Protein AF-0000000067819866 (afdb_homodimer)

pLDDT: mean 96.81, std 4.53, range [40.97, 98.94]

Organism: Spodoptera frugiperda (NCBI:txid7108)

Sequence (852 aa):
MSSQNRLLIKNGRVVNDDGIEDLDVYIEDGIIKQVGRNLIIPGGTRTIDATGKLVMPGGIDPHTHFELEMMGAKCADDFYKGTRAAVAGGTTCVIDFVLPQKGQSLLEAYNNWREKADGKVCCDYGLHVGVTWWSPAVKKEMQQLVSEQYGVNSFKMFMAYKDAWMLDDYDLYCAMETCAELKALPQVHAENGHIIARNTEKLLAKGVTGPEGHQLSRDEEVEAEAVNRACVIANQAGAPLYIVHMMSKSAVRALQLARSRQRHALIGETLAATVGTDGSHYGNACFRHAAAHVLSPPLRPDPSTPQAMCEALADDHLQLIGSDNCTFHEKDKQLGKDNFAKIPNGVNGVEDRMAILWQKAVNTGIMDPCRFVAVTSSNAAKIFNIWPQKGRIAVNSDADIVVWDPKLERTISAANHKQAVDFNISMSSQNRLLIKNGRVVNDDGIEDLDVYIEDGIIKQVGRNLIIPGGTRTIDATGKLVMPGGIDPHTHFELEMMGAKCADDFYKGTRAAVAGGTTCVIDFVLPQKGQSLLEAYNNWREKADGKVCCDYGLHVGVTWWSPAVKKEMQQLVSEQYGVNSFKMFMAYKDAWMLDDYDLYCAMETCAELKALPQVHAENGHIIARNTEKLLAKGVTGPEGHQLSRDEEVEAEAVNRACVIANQAGAPLYIVHMMSKSAVRALQLARSRQRHALIGETLAATVGTDGSHYGNACFRHAAAHVLSPPLRPDPSTPQAMCEALADDHLQLIGSDNCTFHEKDKQLGKDNFAKIPNGVNGVEDRMAILWQKAVNTGIMDPCRFVAVTSSNAAKIFNIWPQKGRIAVNSDADIVVWDPKLERTISAANHKQAVDFNIS

Structure (mmCIF, N/CA/C/O backbone):
data_AF-0000000067819866-model_v1
#
loop_
_entity.id
_entity.type
_entity.pdbx_description
1 polymer dihydropyrimidinase
#
loop_
_atom_site.group_PDB
_atom_site.id
_atom_site.type_symbol
_atom_site.label_atom_id
_atom_site.label_alt_id
_atom_site.label_comp_id
_atom_site.label_asym_id
_atom_site.label_entity_id
_atom_site.label_seq_id
_atom_site.pdbx_PDB_ins_code
_atom_site.Cartn_x
_atom_site.Cartn_y
_atom_site.Cartn_z
_atom_site.occupancy
_atom_site.B_iso_or_equiv
_atom_site.auth_seq_id
_atom_site.auth_comp_id
_atom_site.auth_asym_id
_atom_site.auth_atom_id
_atom_site.pdbx_PDB_model_num
ATOM 1 N N . MET A 1 1 ? 21.188 -54.625 -24.203 1 42.16 1 MET A N 1
ATOM 2 C CA . MET A 1 1 ? 20.297 -53.719 -23.469 1 42.16 1 MET A CA 1
ATOM 3 C C . MET A 1 1 ? 18.828 -54.062 -23.781 1 42.16 1 MET A C 1
ATOM 5 O O . MET A 1 1 ? 18.469 -54.25 -24.938 1 42.16 1 MET A O 1
ATOM 9 N N . SER A 1 2 ? 18.172 -54.312 -22.734 1 55.16 2 SER A N 1
ATOM 10 C CA . SER A 1 2 ? 16.891 -54.938 -22.922 1 55.16 2 SER A CA 1
ATOM 11 C C . SER A 1 2 ? 15.914 -54.031 -23.656 1 55.16 2 SER A C 1
ATOM 13 O O . SER A 1 2 ? 15.93 -52.812 -23.469 1 55.16 2 SER A O 1
ATOM 15 N N . SER A 1 3 ? 15.477 -54.281 -24.672 1 68.88 3 SER A N 1
ATOM 16 C CA . SER A 1 3 ? 14.469 -53.719 -25.547 1 68.88 3 SER A CA 1
ATOM 17 C C . SER A 1 3 ? 13.328 -53.094 -24.734 1 68.88 3 SER A C 1
ATOM 19 O O . SER A 1 3 ? 12.625 -52.188 -25.219 1 68.88 3 SER A O 1
ATOM 21 N N . GLN A 1 4 ? 13.375 -53.281 -23.375 1 73.19 4 GLN A N 1
ATOM 22 C CA . GLN A 1 4 ? 12.234 -52.875 -22.562 1 73.19 4 GLN A CA 1
ATOM 23 C C . GLN A 1 4 ? 12.32 -51.375 -22.188 1 73.19 4 GLN A C 1
ATOM 25 O O . GLN A 1 4 ? 11.305 -50.75 -21.891 1 73.19 4 GLN A O 1
ATOM 30 N N . ASN A 1 5 ? 13.453 -50.688 -22.422 1 85.25 5 ASN A N 1
ATOM 31 C CA . ASN A 1 5 ? 13.625 -49.312 -22.016 1 85.25 5 ASN A CA 1
ATOM 32 C C . ASN A 1 5 ? 13.719 -48.375 -23.219 1 85.25 5 ASN A C 1
ATOM 34 O O . ASN A 1 5 ? 14.203 -47.25 -23.109 1 85.25 5 ASN A O 1
ATOM 38 N N . ARG A 1 6 ? 13.312 -48.812 -24.297 1 90.94 6 ARG A N 1
ATOM 39 C CA . ARG A 1 6 ? 13.375 -48.031 -25.516 1 90.94 6 ARG A CA 1
ATOM 40 C C . ARG A 1 6 ? 11.977 -47.719 -26.047 1 90.94 6 ARG A C 1
ATOM 42 O O . ARG A 1 6 ? 11.094 -48.594 -26.031 1 90.94 6 ARG A O 1
ATOM 49 N N . LEU A 1 7 ? 11.836 -46.5 -26.391 1 94.06 7 LEU A N 1
ATOM 50 C CA . LEU A 1 7 ? 10.547 -46.031 -26.906 1 94.06 7 LEU A CA 1
ATOM 51 C C . LEU A 1 7 ? 10.742 -45.062 -28.047 1 94.06 7 LEU A C 1
ATOM 53 O O . LEU A 1 7 ? 11.602 -44.156 -27.969 1 94.06 7 LEU A O 1
ATOM 57 N N . LEU A 1 8 ? 10.031 -45.25 -29.078 1 95.81 8 LEU A N 1
ATOM 58 C CA . LEU A 1 8 ? 9.984 -44.312 -30.203 1 95.81 8 LEU A CA 1
ATOM 59 C C . LEU A 1 8 ? 8.602 -43.688 -30.328 1 95.81 8 LEU A C 1
ATOM 61 O O . LEU A 1 8 ? 7.602 -44.406 -30.438 1 95.81 8 LEU A O 1
ATOM 65 N N . ILE A 1 9 ? 8.508 -42.5 -30.25 1 97.31 9 ILE A N 1
ATOM 66 C CA . ILE A 1 9 ? 7.297 -41.781 -30.609 1 97.31 9 ILE A CA 1
ATOM 67 C C . ILE A 1 9 ? 7.398 -41.281 -32.062 1 97.31 9 ILE A C 1
ATOM 69 O O . ILE A 1 9 ? 8.234 -40.438 -32.375 1 97.31 9 ILE A O 1
ATOM 73 N N . LYS A 1 10 ? 6.488 -41.781 -32.781 1 95.62 10 LYS A N 1
ATOM 74 C CA . LYS A 1 10 ? 6.629 -41.562 -34.219 1 95.62 10 LYS A CA 1
ATOM 75 C C . LYS A 1 10 ? 5.461 -40.75 -34.781 1 95.62 10 LYS A C 1
ATOM 77 O O . LYS A 1 10 ? 4.332 -40.875 -34.281 1 95.62 10 LYS A O 1
ATOM 82 N N . ASN A 1 11 ? 5.812 -39.906 -35.656 1 95.19 11 ASN A N 1
ATOM 83 C CA . ASN A 1 11 ? 4.848 -39.188 -36.5 1 95.19 11 ASN A CA 1
ATOM 84 C C . ASN A 1 11 ? 4.105 -38.125 -35.719 1 95.19 11 ASN A C 1
ATOM 86 O O . ASN A 1 11 ? 3 -37.719 -36.094 1 95.19 11 ASN A O 1
ATOM 90 N N . GLY A 1 12 ? 4.605 -37.688 -34.688 1 95.5 12 GLY A N 1
ATOM 91 C CA . GLY A 1 12 ? 3.975 -36.625 -33.906 1 95.5 12 GLY A CA 1
ATOM 92 C C . GLY A 1 12 ? 4.461 -35.219 -34.312 1 95.5 12 GLY A C 1
ATOM 93 O O . GLY A 1 12 ? 5.457 -35.094 -35 1 95.5 12 GLY A O 1
ATOM 94 N N . ARG A 1 13 ? 3.738 -34.188 -33.906 1 95.31 13 ARG A N 1
ATOM 95 C CA . ARG A 1 13 ? 4.156 -32.812 -34 1 95.31 13 ARG A CA 1
ATOM 96 C C . ARG A 1 13 ? 4.746 -32.312 -32.688 1 95.31 13 ARG A C 1
ATOM 98 O O . ARG A 1 13 ? 4.02 -32.094 -31.719 1 95.31 13 ARG A O 1
ATOM 105 N N . VAL A 1 14 ? 6.047 -32.125 -32.594 1 98.5 14 VAL A N 1
ATOM 106 C CA . VAL A 1 14 ? 6.75 -31.719 -31.375 1 98.5 14 VAL A CA 1
ATOM 107 C C . VAL A 1 14 ? 6.531 -30.219 -31.125 1 98.5 14 VAL A C 1
ATOM 109 O O . VAL A 1 14 ? 6.742 -29.391 -32 1 98.5 14 VAL A O 1
ATOM 112 N N . VAL A 1 15 ? 6.082 -29.953 -29.984 1 98.69 15 VAL A N 1
ATOM 113 C CA . VAL A 1 15 ? 5.832 -28.578 -29.594 1 98.69 15 VAL A CA 1
ATOM 114 C C . VAL A 1 15 ? 6.715 -28.203 -28.406 1 98.69 15 VAL A C 1
ATOM 116 O O . VAL A 1 15 ? 6.609 -28.797 -27.328 1 98.69 15 VAL A O 1
ATOM 119 N N . ASN A 1 16 ? 7.641 -27.266 -28.578 1 98.56 16 ASN A N 1
ATOM 120 C CA . ASN A 1 16 ? 8.367 -26.578 -27.531 1 98.56 16 ASN A CA 1
ATOM 121 C C . ASN A 1 16 ? 7.895 -25.125 -27.375 1 98.56 16 ASN A C 1
ATOM 123 O O . ASN A 1 16 ? 7.016 -24.688 -28.125 1 98.56 16 ASN A O 1
ATOM 127 N N . ASP A 1 17 ? 8.414 -24.484 -26.375 1 98.56 17 ASP A N 1
ATOM 128 C CA . ASP A 1 17 ? 7.965 -23.125 -26.125 1 98.56 17 ASP A CA 1
ATOM 129 C C . ASP A 1 17 ? 8.383 -22.188 -27.266 1 98.56 17 ASP A C 1
ATOM 131 O O . ASP A 1 17 ? 7.848 -21.094 -27.391 1 98.56 17 ASP A O 1
ATOM 135 N N . ASP A 1 18 ? 9.273 -22.656 -28.141 1 97.94 18 ASP A N 1
ATOM 136 C CA . ASP A 1 18 ? 9.812 -21.734 -29.141 1 97.94 18 ASP A CA 1
ATOM 137 C C . ASP A 1 18 ? 9.602 -22.281 -30.547 1 97.94 18 ASP A C 1
ATOM 139 O O . ASP A 1 18 ? 10.18 -21.781 -31.516 1 97.94 18 ASP A O 1
ATOM 143 N N . GLY A 1 19 ? 8.805 -23.453 -30.672 1 97.88 19 GLY A N 1
ATOM 144 C CA . GLY A 1 19 ? 8.57 -23.922 -32.031 1 97.88 19 GLY A CA 1
ATOM 145 C C . GLY A 1 19 ? 7.793 -25.219 -32.094 1 97.88 19 GLY A C 1
ATOM 146 O O . GLY A 1 19 ? 7.645 -25.906 -31.078 1 97.88 19 GLY A O 1
ATOM 147 N N . ILE A 1 20 ? 7.309 -25.484 -33.25 1 97.5 20 ILE A N 1
ATOM 148 C CA . ILE A 1 20 ? 6.555 -26.688 -33.562 1 97.5 20 ILE A CA 1
ATOM 149 C C . ILE A 1 20 ? 7.129 -27.344 -34.812 1 97.5 20 ILE A C 1
ATOM 151 O O . ILE A 1 20 ? 7.34 -26.688 -35.812 1 97.5 20 ILE A O 1
ATOM 155 N N . GLU A 1 21 ? 7.426 -28.625 -34.688 1 97.44 21 GLU A N 1
ATOM 156 C CA . GLU A 1 21 ? 8 -29.344 -35.812 1 97.44 21 GLU A CA 1
ATOM 157 C C . GLU A 1 21 ? 7.555 -30.797 -35.812 1 97.44 21 GLU A C 1
ATOM 159 O O . GLU A 1 21 ? 7.414 -31.422 -34.75 1 97.44 21 GLU A O 1
ATOM 164 N N . ASP A 1 22 ? 7.406 -31.344 -37.031 1 97.12 22 ASP A N 1
ATOM 165 C CA . ASP A 1 22 ? 7.117 -32.781 -37.156 1 97.12 22 ASP A CA 1
ATOM 166 C C . ASP A 1 22 ? 8.383 -33.625 -37 1 97.12 22 ASP A C 1
ATOM 168 O O . ASP A 1 22 ? 9.211 -33.688 -37.906 1 97.12 22 ASP A O 1
ATOM 172 N N . LEU A 1 23 ? 8.461 -34.219 -35.844 1 96.06 23 LEU A N 1
ATOM 173 C CA . LEU A 1 23 ? 9.664 -34.969 -35.5 1 96.06 23 LEU A CA 1
ATOM 174 C C . LEU A 1 23 ? 9.312 -36.25 -34.75 1 96.06 23 LEU A C 1
ATOM 176 O O . LEU A 1 23 ? 8.297 -36.281 -34.062 1 96.06 23 LEU A O 1
ATOM 180 N N . ASP A 1 24 ? 10.18 -37.188 -34.875 1 97.31 24 ASP A N 1
ATOM 181 C CA . ASP A 1 24 ? 10.141 -38.375 -34.031 1 97.31 24 ASP A CA 1
ATOM 182 C C . ASP A 1 24 ? 11.023 -38.188 -32.812 1 97.31 24 ASP A C 1
ATOM 184 O O . ASP A 1 24 ? 11.977 -37.406 -32.812 1 97.31 24 ASP A O 1
ATOM 188 N N . VAL A 1 25 ? 10.625 -38.875 -31.844 1 98.25 25 VAL A N 1
ATOM 189 C CA . VAL A 1 25 ? 11.375 -38.812 -30.594 1 98.25 25 VAL A CA 1
ATOM 190 C C . VAL A 1 25 ? 11.758 -40.188 -30.125 1 98.25 25 VAL A C 1
ATOM 192 O O . VAL A 1 25 ? 10.883 -41.062 -29.906 1 98.25 25 VAL A O 1
ATOM 195 N N . TYR A 1 26 ? 13.078 -40.375 -29.984 1 97.25 26 TYR A N 1
ATOM 196 C CA . TYR A 1 26 ? 13.586 -41.656 -29.5 1 97.25 26 TYR A CA 1
ATOM 197 C C . TYR A 1 26 ? 14.086 -41.531 -28.062 1 97.25 26 TYR A C 1
ATOM 199 O O . TYR A 1 26 ? 14.883 -40.656 -27.75 1 97.25 26 TYR A O 1
ATOM 207 N N . ILE A 1 27 ? 13.57 -42.5 -27.25 1 96.75 27 ILE A N 1
ATOM 208 C CA . ILE A 1 27 ? 13.867 -42.469 -25.828 1 96.75 27 ILE A CA 1
ATOM 209 C C . ILE A 1 27 ? 14.594 -43.75 -25.422 1 96.75 27 ILE A C 1
ATOM 211 O O . ILE A 1 27 ? 14.234 -44.844 -25.875 1 96.75 27 ILE A O 1
ATOM 215 N N . GLU A 1 28 ? 15.594 -43.531 -24.625 1 94.69 28 GLU A N 1
ATOM 216 C CA . GLU A 1 28 ? 16.297 -44.656 -24.031 1 94.69 28 GLU A CA 1
ATOM 217 C C . GLU A 1 28 ? 16.672 -44.375 -22.578 1 94.69 28 GLU A C 1
ATOM 219 O O . GLU A 1 28 ? 17.25 -43.344 -22.281 1 94.69 28 GLU A O 1
ATOM 224 N N . ASP A 1 29 ? 16.25 -45.312 -21.766 1 92.88 29 ASP A N 1
ATOM 225 C CA . ASP A 1 29 ? 16.578 -45.25 -20.344 1 92.88 29 ASP A CA 1
ATOM 226 C C . ASP A 1 29 ? 16.125 -43.938 -19.734 1 92.88 29 ASP A C 1
ATOM 228 O O . ASP A 1 29 ? 16.891 -43.281 -19 1 92.88 29 ASP A O 1
ATOM 232 N N . GLY A 1 30 ? 14.977 -43.469 -20.219 1 94.19 30 GLY A N 1
ATOM 233 C CA . GLY A 1 30 ? 14.352 -42.312 -19.594 1 94.19 30 GLY A CA 1
ATOM 234 C C . GLY A 1 30 ? 14.891 -41 -20.125 1 94.19 30 GLY A C 1
ATOM 235 O O . GLY A 1 30 ? 14.531 -39.938 -19.625 1 94.19 30 GLY A O 1
ATOM 236 N N . ILE A 1 31 ? 15.719 -41.062 -21.125 1 97 31 ILE A N 1
ATOM 237 C CA . ILE A 1 31 ? 16.344 -39.875 -21.703 1 97 31 ILE A CA 1
ATOM 238 C C . ILE A 1 31 ? 16 -39.812 -23.188 1 97 31 ILE A C 1
ATOM 240 O O . ILE A 1 31 ? 15.992 -40.812 -23.891 1 97 31 ILE A O 1
ATOM 244 N N . ILE A 1 32 ? 15.766 -38.625 -23.578 1 97.06 32 ILE A N 1
ATOM 245 C CA . ILE A 1 32 ? 15.586 -38.438 -25.016 1 97.06 32 ILE A CA 1
ATOM 246 C C . ILE A 1 32 ? 16.938 -38.531 -25.719 1 97.06 32 ILE A C 1
ATOM 248 O O . ILE A 1 32 ? 17.812 -37.656 -25.516 1 97.06 32 ILE A O 1
ATOM 252 N N . LYS A 1 33 ? 17 -39.438 -26.625 1 96.19 33 LYS A N 1
ATOM 253 C CA . LYS A 1 33 ? 18.297 -39.688 -27.25 1 96.19 33 LYS A CA 1
ATOM 254 C C . LYS A 1 33 ? 18.375 -39.031 -28.625 1 96.19 33 LYS A C 1
ATOM 256 O O . LYS A 1 33 ? 19.438 -38.594 -29.062 1 96.19 33 LYS A O 1
ATOM 261 N N . GLN A 1 34 ? 17.266 -39.062 -29.234 1 97 34 GLN A N 1
ATOM 262 C CA . GLN A 1 34 ? 17.188 -38.469 -30.562 1 97 34 GLN A CA 1
ATOM 263 C C . GLN A 1 34 ? 15.859 -37.75 -30.797 1 97 34 GLN A C 1
ATOM 265 O O . GLN A 1 34 ? 14.828 -38.188 -30.297 1 97 34 GLN A O 1
ATOM 270 N N . VAL A 1 35 ? 15.961 -36.781 -31.5 1 96.94 35 VAL A N 1
ATOM 271 C CA . VAL A 1 35 ? 14.805 -36.062 -32.031 1 96.94 35 VAL A CA 1
ATOM 272 C C . VAL A 1 35 ? 15.047 -35.688 -33.5 1 96.94 35 VAL A C 1
ATOM 274 O O . VAL A 1 35 ? 16.062 -35.062 -33.812 1 96.94 35 VAL A O 1
ATOM 277 N N . GLY A 1 36 ? 14.203 -36.188 -34.344 1 96.44 36 GLY A N 1
ATOM 278 C CA . GLY A 1 36 ? 14.438 -35.906 -35.75 1 96.44 36 GLY A CA 1
ATOM 279 C C . GLY A 1 36 ? 13.555 -36.719 -36.688 1 96.44 36 GLY A C 1
ATOM 280 O O . GLY A 1 36 ? 12.57 -37.312 -36.25 1 96.44 36 GLY A O 1
ATOM 281 N N . ARG A 1 37 ? 13.898 -36.656 -37.906 1 93.44 37 ARG A N 1
ATOM 282 C CA . ARG A 1 37 ? 13.203 -37.406 -38.938 1 93.44 37 ARG A CA 1
ATOM 283 C C . ARG A 1 37 ? 14.016 -38.625 -39.375 1 93.44 37 ARG A C 1
ATOM 285 O O . ARG A 1 37 ? 15.242 -38.625 -39.344 1 93.44 37 ARG A O 1
ATOM 292 N N . ASN A 1 38 ? 13.219 -39.594 -39.688 1 90.12 38 ASN A N 1
ATOM 293 C CA . ASN A 1 38 ? 13.836 -40.812 -40.188 1 90.12 38 ASN A CA 1
ATOM 294 C C . ASN A 1 38 ? 14.945 -41.312 -39.281 1 90.12 38 ASN A C 1
ATOM 296 O O . ASN A 1 38 ? 16.062 -41.562 -39.719 1 90.12 38 ASN A O 1
ATOM 300 N N . LEU A 1 39 ? 14.594 -41.562 -38.188 1 95 39 LEU A N 1
ATOM 301 C CA . LEU A 1 39 ? 15.57 -41.969 -37.156 1 95 39 LEU A CA 1
ATOM 302 C C . LEU A 1 39 ? 15.977 -43.406 -37.375 1 95 39 LEU A C 1
ATOM 304 O O . LEU A 1 39 ? 15.148 -44.25 -37.719 1 95 39 LEU A O 1
ATOM 308 N N . ILE A 1 40 ? 17.219 -43.562 -37.125 1 89.75 40 ILE A N 1
ATOM 309 C CA . ILE A 1 40 ? 17.719 -44.938 -37.062 1 89.75 40 ILE A CA 1
ATOM 310 C C . ILE A 1 40 ? 17.75 -45.438 -35.625 1 89.75 40 ILE A C 1
ATOM 312 O O . ILE A 1 40 ? 18.516 -44.938 -34.812 1 89.75 40 ILE A O 1
ATOM 316 N N . ILE A 1 41 ? 16.906 -46.375 -35.406 1 88.75 41 ILE A N 1
ATOM 317 C CA . ILE A 1 41 ? 16.797 -46.812 -34 1 88.75 41 ILE A CA 1
ATOM 318 C C . ILE A 1 41 ? 17.016 -48.312 -33.938 1 88.75 41 ILE A C 1
ATOM 320 O O . ILE A 1 41 ? 16.828 -49.031 -34.906 1 88.75 41 ILE A O 1
ATOM 324 N N . PRO A 1 42 ? 17.375 -48.75 -32.844 1 90.19 42 PRO A N 1
ATOM 325 C CA . PRO A 1 42 ? 17.594 -50.188 -32.656 1 90.19 42 PRO A CA 1
ATOM 326 C C . PRO A 1 42 ? 16.328 -51 -32.875 1 90.19 42 PRO A C 1
ATOM 328 O O . PRO A 1 42 ? 15.227 -50.531 -32.625 1 90.19 42 PRO A O 1
ATOM 331 N N . GLY A 1 43 ? 16.484 -52.219 -33.281 1 89.12 43 GLY A N 1
ATOM 332 C CA . GLY A 1 43 ? 15.375 -53.125 -33.438 1 89.12 43 GLY A CA 1
ATOM 333 C C . GLY A 1 43 ? 14.695 -53.5 -32.125 1 89.12 43 GLY A C 1
ATOM 334 O O . GLY A 1 43 ? 15.336 -53.5 -31.078 1 89.12 43 GLY A O 1
ATOM 335 N N . GLY A 1 44 ? 13.414 -53.75 -32.219 1 87.88 44 GLY A N 1
ATOM 336 C CA . GLY A 1 44 ? 12.68 -54.188 -31.031 1 87.88 44 GLY A CA 1
ATOM 337 C C . GLY A 1 44 ? 12.18 -53.031 -30.188 1 87.88 44 GLY A C 1
ATOM 338 O O . GLY A 1 44 ? 11.617 -53.25 -29.109 1 87.88 44 GLY A O 1
ATOM 339 N N . THR A 1 45 ? 12.445 -51.875 -30.625 1 91 45 THR A N 1
ATOM 340 C CA . THR A 1 45 ? 11.992 -50.688 -29.922 1 91 45 THR A CA 1
ATOM 341 C C . THR A 1 45 ? 10.477 -50.562 -29.984 1 91 45 THR A C 1
ATOM 343 O O . THR A 1 45 ? 9.875 -50.719 -31.047 1 91 45 THR A O 1
ATOM 346 N N . ARG A 1 46 ? 9.906 -50.344 -28.719 1 92.25 46 ARG A N 1
ATOM 347 C CA . ARG A 1 46 ? 8.477 -50.062 -28.688 1 92.25 46 ARG A CA 1
ATOM 348 C C . ARG A 1 46 ? 8.164 -48.75 -29.391 1 92.25 46 ARG A C 1
ATOM 350 O O . ARG A 1 46 ? 8.891 -47.75 -29.234 1 92.25 46 ARG A O 1
ATOM 357 N N . THR A 1 47 ? 7.066 -48.719 -30.109 1 92.56 47 THR A N 1
ATOM 358 C CA . THR A 1 47 ? 6.734 -47.5 -30.875 1 92.56 47 THR A CA 1
ATOM 359 C C . THR A 1 47 ? 5.336 -47 -30.531 1 92.56 47 THR A C 1
ATOM 361 O O . THR A 1 47 ? 4.402 -47.812 -30.391 1 92.56 47 THR A O 1
ATOM 364 N N . ILE A 1 48 ? 5.273 -45.844 -30.344 1 95 48 ILE A N 1
ATOM 365 C CA . ILE A 1 48 ? 3.996 -45.156 -30.203 1 95 48 ILE A CA 1
ATOM 366 C C . ILE A 1 48 ? 3.729 -44.281 -31.453 1 95 48 ILE A C 1
ATOM 368 O O . ILE A 1 48 ? 4.566 -43.469 -31.844 1 95 48 ILE A O 1
ATOM 372 N N . ASP A 1 49 ? 2.57 -44.5 -31.969 1 96.25 49 ASP A N 1
ATOM 373 C CA . ASP A 1 49 ? 2.166 -43.688 -33.125 1 96.25 49 ASP A CA 1
ATOM 374 C C . ASP A 1 49 ? 1.428 -42.438 -32.656 1 96.25 49 ASP A C 1
ATOM 376 O O . ASP A 1 49 ? 0.31 -42.5 -32.156 1 96.25 49 ASP A O 1
ATOM 380 N N . ALA A 1 50 ? 2.016 -41.375 -32.969 1 97.19 50 ALA A N 1
ATOM 381 C CA . ALA A 1 50 ? 1.46 -40.094 -32.5 1 97.19 50 ALA A CA 1
ATOM 382 C C . ALA A 1 50 ? 0.898 -39.281 -33.688 1 97.19 50 ALA A C 1
ATOM 384 O O . ALA A 1 50 ? 0.881 -38.062 -33.656 1 97.19 50 ALA A O 1
ATOM 385 N N . THR A 1 51 ? 0.466 -39.906 -34.625 1 96.06 51 THR A N 1
ATOM 386 C CA . THR A 1 51 ? -0.125 -39.25 -35.781 1 96.06 51 THR A CA 1
ATOM 387 C C . THR A 1 51 ? -1.313 -38.406 -35.344 1 96.06 51 THR A C 1
ATOM 389 O O . THR A 1 51 ? -2.203 -38.844 -34.656 1 96.06 51 THR A O 1
ATOM 392 N N . GLY A 1 52 ? -1.212 -37.188 -35.719 1 94.19 52 GLY A N 1
ATOM 393 C CA . GLY A 1 52 ? -2.303 -36.281 -35.438 1 94.19 52 GLY A CA 1
ATOM 394 C C . GLY A 1 52 ? -2.264 -35.719 -34.031 1 94.19 52 GLY A C 1
ATOM 395 O O . GLY A 1 52 ? -3.145 -34.938 -33.625 1 94.19 52 GLY A O 1
ATOM 396 N N . LYS A 1 53 ? -1.27 -36 -33.312 1 97.62 53 LYS A N 1
ATOM 397 C CA . LYS A 1 53 ? -1.152 -35.594 -31.938 1 97.62 53 LYS A CA 1
ATOM 398 C C . LYS A 1 53 ? 0.068 -34.688 -31.719 1 97.62 53 LYS A C 1
ATOM 400 O O . LYS A 1 53 ? 0.934 -34.625 -32.594 1 97.62 53 LYS A O 1
ATOM 405 N N . LEU A 1 54 ? 0.023 -34 -30.656 1 98.44 54 LEU A N 1
ATOM 406 C CA . LEU A 1 54 ? 1.144 -33.156 -30.25 1 98.44 54 LEU A CA 1
ATOM 407 C C . LEU A 1 54 ? 2.035 -33.875 -29.25 1 98.44 54 LEU A C 1
ATOM 409 O O . LEU A 1 54 ? 1.541 -34.594 -28.359 1 98.44 54 LEU A O 1
ATOM 413 N N . VAL A 1 55 ? 3.361 -33.719 -29.422 1 98.69 55 VAL A N 1
ATOM 414 C CA . VAL A 1 55 ? 4.355 -34.25 -28.484 1 98.69 55 VAL A CA 1
ATOM 415 C C . VAL A 1 55 ? 5 -33.094 -27.719 1 98.69 55 VAL A C 1
ATOM 417 O O . VAL A 1 55 ? 5.75 -32.281 -28.297 1 98.69 55 VAL A O 1
ATOM 420 N N . MET A 1 56 ? 4.719 -33 -26.469 1 98.62 56 MET A N 1
ATOM 421 C CA . MET A 1 56 ? 5.098 -31.828 -25.672 1 98.62 56 MET A CA 1
ATOM 422 C C . MET A 1 56 ? 5.836 -32.25 -24.406 1 98.62 56 MET A C 1
ATOM 424 O O . MET A 1 56 ? 5.719 -33.406 -23.969 1 98.62 56 MET A O 1
ATOM 428 N N . PRO A 1 57 ? 6.656 -31.281 -23.906 1 98.69 57 PRO A N 1
ATOM 429 C CA . PRO A 1 57 ? 7.152 -31.594 -22.562 1 98.69 57 PRO A CA 1
ATOM 430 C C . PRO A 1 57 ? 6.031 -31.797 -21.547 1 98.69 57 PRO A C 1
ATOM 432 O O . PRO A 1 57 ? 4.992 -31.141 -21.625 1 98.69 57 PRO A O 1
ATOM 435 N N . GLY A 1 58 ? 6.27 -32.781 -20.625 1 98.62 58 GLY A N 1
ATOM 436 C CA . GLY A 1 58 ? 5.32 -32.938 -19.547 1 98.62 58 GLY A CA 1
ATOM 437 C C . GLY A 1 58 ? 5.113 -31.672 -18.734 1 98.62 58 GLY A C 1
ATOM 438 O O . GLY A 1 58 ? 6.043 -30.875 -18.562 1 98.62 58 GLY A O 1
ATOM 439 N N . GLY A 1 59 ? 3.871 -31.453 -18.297 1 98.75 59 GLY A N 1
ATOM 440 C CA . GLY A 1 59 ? 3.607 -30.312 -17.438 1 98.75 59 GLY A CA 1
ATOM 441 C C . GLY A 1 59 ? 4.422 -30.328 -16.156 1 98.75 59 GLY A C 1
ATOM 442 O O . GLY A 1 59 ? 4.711 -31.391 -15.609 1 98.75 59 GLY A O 1
ATOM 443 N N . ILE A 1 60 ? 4.816 -29.141 -15.758 1 98.94 60 ILE A N 1
ATOM 444 C CA . ILE A 1 60 ? 5.445 -28.938 -14.453 1 98.94 60 ILE A CA 1
ATOM 445 C C . ILE A 1 60 ? 4.566 -28.031 -13.594 1 98.94 60 ILE A C 1
ATOM 447 O O . ILE A 1 60 ? 4.367 -26.859 -13.906 1 98.94 60 ILE A O 1
ATOM 451 N N . ASP A 1 61 ? 3.955 -28.625 -12.562 1 98.88 61 ASP A N 1
ATOM 452 C CA . ASP A 1 61 ? 3.105 -27.875 -11.633 1 98.88 61 ASP A CA 1
ATOM 453 C C . ASP A 1 61 ? 3.904 -27.406 -10.43 1 98.88 61 ASP A C 1
ATOM 455 O O . ASP A 1 61 ? 4.242 -28.188 -9.539 1 98.88 61 ASP A O 1
ATOM 459 N N . PRO A 1 62 ? 4.145 -26.109 -10.422 1 98.81 62 PRO A N 1
ATOM 460 C CA . PRO A 1 62 ? 5.023 -25.609 -9.359 1 98.81 62 PRO A CA 1
ATOM 461 C C . PRO A 1 62 ? 4.281 -25.375 -8.039 1 98.81 62 PRO A C 1
ATOM 463 O O . PRO A 1 62 ? 4.867 -24.875 -7.078 1 98.81 62 PRO A O 1
ATOM 466 N N . HIS A 1 63 ? 3.018 -25.703 -7.914 1 98.88 63 HIS A N 1
ATOM 467 C CA . HIS A 1 63 ? 2.209 -25.328 -6.762 1 98.88 63 HIS A CA 1
ATOM 468 C C . HIS A 1 63 ? 1.196 -26.406 -6.41 1 98.88 63 HIS A C 1
ATOM 470 O O . HIS A 1 63 ? 0.059 -26.375 -6.887 1 98.88 63 HIS A O 1
ATOM 476 N N . THR A 1 64 ? 1.59 -27.328 -5.566 1 98.75 64 THR A N 1
ATOM 477 C CA . THR A 1 64 ? 0.702 -28.375 -5.055 1 98.75 64 THR A CA 1
ATOM 478 C C . THR A 1 64 ? 0.83 -28.5 -3.539 1 98.75 64 THR A C 1
ATOM 480 O O . THR A 1 64 ? 1.84 -28.078 -2.961 1 98.75 64 THR A O 1
ATOM 483 N N . HIS A 1 65 ? -0.157 -28.984 -2.963 1 98.5 65 HIS A N 1
ATOM 484 C CA . HIS A 1 65 ? -0.176 -29.344 -1.551 1 98.5 65 HIS A CA 1
ATOM 485 C C . HIS A 1 65 ? -0.72 -30.766 -1.355 1 98.5 65 HIS A C 1
ATOM 487 O O . HIS A 1 65 ? -1.936 -30.969 -1.36 1 98.5 65 HIS A O 1
ATOM 493 N N . PHE A 1 66 ? 0.208 -31.703 -1.175 1 98.06 66 PHE A N 1
ATOM 494 C CA . PHE A 1 66 ? -0.199 -33.062 -0.892 1 98.06 66 PHE A CA 1
ATOM 495 C C . PHE A 1 66 ? 0.04 -33.406 0.574 1 98.06 66 PHE A C 1
ATOM 497 O O . PHE A 1 66 ? 1.078 -33.062 1.138 1 98.06 66 PHE A O 1
ATOM 504 N N . GLU A 1 67 ? -0.97 -34 1.17 1 96 67 GLU A N 1
ATOM 505 C CA . GLU A 1 67 ? -0.937 -34.469 2.551 1 96 67 GLU A CA 1
ATOM 506 C C . GLU A 1 67 ? -0.646 -33.344 3.518 1 96 67 GLU A C 1
ATOM 508 O O . GLU A 1 67 ? 0.017 -33.531 4.539 1 96 67 GLU A O 1
ATOM 513 N N . LEU A 1 68 ? -1.03 -32.125 3.104 1 96.31 68 LEU A N 1
ATOM 514 C CA . LEU A 1 68 ? -0.915 -30.953 3.949 1 96.31 68 LEU A CA 1
ATOM 515 C C . LEU A 1 68 ? -1.993 -30.953 5.027 1 96.31 68 LEU A C 1
ATOM 517 O O . LEU A 1 68 ? -3.15 -31.281 4.754 1 96.31 68 LEU A O 1
ATOM 521 N N . GLU A 1 69 ? -1.562 -30.641 6.207 1 94.44 69 GLU A N 1
ATOM 522 C CA . GLU A 1 69 ? -2.51 -30.375 7.281 1 94.44 69 GLU A CA 1
ATOM 523 C C . GLU A 1 69 ? -2.678 -28.875 7.504 1 94.44 69 GLU A C 1
ATOM 525 O O . GLU A 1 69 ? -1.705 -28.156 7.773 1 94.44 69 GLU A O 1
ATOM 530 N N . MET A 1 70 ? -3.898 -28.406 7.355 1 90.06 70 MET A N 1
ATOM 531 C CA . MET A 1 70 ? -4.199 -26.984 7.461 1 90.06 70 MET A CA 1
ATOM 532 C C . MET A 1 70 ? -5.637 -26.766 7.926 1 90.06 70 MET A C 1
ATOM 534 O O . MET A 1 70 ? -6.547 -27.469 7.496 1 90.06 70 MET A O 1
ATOM 538 N N . MET A 1 71 ? -5.824 -25.812 8.789 1 92.06 71 MET A N 1
ATOM 539 C CA . MET A 1 71 ? -7.141 -25.344 9.219 1 92.06 71 MET A CA 1
ATOM 540 C C . MET A 1 71 ? -7.965 -26.484 9.797 1 92.06 71 MET A C 1
ATOM 542 O O . MET A 1 71 ? -9.164 -26.594 9.531 1 92.06 71 MET A O 1
ATOM 546 N N . GLY A 1 72 ? -7.312 -27.422 10.422 1 91.94 72 GLY A N 1
ATOM 547 C CA . GLY A 1 72 ? -7.965 -28.469 11.18 1 91.94 72 GLY A CA 1
ATOM 548 C C . GLY A 1 72 ? -8.273 -29.703 10.352 1 91.94 72 GLY A C 1
ATOM 549 O O . GLY A 1 72 ? -8.961 -30.609 10.82 1 91.94 72 GLY A O 1
ATOM 550 N N . ALA A 1 73 ? -7.75 -29.719 9.117 1 95.75 73 ALA A N 1
ATOM 551 C CA . ALA A 1 73 ? -8.016 -30.844 8.234 1 95.75 73 ALA A CA 1
ATOM 552 C C . ALA A 1 73 ? -6.754 -31.266 7.48 1 95.75 73 ALA A C 1
ATOM 554 O O . ALA A 1 73 ? -5.766 -30.531 7.461 1 95.75 73 ALA A O 1
ATOM 555 N N . LYS A 1 74 ? -6.789 -32.406 7.004 1 96.06 74 LYS A N 1
ATOM 556 C CA . LYS A 1 74 ? -5.707 -32.938 6.184 1 96.06 74 LYS A CA 1
ATOM 557 C C . LYS A 1 74 ? -6.152 -33.094 4.73 1 96.06 74 LYS A C 1
ATOM 559 O O . LYS A 1 74 ? -7.25 -33.594 4.461 1 96.06 74 LYS A O 1
ATOM 564 N N . CYS A 1 75 ? -5.277 -32.656 3.867 1 97.12 75 CYS A N 1
ATOM 565 C CA . CYS A 1 75 ? -5.574 -32.781 2.445 1 97.12 75 CYS A CA 1
ATOM 566 C C . CYS A 1 75 ? -5.93 -34.219 2.09 1 97.12 75 CYS A C 1
ATOM 568 O O . CYS A 1 75 ? -5.297 -35.188 2.578 1 97.12 75 CYS A O 1
ATOM 570 N N . ALA A 1 76 ? -6.895 -34.406 1.228 1 97.44 76 ALA A N 1
ATOM 571 C CA . ALA A 1 76 ? -7.379 -35.688 0.797 1 97.44 76 ALA A CA 1
ATOM 572 C C . ALA A 1 76 ? -6.336 -36.406 -0.06 1 97.44 76 ALA A C 1
ATOM 574 O O . ALA A 1 76 ? -6.105 -37.625 0.102 1 97.44 76 ALA A O 1
ATOM 575 N N . ASP A 1 77 ? -5.742 -35.688 -0.902 1 96.62 77 ASP A N 1
ATOM 576 C CA . ASP A 1 77 ? -4.723 -36.281 -1.763 1 96.62 77 ASP A CA 1
ATOM 577 C C . ASP A 1 77 ? -3.398 -36.438 -1.019 1 96.62 77 ASP A C 1
ATOM 579 O O . ASP A 1 77 ? -2.814 -35.438 -0.568 1 96.62 77 ASP A O 1
ATOM 583 N N . ASP A 1 78 ? -3.029 -37.688 -0.88 1 97 78 ASP A N 1
ATOM 584 C CA . ASP A 1 78 ? -1.638 -37.906 -0.493 1 97 78 ASP A CA 1
ATOM 585 C C . ASP A 1 78 ? -0.717 -37.844 -1.711 1 97 78 ASP A C 1
ATOM 587 O O . ASP A 1 78 ? -1.163 -37.562 -2.824 1 97 78 ASP A O 1
ATOM 591 N N . PHE A 1 79 ? 0.578 -38.125 -1.49 1 98.31 79 PHE A N 1
ATOM 592 C CA . PHE A 1 79 ? 1.534 -37.969 -2.584 1 98.31 79 PHE A CA 1
ATOM 593 C C . PHE A 1 79 ? 1.278 -39.031 -3.656 1 98.31 79 PHE A C 1
ATOM 595 O O . PHE A 1 79 ? 1.561 -38.812 -4.836 1 98.31 79 PHE A O 1
ATOM 602 N N . TYR A 1 80 ? 0.788 -40.188 -3.301 1 98.12 80 TYR A N 1
ATOM 603 C CA . TYR A 1 80 ? 0.482 -41.188 -4.297 1 98.12 80 TYR A CA 1
ATOM 604 C C . TYR A 1 80 ? -0.709 -40.781 -5.152 1 98.12 80 TYR A C 1
ATOM 606 O O . TYR A 1 80 ? -0.585 -40.656 -6.371 1 98.12 80 TYR A O 1
ATOM 614 N N . LYS A 1 81 ? -1.865 -40.562 -4.484 1 96.81 81 LYS A N 1
ATOM 615 C CA . LYS A 1 81 ? -3.072 -40.219 -5.227 1 96.81 81 LYS A CA 1
ATOM 616 C C . LYS A 1 81 ? -2.895 -38.906 -5.98 1 96.81 81 LYS A C 1
ATOM 618 O O . LYS A 1 81 ? -3.314 -38.781 -7.133 1 96.81 81 LYS A O 1
ATOM 623 N N . GLY A 1 82 ? -2.275 -37.938 -5.344 1 97.88 82 GLY A N 1
ATOM 624 C CA . GLY A 1 82 ? -2.061 -36.656 -5.977 1 97.88 82 GLY A CA 1
ATOM 625 C C . GLY A 1 82 ? -1.176 -36.719 -7.203 1 97.88 82 GLY A C 1
ATOM 626 O O . GLY A 1 82 ? -1.51 -36.188 -8.25 1 97.88 82 GLY A O 1
ATOM 627 N N . THR A 1 83 ? -0.029 -37.375 -7.117 1 98.38 83 THR A N 1
ATOM 628 C CA . THR A 1 83 ? 0.886 -37.438 -8.25 1 98.38 83 THR A CA 1
ATOM 629 C C . THR A 1 83 ? 0.348 -38.375 -9.328 1 98.38 83 THR A C 1
ATOM 631 O O . THR A 1 83 ? 0.62 -38.188 -10.516 1 98.38 83 THR A O 1
ATOM 634 N N . ARG A 1 84 ? -0.412 -39.375 -8.945 1 97.88 84 ARG A N 1
ATOM 635 C CA . ARG A 1 84 ? -1.111 -40.188 -9.945 1 97.88 84 ARG A CA 1
ATOM 636 C C . ARG A 1 84 ? -2.084 -39.344 -10.75 1 97.88 84 ARG A C 1
ATOM 638 O O . ARG A 1 84 ? -2.17 -39.469 -11.977 1 97.88 84 ARG A O 1
ATOM 645 N N . ALA A 1 85 ? -2.826 -38.531 -10.008 1 97.88 85 ALA A N 1
ATOM 646 C CA . ALA A 1 85 ? -3.732 -37.594 -10.688 1 97.88 85 ALA A CA 1
ATOM 647 C C . ALA A 1 85 ? -2.963 -36.656 -11.594 1 97.88 85 ALA A C 1
ATOM 649 O O . ALA A 1 85 ? -3.398 -36.344 -12.711 1 97.88 85 ALA A O 1
ATOM 650 N N . ALA A 1 86 ? -1.822 -36.156 -11.125 1 98.56 86 ALA A N 1
ATOM 651 C CA . ALA A 1 86 ? -0.978 -35.281 -11.93 1 98.56 86 ALA A CA 1
ATOM 652 C C . ALA A 1 86 ? -0.592 -35.938 -13.25 1 98.56 86 ALA A C 1
ATOM 654 O O . ALA A 1 86 ? -0.801 -35.375 -14.32 1 98.56 86 ALA A O 1
ATOM 655 N N . VAL A 1 87 ? -0.107 -37.156 -13.18 1 97.94 87 VAL A N 1
ATOM 656 C CA . VAL A 1 87 ? 0.353 -37.875 -14.359 1 97.94 87 VAL A CA 1
ATOM 657 C C . VAL A 1 87 ? -0.824 -38.156 -15.297 1 97.94 87 VAL A C 1
ATOM 659 O O . VAL A 1 87 ? -0.691 -38.031 -16.516 1 97.94 87 VAL A O 1
ATOM 662 N N . ALA A 1 88 ? -1.952 -38.438 -14.711 1 96.56 88 ALA A N 1
ATOM 663 C CA . ALA A 1 88 ? -3.146 -38.688 -15.516 1 96.56 88 ALA A CA 1
ATOM 664 C C . ALA A 1 88 ? -3.514 -37.438 -16.328 1 96.56 88 ALA A C 1
ATOM 666 O O . ALA A 1 88 ? -4.09 -37.562 -17.422 1 96.56 88 ALA A O 1
ATOM 667 N N . GLY A 1 89 ? -3.158 -36.312 -15.828 1 96.81 89 GLY A N 1
ATOM 668 C CA . GLY A 1 89 ? -3.504 -35.062 -16.516 1 96.81 89 GLY A CA 1
ATOM 669 C C . GLY A 1 89 ? -2.373 -34.531 -17.359 1 96.81 89 GLY A C 1
ATOM 670 O O . GLY A 1 89 ? -2.51 -33.469 -17.969 1 96.81 89 GLY A O 1
ATOM 671 N N . GLY A 1 90 ? -1.302 -35.156 -17.391 1 97.88 90 GLY A N 1
ATOM 672 C CA . GLY A 1 90 ? -0.205 -34.719 -18.25 1 97.88 90 GLY A CA 1
ATOM 673 C C . GLY A 1 90 ? 0.88 -33.969 -17.5 1 97.88 90 GLY A C 1
ATOM 674 O O . GLY A 1 90 ? 1.826 -33.469 -18.109 1 97.88 90 GLY A O 1
ATOM 675 N N . THR A 1 91 ? 0.766 -33.875 -16.188 1 98.75 91 THR A N 1
ATOM 676 C CA . THR A 1 91 ? 1.799 -33.281 -15.352 1 98.75 91 THR A CA 1
ATOM 677 C C . THR A 1 91 ? 2.791 -34.344 -14.875 1 98.75 91 THR A C 1
ATOM 679 O O . THR A 1 91 ? 2.412 -35.281 -14.18 1 98.75 91 THR A O 1
ATOM 682 N N . THR A 1 92 ? 4.055 -34.156 -15.258 1 98.56 92 THR A N 1
ATOM 683 C CA . THR A 1 92 ? 5.027 -35.219 -15.008 1 98.56 92 THR A CA 1
ATOM 684 C C . THR A 1 92 ? 5.992 -34.812 -13.891 1 98.56 92 THR A C 1
ATOM 686 O O . THR A 1 92 ? 6.824 -35.625 -13.461 1 98.56 92 THR A O 1
ATOM 689 N N . CYS A 1 93 ? 5.844 -33.594 -13.469 1 98.75 93 CYS A N 1
ATOM 690 C CA . CYS A 1 93 ? 6.656 -33.125 -12.359 1 98.75 93 CYS A CA 1
ATOM 691 C C . CYS A 1 93 ? 5.867 -32.125 -11.5 1 98.75 93 CYS A C 1
ATOM 693 O O . CYS A 1 93 ? 5.16 -31.266 -12.023 1 98.75 93 CYS A O 1
ATOM 695 N N . VAL A 1 94 ? 5.953 -32.312 -10.18 1 98.75 94 VAL A N 1
ATOM 696 C CA . VAL A 1 94 ? 5.32 -31.375 -9.273 1 98.75 94 VAL A CA 1
ATOM 697 C C . VAL A 1 94 ? 6.352 -30.844 -8.281 1 98.75 94 VAL A C 1
ATOM 699 O O . VAL A 1 94 ? 7.324 -31.516 -7.961 1 98.75 94 VAL A O 1
ATOM 702 N N . ILE A 1 95 ? 6.16 -29.547 -7.93 1 98.81 95 ILE A N 1
ATOM 703 C CA . ILE A 1 95 ? 6.918 -28.984 -6.816 1 98.81 95 ILE A CA 1
ATOM 704 C C . ILE A 1 95 ? 5.969 -28.625 -5.676 1 98.81 95 ILE A C 1
ATOM 706 O O . ILE A 1 95 ? 5.125 -27.75 -5.816 1 98.81 95 ILE A O 1
ATOM 710 N N . ASP A 1 96 ? 6.062 -29.422 -4.617 1 98.75 96 ASP A N 1
ATOM 711 C CA . ASP A 1 96 ? 5.156 -29.297 -3.479 1 98.75 96 ASP A CA 1
ATOM 712 C C . ASP A 1 96 ? 5.727 -28.344 -2.422 1 98.75 96 ASP A C 1
ATOM 714 O O . ASP A 1 96 ? 6.879 -27.922 -2.52 1 98.75 96 ASP A O 1
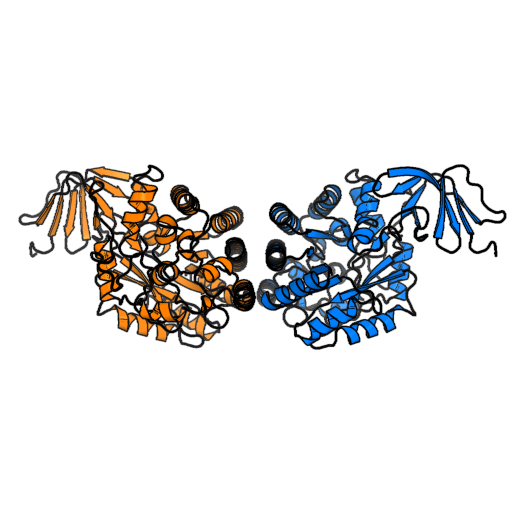ATOM 718 N N . PHE A 1 97 ? 4.867 -27.906 -1.465 1 98.69 97 PHE A N 1
ATOM 719 C CA . PHE A 1 97 ? 5.281 -26.938 -0.466 1 98.69 97 PHE A CA 1
ATOM 720 C C . PHE A 1 97 ? 5.41 -27.578 0.907 1 98.69 97 PHE A C 1
ATOM 722 O O . PHE A 1 97 ? 4.43 -28.078 1.457 1 98.69 97 PHE A O 1
ATOM 729 N N . VAL A 1 98 ? 6.637 -27.562 1.432 1 98.69 98 VAL A N 1
ATOM 730 C CA . VAL A 1 98 ? 6.871 -27.844 2.844 1 98.69 98 VAL A CA 1
ATOM 731 C C . VAL A 1 98 ? 6.422 -26.656 3.693 1 98.69 98 VAL A C 1
ATOM 733 O O . VAL A 1 98 ? 6.891 -25.531 3.504 1 98.69 98 VAL A O 1
ATOM 736 N N . LEU A 1 99 ? 5.5 -26.875 4.613 1 98.12 99 LEU A N 1
ATOM 737 C CA . LEU A 1 99 ? 5.016 -25.766 5.438 1 98.12 99 LEU A CA 1
ATOM 738 C C . LEU A 1 99 ? 5.242 -26.062 6.918 1 98.12 99 LEU A C 1
ATOM 740 O O . LEU A 1 99 ? 4.418 -26.719 7.559 1 98.12 99 LEU A O 1
ATOM 744 N N . PRO A 1 100 ? 6.316 -25.547 7.441 1 97.44 100 PRO A N 1
ATOM 745 C CA . PRO A 1 100 ? 6.574 -25.719 8.875 1 97.44 100 PRO A CA 1
ATOM 746 C C . PRO A 1 100 ? 5.562 -24.984 9.75 1 97.44 100 PRO A C 1
ATOM 748 O O . PRO A 1 100 ? 5.059 -23.922 9.359 1 97.44 100 PRO A O 1
ATOM 751 N N . GLN A 1 101 ? 5.277 -25.594 10.891 1 95.62 101 GLN A N 1
ATOM 752 C CA . GLN A 1 101 ? 4.586 -24.828 11.922 1 95.62 101 GLN A CA 1
ATOM 753 C C . GLN A 1 101 ? 5.469 -23.703 12.469 1 95.62 101 GLN A C 1
ATOM 755 O O . GLN A 1 101 ? 6.695 -23.766 12.352 1 95.62 101 GLN A O 1
ATOM 760 N N . LYS A 1 102 ? 4.77 -22.672 13.016 1 94.94 102 LYS A N 1
ATOM 761 C CA . LYS A 1 102 ? 5.555 -21.609 13.633 1 94.94 102 LYS A CA 1
ATOM 762 C C . LYS A 1 102 ? 6.492 -22.156 14.703 1 94.94 102 LYS A C 1
ATOM 764 O O . LYS A 1 102 ? 6.066 -22.938 15.562 1 94.94 102 LYS A O 1
ATOM 769 N N . GLY A 1 103 ? 7.758 -21.875 14.594 1 96.94 103 GLY A N 1
ATOM 770 C CA . GLY A 1 103 ? 8.75 -22.344 15.547 1 96.94 103 GLY A CA 1
ATOM 771 C C . GLY A 1 103 ? 9.375 -23.672 15.156 1 96.94 103 GLY A C 1
ATOM 772 O O . GLY A 1 103 ? 10.383 -24.078 15.734 1 96.94 103 GLY A O 1
ATOM 773 N N . GLN A 1 104 ? 8.773 -24.391 14.156 1 98 104 GLN A N 1
ATOM 774 C CA . GLN A 1 104 ? 9.32 -25.672 13.719 1 98 104 GLN A CA 1
ATOM 775 C C . GLN A 1 104 ? 10.539 -25.469 12.82 1 98 104 GLN A C 1
ATOM 777 O O . GLN A 1 104 ? 10.547 -24.578 11.969 1 98 104 GLN A O 1
ATOM 782 N N . SER A 1 105 ? 11.539 -26.328 13.031 1 98.69 105 SER A N 1
ATOM 783 C CA . SER A 1 105 ? 12.711 -26.359 12.156 1 98.69 105 SER A CA 1
ATOM 784 C C . SER A 1 105 ? 12.305 -26.594 10.703 1 98.69 105 SER A C 1
ATOM 786 O O . SER A 1 105 ? 11.523 -27.5 10.414 1 98.69 105 SER A O 1
ATOM 788 N N . LEU A 1 106 ? 12.875 -25.734 9.805 1 98.81 106 LEU A N 1
ATOM 789 C CA . LEU A 1 106 ? 12.609 -25.922 8.383 1 98.81 106 LEU A CA 1
ATOM 790 C C . LEU A 1 106 ? 13.148 -27.281 7.914 1 98.81 106 LEU A C 1
ATOM 792 O O . LEU A 1 106 ? 12.508 -27.953 7.102 1 98.81 106 LEU A O 1
ATOM 796 N N . LEU A 1 107 ? 14.328 -27.672 8.367 1 98.75 107 LEU A N 1
ATOM 797 C CA . LEU A 1 107 ? 14.938 -28.938 7.996 1 98.75 107 LEU A CA 1
ATOM 798 C C . LEU A 1 107 ? 14.094 -30.125 8.469 1 98.75 107 LEU A C 1
ATOM 800 O O . LEU A 1 107 ? 13.922 -31.094 7.742 1 98.75 107 LEU A O 1
ATOM 804 N N . GLU A 1 108 ? 13.562 -29.969 9.727 1 98.62 108 GLU A N 1
ATOM 805 C CA . GLU A 1 108 ? 12.672 -31.016 10.234 1 98.62 108 GLU A CA 1
ATOM 806 C C . GLU A 1 108 ? 11.43 -31.156 9.367 1 98.62 108 GLU A C 1
ATOM 808 O O . GLU A 1 108 ? 11.031 -32.25 9.016 1 98.62 108 GLU A O 1
ATOM 813 N N . ALA A 1 109 ? 10.867 -30.094 9.031 1 98.56 109 ALA A N 1
ATOM 814 C CA . ALA A 1 109 ? 9.672 -30.109 8.188 1 98.56 109 ALA A CA 1
ATOM 815 C C . ALA A 1 109 ? 9.984 -30.703 6.812 1 98.56 109 ALA A C 1
ATOM 817 O O . ALA A 1 109 ? 9.211 -31.5 6.289 1 98.56 109 ALA A O 1
ATOM 818 N N . TYR A 1 110 ? 11.141 -30.297 6.246 1 98.75 110 TYR A N 1
ATOM 819 C CA . TYR A 1 110 ? 11.586 -30.844 4.965 1 98.75 110 TYR A CA 1
ATOM 820 C C . TYR A 1 110 ? 11.672 -32.375 5.02 1 98.75 110 TYR A C 1
ATOM 822 O O . TYR A 1 110 ? 11.133 -33.062 4.152 1 98.75 110 TYR A O 1
ATOM 830 N N . ASN A 1 111 ? 12.273 -32.844 6.012 1 98.62 111 ASN A N 1
ATOM 831 C CA . ASN A 1 111 ? 12.445 -34.281 6.156 1 98.62 111 ASN A CA 1
ATOM 832 C C . ASN A 1 111 ? 11.102 -35 6.328 1 98.62 111 ASN A C 1
ATOM 834 O O . ASN A 1 111 ? 10.898 -36.094 5.809 1 98.62 111 ASN A O 1
ATOM 838 N N . ASN A 1 112 ? 10.266 -34.406 7.078 1 98.12 112 ASN A N 1
ATOM 839 C CA . ASN A 1 112 ? 8.922 -34.938 7.215 1 98.12 112 ASN A CA 1
ATOM 840 C C . ASN A 1 112 ? 8.227 -35.094 5.863 1 98.12 112 ASN A C 1
ATOM 842 O O . ASN A 1 112 ? 7.562 -36.094 5.602 1 98.12 112 ASN A O 1
ATOM 846 N N . TRP A 1 113 ? 8.406 -34.062 5.023 1 98.38 113 TRP A N 1
ATOM 847 C CA . TRP A 1 113 ? 7.777 -34.125 3.705 1 98.38 113 TRP A CA 1
ATOM 848 C C . TRP A 1 113 ? 8.445 -35.188 2.83 1 98.38 113 TRP A C 1
ATOM 850 O O . TRP A 1 113 ? 7.77 -35.875 2.07 1 98.38 113 TRP A O 1
ATOM 860 N N . ARG A 1 114 ? 9.742 -35.312 2.895 1 98.44 114 ARG A N 1
ATOM 861 C CA . ARG A 1 114 ? 10.43 -36.344 2.152 1 98.44 114 ARG A CA 1
ATOM 862 C C . ARG A 1 114 ? 9.93 -37.719 2.564 1 98.44 114 ARG A C 1
ATOM 864 O O . ARG A 1 114 ? 9.688 -38.594 1.714 1 98.44 114 ARG A O 1
ATOM 871 N N . GLU A 1 115 ? 9.734 -37.875 3.826 1 97.69 115 GLU A N 1
ATOM 872 C CA . GLU A 1 115 ? 9.227 -39.125 4.34 1 97.69 115 GLU A CA 1
ATOM 873 C C . GLU A 1 115 ? 7.824 -39.438 3.818 1 97.69 115 GLU A C 1
ATOM 875 O O . GLU A 1 115 ? 7.512 -40.562 3.465 1 97.69 115 GLU A O 1
ATOM 880 N N . LYS A 1 116 ? 7.051 -38.469 3.764 1 96.81 116 LYS A N 1
ATOM 881 C CA . LYS A 1 116 ? 5.68 -38.594 3.27 1 96.81 116 LYS A CA 1
ATOM 882 C C . LYS A 1 116 ? 5.664 -38.906 1.778 1 96.81 116 LYS A C 1
ATOM 884 O O . LYS A 1 116 ? 4.805 -39.656 1.312 1 96.81 116 LYS A O 1
ATOM 889 N N . ALA A 1 117 ? 6.617 -38.375 0.975 1 98 117 ALA A N 1
ATOM 890 C CA . ALA A 1 117 ? 6.523 -38.312 -0.482 1 98 117 ALA A CA 1
ATOM 891 C C . ALA A 1 117 ? 7.305 -39.469 -1.114 1 98 117 ALA A C 1
ATOM 893 O O . ALA A 1 117 ? 6.789 -40.188 -1.989 1 98 117 ALA A O 1
ATOM 894 N N . ASP A 1 118 ? 8.57 -39.812 -0.757 1 97.38 118 ASP A N 1
ATOM 895 C CA . ASP A 1 118 ? 9.539 -40.656 -1.467 1 97.38 118 ASP A CA 1
ATOM 896 C C . ASP A 1 118 ? 8.953 -42.031 -1.751 1 97.38 118 ASP A C 1
ATOM 898 O O . ASP A 1 118 ? 9.117 -42.594 -2.85 1 97.38 118 ASP A O 1
ATOM 902 N N . GLY A 1 119 ? 8.211 -42.594 -0.925 1 95.81 119 GLY A N 1
ATOM 903 C CA . GLY A 1 119 ? 7.699 -43.938 -1.14 1 95.81 119 GLY A CA 1
ATOM 904 C C . GLY A 1 119 ? 6.344 -43.969 -1.822 1 95.81 119 GLY A C 1
ATOM 905 O O . GLY A 1 119 ? 5.828 -45.031 -2.156 1 95.81 119 GLY A O 1
ATOM 906 N N . LYS A 1 120 ? 5.902 -42.812 -2.137 1 96.75 120 LYS A N 1
ATOM 907 C CA . LYS A 1 120 ? 4.516 -42.75 -2.596 1 96.75 120 LYS A CA 1
ATOM 908 C C . LYS A 1 120 ? 4.414 -42.125 -3.973 1 96.75 120 LYS A C 1
ATOM 910 O O . LYS A 1 120 ? 3.51 -42.438 -4.75 1 96.75 120 LYS A O 1
ATOM 915 N N . VAL A 1 121 ? 5.312 -41.219 -4.359 1 97.94 121 VAL A N 1
ATOM 916 C CA . VAL A 1 121 ? 5.168 -40.344 -5.52 1 97.94 121 VAL A CA 1
ATOM 917 C C . VAL A 1 121 ? 5.207 -41.156 -6.801 1 97.94 121 VAL A C 1
ATOM 919 O O . VAL A 1 121 ? 5.977 -42.125 -6.902 1 97.94 121 VAL A O 1
ATOM 922 N N . CYS A 1 122 ? 4.398 -40.781 -7.82 1 96.88 122 CYS A N 1
ATOM 923 C CA . CYS A 1 122 ? 4.273 -41.469 -9.102 1 96.88 122 CYS A CA 1
ATOM 924 C C . CYS A 1 122 ? 4.965 -40.688 -10.211 1 96.88 122 CYS A C 1
ATOM 926 O O . CYS A 1 122 ? 4.992 -41.125 -11.359 1 96.88 122 CYS A O 1
ATOM 928 N N . CYS A 1 123 ? 5.48 -39.562 -9.922 1 96.94 123 CYS A N 1
ATOM 929 C CA . CYS A 1 123 ? 6.23 -38.75 -10.859 1 96.94 123 CYS A CA 1
ATOM 930 C C . CYS A 1 123 ? 7.375 -38.031 -10.156 1 96.94 123 CYS A C 1
ATOM 932 O O . CYS A 1 123 ? 7.527 -38.125 -8.938 1 96.94 123 CYS A O 1
ATOM 934 N N . ASP A 1 124 ? 8.234 -37.344 -10.969 1 97.25 124 ASP A N 1
ATOM 935 C CA . ASP A 1 124 ? 9.289 -36.562 -10.352 1 97.25 124 ASP A CA 1
ATOM 936 C C . ASP A 1 124 ? 8.703 -35.406 -9.531 1 97.25 124 ASP A C 1
ATOM 938 O O . ASP A 1 124 ? 7.637 -34.875 -9.852 1 97.25 124 ASP A O 1
ATOM 942 N N . TYR A 1 125 ? 9.391 -35.125 -8.477 1 97.94 125 TYR A N 1
ATOM 943 C CA . TYR A 1 125 ? 8.875 -34.031 -7.656 1 97.94 125 TYR A CA 1
ATOM 944 C C . TYR A 1 125 ? 10.008 -33.312 -6.965 1 97.94 125 TYR A C 1
ATOM 946 O O . TYR A 1 125 ? 11.125 -33.812 -6.867 1 97.94 125 TYR A O 1
ATOM 954 N N . GLY A 1 126 ? 9.781 -32.031 -6.715 1 98.19 126 GLY A N 1
ATOM 955 C CA . GLY A 1 126 ? 10.617 -31.203 -5.875 1 98.19 126 GLY A CA 1
ATOM 956 C C . GLY A 1 126 ? 9.867 -30.562 -4.723 1 98.19 126 GLY A C 1
ATOM 957 O O . GLY A 1 126 ? 8.664 -30.797 -4.555 1 98.19 126 GLY A O 1
ATOM 958 N N . LEU A 1 127 ? 10.648 -29.844 -3.904 1 98.81 127 LEU A N 1
ATOM 959 C CA . LEU A 1 127 ? 10.031 -29.219 -2.748 1 98.81 127 LEU A CA 1
ATOM 960 C C . LEU A 1 127 ? 10.438 -27.75 -2.648 1 98.81 127 LEU A C 1
ATOM 962 O O . LEU A 1 127 ? 11.625 -27.422 -2.779 1 98.81 127 LEU A O 1
ATOM 966 N N . HIS A 1 128 ? 9.383 -26.812 -2.549 1 98.81 128 HIS A N 1
ATOM 967 C CA . HIS A 1 128 ? 9.586 -25.516 -1.915 1 98.81 128 HIS A CA 1
ATOM 968 C C . HIS A 1 128 ? 9.547 -25.641 -0.395 1 98.81 128 HIS A C 1
ATOM 970 O O . HIS A 1 128 ? 8.891 -26.531 0.145 1 98.81 128 HIS A O 1
ATOM 976 N N . VAL A 1 129 ? 10.203 -24.688 0.212 1 98.94 129 VAL A N 1
ATOM 977 C CA . VAL A 1 129 ? 10.094 -24.703 1.668 1 98.94 129 VAL A CA 1
ATOM 978 C C . VAL A 1 129 ? 9.531 -23.375 2.152 1 98.94 129 VAL A C 1
ATOM 980 O O . VAL A 1 129 ? 9.992 -22.297 1.747 1 98.94 129 VAL A O 1
ATOM 983 N N . GLY A 1 130 ? 8.477 -23.484 2.992 1 98.75 130 GLY A N 1
ATOM 984 C CA . GLY A 1 130 ? 7.879 -22.281 3.574 1 98.75 130 GLY A CA 1
ATOM 985 C C . GLY A 1 130 ? 8.711 -21.688 4.691 1 98.75 130 GLY A C 1
ATOM 986 O O . GLY A 1 130 ? 9.297 -22.422 5.496 1 98.75 130 GLY A O 1
ATOM 987 N N . VAL A 1 131 ? 8.781 -20.391 4.68 1 98.88 131 VAL A N 1
ATOM 988 C CA . VAL A 1 131 ? 9.273 -19.609 5.82 1 98.88 131 VAL A CA 1
ATOM 989 C C . VAL A 1 131 ? 8.102 -19 6.574 1 98.88 131 VAL A C 1
ATOM 991 O O . VAL A 1 131 ? 7.617 -17.922 6.219 1 98.88 131 VAL A O 1
ATOM 994 N N . THR A 1 132 ? 7.688 -19.703 7.625 1 98.31 132 THR A N 1
ATOM 995 C CA . THR A 1 132 ? 6.449 -19.359 8.32 1 98.31 132 THR A CA 1
ATOM 996 C C . THR A 1 132 ? 6.746 -18.578 9.602 1 98.31 132 THR A C 1
ATOM 998 O O . THR A 1 132 ? 5.824 -18.219 10.336 1 98.31 132 THR A O 1
ATOM 1001 N N . TRP A 1 133 ? 7.961 -18.422 9.945 1 98.5 133 TRP A N 1
ATOM 1002 C CA . TRP A 1 133 ? 8.492 -17.625 11.055 1 98.5 133 TRP A CA 1
ATOM 1003 C C . TRP A 1 133 ? 9.945 -17.25 10.805 1 98.5 133 TRP A C 1
ATOM 1005 O O . TRP A 1 133 ? 10.578 -17.766 9.875 1 98.5 133 TRP A O 1
ATOM 1015 N N . TRP A 1 134 ? 10.453 -16.281 11.547 1 98.5 134 TRP A N 1
ATOM 1016 C CA . TRP A 1 134 ? 11.789 -15.805 11.227 1 98.5 134 TRP A CA 1
ATOM 1017 C C . TRP A 1 134 ? 12.672 -15.75 12.477 1 98.5 134 TRP A C 1
ATOM 1019 O O . TRP A 1 134 ? 12.211 -15.367 13.547 1 98.5 134 TRP A O 1
ATOM 1029 N N . SER A 1 135 ? 13.852 -16.125 12.406 1 98.25 135 SER A N 1
ATOM 1030 C CA . SER A 1 135 ? 14.938 -16.031 13.367 1 98.25 135 SER A CA 1
ATOM 1031 C C . SER A 1 135 ? 16.281 -16.312 12.711 1 98.25 135 SER A C 1
ATOM 1033 O O . SER A 1 135 ? 16.344 -16.75 11.562 1 98.25 135 SER A O 1
ATOM 1035 N N . PRO A 1 136 ? 17.406 -16.031 13.328 1 97.81 136 PRO A N 1
ATOM 1036 C CA . PRO A 1 136 ? 18.719 -16.406 12.781 1 97.81 136 PRO A CA 1
ATOM 1037 C C . PRO A 1 136 ? 18.828 -17.906 12.484 1 97.81 136 PRO A C 1
ATOM 1039 O O . PRO A 1 136 ? 19.516 -18.312 11.547 1 97.81 136 PRO A O 1
ATOM 1042 N N . ALA A 1 137 ? 18.141 -18.703 13.25 1 98.38 137 ALA A N 1
ATOM 1043 C CA . ALA A 1 137 ? 18.141 -20.156 13.008 1 98.38 137 ALA A CA 1
ATOM 1044 C C . ALA A 1 137 ? 17.484 -20.484 11.664 1 98.38 137 ALA A C 1
ATOM 1046 O O . ALA A 1 137 ? 17.953 -21.375 10.953 1 98.38 137 ALA A O 1
ATOM 1047 N N . VAL A 1 138 ? 16.406 -19.812 11.383 1 98.75 138 VAL A N 1
ATOM 1048 C CA . VAL A 1 138 ? 15.727 -20 10.102 1 98.75 138 VAL A CA 1
ATOM 1049 C C . VAL A 1 138 ? 16.672 -19.656 8.961 1 98.75 138 VAL A C 1
ATOM 1051 O O . VAL A 1 138 ? 16.781 -20.406 7.984 1 98.75 138 VAL A O 1
ATOM 1054 N N . LYS A 1 139 ? 17.406 -18.547 9.078 1 98.75 139 LYS A N 1
ATOM 1055 C CA . LYS A 1 139 ? 18.375 -18.141 8.062 1 98.75 139 LYS A CA 1
ATOM 1056 C C . LYS A 1 139 ? 19.406 -19.234 7.82 1 98.75 139 LYS A C 1
ATOM 1058 O O . LYS A 1 139 ? 19.719 -19.562 6.676 1 98.75 139 LYS A O 1
ATOM 1063 N N . LYS A 1 140 ? 19.938 -19.75 8.867 1 98.69 140 LYS A N 1
ATOM 1064 C CA . LYS A 1 140 ? 20.953 -20.797 8.773 1 98.69 140 LYS A CA 1
ATOM 1065 C C . LYS A 1 140 ? 20.391 -22.031 8.078 1 98.69 140 LYS A C 1
ATOM 1067 O O . LYS A 1 140 ? 21.062 -22.656 7.258 1 98.69 140 LYS A O 1
ATOM 1072 N N . GLU A 1 141 ? 19.188 -22.438 8.406 1 98.81 141 GLU A N 1
ATOM 1073 C CA . GLU A 1 141 ? 18.594 -23.625 7.812 1 98.81 141 GLU A CA 1
ATOM 1074 C C . GLU A 1 141 ? 18.25 -23.391 6.344 1 98.81 141 GLU A C 1
ATOM 1076 O O . GLU A 1 141 ? 18.328 -24.328 5.535 1 98.81 141 GLU A O 1
ATOM 1081 N N . MET A 1 142 ? 17.859 -22.172 6.004 1 98.94 142 MET A N 1
ATOM 1082 C CA . MET A 1 142 ? 17.703 -21.844 4.586 1 98.94 142 MET A CA 1
ATOM 1083 C C . MET A 1 142 ? 19 -22.078 3.828 1 98.94 142 MET A C 1
ATOM 1085 O O . MET A 1 142 ? 19 -22.641 2.729 1 98.94 142 MET A O 1
ATOM 1089 N N . GLN A 1 143 ? 20.125 -21.641 4.387 1 98.81 143 GLN A N 1
ATOM 1090 C CA . GLN A 1 143 ? 21.438 -21.859 3.783 1 98.81 143 GLN A CA 1
ATOM 1091 C C . GLN A 1 143 ? 21.719 -23.344 3.588 1 98.81 143 GLN A C 1
ATOM 1093 O O . GLN A 1 143 ? 22.25 -23.75 2.553 1 98.81 143 GLN A O 1
ATOM 1098 N N . GLN A 1 144 ? 21.375 -24.109 4.555 1 98.75 144 GLN A N 1
ATOM 1099 C CA . GLN A 1 144 ? 21.578 -25.562 4.457 1 98.75 144 GLN A CA 1
ATOM 1100 C C . GLN A 1 144 ? 20.688 -26.156 3.365 1 98.75 144 GLN A C 1
ATOM 1102 O O . GLN A 1 144 ? 21.141 -26.984 2.576 1 98.75 144 GLN A O 1
ATOM 1107 N N . LEU A 1 145 ? 19.484 -25.75 3.32 1 98.88 145 LEU A N 1
ATOM 1108 C CA . LEU A 1 145 ? 18.484 -26.328 2.432 1 98.88 145 LEU A CA 1
ATOM 1109 C C . LEU A 1 145 ? 18.859 -26.094 0.971 1 98.88 145 LEU A C 1
ATOM 1111 O O . LEU A 1 145 ? 18.516 -26.906 0.101 1 98.88 145 LEU A O 1
ATOM 1115 N N . VAL A 1 146 ? 19.609 -24.984 0.673 1 98.56 146 VAL A N 1
ATOM 1116 C CA . VAL A 1 146 ? 19.922 -24.672 -0.715 1 98.56 146 VAL A CA 1
ATOM 1117 C C . VAL A 1 146 ? 21.141 -25.5 -1.159 1 98.56 146 VAL A C 1
ATOM 1119 O O . VAL A 1 146 ? 21.484 -25.5 -2.342 1 98.56 146 VAL A O 1
ATOM 1122 N N . SER A 1 147 ? 21.812 -26.219 -0.245 1 98.19 147 SER A N 1
ATOM 1123 C CA . SER A 1 147 ? 22.969 -27.047 -0.601 1 98.19 147 SER A CA 1
ATOM 1124 C C . SER A 1 147 ? 22.547 -28.203 -1.493 1 98.19 147 SER A C 1
ATOM 1126 O O . SER A 1 147 ? 21.359 -28.516 -1.602 1 98.19 147 SER A O 1
ATOM 1128 N N . GLU A 1 148 ? 23.484 -28.828 -2.031 1 96.31 148 GLU A N 1
ATOM 1129 C CA . GLU A 1 148 ? 23.266 -29.953 -2.936 1 96.31 148 GLU A CA 1
ATOM 1130 C C . GLU A 1 148 ? 22.594 -31.125 -2.211 1 96.31 148 GLU A C 1
ATOM 1132 O O . GLU A 1 148 ? 21.906 -31.922 -2.828 1 96.31 148 GLU A O 1
ATOM 1137 N N . GLN A 1 149 ? 22.844 -31.156 -0.925 1 96.38 149 GLN A N 1
ATOM 1138 C CA . GLN A 1 149 ? 22.281 -32.25 -0.132 1 96.38 149 GLN A CA 1
ATOM 1139 C C . GLN A 1 149 ? 20.75 -32.219 -0.177 1 96.38 149 GLN A C 1
ATOM 1141 O O . GLN A 1 149 ? 20.109 -33.25 -0.25 1 96.38 149 GLN A O 1
ATOM 1146 N N . TYR A 1 150 ? 20.188 -31.094 -0.175 1 97.38 150 TYR A N 1
ATOM 1147 C CA . TYR A 1 150 ? 18.734 -30.984 -0.109 1 97.38 150 TYR A CA 1
ATOM 1148 C C . TYR A 1 150 ? 18.172 -30.5 -1.438 1 97.38 150 TYR A C 1
ATOM 1150 O O . TYR A 1 150 ? 17.062 -30.906 -1.838 1 97.38 150 TYR A O 1
ATOM 1158 N N . GLY A 1 151 ? 18.812 -29.609 -2.104 1 96.56 151 GLY A N 1
ATOM 1159 C CA . GLY A 1 151 ? 18.484 -29.203 -3.461 1 96.56 151 GLY A CA 1
ATOM 1160 C C . GLY A 1 151 ? 17.328 -28.219 -3.525 1 96.56 151 GLY A C 1
ATOM 1161 O O . GLY A 1 151 ? 16.688 -28.078 -4.57 1 96.56 151 GLY A O 1
ATOM 1162 N N . VAL A 1 152 ? 17.016 -27.484 -2.426 1 98.56 152 VAL A N 1
ATOM 1163 C CA . VAL A 1 152 ? 15.93 -26.5 -2.398 1 98.56 152 VAL A CA 1
ATOM 1164 C C . VAL A 1 152 ? 16.406 -25.203 -3.035 1 98.56 152 VAL A C 1
ATOM 1166 O O . VAL A 1 152 ? 17.5 -24.719 -2.729 1 98.56 152 VAL A O 1
ATOM 1169 N N . ASN A 1 153 ? 15.594 -24.578 -3.914 1 98.38 153 ASN A N 1
ATOM 1170 C CA . ASN A 1 153 ? 16.047 -23.328 -4.531 1 98.38 153 ASN A CA 1
ATOM 1171 C C . ASN A 1 153 ? 14.969 -22.25 -4.449 1 98.38 153 ASN A C 1
ATOM 1173 O O . ASN A 1 153 ? 15.07 -21.219 -5.105 1 98.38 153 ASN A O 1
ATOM 1177 N N . SER A 1 154 ? 13.922 -22.453 -3.697 1 98.88 154 SER A N 1
ATOM 1178 C CA . SER A 1 154 ? 12.844 -21.469 -3.547 1 98.88 154 SER A CA 1
ATOM 1179 C C . SER A 1 154 ? 12.203 -21.562 -2.166 1 98.88 154 SER A C 1
ATOM 1181 O O . SER A 1 154 ? 12.094 -22.656 -1.602 1 98.88 154 SER A O 1
ATOM 1183 N N . PHE A 1 155 ? 11.812 -20.453 -1.644 1 98.94 155 PHE A N 1
ATOM 1184 C CA . PHE A 1 155 ? 11.203 -20.359 -0.323 1 98.94 155 PHE A CA 1
ATOM 1185 C C . PHE A 1 155 ? 9.922 -19.531 -0.375 1 98.94 155 PHE A C 1
ATOM 1187 O O . PHE A 1 155 ? 9.867 -18.5 -1.042 1 98.94 155 PHE A O 1
ATOM 1194 N N . LYS A 1 156 ? 8.875 -19.969 0.333 1 98.81 156 LYS A N 1
ATOM 1195 C CA . LYS A 1 156 ? 7.562 -19.328 0.298 1 98.81 156 LYS A CA 1
ATOM 1196 C C . LYS A 1 156 ? 7.266 -18.609 1.609 1 98.81 156 LYS A C 1
ATOM 1198 O O . LYS A 1 156 ? 7.477 -19.156 2.691 1 98.81 156 LYS A O 1
ATOM 1203 N N . MET A 1 157 ? 6.805 -17.391 1.489 1 98.88 157 MET A N 1
ATOM 1204 C CA . MET A 1 157 ? 6.328 -16.625 2.637 1 98.88 157 MET A CA 1
ATOM 1205 C C . MET A 1 157 ? 4.859 -16.25 2.471 1 98.88 157 MET A C 1
ATOM 1207 O O . MET A 1 157 ? 4.309 -16.344 1.371 1 98.88 157 MET A O 1
ATOM 1211 N N . PHE A 1 158 ? 4.238 -15.875 3.639 1 98.75 158 PHE A N 1
ATOM 1212 C CA . PHE A 1 158 ? 2.816 -15.555 3.641 1 98.75 158 PHE A CA 1
ATOM 1213 C C . PHE A 1 158 ? 2.578 -14.148 4.188 1 98.75 158 PHE A C 1
ATOM 1215 O O . PHE A 1 158 ? 3.18 -13.758 5.191 1 98.75 158 PHE A O 1
ATOM 1222 N N . MET A 1 159 ? 1.646 -13.391 3.531 1 98.81 159 MET A N 1
ATOM 1223 C CA . MET A 1 159 ? 1.182 -12.094 4.031 1 98.81 159 MET A CA 1
ATOM 1224 C C . MET A 1 159 ? -0.232 -12.211 4.594 1 98.81 159 MET A C 1
ATOM 1226 O O . MET A 1 159 ? -0.822 -11.203 5.004 1 98.81 159 MET A O 1
ATOM 1230 N N . ALA A 1 160 ? -0.766 -13.422 4.605 1 97.88 160 ALA A N 1
ATOM 1231 C CA . ALA A 1 160 ? -2.057 -13.742 5.207 1 97.88 160 ALA A CA 1
ATOM 1232 C C . ALA A 1 160 ? -1.939 -14.922 6.168 1 97.88 160 ALA A C 1
ATOM 1234 O O . ALA A 1 160 ? -0.834 -15.383 6.457 1 97.88 160 ALA A O 1
ATOM 1235 N N . TYR A 1 161 ? -3.148 -15.32 6.711 1 95.81 161 TYR A N 1
ATOM 1236 C CA . TYR A 1 161 ? -3.203 -16.359 7.738 1 95.81 161 TYR A CA 1
ATOM 1237 C C . TYR A 1 161 ? -2.57 -15.867 9.039 1 95.81 161 TYR A C 1
ATOM 1239 O O . TYR A 1 161 ? -1.619 -16.469 9.539 1 95.81 161 TYR A O 1
ATOM 1247 N N . LYS A 1 162 ? -3.238 -14.781 9.523 1 93.06 162 LYS A N 1
ATOM 1248 C CA . LYS A 1 162 ? -2.801 -14.141 10.758 1 93.06 162 LYS A CA 1
ATOM 1249 C C . LYS A 1 162 ? -2.73 -15.141 11.906 1 93.06 162 LYS A C 1
ATOM 1251 O O . LYS A 1 162 ? -3.633 -15.961 12.078 1 93.06 162 LYS A O 1
ATOM 1256 N N . ASP A 1 163 ? -1.625 -15.164 12.648 1 90.19 163 ASP A N 1
ATOM 1257 C CA . ASP A 1 163 ? -1.358 -15.977 13.828 1 90.19 163 ASP A CA 1
ATOM 1258 C C . ASP A 1 163 ? -0.949 -17.391 13.438 1 90.19 163 ASP A C 1
ATOM 1260 O O . ASP A 1 163 ? -0.809 -18.266 14.305 1 90.19 163 ASP A O 1
ATOM 1264 N N . ALA A 1 164 ? -0.862 -17.828 12.133 1 93.25 164 ALA A N 1
ATOM 1265 C CA . ALA A 1 164 ? -0.385 -19.125 11.664 1 93.25 164 ALA A CA 1
ATOM 1266 C C . ALA A 1 164 ? 0.907 -18.969 10.867 1 93.25 164 ALA A C 1
ATOM 1268 O O . ALA A 1 164 ? 2 -19.172 11.398 1 93.25 164 ALA A O 1
ATOM 1269 N N . TRP A 1 165 ? 0.816 -18.438 9.656 1 96.69 165 TRP A N 1
ATOM 1270 C CA . TRP A 1 165 ? 1.975 -18.438 8.773 1 96.69 165 TRP A CA 1
ATOM 1271 C C . TRP A 1 165 ? 2.414 -17.016 8.438 1 96.69 165 TRP A C 1
ATOM 1273 O O . TRP A 1 165 ? 3.535 -16.797 7.98 1 96.69 165 TRP A O 1
ATOM 1283 N N . MET A 1 166 ? 1.646 -16.031 8.711 1 98.25 166 MET A N 1
ATOM 1284 C CA . MET A 1 166 ? 1.842 -14.656 8.258 1 98.25 166 MET A CA 1
ATOM 1285 C C . MET A 1 166 ? 3.1 -14.055 8.875 1 98.25 166 MET A C 1
ATOM 1287 O O . MET A 1 166 ? 3.316 -14.164 10.086 1 98.25 166 MET A O 1
ATOM 1291 N N . LEU A 1 167 ? 3.904 -13.477 8.016 1 98.56 167 LEU A N 1
ATOM 1292 C CA . LEU A 1 167 ? 5.039 -12.672 8.461 1 98.56 167 LEU A CA 1
ATOM 1293 C C . LEU A 1 167 ? 4.707 -11.188 8.406 1 98.56 167 LEU A C 1
ATOM 1295 O O . LEU A 1 167 ? 4.004 -10.734 7.504 1 98.56 167 LEU A O 1
ATOM 1299 N N . ASP A 1 168 ? 5.188 -10.383 9.398 1 97.62 168 ASP A N 1
ATOM 1300 C CA . ASP A 1 168 ? 5.125 -8.938 9.211 1 97.62 168 ASP A CA 1
ATOM 1301 C C . ASP A 1 168 ? 6.152 -8.469 8.18 1 97.62 168 ASP A C 1
ATOM 1303 O O . ASP A 1 168 ? 6.969 -9.266 7.711 1 97.62 168 ASP A O 1
ATOM 1307 N N . ASP A 1 169 ? 6.082 -7.258 7.793 1 98.69 169 ASP A N 1
ATOM 1308 C CA . ASP A 1 169 ? 6.887 -6.75 6.684 1 98.69 169 ASP A CA 1
ATOM 1309 C C . ASP A 1 169 ? 8.375 -6.812 7.016 1 98.69 169 ASP A C 1
ATOM 1311 O O . ASP A 1 169 ? 9.203 -6.984 6.121 1 98.69 169 ASP A O 1
ATOM 1315 N N . TYR A 1 170 ? 8.789 -6.598 8.297 1 98.75 170 TYR A N 1
ATOM 1316 C CA . TYR A 1 170 ? 10.195 -6.668 8.688 1 98.75 170 TYR A CA 1
ATOM 1317 C C . TYR A 1 170 ? 10.75 -8.062 8.461 1 98.75 170 TYR A C 1
ATOM 1319 O O . TYR A 1 170 ? 11.797 -8.227 7.824 1 98.75 170 TYR A O 1
ATOM 1327 N N . ASP A 1 171 ? 10.055 -9.094 8.945 1 98.75 171 ASP A N 1
ATOM 1328 C CA . ASP A 1 171 ? 10.484 -10.477 8.781 1 98.75 171 ASP A CA 1
ATOM 1329 C C . ASP A 1 171 ? 10.461 -10.891 7.309 1 98.75 171 ASP A C 1
ATOM 1331 O O . ASP A 1 171 ? 11.344 -11.609 6.844 1 98.75 171 ASP A O 1
ATOM 1335 N N . LEU A 1 172 ? 9.422 -10.477 6.656 1 98.88 172 LEU A N 1
ATOM 1336 C CA . LEU A 1 172 ? 9.336 -10.734 5.223 1 98.88 172 LEU A CA 1
ATOM 1337 C C . LEU A 1 172 ? 10.547 -10.164 4.496 1 98.88 172 LEU A C 1
ATOM 1339 O O . LEU A 1 172 ? 11.133 -10.836 3.645 1 98.88 172 LEU A O 1
ATOM 1343 N N . TYR A 1 173 ? 10.93 -8.93 4.832 1 98.88 173 TYR A N 1
ATOM 1344 C CA . TYR A 1 173 ? 12.109 -8.273 4.289 1 98.88 173 TYR A CA 1
ATOM 1345 C C . TYR A 1 173 ? 13.367 -9.086 4.562 1 98.88 173 TYR A C 1
ATOM 1347 O O . TYR A 1 173 ? 14.148 -9.359 3.65 1 98.88 173 TYR A O 1
ATOM 1355 N N . CYS A 1 174 ? 13.547 -9.508 5.738 1 98.88 174 CYS A N 1
ATOM 1356 C CA . CYS A 1 174 ? 14.711 -10.297 6.125 1 98.88 174 CYS A CA 1
ATOM 1357 C C . CYS A 1 174 ? 14.766 -11.602 5.344 1 98.88 174 CYS A C 1
ATOM 1359 O O . CYS A 1 174 ? 15.836 -12 4.867 1 98.88 174 CYS A O 1
ATOM 1361 N N . ALA A 1 175 ? 13.648 -12.25 5.203 1 98.88 175 ALA A N 1
ATOM 1362 C CA . ALA A 1 175 ? 13.578 -13.523 4.484 1 98.88 175 ALA A CA 1
ATOM 1363 C C . ALA A 1 175 ? 13.93 -13.336 3.012 1 98.88 175 ALA A C 1
ATOM 1365 O O . ALA A 1 175 ? 14.68 -14.133 2.441 1 98.88 175 ALA A O 1
ATOM 1366 N N . MET A 1 176 ? 13.398 -12.281 2.398 1 98.88 176 MET A N 1
ATOM 1367 C CA . MET A 1 176 ? 13.68 -12.031 0.987 1 98.88 176 MET A CA 1
ATOM 1368 C C . MET A 1 176 ? 15.141 -11.656 0.775 1 98.88 176 MET A C 1
ATOM 1370 O O . MET A 1 176 ? 15.75 -12.062 -0.217 1 98.88 176 MET A O 1
ATOM 1374 N N . GLU A 1 177 ? 15.688 -10.914 1.682 1 98.62 177 GLU A N 1
ATOM 1375 C CA . GLU A 1 177 ? 17.109 -10.586 1.625 1 98.62 177 GLU A CA 1
ATOM 1376 C C . GLU A 1 177 ? 17.969 -11.852 1.688 1 98.62 177 GLU A C 1
ATOM 1378 O O . GLU A 1 177 ? 18.953 -11.977 0.953 1 98.62 177 GLU A O 1
ATOM 1383 N N . THR A 1 178 ? 17.594 -12.719 2.555 1 98.81 178 THR A N 1
ATOM 1384 C CA . THR A 1 178 ? 18.312 -13.984 2.682 1 98.81 178 THR A CA 1
ATOM 1385 C C . THR A 1 178 ? 18.219 -14.789 1.385 1 98.81 178 THR A C 1
ATOM 1387 O O . THR A 1 178 ? 19.219 -15.352 0.931 1 98.81 178 THR A O 1
ATOM 1390 N N . CYS A 1 179 ? 17.062 -14.859 0.789 1 98.88 179 CYS A N 1
ATOM 1391 C CA . CYS A 1 179 ? 16.922 -15.523 -0.502 1 98.88 179 CYS A CA 1
ATOM 1392 C C . CYS A 1 179 ? 17.875 -14.93 -1.53 1 98.88 179 CYS A C 1
ATOM 1394 O O . CYS A 1 179 ? 18.516 -15.664 -2.287 1 98.88 179 CYS A O 1
ATOM 1396 N N . ALA A 1 180 ? 17.922 -13.617 -1.553 1 98.5 180 ALA A N 1
ATOM 1397 C CA . ALA A 1 180 ? 18.828 -12.953 -2.494 1 98.5 180 ALA A CA 1
ATOM 1398 C C . ALA A 1 180 ? 20.281 -13.375 -2.264 1 98.5 180 ALA A C 1
ATOM 1400 O O . ALA A 1 180 ? 21 -13.664 -3.217 1 98.5 180 ALA A O 1
ATOM 1401 N N . GLU A 1 181 ? 20.688 -13.414 -1.03 1 98.5 181 GLU A N 1
ATOM 1402 C CA . GLU A 1 181 ? 22.031 -13.82 -0.667 1 98.5 181 GLU A CA 1
ATOM 1403 C C . GLU A 1 181 ? 22.312 -15.258 -1.103 1 98.5 181 GLU A C 1
ATOM 1405 O O . GLU A 1 181 ? 23.422 -15.57 -1.546 1 98.5 181 GLU A O 1
ATOM 1410 N N . LEU A 1 182 ? 21.359 -16.109 -1.007 1 98.56 182 LEU A N 1
ATOM 1411 C CA . LEU A 1 182 ? 21.516 -17.531 -1.258 1 98.56 182 LEU A CA 1
ATOM 1412 C C . LEU A 1 182 ? 21.234 -17.859 -2.721 1 98.56 182 LEU A C 1
ATOM 1414 O O . LEU A 1 182 ? 21.359 -19.016 -3.137 1 98.56 182 LEU A O 1
ATOM 1418 N N . LYS A 1 183 ? 20.797 -16.859 -3.496 1 98.06 183 LYS A N 1
ATOM 1419 C CA . LYS A 1 183 ? 20.391 -17.016 -4.891 1 98.06 183 LYS A CA 1
ATOM 1420 C C . LYS A 1 183 ? 19.219 -17.984 -5.016 1 98.06 183 LYS A C 1
ATOM 1422 O O . LYS A 1 183 ? 19.188 -18.812 -5.914 1 98.06 183 LYS A O 1
ATOM 1427 N N . ALA A 1 184 ? 18.391 -17.938 -4.012 1 98.75 184 ALA A N 1
ATOM 1428 C CA . ALA A 1 184 ? 17.125 -18.656 -4.023 1 98.75 184 ALA A CA 1
ATOM 1429 C C . ALA A 1 184 ? 15.969 -17.734 -4.402 1 98.75 184 ALA A C 1
ATOM 1431 O O . ALA A 1 184 ? 16.094 -16.516 -4.328 1 98.75 184 ALA A O 1
ATOM 1432 N N . LEU A 1 185 ? 14.891 -18.266 -4.836 1 98.88 185 LEU A N 1
ATOM 1433 C CA . LEU A 1 185 ? 13.742 -17.5 -5.301 1 98.88 185 LEU A CA 1
ATOM 1434 C C . LEU A 1 185 ? 12.711 -17.344 -4.191 1 98.88 185 LEU A C 1
ATOM 1436 O O . LEU A 1 185 ? 12.133 -18.328 -3.73 1 98.88 185 LEU A O 1
ATOM 1440 N N . PRO A 1 186 ? 12.516 -16.078 -3.717 1 98.94 186 PRO A N 1
ATOM 1441 C CA . PRO A 1 186 ? 11.414 -15.883 -2.771 1 98.94 186 PRO A CA 1
ATOM 1442 C C . PRO A 1 186 ? 10.047 -15.906 -3.447 1 98.94 186 PRO A C 1
ATOM 1444 O O . PRO A 1 186 ? 9.883 -15.352 -4.535 1 98.94 186 PRO A O 1
ATOM 1447 N N . GLN A 1 187 ? 9.117 -16.625 -2.785 1 98.94 187 GLN A N 1
ATOM 1448 C CA . GLN A 1 187 ? 7.711 -16.688 -3.184 1 98.94 187 GLN A CA 1
ATOM 1449 C C . GLN A 1 187 ? 6.805 -16.125 -2.102 1 98.94 187 GLN A C 1
ATOM 1451 O O . GLN A 1 187 ? 7.078 -16.266 -0.91 1 98.94 187 GLN A O 1
ATOM 1456 N N . VAL A 1 188 ? 5.688 -15.453 -2.568 1 98.88 188 VAL A N 1
ATOM 1457 C CA . VAL A 1 188 ? 4.836 -14.852 -1.551 1 98.88 188 VAL A CA 1
ATOM 1458 C C . VAL A 1 188 ? 3.369 -15.117 -1.881 1 98.88 188 VAL A C 1
ATOM 1460 O O . VAL A 1 188 ? 2.947 -14.969 -3.029 1 98.88 188 VAL A O 1
ATOM 1463 N N . HIS A 1 189 ? 2.605 -15.719 -0.878 1 98.81 189 HIS A N 1
ATOM 1464 C CA . HIS A 1 189 ? 1.15 -15.625 -0.849 1 98.81 189 HIS A CA 1
ATOM 1465 C C . HIS A 1 189 ? 0.697 -14.227 -0.421 1 98.81 189 HIS A C 1
ATOM 1467 O O . HIS A 1 189 ? 0.789 -13.875 0.757 1 98.81 189 HIS A O 1
ATOM 1473 N N . ALA A 1 190 ? 0.09 -13.438 -1.358 1 98.75 190 ALA A N 1
ATOM 1474 C CA . ALA A 1 190 ? -0.055 -12 -1.139 1 98.75 190 ALA A CA 1
ATOM 1475 C C . ALA A 1 190 ? -1.518 -11.625 -0.919 1 98.75 190 ALA A C 1
ATOM 1477 O O . ALA A 1 190 ? -2.254 -11.383 -1.879 1 98.75 190 ALA A O 1
ATOM 1478 N N . GLU A 1 191 ? -1.992 -11.531 0.301 1 98.75 191 GLU A N 1
ATOM 1479 C CA . GLU A 1 191 ? -3.219 -10.922 0.812 1 98.75 191 GLU A CA 1
ATOM 1480 C C . GLU A 1 191 ? -2.961 -10.172 2.117 1 98.75 191 GLU A C 1
ATOM 1482 O O . GLU A 1 191 ? -2.139 -10.602 2.932 1 98.75 191 GLU A O 1
ATOM 1487 N N . ASN A 1 192 ? -3.596 -9.016 2.305 1 98.81 192 ASN A N 1
ATOM 1488 C CA . ASN A 1 192 ? -3.434 -8.312 3.572 1 98.81 192 ASN A CA 1
ATOM 1489 C C . ASN A 1 192 ? -4.184 -9.008 4.703 1 98.81 192 ASN A C 1
ATOM 1491 O O . ASN A 1 192 ? -5.395 -8.836 4.852 1 98.81 192 ASN A O 1
ATOM 1495 N N . GLY A 1 193 ? -3.4 -9.797 5.496 1 98.75 193 GLY A N 1
ATOM 1496 C CA . GLY A 1 193 ? -3.994 -10.648 6.512 1 98.75 193 GLY A CA 1
ATOM 1497 C C . GLY A 1 193 ? -4.691 -9.867 7.609 1 98.75 193 GLY A C 1
ATOM 1498 O O . GLY A 1 193 ? -5.641 -10.367 8.219 1 98.75 193 GLY A O 1
ATOM 1499 N N . HIS A 1 194 ? -4.258 -8.633 7.902 1 98.81 194 HIS A N 1
ATOM 1500 C CA . HIS A 1 194 ? -4.891 -7.797 8.922 1 98.81 194 HIS A CA 1
ATOM 1501 C C . HIS A 1 194 ? -6.27 -7.328 8.469 1 98.81 194 HIS A C 1
ATOM 1503 O O . HIS A 1 194 ? -7.223 -7.348 9.242 1 98.81 194 HIS A O 1
ATOM 1509 N N . ILE A 1 195 ? -6.375 -6.895 7.219 1 98.81 195 ILE A N 1
ATOM 1510 C CA . ILE A 1 195 ? -7.66 -6.48 6.672 1 98.81 195 ILE A CA 1
ATOM 1511 C C . ILE A 1 195 ? -8.625 -7.664 6.66 1 98.81 195 ILE A C 1
ATOM 1513 O O . ILE A 1 195 ? -9.789 -7.527 7.043 1 98.81 195 ILE A O 1
ATOM 1517 N N . ILE A 1 196 ? -8.109 -8.836 6.242 1 98.81 196 ILE A N 1
ATOM 1518 C CA . ILE A 1 196 ? -8.938 -10.039 6.176 1 98.81 196 ILE A CA 1
ATOM 1519 C C . ILE A 1 196 ? -9.477 -10.375 7.566 1 98.81 196 ILE A C 1
ATOM 1521 O O . ILE A 1 196 ? -10.656 -10.688 7.723 1 98.81 196 ILE A O 1
ATOM 1525 N N . ALA A 1 197 ? -8.617 -10.32 8.555 1 98.69 197 ALA A N 1
ATOM 1526 C CA . ALA A 1 197 ? -9.039 -10.609 9.922 1 98.69 197 ALA A CA 1
ATOM 1527 C C . ALA A 1 197 ? -10.18 -9.688 10.352 1 98.69 197 ALA A C 1
ATOM 1529 O O . ALA A 1 197 ? -11.195 -10.156 10.875 1 98.69 197 ALA A O 1
ATOM 1530 N N . ARG A 1 198 ? -10.078 -8.398 10.133 1 98.75 198 ARG A N 1
ATOM 1531 C CA . ARG A 1 198 ? -11.094 -7.438 10.547 1 98.75 198 ARG A CA 1
ATOM 1532 C C . ARG A 1 198 ? -12.375 -7.621 9.742 1 98.75 198 ARG A C 1
ATOM 1534 O O . ARG A 1 198 ? -13.477 -7.605 10.305 1 98.75 198 ARG A O 1
ATOM 1541 N N . ASN A 1 199 ? -12.211 -7.812 8.438 1 98.81 199 ASN A N 1
ATOM 1542 C CA . ASN A 1 199 ? -13.383 -8.062 7.602 1 98.81 199 ASN A CA 1
ATOM 1543 C C . ASN A 1 199 ? -14.141 -9.305 8.062 1 98.81 199 ASN A C 1
ATOM 1545 O O . ASN A 1 199 ? -15.375 -9.32 8.055 1 98.81 199 ASN A O 1
ATOM 1549 N N . THR A 1 200 ? -13.406 -10.344 8.375 1 98.69 200 THR A N 1
ATOM 1550 C CA . THR A 1 200 ? -14.008 -11.586 8.844 1 98.69 200 THR A CA 1
ATOM 1551 C C . THR A 1 200 ? -14.828 -11.344 10.109 1 98.69 200 THR A C 1
ATOM 1553 O O . THR A 1 200 ? -15.984 -11.773 10.195 1 98.69 200 THR A O 1
ATOM 1556 N N . GLU A 1 201 ? -14.273 -10.625 11.031 1 98.56 201 GLU A N 1
ATOM 1557 C CA . GLU A 1 201 ? -14.977 -10.281 12.266 1 98.56 201 GLU A CA 1
ATOM 1558 C C . GLU A 1 201 ? -16.266 -9.523 11.961 1 98.56 201 GLU A C 1
ATOM 1560 O O . GLU A 1 201 ? -17.328 -9.844 12.516 1 98.56 201 GLU A O 1
ATOM 1565 N N . LYS A 1 202 ? -16.188 -8.578 11.133 1 98.44 202 LYS A N 1
ATOM 1566 C CA . LYS A 1 202 ? -17.328 -7.723 10.812 1 98.44 202 LYS A CA 1
ATOM 1567 C C . LYS A 1 202 ? -18.438 -8.523 10.133 1 98.44 202 LYS A C 1
ATOM 1569 O O . LYS A 1 202 ? -19.609 -8.352 10.453 1 98.44 202 LYS A O 1
ATOM 1574 N N . LEU A 1 203 ? -18.047 -9.344 9.203 1 98.75 203 LEU A N 1
ATOM 1575 C CA . LEU A 1 203 ? -19.031 -10.133 8.469 1 98.75 203 LEU A CA 1
ATOM 1576 C C . LEU A 1 203 ? -19.734 -11.125 9.391 1 98.75 203 LEU A C 1
ATOM 1578 O O . LEU A 1 203 ? -20.953 -11.266 9.336 1 98.75 203 LEU A O 1
ATOM 1582 N N . LEU A 1 204 ? -18.984 -11.805 10.227 1 98.69 204 LEU A N 1
ATOM 1583 C CA . LEU A 1 204 ? -19.578 -12.742 11.18 1 98.69 204 LEU A CA 1
ATOM 1584 C C . LEU A 1 204 ? -20.516 -12.008 12.133 1 98.69 204 LEU A C 1
ATOM 1586 O O . LEU A 1 204 ? -21.609 -12.5 12.438 1 98.69 204 LEU A O 1
ATOM 1590 N N . ALA A 1 205 ? -20.109 -10.844 12.594 1 98.38 205 ALA A N 1
ATOM 1591 C CA . ALA A 1 205 ? -20.938 -10.039 13.477 1 98.38 205 ALA A CA 1
ATOM 1592 C C . ALA A 1 205 ? -22.25 -9.648 12.789 1 98.38 205 ALA A C 1
ATOM 1594 O O . ALA A 1 205 ? -23.281 -9.484 13.453 1 98.38 205 ALA A O 1
ATOM 1595 N N . LYS A 1 206 ? -22.234 -9.523 11.484 1 98.38 206 LYS A N 1
ATOM 1596 C CA . LYS A 1 206 ? -23.422 -9.156 10.711 1 98.38 206 LYS A CA 1
ATOM 1597 C C . LYS A 1 206 ? -24.234 -10.391 10.344 1 98.38 206 LYS A C 1
ATOM 1599 O O . LYS A 1 206 ? -25.25 -10.289 9.633 1 98.38 206 LYS A O 1
ATOM 1604 N N . GLY A 1 207 ? -23.781 -11.539 10.703 1 98.19 207 GLY A N 1
ATOM 1605 C CA . GLY A 1 207 ? -24.547 -12.766 10.516 1 98.19 207 GLY A CA 1
ATOM 1606 C C . GLY A 1 207 ? -24.203 -13.492 9.227 1 98.19 207 GLY A C 1
ATOM 1607 O O . GLY A 1 207 ? -24.891 -14.438 8.844 1 98.19 207 GLY A O 1
ATOM 1608 N N . VAL A 1 208 ? -23.125 -13.047 8.523 1 98.38 208 VAL A N 1
ATOM 1609 C CA . VAL A 1 208 ? -22.672 -13.75 7.332 1 98.38 208 VAL A CA 1
ATOM 1610 C C . VAL A 1 208 ? -21.812 -14.945 7.734 1 98.38 208 VAL A C 1
ATOM 1612 O O . VAL A 1 208 ? -20.703 -14.773 8.258 1 98.38 208 VAL A O 1
ATOM 1615 N N . THR A 1 209 ? -22.281 -16.141 7.473 1 97.94 209 THR A N 1
ATOM 1616 C CA . THR A 1 209 ? -21.562 -17.312 7.953 1 97.94 209 THR A CA 1
ATOM 1617 C C . THR A 1 209 ? -21.281 -18.281 6.809 1 97.94 209 THR A C 1
ATOM 1619 O O . THR A 1 209 ? -20.453 -19.188 6.941 1 97.94 209 THR A O 1
ATOM 1622 N N . GLY A 1 210 ? -21.969 -18.141 5.645 1 97.88 210 GLY A N 1
ATOM 1623 C CA . GLY A 1 210 ? -21.812 -19.047 4.52 1 97.88 210 GLY A CA 1
ATOM 1624 C C . GLY A 1 210 ? -20.547 -18.797 3.723 1 97.88 210 GLY A C 1
ATOM 1625 O O . GLY A 1 210 ? -19.828 -17.828 3.967 1 97.88 210 GLY A O 1
ATOM 1626 N N . PRO A 1 211 ? -20.312 -19.609 2.762 1 98.25 211 PRO A N 1
ATOM 1627 C CA . PRO A 1 211 ? -19.062 -19.547 1.993 1 98.25 211 PRO A CA 1
ATOM 1628 C C . PRO A 1 211 ? -18.875 -18.219 1.269 1 98.25 211 PRO A C 1
ATOM 1630 O O . PRO A 1 211 ? -17.75 -17.844 0.931 1 98.25 211 PRO A O 1
ATOM 1633 N N . GLU A 1 212 ? -20 -17.516 1.019 1 98 212 GLU A N 1
ATOM 1634 C CA . GLU A 1 212 ? -19.906 -16.219 0.37 1 98 212 GLU A CA 1
ATOM 1635 C C . GLU A 1 212 ? -19.062 -15.25 1.198 1 98 212 GLU A C 1
ATOM 1637 O O . GLU A 1 212 ? -18.438 -14.336 0.653 1 98 212 GLU A O 1
ATOM 1642 N N . GLY A 1 213 ? -19.062 -15.445 2.537 1 98.56 213 GLY A N 1
ATOM 1643 C CA . GLY A 1 213 ? -18.281 -14.602 3.424 1 98.56 213 GLY A CA 1
ATOM 1644 C C . GLY A 1 213 ? -16.781 -14.664 3.145 1 98.56 213 GLY A C 1
ATOM 1645 O O . GLY A 1 213 ? -16.062 -13.703 3.422 1 98.56 213 GLY A O 1
ATOM 1646 N N . HIS A 1 214 ? -16.312 -15.805 2.541 1 98.56 214 HIS A N 1
ATOM 1647 C CA . HIS A 1 214 ? -14.898 -15.977 2.244 1 98.56 214 HIS A CA 1
ATOM 1648 C C . HIS A 1 214 ? -14.422 -14.945 1.23 1 98.56 214 HIS A C 1
ATOM 1650 O O . HIS A 1 214 ? -13.469 -14.211 1.494 1 98.56 214 HIS A O 1
ATOM 1656 N N . GLN A 1 215 ? -15.133 -14.867 0.163 1 98.25 215 GLN A N 1
ATOM 1657 C CA . GLN A 1 215 ? -14.773 -13.906 -0.876 1 98.25 215 GLN A CA 1
ATOM 1658 C C . GLN A 1 215 ? -15.023 -12.477 -0.41 1 98.25 215 GLN A C 1
ATOM 1660 O O . GLN A 1 215 ? -14.219 -11.586 -0.683 1 98.25 215 GLN A O 1
ATOM 1665 N N . LEU A 1 216 ? -16.109 -12.289 0.311 1 98.38 216 LEU A N 1
ATOM 1666 C CA . LEU A 1 216 ? -16.469 -10.953 0.769 1 98.38 216 LEU A CA 1
ATOM 1667 C C . LEU A 1 216 ? -15.406 -10.391 1.709 1 98.38 216 LEU A C 1
ATOM 1669 O O . LEU A 1 216 ? -15.195 -9.18 1.761 1 98.38 216 LEU A O 1
ATOM 1673 N N . SER A 1 217 ? -14.703 -11.227 2.424 1 98.56 217 SER A N 1
ATOM 1674 C CA . SER A 1 217 ? -13.703 -10.789 3.395 1 98.56 217 SER A CA 1
ATOM 1675 C C . SER A 1 217 ? -12.367 -10.5 2.723 1 98.56 217 SER A C 1
ATOM 1677 O O . SER A 1 217 ? -11.445 -9.977 3.354 1 98.56 217 SER A O 1
ATOM 1679 N N . ARG A 1 218 ? -12.227 -10.844 1.437 1 98.19 218 ARG A N 1
ATOM 1680 C CA . ARG A 1 218 ? -10.969 -10.836 0.698 1 98.19 218 ARG A CA 1
ATOM 1681 C C . ARG A 1 218 ? -11.156 -10.242 -0.694 1 98.19 218 ARG A C 1
ATOM 1683 O O . ARG A 1 218 ? -10.742 -10.836 -1.689 1 98.19 218 ARG A O 1
ATOM 1690 N N . ASP A 1 219 ? -11.797 -9.164 -0.79 1 96.25 219 ASP A N 1
ATOM 1691 C CA . ASP A 1 219 ? -12.062 -8.641 -2.125 1 96.25 219 ASP A CA 1
ATOM 1692 C C . ASP A 1 219 ? -10.766 -8.336 -2.867 1 96.25 219 ASP A C 1
ATOM 1694 O O . ASP A 1 219 ? -9.672 -8.523 -2.322 1 96.25 219 ASP A O 1
ATOM 1698 N N . GLU A 1 220 ? -10.789 -7.918 -4.105 1 96.75 220 GLU A N 1
ATOM 1699 C CA . GLU A 1 220 ? -9.641 -7.906 -5.004 1 96.75 220 GLU A CA 1
ATOM 1700 C C . GLU A 1 220 ? -8.633 -6.836 -4.594 1 96.75 220 GLU A C 1
ATOM 1702 O O . GLU A 1 220 ? -7.426 -7.004 -4.789 1 96.75 220 GLU A O 1
ATOM 1707 N N . GLU A 1 221 ? -9.094 -5.691 -4.004 1 97.19 221 GLU A N 1
ATOM 1708 C CA . GLU A 1 221 ? -8.133 -4.652 -3.646 1 97.19 221 GLU A CA 1
ATOM 1709 C C . GLU A 1 221 ? -7.23 -5.105 -2.504 1 97.19 221 GLU A C 1
ATOM 1711 O O . GLU A 1 221 ? -6.086 -4.656 -2.395 1 97.19 221 GLU A O 1
ATOM 1716 N N . VAL A 1 222 ? -7.793 -6.055 -1.619 1 98.44 222 VAL A N 1
ATOM 1717 C CA . VAL A 1 222 ? -7.02 -6.605 -0.511 1 98.44 222 VAL A CA 1
ATOM 1718 C C . VAL A 1 222 ? -5.848 -7.418 -1.055 1 98.44 222 VAL A C 1
ATOM 1720 O O . VAL A 1 222 ? -4.746 -7.379 -0.5 1 98.44 222 VAL A O 1
ATOM 1723 N N . GLU A 1 223 ? -6.051 -8.102 -2.107 1 98.81 223 GLU A N 1
ATOM 1724 C CA . GLU A 1 223 ? -5.008 -8.852 -2.805 1 98.81 223 GLU A CA 1
ATOM 1725 C C . GLU A 1 223 ? -4.047 -7.918 -3.529 1 98.81 223 GLU A C 1
ATOM 1727 O O . GLU A 1 223 ? -2.826 -8.047 -3.396 1 98.81 223 GLU A O 1
ATOM 1732 N N . ALA A 1 224 ? -4.562 -6.977 -4.297 1 98.69 224 ALA A N 1
ATOM 1733 C CA . ALA A 1 224 ? -3.744 -6.066 -5.09 1 98.69 224 ALA A CA 1
ATOM 1734 C C . ALA A 1 224 ? -2.809 -5.25 -4.203 1 98.69 224 ALA A C 1
ATOM 1736 O O . ALA A 1 224 ? -1.644 -5.039 -4.543 1 98.69 224 ALA A O 1
ATOM 1737 N N . GLU A 1 225 ? -3.383 -4.785 -3.094 1 98.75 225 GLU A N 1
ATOM 1738 C CA . GLU A 1 225 ? -2.562 -4.039 -2.143 1 98.75 225 GLU A CA 1
ATOM 1739 C C . GLU A 1 225 ? -1.365 -4.867 -1.681 1 98.75 225 GLU A C 1
ATOM 1741 O O . GLU A 1 225 ? -0.237 -4.371 -1.652 1 98.75 225 GLU A O 1
ATOM 1746 N N . ALA A 1 226 ? -1.577 -6.113 -1.326 1 98.88 226 ALA A N 1
ATOM 1747 C CA . ALA A 1 226 ? -0.518 -6.984 -0.822 1 98.88 226 ALA A CA 1
ATOM 1748 C C . ALA A 1 226 ? 0.505 -7.289 -1.912 1 98.88 226 ALA A C 1
ATOM 1750 O O . ALA A 1 226 ? 1.704 -7.387 -1.638 1 98.88 226 ALA A O 1
ATOM 1751 N N . VAL A 1 227 ? 0.044 -7.48 -3.139 1 98.88 227 VAL A N 1
ATOM 1752 C CA . VAL A 1 227 ? 0.96 -7.711 -4.25 1 98.88 227 VAL A CA 1
ATOM 1753 C C . VAL A 1 227 ? 1.901 -6.516 -4.398 1 98.88 227 VAL A C 1
ATOM 1755 O O . VAL A 1 227 ? 3.119 -6.688 -4.5 1 98.88 227 VAL A O 1
ATOM 1758 N N . ASN A 1 228 ? 1.364 -5.297 -4.395 1 98.62 228 ASN A N 1
ATOM 1759 C CA . ASN A 1 228 ? 2.195 -4.102 -4.488 1 98.62 228 ASN A CA 1
ATOM 1760 C C . ASN A 1 228 ? 3.209 -4.031 -3.352 1 98.62 228 ASN A C 1
ATOM 1762 O O . ASN A 1 228 ? 4.391 -3.764 -3.58 1 98.62 228 ASN A O 1
ATOM 1766 N N . ARG A 1 229 ? 2.736 -4.242 -2.148 1 98.81 229 ARG A N 1
ATOM 1767 C CA . ARG A 1 229 ? 3.588 -4.164 -0.967 1 98.81 229 ARG A CA 1
ATOM 1768 C C . ARG A 1 229 ? 4.695 -5.215 -1.018 1 98.81 229 ARG A C 1
ATOM 1770 O O . ARG A 1 229 ? 5.855 -4.914 -0.735 1 98.81 229 ARG A O 1
ATOM 1777 N N . ALA A 1 230 ? 4.363 -6.434 -1.453 1 98.88 230 ALA A N 1
ATOM 1778 C CA . ALA A 1 230 ? 5.363 -7.488 -1.609 1 98.88 230 ALA A CA 1
ATOM 1779 C C . ALA A 1 230 ? 6.43 -7.086 -2.623 1 98.88 230 ALA A C 1
ATOM 1781 O O . ALA A 1 230 ? 7.621 -7.312 -2.402 1 98.88 230 ALA A O 1
ATOM 1782 N N . CYS A 1 231 ? 6.027 -6.547 -3.742 1 98.81 231 CYS A N 1
ATOM 1783 C CA . CYS A 1 231 ? 6.961 -6.129 -4.781 1 98.81 231 CYS A CA 1
ATOM 1784 C C . CYS A 1 231 ? 7.906 -5.047 -4.262 1 98.81 231 CYS A C 1
ATOM 1786 O O . CYS A 1 231 ? 9.102 -5.078 -4.547 1 98.81 231 CYS A O 1
ATOM 1788 N N . VAL A 1 232 ? 7.367 -4.09 -3.469 1 98.69 232 VAL A N 1
ATOM 1789 C CA . VAL A 1 232 ? 8.195 -3.018 -2.928 1 98.69 232 VAL A CA 1
ATOM 1790 C C . VAL A 1 232 ? 9.219 -3.596 -1.959 1 98.69 232 VAL A C 1
ATOM 1792 O O . VAL A 1 232 ? 10.398 -3.232 -2.004 1 98.69 232 VAL A O 1
ATOM 1795 N N . ILE A 1 233 ? 8.789 -4.516 -1.087 1 98.81 233 ILE A N 1
ATOM 1796 C CA . ILE A 1 233 ? 9.703 -5.129 -0.128 1 98.81 233 ILE A CA 1
ATOM 1797 C C . ILE A 1 233 ? 10.781 -5.906 -0.872 1 98.81 233 ILE A C 1
ATOM 1799 O O . ILE A 1 233 ? 11.961 -5.836 -0.513 1 98.81 233 ILE A O 1
ATOM 1803 N N . ALA A 1 234 ? 10.414 -6.648 -1.899 1 98.81 234 ALA A N 1
ATOM 1804 C CA . ALA A 1 234 ? 11.391 -7.375 -2.701 1 98.81 234 ALA A CA 1
ATOM 1805 C C . ALA A 1 234 ? 12.406 -6.422 -3.326 1 98.81 234 ALA A C 1
ATOM 1807 O O . ALA A 1 234 ? 13.602 -6.711 -3.359 1 98.81 234 ALA A O 1
ATOM 1808 N N . ASN A 1 235 ? 11.898 -5.324 -3.855 1 98.5 235 ASN A N 1
ATOM 1809 C CA . ASN A 1 235 ? 12.781 -4.328 -4.445 1 98.5 235 ASN A CA 1
ATOM 1810 C C . ASN A 1 235 ? 13.773 -3.785 -3.422 1 98.5 235 ASN A C 1
ATOM 1812 O O . ASN A 1 235 ? 14.961 -3.645 -3.717 1 98.5 235 ASN A O 1
ATOM 1816 N N . GLN A 1 236 ? 13.312 -3.449 -2.213 1 98.19 236 GLN A N 1
ATOM 1817 C CA . GLN A 1 236 ? 14.172 -2.979 -1.129 1 98.19 236 GLN A CA 1
ATOM 1818 C C . GLN A 1 236 ? 15.211 -4.027 -0.754 1 98.19 236 GLN A C 1
ATOM 1820 O O . GLN A 1 236 ? 16.344 -3.688 -0.397 1 98.19 236 GLN A O 1
ATOM 1825 N N . ALA A 1 237 ? 14.891 -5.305 -0.913 1 98.25 237 ALA A N 1
ATOM 1826 C CA . ALA A 1 237 ? 15.75 -6.422 -0.529 1 98.25 237 ALA A CA 1
ATOM 1827 C C . ALA A 1 237 ? 16.719 -6.785 -1.654 1 98.25 237 ALA A C 1
ATOM 1829 O O . ALA A 1 237 ? 17.594 -7.629 -1.476 1 98.25 237 ALA A O 1
ATOM 1830 N N . GLY A 1 238 ? 16.531 -6.191 -2.867 1 97.62 238 GLY A N 1
ATOM 1831 C CA . GLY A 1 238 ? 17.344 -6.566 -4.012 1 97.62 238 GLY A CA 1
ATOM 1832 C C . GLY A 1 238 ? 17.094 -7.988 -4.48 1 97.62 238 GLY A C 1
ATOM 1833 O O . GLY A 1 238 ? 18.016 -8.688 -4.887 1 97.62 238 GLY A O 1
ATOM 1834 N N . ALA A 1 239 ? 15.875 -8.445 -4.383 1 98.31 239 ALA A N 1
ATOM 1835 C CA . ALA A 1 239 ? 15.539 -9.828 -4.699 1 98.31 239 ALA A CA 1
ATOM 1836 C C . ALA A 1 239 ? 14.516 -9.906 -5.824 1 98.31 239 ALA A C 1
ATOM 1838 O O . ALA A 1 239 ? 13.68 -9.008 -5.973 1 98.31 239 ALA A O 1
ATOM 1839 N N . PRO A 1 240 ? 14.586 -10.977 -6.703 1 98.56 240 PRO A N 1
ATOM 1840 C CA . PRO A 1 240 ? 13.406 -11.312 -7.492 1 98.56 240 PRO A CA 1
ATOM 1841 C C . PRO A 1 240 ? 12.211 -11.727 -6.629 1 98.56 240 PRO A C 1
ATOM 1843 O O . PRO A 1 240 ? 12.359 -11.883 -5.414 1 98.56 240 PRO A O 1
ATOM 1846 N N . LEU A 1 241 ? 11.07 -11.828 -7.23 1 98.88 241 LEU A N 1
ATOM 1847 C CA . LEU A 1 241 ? 9.891 -12.227 -6.465 1 98.88 241 LEU A CA 1
ATOM 1848 C C . LEU A 1 241 ? 8.93 -13.039 -7.328 1 98.88 241 LEU A C 1
ATOM 1850 O O . LEU A 1 241 ? 8.695 -12.695 -8.492 1 98.88 241 LEU A O 1
ATOM 1854 N N . TYR A 1 242 ? 8.492 -14.18 -6.762 1 98.88 242 TYR A N 1
ATOM 1855 C CA . TYR A 1 242 ? 7.461 -15.039 -7.336 1 98.88 242 TYR A CA 1
ATOM 1856 C C . TYR A 1 242 ? 6.16 -14.938 -6.543 1 98.88 242 TYR A C 1
ATOM 1858 O O . TYR A 1 242 ? 6.109 -15.328 -5.375 1 98.88 242 TYR A O 1
ATOM 1866 N N . ILE A 1 243 ? 5.043 -14.375 -7.172 1 98.75 243 ILE A N 1
ATOM 1867 C CA . ILE A 1 243 ? 3.771 -14.242 -6.473 1 98.75 243 ILE A CA 1
ATOM 1868 C C . ILE A 1 243 ? 2.939 -15.508 -6.664 1 98.75 243 ILE A C 1
ATOM 1870 O O . ILE A 1 243 ? 2.492 -15.805 -7.777 1 98.75 243 ILE A O 1
ATOM 1874 N N . VAL A 1 244 ? 2.861 -16.422 -5.625 1 96.88 244 VAL A N 1
ATOM 1875 C CA . VAL A 1 244 ? 2.037 -17.625 -5.602 1 96.88 244 VAL A CA 1
ATOM 1876 C C . VAL A 1 244 ? 0.709 -17.328 -4.91 1 96.88 244 VAL A C 1
ATOM 1878 O O . VAL A 1 244 ? 0.595 -17.469 -3.689 1 96.88 244 VAL A O 1
ATOM 1881 N N . HIS A 1 245 ? -0.165 -17.094 -5.641 1 96.56 245 HIS A N 1
ATOM 1882 C CA . HIS A 1 245 ? -0.82 -17.078 -6.945 1 96.56 245 HIS A CA 1
ATOM 1883 C C . HIS A 1 245 ? -1.804 -15.922 -7.059 1 96.56 245 HIS A C 1
ATOM 1885 O O . HIS A 1 245 ? -2.436 -15.539 -6.07 1 96.56 245 HIS A O 1
ATOM 1891 N N . MET A 1 246 ? -1.87 -15.422 -8.172 1 98.31 246 MET A N 1
ATOM 1892 C CA . MET A 1 246 ? -2.719 -14.266 -8.438 1 98.31 246 MET A CA 1
ATOM 1893 C C . MET A 1 246 ? -4.094 -14.703 -8.93 1 98.31 246 MET A C 1
ATOM 1895 O O . MET A 1 246 ? -4.199 -15.477 -9.875 1 98.31 246 MET A O 1
ATOM 1899 N N . MET A 1 247 ? -5.152 -14.102 -8.336 1 98.69 247 MET A N 1
ATOM 1900 C CA . MET A 1 247 ? -6.512 -14.57 -8.586 1 98.69 247 MET A CA 1
ATOM 1901 C C . MET A 1 247 ? -7.379 -13.461 -9.164 1 98.69 247 MET A C 1
ATOM 1903 O O . MET A 1 247 ? -8.547 -13.672 -9.477 1 98.69 247 MET A O 1
ATOM 1907 N N . SER A 1 248 ? -6.789 -12.211 -9.383 1 98.62 248 SER A N 1
ATOM 1908 C CA . SER A 1 248 ? -7.648 -11.094 -9.758 1 98.62 248 SER A CA 1
ATOM 1909 C C . SER A 1 248 ? -6.965 -10.195 -10.781 1 98.62 248 SER A C 1
ATOM 1911 O O . SER A 1 248 ? -5.734 -10.148 -10.852 1 98.62 248 SER A O 1
ATOM 1913 N N . LYS A 1 249 ? -7.863 -9.445 -11.539 1 98.5 249 LYS A N 1
ATOM 1914 C CA . LYS A 1 249 ? -7.375 -8.453 -12.5 1 98.5 249 LYS A CA 1
ATOM 1915 C C . LYS A 1 249 ? -6.582 -7.355 -11.797 1 98.5 249 LYS A C 1
ATOM 1917 O O . LYS A 1 249 ? -5.562 -6.895 -12.312 1 98.5 249 LYS A O 1
ATOM 1922 N N . SER A 1 250 ? -7.008 -6.992 -10.602 1 98.12 250 SER A N 1
ATOM 1923 C CA . SER A 1 250 ? -6.355 -5.93 -9.844 1 98.12 250 SER A CA 1
ATOM 1924 C C . SER A 1 250 ? -4.957 -6.348 -9.398 1 98.12 250 SER A C 1
ATOM 1926 O O . SER A 1 250 ? -4.027 -5.539 -9.414 1 98.12 250 SER A O 1
ATOM 1928 N N . ALA A 1 251 ? -4.812 -7.594 -8.969 1 98.69 251 ALA A N 1
ATOM 1929 C CA . ALA A 1 251 ? -3.502 -8.117 -8.594 1 98.69 251 ALA A CA 1
ATOM 1930 C C . ALA A 1 251 ? -2.549 -8.109 -9.781 1 98.69 251 ALA A C 1
ATOM 1932 O O . ALA A 1 251 ? -1.38 -7.738 -9.648 1 98.69 251 ALA A O 1
ATOM 1933 N N . VAL A 1 252 ? -3.053 -8.555 -10.953 1 98.81 252 VAL A N 1
ATOM 1934 C CA . VAL A 1 252 ? -2.238 -8.57 -12.164 1 98.81 252 VAL A CA 1
ATOM 1935 C C . VAL A 1 252 ? -1.787 -7.152 -12.508 1 98.81 252 VAL A C 1
ATOM 1937 O O . VAL A 1 252 ? -0.625 -6.93 -12.859 1 98.81 252 VAL A O 1
ATOM 1940 N N . ARG A 1 253 ? -2.699 -6.203 -12.375 1 97.94 253 ARG A N 1
ATOM 1941 C CA . ARG A 1 253 ? -2.357 -4.812 -12.656 1 97.94 253 ARG A CA 1
ATOM 1942 C C . ARG A 1 253 ? -1.28 -4.309 -11.703 1 97.94 253 ARG A C 1
ATOM 1944 O O . ARG A 1 253 ? -0.359 -3.6 -12.117 1 97.94 253 ARG A O 1
ATOM 1951 N N . ALA A 1 254 ? -1.395 -4.629 -10.445 1 98.19 254 ALA A N 1
ATOM 1952 C CA . ALA A 1 254 ? -0.377 -4.242 -9.477 1 98.19 254 ALA A CA 1
ATOM 1953 C C . ALA A 1 254 ? 0.992 -4.793 -9.859 1 98.19 254 ALA A C 1
ATOM 1955 O O . ALA A 1 254 ? 2.002 -4.09 -9.766 1 98.19 254 ALA A O 1
ATOM 1956 N N . LEU A 1 255 ? 1.04 -6.043 -10.281 1 98.62 255 LEU A N 1
ATOM 1957 C CA . LEU A 1 255 ? 2.287 -6.66 -10.719 1 98.62 255 LEU A CA 1
ATOM 1958 C C . LEU A 1 255 ? 2.85 -5.941 -11.938 1 98.62 255 LEU A C 1
ATOM 1960 O O . LEU A 1 255 ? 4.055 -5.68 -12.008 1 98.62 255 LEU A O 1
ATOM 1964 N N . GLN A 1 256 ? 1.982 -5.648 -12.898 1 97.94 256 GLN A N 1
ATOM 1965 C CA . GLN A 1 256 ? 2.414 -4.965 -14.109 1 97.94 256 GLN A CA 1
ATOM 1966 C C . GLN A 1 256 ? 3.055 -3.617 -13.781 1 97.94 256 GLN A C 1
ATOM 1968 O O . GLN A 1 256 ? 4.094 -3.268 -14.344 1 97.94 256 GLN A O 1
ATOM 1973 N N . LEU A 1 257 ? 2.461 -2.904 -12.891 1 96.69 257 LEU A N 1
ATOM 1974 C CA . LEU A 1 257 ? 2.998 -1.611 -12.484 1 96.69 257 LEU A CA 1
ATOM 1975 C C . LEU A 1 257 ? 4.355 -1.774 -11.805 1 96.69 257 LEU A C 1
ATOM 1977 O O . LEU A 1 257 ? 5.281 -1.001 -12.07 1 96.69 257 LEU A O 1
ATOM 1981 N N . ALA A 1 258 ? 4.48 -2.785 -10.984 1 97.44 258 ALA A N 1
ATOM 1982 C CA . ALA A 1 258 ? 5.75 -3.045 -10.312 1 97.44 258 ALA A CA 1
ATOM 1983 C C . ALA A 1 258 ? 6.832 -3.432 -11.312 1 97.44 258 ALA A C 1
ATOM 1985 O O . ALA A 1 258 ? 7.984 -3.008 -11.18 1 97.44 258 ALA A O 1
ATOM 1986 N N . ARG A 1 259 ? 6.52 -4.297 -12.258 1 97.06 259 ARG A N 1
ATOM 1987 C CA . ARG A 1 259 ? 7.469 -4.766 -13.258 1 97.06 259 ARG A CA 1
ATOM 1988 C C . ARG A 1 259 ? 8.039 -3.604 -14.062 1 97.06 259 ARG A C 1
ATOM 1990 O O . ARG A 1 259 ? 9.18 -3.664 -14.531 1 97.06 259 ARG A O 1
ATOM 1997 N N . SER A 1 260 ? 7.32 -2.551 -14.227 1 94.12 260 SER A N 1
ATOM 1998 C CA . SER A 1 260 ? 7.77 -1.399 -15 1 94.12 260 SER A CA 1
ATOM 1999 C C . SER A 1 260 ? 8.781 -0.569 -14.219 1 94.12 260 SER A C 1
ATOM 2001 O O . SER A 1 260 ? 9.523 0.229 -14.797 1 94.12 260 SER A O 1
ATOM 2003 N N . ARG A 1 261 ? 8.914 -0.78 -12.938 1 90.56 261 ARG A N 1
ATOM 2004 C CA . ARG A 1 261 ? 9.727 0.085 -12.086 1 90.56 261 ARG A CA 1
ATOM 2005 C C . ARG A 1 261 ? 10.93 -0.668 -11.531 1 90.56 261 ARG A C 1
ATOM 2007 O O . ARG A 1 261 ? 11.953 -0.063 -11.211 1 90.56 261 ARG A O 1
ATOM 2014 N N . GLN A 1 262 ? 10.805 -1.93 -11.328 1 88.75 262 GLN A N 1
ATOM 2015 C CA . GLN A 1 262 ? 11.797 -2.676 -10.562 1 88.75 262 GLN A CA 1
ATOM 2016 C C . GLN A 1 262 ? 12.828 -3.332 -11.477 1 88.75 262 GLN A C 1
ATOM 2018 O O . GLN A 1 262 ? 12.523 -3.662 -12.625 1 88.75 262 GLN A O 1
ATOM 2023 N N . ARG A 1 263 ? 14.078 -3.508 -10.883 1 86.62 263 ARG A N 1
ATOM 2024 C CA . ARG A 1 263 ? 15.234 -4.012 -11.617 1 86.62 263 ARG A CA 1
ATOM 2025 C C . ARG A 1 263 ? 15.227 -5.535 -11.68 1 86.62 263 ARG A C 1
ATOM 2027 O O . ARG A 1 263 ? 15.633 -6.125 -12.68 1 86.62 263 ARG A O 1
ATOM 2034 N N . HIS A 1 264 ? 14.758 -6.203 -10.602 1 94.5 264 HIS A N 1
ATOM 2035 C CA . HIS A 1 264 ? 14.789 -7.66 -10.5 1 94.5 264 HIS A CA 1
ATOM 2036 C C . HIS A 1 264 ? 13.5 -8.273 -11.031 1 94.5 264 HIS A C 1
ATOM 2038 O O . HIS A 1 264 ? 12.461 -7.605 -11.094 1 94.5 264 HIS A O 1
ATOM 2044 N N . ALA A 1 265 ? 13.555 -9.555 -11.383 1 97.19 265 ALA A N 1
ATOM 2045 C CA . ALA A 1 265 ? 12.438 -10.266 -11.992 1 97.19 265 ALA A CA 1
ATOM 2046 C C . ALA A 1 265 ? 11.258 -10.367 -11.023 1 97.19 265 ALA A C 1
ATOM 2048 O O . ALA A 1 265 ? 11.445 -10.711 -9.852 1 97.19 265 ALA A O 1
ATOM 2049 N N . LEU A 1 266 ? 10.109 -9.984 -11.523 1 98.56 266 LEU A N 1
ATOM 2050 C CA . LEU A 1 266 ? 8.844 -10.242 -10.852 1 98.56 266 LEU A CA 1
ATOM 2051 C C . LEU A 1 266 ? 8 -11.242 -11.648 1 98.56 266 LEU A C 1
ATOM 2053 O O . LEU A 1 266 ? 7.684 -11 -12.812 1 98.56 266 LEU A O 1
ATOM 2057 N N . ILE A 1 267 ? 7.691 -12.43 -11 1 98.88 267 ILE A N 1
ATOM 2058 C CA . ILE A 1 267 ? 7.039 -13.555 -11.664 1 98.88 267 ILE A CA 1
ATOM 2059 C C . ILE A 1 267 ? 5.633 -13.742 -11.094 1 98.88 267 ILE A C 1
ATOM 2061 O O . ILE A 1 267 ? 5.449 -13.758 -9.875 1 98.88 267 ILE A O 1
ATOM 2065 N N . GLY A 1 268 ? 4.664 -13.781 -11.969 1 98.81 268 GLY A N 1
ATOM 2066 C CA . GLY A 1 268 ? 3.289 -14.023 -11.562 1 98.81 268 GLY A CA 1
ATOM 2067 C C . GLY A 1 268 ? 2.795 -15.406 -11.922 1 98.81 268 GLY A C 1
ATOM 2068 O O . GLY A 1 268 ? 3.027 -15.883 -13.039 1 98.81 268 GLY A O 1
ATOM 2069 N N . GLU A 1 269 ? 2.137 -16.078 -10.992 1 98.94 269 GLU A N 1
ATOM 2070 C CA . GLU A 1 269 ? 1.47 -17.375 -11.156 1 98.94 269 GLU A CA 1
ATOM 2071 C C . GLU A 1 269 ? -0.044 -17.219 -11.031 1 98.94 269 GLU A C 1
ATOM 2073 O O . GLU A 1 269 ? -0.536 -16.484 -10.172 1 98.94 269 GLU A O 1
ATOM 2078 N N . THR A 1 270 ? -0.721 -17.828 -11.875 1 98.88 270 THR A N 1
ATOM 2079 C CA . THR A 1 270 ? -2.145 -18.031 -11.633 1 98.88 270 THR A CA 1
ATOM 2080 C C . THR A 1 270 ? -2.473 -19.516 -11.562 1 98.88 270 THR A C 1
ATOM 2082 O O . THR A 1 270 ? -1.572 -20.359 -11.586 1 98.88 270 THR A O 1
ATOM 2085 N N . LEU A 1 271 ? -3.773 -19.828 -11.414 1 98.81 271 LEU A N 1
ATOM 2086 C CA . LEU A 1 271 ? -4.152 -21.219 -11.156 1 98.81 271 LEU A CA 1
ATOM 2087 C C . LEU A 1 271 ? -5.145 -21.703 -12.203 1 98.81 271 LEU A C 1
ATOM 2089 O O . LEU A 1 271 ? -5.883 -20.906 -12.789 1 98.81 271 LEU A O 1
ATOM 2093 N N . ALA A 1 272 ? -5.172 -23.031 -12.289 1 98.56 272 ALA A N 1
ATOM 2094 C CA . ALA A 1 272 ? -6.188 -23.688 -13.117 1 98.56 272 ALA A CA 1
ATOM 2095 C C . ALA A 1 272 ? -7.59 -23.281 -12.672 1 98.56 272 ALA A C 1
ATOM 2097 O O . ALA A 1 272 ? -8.469 -23.062 -13.508 1 98.56 272 ALA A O 1
ATOM 2098 N N . ALA A 1 273 ? -7.758 -23.156 -11.375 1 98.5 273 ALA A N 1
ATOM 2099 C CA . ALA A 1 273 ? -9.07 -22.781 -10.852 1 98.5 273 ALA A CA 1
ATOM 2100 C C . ALA A 1 273 ? -9.477 -21.391 -11.289 1 98.5 273 ALA A C 1
ATOM 2102 O O . ALA A 1 273 ? -10.648 -21.141 -11.594 1 98.5 273 ALA A O 1
ATOM 2103 N N . THR A 1 274 ? -8.547 -20.469 -11.344 1 98.5 274 THR A N 1
ATOM 2104 C CA . THR A 1 274 ? -8.805 -19.078 -11.719 1 98.5 274 THR A CA 1
ATOM 2105 C C . THR A 1 274 ? -9.234 -18.984 -13.18 1 98.5 274 THR A C 1
ATOM 2107 O O . THR A 1 274 ? -10.102 -18.172 -13.531 1 98.5 274 THR A O 1
ATOM 2110 N N . VAL A 1 275 ? -8.672 -19.875 -13.984 1 98.19 275 VAL A N 1
ATOM 2111 C CA . VAL A 1 275 ? -8.945 -19.906 -15.422 1 98.19 275 VAL A CA 1
ATOM 2112 C C . VAL A 1 275 ? -10.211 -20.719 -15.695 1 98.19 275 VAL A C 1
ATOM 2114 O O . VAL A 1 275 ? -10.945 -20.438 -16.641 1 98.19 275 VAL A O 1
ATOM 2117 N N . GLY A 1 276 ? -10.523 -21.594 -14.867 1 97.69 276 GLY A N 1
ATOM 2118 C CA . GLY A 1 276 ? -11.539 -22.594 -15.164 1 97.69 276 GLY A CA 1
ATOM 2119 C C . GLY A 1 276 ? -12.898 -22.25 -14.586 1 97.69 276 GLY A C 1
ATOM 2120 O O . GLY A 1 276 ? -13.922 -22.766 -15.047 1 97.69 276 GLY A O 1
ATOM 2121 N N . THR A 1 277 ? -12.883 -21.469 -13.539 1 97.75 277 THR A N 1
ATOM 2122 C CA . THR A 1 277 ? -14.141 -21.141 -12.891 1 97.75 277 THR A CA 1
ATOM 2123 C C . THR A 1 277 ? -14.062 -19.781 -12.203 1 97.75 277 THR A C 1
ATOM 2125 O O . THR A 1 277 ? -13.109 -19.016 -12.422 1 97.75 277 THR A O 1
ATOM 2128 N N . ASP A 1 278 ? -15.195 -19.359 -11.523 1 97.81 278 ASP A N 1
ATOM 2129 C CA . ASP A 1 278 ? -15.211 -18.031 -10.922 1 97.81 278 ASP A CA 1
ATOM 2130 C C . ASP A 1 278 ? -15.953 -18.031 -9.586 1 97.81 278 ASP A C 1
ATOM 2132 O O . ASP A 1 278 ? -16.391 -19.094 -9.125 1 97.81 278 ASP A O 1
ATOM 2136 N N . GLY A 1 279 ? -16.031 -16.906 -8.945 1 97.75 279 GLY A N 1
ATOM 2137 C CA . GLY A 1 279 ? -16.516 -16.797 -7.574 1 97.75 279 GLY A CA 1
ATOM 2138 C C . GLY A 1 279 ? -18.031 -16.766 -7.473 1 97.75 279 GLY A C 1
ATOM 2139 O O . GLY A 1 279 ? -18.578 -16.688 -6.371 1 97.75 279 GLY A O 1
ATOM 2140 N N . SER A 1 280 ? -18.797 -16.828 -8.586 1 97.38 280 SER A N 1
ATOM 2141 C CA . SER A 1 280 ? -20.25 -16.922 -8.516 1 97.38 280 SER A CA 1
ATOM 2142 C C . SER A 1 280 ? -20.688 -18.188 -7.77 1 97.38 280 SER A C 1
ATOM 2144 O O . SER A 1 280 ? -21.797 -18.234 -7.234 1 97.38 280 SER A O 1
ATOM 2146 N N . HIS A 1 281 ? -19.812 -19.109 -7.641 1 97.69 281 HIS A N 1
ATOM 2147 C CA . HIS A 1 281 ? -20.125 -20.391 -7.016 1 97.69 281 HIS A CA 1
ATOM 2148 C C . HIS A 1 281 ? -20.25 -20.25 -5.5 1 97.69 281 HIS A C 1
ATOM 2150 O O . HIS A 1 281 ? -20.797 -21.125 -4.832 1 97.69 281 HIS A O 1
ATOM 2156 N N . TYR A 1 282 ? -19.766 -19.219 -4.957 1 97.25 282 TYR A N 1
ATOM 2157 C CA . TYR A 1 282 ? -19.859 -19.016 -3.516 1 97.25 282 TYR A CA 1
ATOM 2158 C C . TYR A 1 282 ? -21.312 -18.797 -3.092 1 97.25 282 TYR A C 1
ATOM 2160 O O . TYR A 1 282 ? -21.656 -19.031 -1.935 1 97.25 282 TYR A O 1
ATOM 2168 N N . GLY A 1 283 ? -22.094 -18.312 -3.99 1 95.19 283 GLY A N 1
ATOM 2169 C CA . GLY A 1 283 ? -23.484 -18.031 -3.688 1 95.19 283 GLY A CA 1
ATOM 2170 C C . GLY A 1 283 ? -24.406 -19.219 -3.916 1 95.19 283 GLY A C 1
ATOM 2171 O O . GLY A 1 283 ? -25.625 -19.094 -3.809 1 95.19 283 GLY A O 1
ATOM 2172 N N . ASN A 1 284 ? -23.797 -20.328 -4.332 1 96.56 284 ASN A N 1
ATOM 2173 C CA . ASN A 1 284 ? -24.625 -21.531 -4.535 1 96.56 284 ASN A CA 1
ATOM 2174 C C . ASN A 1 284 ? -25.359 -21.922 -3.262 1 96.56 284 ASN A C 1
ATOM 2176 O O . ASN A 1 284 ? -24.797 -21.859 -2.168 1 96.56 284 ASN A O 1
ATOM 2180 N N . ALA A 1 285 ? -26.625 -22.297 -3.357 1 96.5 285 ALA A N 1
ATOM 2181 C CA . ALA A 1 285 ? -27.453 -22.672 -2.219 1 96.5 285 ALA A CA 1
ATOM 2182 C C . ALA A 1 285 ? -26.922 -23.922 -1.528 1 96.5 285 ALA A C 1
ATOM 2184 O O . ALA A 1 285 ? -27.141 -24.109 -0.329 1 96.5 285 ALA A O 1
ATOM 2185 N N . CYS A 1 286 ? -26.312 -24.781 -2.254 1 96.88 286 CYS A N 1
ATOM 2186 C CA . CYS A 1 286 ? -25.719 -25.984 -1.694 1 96.88 286 CYS A CA 1
ATOM 2187 C C . CYS A 1 286 ? -24.391 -25.672 -1.017 1 96.88 286 CYS A C 1
ATOM 2189 O O . CYS A 1 286 ? -23.422 -25.328 -1.684 1 96.88 286 CYS A O 1
ATOM 2191 N N . PHE A 1 287 ? -24.312 -25.875 0.277 1 97.25 287 PHE A N 1
ATOM 2192 C CA . PHE A 1 287 ? -23.125 -25.594 1.053 1 97.25 287 PHE A CA 1
ATOM 2193 C C . PHE A 1 287 ? -21.922 -26.375 0.512 1 97.25 287 PHE A C 1
ATOM 2195 O O . PHE A 1 287 ? -20.828 -25.828 0.38 1 97.25 287 PHE A O 1
ATOM 2202 N N . ARG A 1 288 ? -22.203 -27.578 0.238 1 95.94 288 ARG A N 1
ATOM 2203 C CA . ARG A 1 288 ? -21.125 -28.438 -0.254 1 95.94 288 ARG A CA 1
ATOM 2204 C C . ARG A 1 288 ? -20.484 -27.844 -1.505 1 95.94 288 ARG A C 1
ATOM 2206 O O . ARG A 1 288 ? -19.25 -27.766 -1.604 1 95.94 288 ARG A O 1
ATOM 2213 N N . HIS A 1 289 ? -21.312 -27.422 -2.398 1 96.81 289 HIS A N 1
ATOM 2214 C CA . HIS A 1 289 ? -20.828 -26.844 -3.652 1 96.81 289 HIS A CA 1
ATOM 2215 C C . HIS A 1 289 ? -20.078 -25.547 -3.412 1 96.81 289 HIS A C 1
ATOM 2217 O O . HIS A 1 289 ? -18.969 -25.375 -3.918 1 96.81 289 HIS A O 1
ATOM 2223 N N . ALA A 1 290 ? -20.688 -24.734 -2.67 1 98 290 ALA A N 1
ATOM 2224 C CA . ALA A 1 290 ? -20.062 -23.438 -2.404 1 98 290 ALA A CA 1
ATOM 2225 C C . ALA A 1 290 ? -18.75 -23.594 -1.665 1 98 290 ALA A C 1
ATOM 2227 O O . ALA A 1 290 ? -17.734 -23 -2.049 1 98 290 ALA A O 1
ATOM 2228 N N . ALA A 1 291 ? -18.719 -24.406 -0.648 1 98 291 ALA A N 1
ATOM 2229 C CA . ALA A 1 291 ? -17.531 -24.625 0.178 1 98 291 ALA A CA 1
ATOM 2230 C C . ALA A 1 291 ? -16.422 -25.297 -0.626 1 98 291 ALA A C 1
ATOM 2232 O O . ALA A 1 291 ? -15.234 -25.062 -0.373 1 98 291 ALA A O 1
ATOM 2233 N N . ALA A 1 292 ? -16.812 -26.078 -1.625 1 97.31 292 ALA A N 1
ATOM 2234 C CA . ALA A 1 292 ? -15.836 -26.797 -2.449 1 97.31 292 ALA A CA 1
ATOM 2235 C C . ALA A 1 292 ? -15.008 -25.828 -3.285 1 97.31 292 ALA A C 1
ATOM 2237 O O . ALA A 1 292 ? -13.914 -26.156 -3.742 1 97.31 292 ALA A O 1
ATOM 2238 N N . HIS A 1 293 ? -15.5 -24.594 -3.428 1 98.12 293 HIS A N 1
ATOM 2239 C CA . HIS A 1 293 ? -14.836 -23.609 -4.285 1 98.12 293 HIS A CA 1
ATOM 2240 C C . HIS A 1 293 ? -13.969 -22.656 -3.469 1 98.12 293 HIS A C 1
ATOM 2242 O O . HIS A 1 293 ? -13.328 -21.766 -4.027 1 98.12 293 HIS A O 1
ATOM 2248 N N . VAL A 1 294 ? -13.945 -22.906 -2.164 1 98.25 294 VAL A N 1
ATOM 2249 C CA . VAL A 1 294 ? -13.242 -21.984 -1.279 1 98.25 294 VAL A CA 1
ATOM 2250 C C . VAL A 1 294 ? -11.734 -22.234 -1.357 1 98.25 294 VAL A C 1
ATOM 2252 O O . VAL A 1 294 ? -11.273 -23.359 -1.146 1 98.25 294 VAL A O 1
ATOM 2255 N N . LEU A 1 295 ? -11.008 -21.234 -1.744 1 98.25 295 LEU A N 1
ATOM 2256 C CA . LEU A 1 295 ? -9.555 -21.141 -1.665 1 98.25 295 LEU A CA 1
ATOM 2257 C C . LEU A 1 295 ? -9.109 -19.703 -1.475 1 98.25 295 LEU A C 1
ATOM 2259 O O . LEU A 1 295 ? -9.922 -18.781 -1.542 1 98.25 295 LEU A O 1
ATOM 2263 N N . SER A 1 296 ? -7.836 -19.484 -1.212 1 98.12 296 SER A N 1
ATOM 2264 C CA . SER A 1 296 ? -7.297 -18.156 -0.93 1 98.12 296 SER A CA 1
ATOM 2265 C C . SER A 1 296 ? -6.07 -17.875 -1.789 1 98.12 296 SER A C 1
ATOM 2267 O O . SER A 1 296 ? -5.141 -18.672 -1.851 1 98.12 296 SER A O 1
ATOM 2269 N N . PRO A 1 297 ? -5.98 -16.672 -2.41 1 98.5 297 PRO A N 1
ATOM 2270 C CA . PRO A 1 297 ? -7.074 -15.711 -2.58 1 98.5 297 PRO A CA 1
ATOM 2271 C C . PRO A 1 297 ? -8.273 -16.312 -3.307 1 98.5 297 PRO A C 1
ATOM 2273 O O . PRO A 1 297 ? -8.133 -17.297 -4.031 1 98.5 297 PRO A O 1
ATOM 2276 N N . PRO A 1 298 ? -9.445 -15.773 -3.059 1 98.69 298 PRO A N 1
ATOM 2277 C CA . PRO A 1 298 ? -10.648 -16.453 -3.562 1 98.69 298 PRO A CA 1
ATOM 2278 C C . PRO A 1 298 ? -10.836 -16.266 -5.066 1 98.69 298 PRO A C 1
ATOM 2280 O O . PRO A 1 298 ? -10.234 -15.375 -5.664 1 98.69 298 PRO A O 1
ATOM 2283 N N . LEU A 1 299 ? -11.625 -17.188 -5.594 1 98.69 299 LEU A N 1
ATOM 2284 C CA . LEU A 1 299 ? -12.18 -16.922 -6.922 1 98.69 299 LEU A CA 1
ATOM 2285 C C . LEU A 1 299 ? -12.977 -15.633 -6.938 1 98.69 299 LEU A C 1
ATOM 2287 O O . LEU A 1 299 ? -13.641 -15.289 -5.953 1 98.69 299 LEU A O 1
ATOM 2291 N N . ARG A 1 300 ? -12.922 -14.977 -8.047 1 98.62 300 ARG A N 1
ATOM 2292 C CA . ARG A 1 300 ? -13.555 -13.664 -8.109 1 98.62 300 ARG A CA 1
ATOM 2293 C C . ARG A 1 300 ? -14.93 -13.75 -8.75 1 98.62 300 ARG A C 1
ATOM 2295 O O . ARG A 1 300 ? -15.133 -14.492 -9.711 1 98.62 300 ARG A O 1
ATOM 2302 N N . PRO A 1 301 ? -15.859 -12.953 -8.258 1 97.25 301 PRO A N 1
ATOM 2303 C CA . PRO A 1 301 ? -17.234 -13.039 -8.766 1 97.25 301 PRO A CA 1
ATOM 2304 C C . PRO A 1 301 ? -17.375 -12.469 -10.172 1 97.25 301 PRO A C 1
ATOM 2306 O O . PRO A 1 301 ? -18.312 -12.828 -10.891 1 97.25 301 PRO A O 1
ATOM 2309 N N . ASP A 1 302 ? -16.5 -11.578 -10.609 1 97.81 302 ASP A N 1
ATOM 2310 C CA . ASP A 1 302 ? -16.531 -11.078 -11.977 1 97.81 302 ASP A CA 1
ATOM 2311 C C . ASP A 1 302 ? -16.297 -12.203 -12.984 1 97.81 302 ASP A C 1
ATOM 2313 O O . ASP A 1 302 ? -15.195 -12.773 -13.039 1 97.81 302 ASP A O 1
ATOM 2317 N N . PRO A 1 303 ? -17.281 -12.555 -13.734 1 96.62 303 PRO A N 1
ATOM 2318 C CA . PRO A 1 303 ? -17.172 -13.703 -14.633 1 96.62 303 PRO A CA 1
ATOM 2319 C C . PRO A 1 303 ? -16.172 -13.477 -15.766 1 96.62 303 PRO A C 1
ATOM 2321 O O . PRO A 1 303 ? -15.82 -14.422 -16.484 1 96.62 303 PRO A O 1
ATOM 2324 N N . SER A 1 304 ? -15.688 -12.25 -15.93 1 98.12 304 SER A N 1
ATOM 2325 C CA . SER A 1 304 ? -14.703 -11.984 -16.969 1 98.12 304 SER A CA 1
ATOM 2326 C C . SER A 1 304 ? -13.289 -12.25 -16.484 1 98.12 304 SER A C 1
ATOM 2328 O O . SER A 1 304 ? -12.328 -12.195 -17.266 1 98.12 304 SER A O 1
ATOM 2330 N N . THR A 1 305 ? -13.148 -12.547 -15.195 1 98.56 305 THR A N 1
ATOM 2331 C CA . THR A 1 305 ? -11.828 -12.719 -14.617 1 98.56 305 THR A CA 1
ATOM 2332 C C . THR A 1 305 ? -11.109 -13.914 -15.234 1 98.56 305 THR A C 1
ATOM 2334 O O . THR A 1 305 ? -9.945 -13.805 -15.633 1 98.56 305 THR A O 1
ATOM 2337 N N . PRO A 1 306 ? -11.719 -15.055 -15.445 1 98.69 306 PRO A N 1
ATOM 2338 C CA . PRO A 1 306 ? -11.008 -16.188 -16.047 1 98.69 306 PRO A CA 1
ATOM 2339 C C . PRO A 1 306 ? -10.414 -15.844 -17.406 1 98.69 306 PRO A C 1
ATOM 2341 O O . PRO A 1 306 ? -9.25 -16.156 -17.672 1 98.69 306 PRO A O 1
ATOM 2344 N N . GLN A 1 307 ? -11.188 -15.211 -18.203 1 98.62 307 GLN A N 1
ATOM 2345 C CA . GLN A 1 307 ? -10.68 -14.844 -19.516 1 98.62 307 GLN A CA 1
ATOM 2346 C C . GLN A 1 307 ? -9.523 -13.852 -19.406 1 98.62 307 G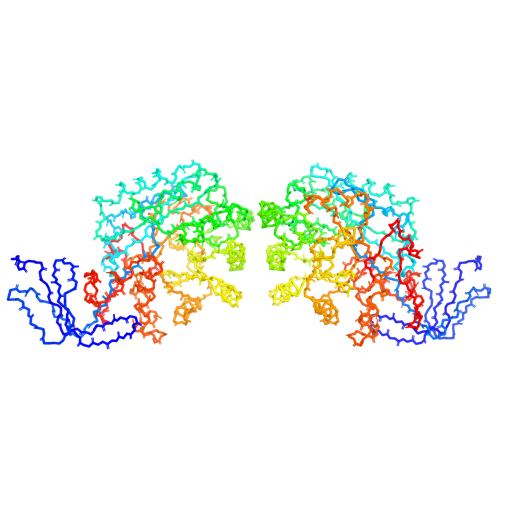LN A C 1
ATOM 2348 O O . GLN A 1 307 ? -8.523 -13.969 -20.109 1 98.62 307 GLN A O 1
ATOM 2353 N N . ALA A 1 308 ? -9.672 -12.891 -18.516 1 98.81 308 ALA A N 1
ATOM 2354 C CA . ALA A 1 308 ? -8.609 -11.906 -18.297 1 98.81 308 ALA A CA 1
ATOM 2355 C C . ALA A 1 308 ? -7.312 -12.578 -17.875 1 98.81 308 ALA A C 1
ATOM 2357 O O . ALA A 1 308 ? -6.223 -12.156 -18.266 1 98.81 308 ALA A O 1
ATOM 2358 N N . MET A 1 309 ? -7.441 -13.625 -17.109 1 98.81 309 MET A N 1
ATOM 2359 C CA . MET A 1 309 ? -6.266 -14.344 -16.625 1 98.81 309 MET A CA 1
ATOM 2360 C C . MET A 1 309 ? -5.613 -15.141 -17.75 1 98.81 309 MET A C 1
ATOM 2362 O O . MET A 1 309 ? -4.387 -15.227 -17.828 1 98.81 309 MET A O 1
ATOM 2366 N N . CYS A 1 310 ? -6.402 -15.711 -18.625 1 98.88 310 CYS A N 1
ATOM 2367 C CA . CYS A 1 310 ? -5.859 -16.359 -19.812 1 98.88 310 CYS A CA 1
ATOM 2368 C C . CYS A 1 310 ? -5.074 -15.383 -20.672 1 98.88 310 CYS A C 1
ATOM 2370 O O . CYS A 1 310 ? -3.975 -15.695 -21.141 1 98.88 310 CYS A O 1
ATOM 2372 N N . GLU A 1 311 ? -5.684 -14.234 -20.812 1 98.88 311 GLU A N 1
ATOM 2373 C CA . GLU A 1 311 ? -5.023 -13.211 -21.625 1 98.88 311 GLU A CA 1
ATOM 2374 C C . GLU A 1 311 ? -3.725 -12.75 -20.969 1 98.88 311 GLU A C 1
ATOM 2376 O O . GLU A 1 311 ? -2.732 -12.5 -21.656 1 98.88 311 GLU A O 1
ATOM 2381 N N . ALA A 1 312 ? -3.756 -12.648 -19.656 1 98.88 312 ALA A N 1
ATOM 2382 C CA . ALA A 1 312 ? -2.545 -12.273 -18.938 1 98.88 312 ALA A CA 1
ATOM 2383 C C . ALA A 1 312 ? -1.442 -13.312 -19.141 1 98.88 312 ALA A C 1
ATOM 2385 O O . ALA A 1 312 ? -0.265 -12.961 -19.234 1 98.88 312 ALA A O 1
ATOM 2386 N N . LEU A 1 313 ? -1.785 -14.578 -19.141 1 98.88 313 LEU A N 1
ATOM 2387 C CA . LEU A 1 313 ? -0.829 -15.641 -19.438 1 98.88 313 LEU A CA 1
ATOM 2388 C C . LEU A 1 313 ? -0.309 -15.523 -20.859 1 98.88 313 LEU A C 1
ATOM 2390 O O . LEU A 1 313 ? 0.895 -15.648 -21.109 1 98.88 313 LEU A O 1
ATOM 2394 N N . ALA A 1 314 ? -1.199 -15.297 -21.734 1 98.81 314 ALA A N 1
ATOM 2395 C CA . ALA A 1 314 ? -0.843 -15.203 -23.141 1 98.81 314 ALA A CA 1
ATOM 2396 C C . ALA A 1 314 ? 0.126 -14.055 -23.391 1 98.81 314 ALA A C 1
ATOM 2398 O O . ALA A 1 314 ? 1.066 -14.188 -24.172 1 98.81 314 ALA A O 1
ATOM 2399 N N . ASP A 1 315 ? -0.065 -12.953 -22.656 1 98.19 315 ASP A N 1
ATOM 2400 C CA . ASP A 1 315 ? 0.672 -11.719 -22.922 1 98.19 315 ASP A CA 1
ATOM 2401 C C . ASP A 1 315 ? 1.89 -11.609 -22 1 98.19 315 ASP A C 1
ATOM 2403 O O . ASP A 1 315 ? 2.555 -10.57 -21.969 1 98.19 315 ASP A O 1
ATOM 2407 N N . ASP A 1 316 ? 2.135 -12.57 -21.234 1 98.12 316 ASP A N 1
ATOM 2408 C CA . ASP A 1 316 ? 3.295 -12.68 -20.359 1 98.12 316 ASP A CA 1
ATOM 2409 C C . ASP A 1 316 ? 3.223 -11.656 -19.219 1 98.12 316 ASP A C 1
ATOM 2411 O O . ASP A 1 316 ? 4.254 -11.242 -18.688 1 98.12 316 ASP A O 1
ATOM 2415 N N . HIS A 1 317 ? 1.979 -11.203 -18.953 1 98.25 317 HIS A N 1
ATOM 2416 C CA . HIS A 1 317 ? 1.766 -10.492 -17.688 1 98.25 317 HIS A CA 1
ATOM 2417 C C . HIS A 1 317 ? 1.814 -11.453 -16.516 1 98.25 317 HIS A C 1
ATOM 2419 O O . HIS A 1 317 ? 2.189 -11.062 -15.406 1 98.25 317 HIS A O 1
ATOM 2425 N N . LEU A 1 318 ? 1.417 -12.68 -16.734 1 98.75 318 LEU A N 1
ATOM 2426 C CA . LEU A 1 318 ? 1.654 -13.844 -15.883 1 98.75 318 LEU A CA 1
ATOM 2427 C C . LEU A 1 318 ? 2.549 -14.852 -16.578 1 98.75 318 LEU A C 1
ATOM 2429 O O . LEU A 1 318 ? 2.43 -15.062 -17.797 1 98.75 318 LEU A O 1
ATOM 2433 N N . GLN A 1 319 ? 3.377 -15.516 -15.859 1 98.69 319 GLN A N 1
ATOM 2434 C CA . GLN A 1 319 ? 4.441 -16.281 -16.484 1 98.69 319 GLN A CA 1
ATOM 2435 C C . GLN A 1 319 ? 4.094 -17.766 -16.531 1 98.69 319 GLN A C 1
ATOM 2437 O O . GLN A 1 319 ? 4.609 -18.516 -17.375 1 98.69 319 GLN A O 1
ATOM 2442 N N . LEU A 1 320 ? 3.271 -18.172 -15.602 1 98.81 320 LEU A N 1
ATOM 2443 C CA . LEU A 1 320 ? 2.973 -19.609 -15.594 1 98.81 320 LEU A CA 1
ATOM 2444 C C . LEU A 1 320 ? 1.699 -19.891 -14.805 1 98.81 320 LEU A C 1
ATOM 2446 O O . LEU A 1 320 ? 1.15 -18.984 -14.156 1 98.81 320 LEU A O 1
ATOM 2450 N N . ILE A 1 321 ? 1.213 -21.078 -14.883 1 98.88 321 ILE A N 1
ATOM 2451 C CA . ILE A 1 321 ? -0.027 -21.516 -14.258 1 98.88 321 ILE A CA 1
ATOM 2452 C C . ILE A 1 321 ? 0.246 -22.75 -13.383 1 98.88 321 ILE A C 1
ATOM 2454 O O . ILE A 1 321 ? 0.923 -23.688 -13.812 1 98.88 321 ILE A O 1
ATOM 2458 N N . GLY A 1 322 ? -0.157 -22.719 -12.156 1 98.81 322 GLY A N 1
ATOM 2459 C CA . GLY A 1 322 ? -0.143 -23.828 -11.234 1 98.81 322 GLY A CA 1
ATOM 2460 C C . GLY A 1 322 ? -1.529 -24.359 -10.9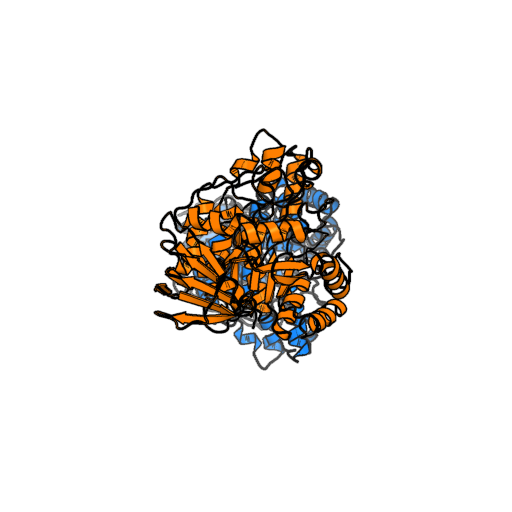06 1 98.81 322 GLY A C 1
ATOM 2461 O O . GLY A 1 322 ? -2.512 -23.969 -11.539 1 98.81 322 GLY A O 1
ATOM 2462 N N . SER A 1 323 ? -1.551 -25.328 -10.047 1 98.75 323 SER A N 1
ATOM 2463 C CA . SER A 1 323 ? -2.854 -25.859 -9.656 1 98.75 323 SER A CA 1
ATOM 2464 C C . SER A 1 323 ? -3.217 -25.453 -8.234 1 98.75 323 SER A C 1
ATOM 2466 O O . SER A 1 323 ? -4.395 -25.266 -7.918 1 98.75 323 SER A O 1
ATOM 2468 N N . ASP A 1 324 ? -2.189 -25.281 -7.41 1 98.62 324 ASP A N 1
ATOM 2469 C CA . ASP A 1 324 ? -2.416 -25.172 -5.973 1 98.62 324 ASP A CA 1
ATOM 2470 C C . ASP A 1 324 ? -3.371 -26.266 -5.48 1 98.62 324 ASP A C 1
ATOM 2472 O O . ASP A 1 324 ? -4.277 -25.984 -4.691 1 98.62 324 ASP A O 1
ATOM 2476 N N . ASN A 1 325 ? -3.203 -27.453 -6.047 1 98.5 325 ASN A N 1
ATOM 2477 C CA . ASN A 1 325 ? -4.02 -28.578 -5.609 1 98.5 325 ASN A CA 1
ATOM 2478 C C . ASN A 1 325 ? -3.953 -28.766 -4.098 1 98.5 325 ASN A C 1
ATOM 2480 O O . ASN A 1 325 ? -2.873 -28.984 -3.541 1 98.5 325 ASN A O 1
ATOM 2484 N N . CYS A 1 326 ? -4.996 -28.672 -3.51 1 97.81 326 CYS A N 1
ATOM 2485 C CA . CYS A 1 326 ? -5.223 -28.812 -2.076 1 97.81 326 CYS A CA 1
ATOM 2486 C C . CYS A 1 326 ? -6.664 -29.219 -1.788 1 97.81 326 CYS A C 1
ATOM 2488 O O . CYS A 1 326 ? -7.539 -28.359 -1.669 1 97.81 326 CYS A O 1
ATOM 2490 N N . THR A 1 327 ? -6.852 -30.5 -1.659 1 96.69 327 THR A N 1
ATOM 2491 C CA . THR A 1 327 ? -8.219 -31 -1.642 1 96.69 327 THR A CA 1
ATOM 2492 C C . THR A 1 327 ? -8.602 -31.469 -0.24 1 96.69 327 THR A C 1
ATOM 2494 O O . THR A 1 327 ? -7.793 -32.062 0.467 1 96.69 327 THR A O 1
ATOM 2497 N N . PHE A 1 328 ? -9.836 -31.234 0.073 1 97 328 PHE A N 1
ATOM 2498 C CA . PHE A 1 328 ? -10.406 -31.688 1.338 1 97 328 PHE A CA 1
ATOM 2499 C C . PHE A 1 328 ? -11.719 -32.438 1.106 1 97 328 PHE A C 1
ATOM 2501 O O . PHE A 1 328 ? -12.469 -32.094 0.186 1 97 328 PHE A O 1
ATOM 2508 N N . HIS A 1 329 ? -11.898 -33.406 1.969 1 96 329 HIS A N 1
ATOM 2509 C CA . HIS A 1 329 ? -13.18 -34.125 1.913 1 96 329 HIS A CA 1
ATOM 2510 C C . HIS A 1 329 ? -14.32 -33.219 2.367 1 96 329 HIS A C 1
ATOM 2512 O O . HIS A 1 329 ? -14.086 -32.219 3.07 1 96 329 HIS A O 1
ATOM 2518 N N . GLU A 1 330 ? -15.461 -33.625 1.951 1 94.69 330 GLU A N 1
ATOM 2519 C CA . GLU A 1 330 ? -16.641 -32.875 2.307 1 94.69 330 GLU A CA 1
ATOM 2520 C C . GLU A 1 330 ? -16.75 -32.688 3.818 1 94.69 330 GLU A C 1
ATOM 2522 O O . GLU A 1 330 ? -17.125 -31.609 4.297 1 94.69 330 GLU A O 1
ATOM 2527 N N . LYS A 1 331 ? -16.547 -33.719 4.52 1 95.88 331 LYS A N 1
ATOM 2528 C CA . LYS A 1 331 ? -16.641 -33.688 5.973 1 95.88 331 LYS A CA 1
ATOM 2529 C C . LYS A 1 331 ? -15.734 -32.594 6.559 1 95.88 331 LYS A C 1
ATOM 2531 O O . LYS A 1 331 ? -16.078 -31.969 7.559 1 95.88 331 LYS A O 1
ATOM 2536 N N . ASP A 1 332 ? -14.547 -32.438 5.953 1 97 332 ASP A N 1
ATOM 2537 C CA . ASP A 1 332 ? -13.609 -31.422 6.41 1 97 332 ASP A CA 1
ATOM 2538 C C . ASP A 1 332 ? -14.133 -30.016 6.105 1 97 332 ASP A C 1
ATOM 2540 O O . ASP A 1 332 ? -14.047 -29.125 6.949 1 97 332 ASP A O 1
ATOM 2544 N N . LYS A 1 333 ? -14.695 -29.812 4.945 1 96.38 333 LYS A N 1
ATOM 2545 C CA . LYS A 1 333 ? -15.266 -28.516 4.57 1 96.38 333 LYS A CA 1
ATOM 2546 C C . LYS A 1 333 ? -16.422 -28.141 5.496 1 96.38 333 LYS A C 1
ATOM 2548 O O . LYS A 1 333 ? -16.672 -26.953 5.723 1 96.38 333 LYS A O 1
ATOM 2553 N N . GLN A 1 334 ? -17.094 -29.156 6.07 1 96.81 334 GLN A N 1
ATOM 2554 C CA . GLN A 1 334 ? -18.234 -28.938 6.953 1 96.81 334 GLN A CA 1
ATOM 2555 C C . GLN A 1 334 ? -17.797 -28.266 8.258 1 96.81 334 GLN A C 1
ATOM 2557 O O . GLN A 1 334 ? -18.641 -27.75 9 1 96.81 334 GLN A O 1
ATOM 2562 N N . LEU A 1 335 ? -16.516 -28.266 8.477 1 96.56 335 LEU A N 1
ATOM 2563 C CA . LEU A 1 335 ? -16 -27.547 9.641 1 96.56 335 LEU A CA 1
ATOM 2564 C C . LEU A 1 335 ? -16.422 -26.078 9.617 1 96.56 335 LEU A C 1
ATOM 2566 O O . LEU A 1 335 ? -16.562 -25.453 10.664 1 96.56 335 LEU A O 1
ATOM 2570 N N . GLY A 1 336 ? -16.688 -25.547 8.391 1 97.19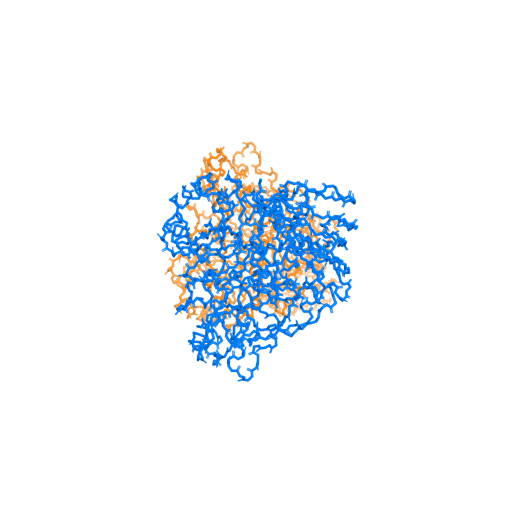 336 GLY A N 1
ATOM 2571 C CA . GLY A 1 336 ? -17.047 -24.141 8.242 1 97.19 336 GLY A CA 1
ATOM 2572 C C . GLY A 1 336 ? -18.516 -23.922 7.961 1 97.19 336 GLY A C 1
ATOM 2573 O O . GLY A 1 336 ? -18.906 -22.891 7.402 1 97.19 336 GLY A O 1
ATOM 2574 N N . LYS A 1 337 ? -19.375 -24.891 8.273 1 96.81 337 LYS A N 1
ATOM 2575 C CA . LYS A 1 337 ? -20.797 -24.828 7.945 1 96.81 337 LYS A CA 1
ATOM 2576 C C . LYS A 1 337 ? -21.453 -23.609 8.57 1 96.81 337 LYS A C 1
ATOM 2578 O O . LYS A 1 337 ? -22.328 -23 7.961 1 96.81 337 LYS A O 1
ATOM 2583 N N . ASP A 1 338 ? -21.031 -23.203 9.742 1 96.56 338 ASP A N 1
ATOM 2584 C CA . ASP A 1 338 ? -21.656 -22.078 10.422 1 96.56 338 ASP A CA 1
ATOM 2585 C C . ASP A 1 338 ? -20.656 -20.922 10.602 1 96.56 338 ASP A C 1
ATOM 2587 O O . ASP A 1 338 ? -20.922 -19.984 11.352 1 96.56 338 ASP A O 1
ATOM 2591 N N . ASN A 1 339 ? -19.578 -21.031 9.992 1 98.38 339 ASN A N 1
ATOM 2592 C CA . ASN A 1 339 ? -18.484 -20.062 10.047 1 98.38 339 ASN A CA 1
ATOM 2593 C C . ASN A 1 339 ? -17.562 -20.188 8.836 1 98.38 339 ASN A C 1
ATOM 2595 O O . ASN A 1 339 ? -16.672 -21.047 8.812 1 98.38 339 ASN A O 1
ATOM 2599 N N . PHE A 1 340 ? -17.734 -19.25 7.879 1 98.31 340 PHE A N 1
ATOM 2600 C CA . PHE A 1 340 ? -17.016 -19.391 6.621 1 98.31 340 PHE A CA 1
ATOM 2601 C C . PHE A 1 340 ? -15.508 -19.359 6.852 1 98.31 340 PHE A C 1
ATOM 2603 O O . PHE A 1 340 ? -14.742 -19.891 6.039 1 98.31 340 PHE A O 1
ATOM 2610 N N . ALA A 1 341 ? -15.086 -18.766 7.922 1 97.81 341 ALA A N 1
ATOM 2611 C CA . ALA A 1 341 ? -13.656 -18.609 8.195 1 97.81 341 ALA A CA 1
ATOM 2612 C C . ALA A 1 341 ? -13.031 -19.953 8.594 1 97.81 341 ALA A C 1
ATOM 2614 O O . ALA A 1 341 ? -11.805 -20.062 8.688 1 97.81 341 ALA A O 1
ATOM 2615 N N . LYS A 1 342 ? -13.805 -20.969 8.82 1 97.69 342 LYS A N 1
ATOM 2616 C CA . LYS A 1 342 ? -13.312 -22.281 9.266 1 97.69 342 LYS A CA 1
ATOM 2617 C C . LYS A 1 342 ? -13.336 -23.281 8.125 1 97.69 342 LYS A C 1
ATOM 2619 O O . LYS A 1 342 ? -12.961 -24.453 8.305 1 97.69 342 LYS A O 1
ATOM 2624 N N . ILE A 1 343 ? -13.805 -22.922 6.965 1 97.69 343 ILE A N 1
ATOM 2625 C CA . ILE A 1 343 ? -13.789 -23.812 5.805 1 97.69 343 ILE A CA 1
ATOM 2626 C C . ILE A 1 343 ? -12.352 -24 5.328 1 97.69 343 ILE A C 1
ATOM 2628 O O . ILE A 1 343 ? -11.688 -23.047 4.93 1 97.69 343 ILE A O 1
ATOM 2632 N N . PRO A 1 344 ? -11.828 -25.188 5.359 1 97.12 344 PRO A N 1
ATOM 2633 C CA . PRO A 1 344 ? -10.484 -25.391 4.816 1 97.12 344 PRO A CA 1
ATOM 2634 C C . PRO A 1 344 ? -10.344 -24.906 3.379 1 97.12 344 PRO A C 1
ATOM 2636 O O . PRO A 1 344 ? -11.227 -25.156 2.549 1 97.12 344 PRO A O 1
ATOM 2639 N N . ASN A 1 345 ? -9.305 -24.172 3.117 1 97.25 345 ASN A N 1
ATOM 2640 C CA . ASN A 1 345 ? -9.055 -23.562 1.81 1 97.25 345 ASN A CA 1
ATOM 2641 C C . ASN A 1 345 ? -8.367 -24.547 0.866 1 97.25 345 ASN A C 1
ATOM 2643 O O . ASN A 1 345 ? -7.273 -25.047 1.163 1 97.25 345 ASN A O 1
ATOM 2647 N N . GLY A 1 346 ? -8.945 -24.781 -0.237 1 97.44 346 GLY A N 1
ATOM 2648 C CA . GLY A 1 346 ? -8.258 -25.594 -1.237 1 97.44 346 GLY A CA 1
ATOM 2649 C C . GLY A 1 346 ? -9.203 -26.219 -2.246 1 97.44 346 GLY A C 1
ATOM 2650 O O . GLY A 1 346 ? -10.344 -26.547 -1.916 1 97.44 346 GLY A O 1
ATOM 2651 N N . VAL A 1 347 ? -8.781 -26.375 -3.361 1 97.75 347 VAL A N 1
ATOM 2652 C CA . VAL A 1 347 ? -9.539 -26.969 -4.461 1 97.75 347 VAL A CA 1
ATOM 2653 C C . VAL A 1 347 ? -8.656 -27.953 -5.234 1 97.75 347 VAL A C 1
ATOM 2655 O O . VAL A 1 347 ? -7.445 -28 -5.023 1 97.75 347 VAL A O 1
ATOM 2658 N N . ASN A 1 348 ? -9.312 -28.734 -6.035 1 97.62 348 ASN A N 1
ATOM 2659 C CA . ASN A 1 348 ? -8.562 -29.594 -6.949 1 97.62 348 ASN A CA 1
ATOM 2660 C C . ASN A 1 348 ? -8.062 -28.812 -8.156 1 97.62 348 ASN A C 1
ATOM 2662 O O . ASN A 1 348 ? -8.609 -27.766 -8.5 1 97.62 348 ASN A O 1
ATOM 2666 N N . GLY A 1 349 ? -6.953 -29.328 -8.766 1 97.56 349 GLY A N 1
ATOM 2667 C CA . GLY A 1 349 ? -6.527 -28.672 -9.992 1 97.56 349 GLY A CA 1
ATOM 2668 C C . GLY A 1 349 ? -5.402 -29.406 -10.703 1 97.56 349 GLY A C 1
ATOM 2669 O O . GLY A 1 349 ? -5.156 -29.172 -11.883 1 97.56 349 GLY A O 1
ATOM 2670 N N . VAL A 1 350 ? -4.727 -30.312 -10.008 1 98.31 350 VAL A N 1
ATOM 2671 C CA . VAL A 1 350 ? -3.471 -30.859 -10.523 1 98.31 350 VAL A CA 1
ATOM 2672 C C . VAL A 1 350 ? -3.746 -31.734 -11.734 1 98.31 350 VAL A C 1
ATOM 2674 O O . VAL A 1 350 ? -2.977 -31.734 -12.695 1 98.31 350 VAL A O 1
ATOM 2677 N N . GLU A 1 351 ? -4.812 -32.469 -11.719 1 98.06 351 GLU A N 1
ATOM 2678 C CA . GLU A 1 351 ? -5.125 -33.406 -12.812 1 98.06 351 GLU A CA 1
ATOM 2679 C C . GLU A 1 351 ? -5.566 -32.625 -14.062 1 98.06 351 GLU A C 1
ATOM 2681 O O . GLU A 1 351 ? -5.148 -32.969 -15.172 1 98.06 351 GLU A O 1
ATOM 2686 N N . ASP A 1 352 ? -6.324 -31.562 -13.844 1 96.75 352 ASP A N 1
ATOM 2687 C CA . ASP A 1 352 ? -7.02 -30.969 -14.977 1 96.75 352 ASP A CA 1
ATOM 2688 C C . ASP A 1 352 ? -6.352 -29.656 -15.398 1 96.75 352 ASP A C 1
ATOM 2690 O O . ASP A 1 352 ? -6.812 -29 -16.328 1 96.75 352 ASP A O 1
ATOM 2694 N N . ARG A 1 353 ? -5.258 -29.312 -14.781 1 98.38 353 ARG A N 1
ATOM 2695 C CA . ARG A 1 353 ? -4.57 -28.047 -14.984 1 98.38 353 ARG A CA 1
ATOM 2696 C C . ARG A 1 353 ? -4.316 -27.797 -16.469 1 98.38 353 ARG A C 1
ATOM 2698 O O . ARG A 1 353 ? -4.742 -26.766 -17.016 1 98.38 353 ARG A O 1
ATOM 2705 N N . MET A 1 354 ? -3.729 -28.719 -17.188 1 98.38 354 MET A N 1
ATOM 2706 C CA . MET A 1 354 ? -3.348 -28.531 -18.578 1 98.38 354 MET A CA 1
ATOM 2707 C C . MET A 1 354 ? -4.57 -28.562 -19.484 1 98.38 354 MET A C 1
ATOM 2709 O O . MET A 1 354 ? -4.699 -27.734 -20.391 1 98.38 354 MET A O 1
ATOM 2713 N N . ALA A 1 355 ? -5.496 -29.438 -19.234 1 97.75 355 ALA A N 1
ATOM 2714 C CA . ALA A 1 355 ? -6.684 -29.562 -20.078 1 97.75 355 ALA A CA 1
ATOM 2715 C C . ALA A 1 355 ? -7.555 -28.312 -19.969 1 97.75 355 ALA A C 1
ATOM 2717 O O . ALA A 1 355 ? -8.086 -27.844 -20.984 1 97.75 355 ALA A O 1
ATOM 2718 N N . ILE A 1 356 ? -7.664 -27.812 -18.781 1 98 356 ILE A N 1
ATOM 2719 C CA . ILE A 1 356 ? -8.484 -26.625 -18.578 1 98 356 ILE A CA 1
ATOM 2720 C C . ILE A 1 356 ? -7.883 -25.453 -19.328 1 98 356 ILE A C 1
ATOM 2722 O O . ILE A 1 356 ? -8.594 -24.719 -20.031 1 98 356 ILE A O 1
ATOM 2726 N N . LEU A 1 357 ? -6.57 -25.281 -19.172 1 98.62 357 LEU A N 1
ATOM 2727 C CA . LEU A 1 357 ? -5.945 -24.172 -19.875 1 98.62 357 LEU A CA 1
ATOM 2728 C C . LEU A 1 357 ? -6.047 -24.344 -21.391 1 98.62 357 LEU A C 1
ATOM 2730 O O . LEU A 1 357 ? -6.305 -23.391 -22.125 1 98.62 357 LEU A O 1
ATOM 2734 N N . TRP A 1 358 ? -5.828 -25.578 -21.891 1 98.5 358 TRP A N 1
ATOM 2735 C CA . TRP A 1 358 ? -5.949 -25.844 -23.328 1 98.5 358 TRP A CA 1
ATOM 2736 C C . TRP A 1 358 ? -7.328 -25.422 -23.828 1 98.5 358 TRP A C 1
ATOM 2738 O O . TRP A 1 358 ? -7.441 -24.719 -24.828 1 98.5 358 TRP A O 1
ATOM 2748 N N . GLN A 1 359 ? -8.328 -25.781 -23.125 1 97.69 359 GLN A N 1
ATOM 2749 C CA . GLN A 1 359 ? -9.703 -25.5 -23.516 1 97.69 359 GLN A CA 1
ATOM 2750 C C . GLN A 1 359 ? -9.992 -24.016 -23.469 1 97.69 359 GLN A C 1
ATOM 2752 O O . GLN A 1 359 ? -10.617 -23.453 -24.375 1 97.69 359 GLN A O 1
ATOM 2757 N N . LYS A 1 360 ? -9.492 -23.391 -22.469 1 98 360 LYS A N 1
ATOM 2758 C CA . LYS A 1 360 ? -9.883 -22.016 -22.188 1 98 360 LYS A CA 1
ATOM 2759 C C . LYS A 1 360 ? -9.016 -21.031 -22.969 1 98 360 LYS A C 1
ATOM 2761 O O . LYS A 1 360 ? -9.414 -19.891 -23.203 1 98 360 LYS A O 1
ATOM 2766 N N . ALA A 1 361 ? -7.836 -21.484 -23.391 1 98.56 361 ALA A N 1
ATOM 2767 C CA . ALA A 1 361 ? -6.922 -20.5 -23.969 1 98.56 361 ALA A CA 1
ATOM 2768 C C . ALA A 1 361 ? -6.484 -20.922 -25.375 1 98.56 361 ALA A C 1
ATOM 2770 O O . ALA A 1 361 ? -6.441 -20.094 -26.281 1 98.56 361 ALA A O 1
ATOM 2771 N N . VAL A 1 362 ? -6.164 -22.188 -25.578 1 98.56 362 VAL A N 1
ATOM 2772 C CA . VAL A 1 362 ? -5.688 -22.609 -26.891 1 98.56 362 VAL A CA 1
ATOM 2773 C C . VAL A 1 362 ? -6.875 -22.781 -27.828 1 98.56 362 VAL A C 1
ATOM 2775 O O . VAL A 1 362 ? -6.898 -22.219 -28.922 1 98.56 362 VAL A O 1
ATOM 2778 N N . ASN A 1 363 ? -7.875 -23.531 -27.406 1 97.69 363 ASN A N 1
ATOM 2779 C CA . ASN A 1 363 ? -9.039 -23.766 -28.266 1 97.69 363 ASN A CA 1
ATOM 2780 C C . ASN A 1 363 ? -9.773 -22.469 -28.594 1 97.69 363 ASN A C 1
ATOM 2782 O O . ASN A 1 363 ? -10.398 -22.359 -29.641 1 97.69 363 ASN A O 1
ATOM 2786 N N . THR A 1 364 ? -9.625 -21.547 -27.719 1 97.62 364 THR A N 1
ATOM 2787 C CA . THR A 1 364 ? -10.344 -20.297 -27.922 1 97.62 364 THR A CA 1
ATOM 2788 C C . THR A 1 364 ? -9.5 -19.312 -28.734 1 97.62 364 THR A C 1
ATOM 2790 O O . THR A 1 364 ? -9.969 -18.234 -29.094 1 97.62 364 THR A O 1
ATOM 2793 N N . GLY A 1 365 ? -8.281 -19.609 -28.922 1 98 365 GLY A N 1
ATOM 2794 C CA . GLY A 1 365 ? -7.43 -18.781 -29.766 1 98 365 GLY A CA 1
ATOM 2795 C C . GLY A 1 365 ? -6.656 -17.734 -28.984 1 98 365 GLY A C 1
ATOM 2796 O O . GLY A 1 365 ? -5.902 -16.953 -29.562 1 98 365 GLY A O 1
ATOM 2797 N N . ILE A 1 366 ? -6.773 -17.734 -27.719 1 98.38 366 ILE A N 1
ATOM 2798 C CA . ILE A 1 366 ? -6.109 -16.75 -26.859 1 98.38 366 ILE A CA 1
ATOM 2799 C C . ILE A 1 366 ? -4.609 -17.047 -26.828 1 98.38 366 ILE A C 1
ATOM 2801 O O . ILE A 1 366 ? -3.797 -16.125 -26.719 1 98.38 366 ILE A O 1
ATOM 2805 N N . MET A 1 367 ? -4.254 -18.281 -26.984 1 97.81 367 MET A N 1
ATOM 2806 C CA . MET A 1 367 ? -2.896 -18.781 -26.781 1 97.81 367 MET A CA 1
ATOM 2807 C C . MET A 1 367 ? -2.533 -19.828 -27.812 1 97.81 367 MET A C 1
ATOM 2809 O O . MET A 1 367 ? -3.369 -20.656 -28.188 1 97.81 367 MET A O 1
ATOM 2813 N N . ASP A 1 368 ? -1.375 -19.812 -28.344 1 98.38 368 ASP A N 1
ATOM 2814 C CA . ASP A 1 368 ? -0.967 -20.875 -29.234 1 98.38 368 ASP A CA 1
ATOM 2815 C C . ASP A 1 368 ? -0.304 -22.016 -28.469 1 98.38 368 ASP A C 1
ATOM 2817 O O . ASP A 1 368 ? -0.017 -21.891 -27.281 1 98.38 368 ASP A O 1
ATOM 2821 N N . PRO A 1 369 ? -0.025 -23.062 -29.047 1 98.5 369 PRO A N 1
ATOM 2822 C CA . PRO A 1 369 ? 0.512 -24.234 -28.344 1 98.5 369 PRO A CA 1
ATOM 2823 C C . PRO A 1 369 ? 1.904 -23.984 -27.766 1 98.5 369 PRO A C 1
ATOM 2825 O O . PRO A 1 369 ? 2.252 -24.547 -26.719 1 98.5 369 PRO A O 1
ATOM 2828 N N . CYS A 1 370 ? 2.688 -23.219 -28.469 1 98.81 370 CYS A N 1
ATOM 2829 C CA . CYS A 1 370 ? 4.016 -22.922 -27.953 1 98.81 370 CYS A CA 1
ATOM 2830 C C . CYS A 1 370 ? 3.924 -22.172 -26.625 1 98.81 370 CYS A C 1
ATOM 2832 O O . CYS A 1 370 ? 4.629 -22.484 -25.672 1 98.81 370 CYS A O 1
ATOM 2834 N N . ARG A 1 371 ? 3.037 -21.172 -26.625 1 98.75 371 ARG A N 1
ATOM 2835 C CA . ARG A 1 371 ? 2.82 -20.422 -25.391 1 98.75 371 ARG A CA 1
ATOM 2836 C C . ARG A 1 371 ? 2.211 -21.328 -24.312 1 98.75 371 ARG A C 1
ATOM 2838 O O . ARG A 1 371 ? 2.539 -21.188 -23.125 1 98.75 371 ARG A O 1
ATOM 2845 N N . PHE A 1 372 ? 1.354 -22.203 -24.719 1 98.75 372 PHE A N 1
ATOM 2846 C CA . PHE A 1 372 ? 0.808 -23.188 -23.797 1 98.75 372 PHE A CA 1
ATOM 2847 C C . PHE A 1 372 ? 1.925 -23.984 -23.141 1 98.75 372 PHE A C 1
ATOM 2849 O O . PHE A 1 372 ? 1.939 -24.141 -21.922 1 98.75 372 PHE A O 1
ATOM 2856 N N . VAL A 1 373 ? 2.883 -24.406 -23.906 1 98.88 373 VAL A N 1
ATOM 2857 C CA . VAL A 1 373 ? 4.027 -25.156 -23.375 1 98.88 373 VAL A CA 1
ATOM 2858 C C . VAL A 1 373 ? 4.844 -24.25 -22.453 1 98.88 373 VAL A C 1
ATOM 2860 O O . VAL A 1 373 ? 5.281 -24.688 -21.391 1 98.88 373 VAL A O 1
ATOM 2863 N N . ALA A 1 374 ? 4.969 -23.062 -22.859 1 98.94 374 ALA A N 1
ATOM 2864 C CA . ALA A 1 374 ? 5.723 -22.125 -22.031 1 98.94 374 ALA A CA 1
ATOM 2865 C C . ALA A 1 374 ? 5.109 -22 -20.641 1 98.94 374 ALA A C 1
ATOM 2867 O O . ALA A 1 374 ? 5.801 -22.188 -19.641 1 98.94 374 ALA A O 1
ATOM 2868 N N . VAL A 1 375 ? 3.807 -21.781 -20.531 1 98.88 375 VAL A N 1
ATOM 2869 C CA . VAL A 1 375 ? 3.188 -21.406 -19.266 1 98.88 375 VAL A CA 1
ATOM 2870 C C . VAL A 1 375 ? 2.877 -22.672 -18.453 1 98.88 375 VAL A C 1
ATOM 2872 O O . VAL A 1 375 ? 2.648 -22.594 -17.25 1 98.88 375 VAL A O 1
ATOM 2875 N N . THR A 1 376 ? 2.939 -23.906 -19.078 1 98.81 376 THR A N 1
ATOM 2876 C CA . THR A 1 376 ? 2.584 -25.109 -18.344 1 98.81 376 THR A CA 1
ATOM 2877 C C . THR A 1 376 ? 3.828 -25.906 -18 1 98.81 376 THR A C 1
ATOM 2879 O O . THR A 1 376 ? 3.777 -26.812 -17.156 1 98.81 376 THR A O 1
ATOM 2882 N N . SER A 1 377 ? 4.98 -25.562 -18.719 1 98.81 377 SER A N 1
ATOM 2883 C CA . SER A 1 377 ? 6.113 -26.469 -18.562 1 98.81 377 SER A CA 1
ATOM 2884 C C . SER A 1 377 ? 7.434 -25.703 -18.562 1 98.81 377 SER A C 1
ATOM 2886 O O . SER A 1 377 ? 8.062 -25.547 -17.516 1 98.81 377 SER A O 1
ATOM 2888 N N . SER A 1 378 ? 7.777 -25.078 -19.641 1 98.88 378 SER A N 1
ATOM 2889 C CA . SER A 1 378 ? 9.125 -24.562 -19.859 1 98.88 378 SER A CA 1
ATOM 2890 C C . SER A 1 378 ? 9.461 -23.438 -18.875 1 98.88 378 SER A C 1
ATOM 2892 O O . SER A 1 378 ? 10.57 -23.375 -18.359 1 98.88 378 SER A O 1
ATOM 2894 N N . ASN A 1 379 ? 8.508 -22.578 -18.688 1 98.88 379 ASN A N 1
ATOM 2895 C CA . ASN A 1 379 ? 8.773 -21.469 -17.781 1 98.88 379 ASN A CA 1
ATOM 2896 C C . ASN A 1 379 ? 9.078 -21.953 -16.359 1 98.88 379 ASN A C 1
ATOM 2898 O O . ASN A 1 379 ? 10.016 -21.469 -15.719 1 98.88 379 ASN A O 1
ATOM 2902 N N . ALA A 1 380 ? 8.273 -22.891 -15.875 1 98.81 380 ALA A N 1
ATOM 2903 C CA . ALA A 1 380 ? 8.547 -23.438 -14.547 1 98.81 380 ALA A CA 1
ATOM 2904 C C . ALA A 1 380 ? 9.938 -24.078 -14.492 1 98.81 380 ALA A C 1
ATOM 2906 O O . ALA A 1 380 ? 10.664 -23.891 -13.516 1 98.81 380 ALA A O 1
ATOM 2907 N N . ALA A 1 381 ? 10.266 -24.859 -15.562 1 98.81 381 ALA A N 1
ATOM 2908 C CA . ALA A 1 381 ? 11.578 -25.5 -15.609 1 98.81 381 ALA A CA 1
ATOM 2909 C C . ALA A 1 381 ? 12.688 -24.453 -15.523 1 98.81 381 ALA A C 1
ATOM 2911 O O . ALA A 1 381 ? 13.672 -24.641 -14.805 1 98.81 381 ALA A O 1
ATOM 2912 N N . LYS A 1 382 ? 12.523 -23.359 -16.281 1 98.69 382 LYS A N 1
ATOM 2913 C CA . LYS A 1 382 ? 13.523 -22.297 -16.297 1 98.69 382 LYS A CA 1
ATOM 2914 C C . LYS A 1 382 ? 13.586 -21.594 -14.938 1 98.69 382 LYS A C 1
ATOM 2916 O O . LYS A 1 382 ? 14.664 -21.375 -14.391 1 98.69 382 LYS A O 1
ATOM 2921 N N . ILE A 1 383 ? 12.453 -21.281 -14.391 1 98.56 383 ILE A N 1
ATOM 2922 C CA . ILE A 1 383 ? 12.344 -20.5 -13.156 1 98.56 383 ILE A CA 1
ATOM 2923 C C . ILE A 1 383 ? 12.945 -21.297 -12 1 98.56 383 ILE A C 1
ATOM 2925 O O . ILE A 1 383 ? 13.617 -20.734 -11.133 1 98.56 383 ILE A O 1
ATOM 2929 N N . PHE A 1 384 ? 12.773 -22.609 -12.008 1 98.38 384 PHE A N 1
ATOM 2930 C CA . PHE A 1 384 ? 13.188 -23.391 -10.852 1 98.38 384 PHE A CA 1
ATOM 2931 C C . PHE A 1 384 ? 14.43 -24.219 -11.18 1 98.38 384 PHE A C 1
ATOM 2933 O O . PHE A 1 384 ? 14.742 -25.188 -10.484 1 98.38 384 PHE A O 1
ATOM 2940 N N . ASN A 1 385 ? 15.094 -23.906 -12.289 1 97.38 385 ASN A N 1
ATOM 2941 C CA . ASN A 1 385 ? 16.453 -24.297 -12.625 1 97.38 385 ASN A CA 1
ATOM 2942 C C . ASN A 1 385 ? 16.562 -25.797 -12.922 1 97.38 385 ASN A C 1
ATOM 2944 O O . ASN A 1 385 ? 17.5 -26.453 -12.484 1 97.38 385 ASN A O 1
ATOM 2948 N N . ILE A 1 386 ? 15.625 -26.25 -13.719 1 97.62 386 ILE A N 1
ATOM 2949 C CA . ILE A 1 386 ? 15.719 -27.641 -14.156 1 97.62 386 ILE A CA 1
ATOM 2950 C C . ILE A 1 386 ? 15.578 -27.719 -15.672 1 97.62 386 ILE A C 1
ATOM 2952 O O . ILE A 1 386 ? 15.375 -28.797 -16.234 1 97.62 386 ILE A O 1
ATOM 2956 N N . TRP A 1 387 ? 15.555 -26.594 -16.312 1 97.25 387 TRP A N 1
ATOM 2957 C CA . TRP A 1 387 ? 15.625 -26.516 -17.766 1 97.25 387 TRP A CA 1
ATOM 2958 C C . TRP A 1 387 ? 17.062 -26.672 -18.25 1 97.25 387 TRP A C 1
ATOM 2960 O O . TRP A 1 387 ? 18 -26.188 -17.609 1 97.25 387 TRP A O 1
ATOM 2970 N N . PRO A 1 388 ? 17.438 -27.359 -19.266 1 97.88 388 PRO A N 1
ATOM 2971 C CA . PRO A 1 388 ? 16.516 -28.031 -20.172 1 97.88 388 PRO A CA 1
ATOM 2972 C C . PRO A 1 388 ? 16.328 -29.516 -19.844 1 97.88 388 PRO A C 1
ATOM 2974 O O . PRO A 1 388 ? 15.789 -30.266 -20.656 1 97.88 388 PRO A O 1
ATOM 2977 N N . GLN A 1 389 ? 16.828 -29.891 -18.672 1 98 389 GLN A N 1
ATOM 2978 C CA . GLN A 1 389 ? 16.594 -31.266 -18.266 1 98 389 GLN A CA 1
ATOM 2979 C C . GLN A 1 389 ? 15.117 -31.641 -18.359 1 98 389 GLN A C 1
ATOM 2981 O O . GLN A 1 389 ? 14.766 -32.75 -18.766 1 98 389 GLN A O 1
ATOM 2986 N N . LYS A 1 390 ? 14.344 -30.781 -17.938 1 98.19 390 LYS A N 1
ATOM 2987 C CA . LYS A 1 390 ? 12.891 -30.891 -18.078 1 98.19 390 LYS A CA 1
ATOM 2988 C C . LYS A 1 390 ? 12.32 -29.656 -18.797 1 98.19 390 LYS A C 1
ATOM 2990 O O . LYS A 1 390 ? 13.008 -28.656 -18.938 1 98.19 390 LYS A O 1
ATOM 2995 N N . GLY A 1 391 ? 11.094 -29.75 -19.219 1 98.38 391 GLY A N 1
ATOM 2996 C CA . GLY A 1 391 ? 10.391 -28.625 -19.797 1 98.38 391 GLY A CA 1
ATOM 2997 C C . GLY A 1 391 ? 10.672 -28.438 -21.281 1 98.38 391 GLY A C 1
ATOM 2998 O O . GLY A 1 391 ? 10.281 -27.422 -21.875 1 98.38 391 GLY A O 1
ATOM 2999 N N . ARG A 1 392 ? 11.305 -29.438 -21.859 1 98.25 392 ARG A N 1
ATOM 3000 C CA . ARG A 1 392 ? 11.625 -29.344 -23.281 1 98.25 392 ARG A CA 1
ATOM 3001 C C . ARG A 1 392 ? 11.781 -30.734 -23.891 1 98.25 392 ARG A C 1
ATOM 3003 O O . ARG A 1 392 ? 12.25 -31.656 -23.219 1 98.25 392 ARG A O 1
ATOM 3010 N N . ILE A 1 393 ? 11.367 -30.828 -25.094 1 98.62 393 ILE A N 1
ATOM 3011 C CA . ILE A 1 393 ? 11.703 -31.984 -25.922 1 98.62 393 ILE A CA 1
ATOM 3012 C C . ILE A 1 393 ? 13.008 -31.719 -26.672 1 98.62 393 ILE A C 1
ATOM 3014 O O . ILE A 1 393 ? 13.016 -31.016 -27.688 1 98.62 393 ILE A O 1
ATOM 3018 N N . ALA A 1 394 ? 13.984 -32.344 -26.156 1 97.81 394 ALA A N 1
ATOM 3019 C CA . ALA A 1 394 ? 15.305 -32.156 -26.75 1 97.81 394 ALA A CA 1
ATOM 3020 C C . ALA A 1 394 ? 16.234 -33.312 -26.344 1 97.81 394 ALA A C 1
ATOM 3022 O O . ALA A 1 394 ? 16 -33.969 -25.344 1 97.81 394 ALA A O 1
ATOM 3023 N N . VAL A 1 395 ? 17.266 -33.375 -27.141 1 97.94 395 VAL A N 1
ATOM 3024 C CA . VAL A 1 395 ? 18.25 -34.406 -26.859 1 97.94 395 VAL A CA 1
ATOM 3025 C C . VAL A 1 395 ? 18.875 -34.156 -25.484 1 97.94 395 VAL A C 1
ATOM 3027 O O . VAL A 1 395 ? 19.203 -33.031 -25.141 1 97.94 395 VAL A O 1
ATOM 3030 N N . ASN A 1 396 ? 18.906 -35.281 -24.781 1 97.69 396 ASN A N 1
ATOM 3031 C CA . ASN A 1 396 ? 19.531 -35.312 -23.469 1 97.69 396 ASN A CA 1
ATOM 3032 C C . ASN A 1 396 ? 18.594 -34.812 -22.375 1 97.69 396 ASN A C 1
ATOM 3034 O O . ASN A 1 396 ? 18.938 -34.844 -21.203 1 97.69 396 ASN A O 1
ATOM 3038 N N . SER A 1 397 ? 17.375 -34.312 -22.688 1 98.38 397 SER A N 1
ATOM 3039 C CA . SER A 1 397 ? 16.359 -34 -21.688 1 98.38 397 SER A CA 1
ATOM 3040 C C . SER A 1 397 ? 15.734 -35.281 -21.141 1 98.38 397 SER A C 1
ATOM 3042 O O . SER A 1 397 ? 15.797 -36.344 -21.781 1 98.38 397 SER A O 1
ATOM 3044 N N . ASP A 1 398 ? 15.219 -35.156 -19.922 1 97.38 398 ASP A N 1
ATOM 3045 C CA . ASP A 1 398 ? 14.398 -36.25 -19.406 1 97.38 398 ASP A CA 1
ATOM 3046 C C . ASP A 1 398 ? 13.219 -36.531 -20.328 1 97.38 398 ASP A C 1
ATOM 3048 O O . ASP A 1 398 ? 12.641 -35.594 -20.906 1 97.38 398 ASP A O 1
ATOM 3052 N N . ALA A 1 399 ? 12.945 -37.781 -20.406 1 96.94 399 ALA A N 1
ATOM 3053 C CA . ALA A 1 399 ? 11.82 -38.156 -21.25 1 96.94 399 ALA A CA 1
ATOM 3054 C C . ALA A 1 399 ? 10.492 -37.938 -20.516 1 96.94 399 ALA A C 1
ATOM 3056 O O . ALA A 1 399 ? 9.664 -38.844 -20.453 1 96.94 399 ALA A O 1
ATOM 3057 N N . ASP A 1 400 ? 10.312 -36.844 -20.016 1 97 400 ASP A N 1
ATOM 3058 C CA . ASP A 1 400 ? 9.023 -36.344 -19.531 1 97 400 ASP A CA 1
ATOM 3059 C C . ASP A 1 400 ? 8.188 -35.781 -20.688 1 97 400 ASP A C 1
ATOM 3061 O O . ASP A 1 400 ? 8.344 -34.625 -21.047 1 97 400 ASP A O 1
ATOM 3065 N N . ILE A 1 401 ? 7.324 -36.625 -21.203 1 97.69 401 ILE A N 1
ATOM 3066 C CA . ILE A 1 401 ? 6.664 -36.281 -22.469 1 97.69 401 ILE A CA 1
ATOM 3067 C C . ILE A 1 401 ? 5.164 -36.531 -22.344 1 97.69 401 ILE A C 1
ATOM 3069 O O . ILE A 1 401 ? 4.742 -37.5 -21.719 1 97.69 401 ILE A O 1
ATOM 3073 N N . VAL A 1 402 ? 4.461 -35.688 -22.906 1 97.56 402 VAL A N 1
ATOM 3074 C CA . VAL A 1 402 ? 3.023 -35.875 -23.062 1 97.56 402 VAL A CA 1
ATOM 3075 C C . VAL A 1 402 ? 2.67 -35.969 -24.547 1 97.56 402 VAL A C 1
ATOM 3077 O O . VAL A 1 402 ? 3.119 -35.125 -25.344 1 97.56 402 VAL A O 1
ATOM 3080 N N . VAL A 1 403 ? 2.025 -37 -24.906 1 97.94 403 VAL A N 1
ATOM 3081 C CA . VAL A 1 403 ? 1.39 -37.062 -26.219 1 97.94 403 VAL A CA 1
ATOM 3082 C C . VAL A 1 403 ? -0.044 -36.531 -26.125 1 97.94 403 VAL A C 1
ATOM 3084 O O . VAL A 1 403 ? -0.91 -37.188 -25.547 1 97.94 403 VAL A O 1
ATOM 3087 N N . TRP A 1 404 ? -0.237 -35.375 -26.672 1 97.81 404 TRP A N 1
ATOM 3088 C CA . TRP A 1 404 ? -1.445 -34.594 -26.5 1 97.81 404 TRP A CA 1
ATOM 3089 C C . TRP A 1 404 ? -2.346 -34.688 -27.719 1 97.81 404 TRP A C 1
ATOM 3091 O O . TRP A 1 404 ? -1.925 -34.344 -28.828 1 97.81 404 TRP A O 1
ATOM 3101 N N . ASP A 1 405 ? -3.578 -35.188 -27.562 1 96.94 405 ASP A N 1
ATOM 3102 C CA . ASP A 1 405 ? -4.582 -35.188 -28.625 1 96.94 405 ASP A CA 1
ATOM 3103 C C . ASP A 1 405 ? -5.461 -33.938 -28.531 1 96.94 405 ASP A C 1
ATOM 3105 O O . ASP A 1 405 ? -6.355 -33.875 -27.688 1 96.94 405 ASP A O 1
ATOM 3109 N N . PRO A 1 406 ? -5.234 -33 -29.312 1 93.69 406 PRO A N 1
ATOM 3110 C CA . PRO A 1 406 ? -5.953 -31.734 -29.219 1 93.69 406 PRO A CA 1
ATOM 3111 C C . PRO A 1 406 ? -7.441 -31.859 -29.531 1 93.69 406 PRO A C 1
ATOM 3113 O O . PRO A 1 406 ? -8.219 -30.938 -29.281 1 93.69 406 PRO A O 1
ATOM 3116 N N . LYS A 1 407 ? -7.859 -33.062 -30.016 1 92.75 407 LYS A N 1
ATOM 3117 C CA . LYS A 1 407 ? -9.25 -33.25 -30.438 1 92.75 407 LYS A CA 1
ATOM 3118 C C . LYS A 1 407 ? -10 -34.125 -29.453 1 92.75 407 LYS A C 1
ATOM 3120 O O . LYS A 1 407 ? -11.227 -34.25 -29.531 1 92.75 407 LYS A O 1
ATOM 3125 N N . LEU A 1 408 ? -9.219 -34.719 -28.672 1 90.81 408 LEU A N 1
ATOM 3126 C CA . LEU A 1 408 ? -9.852 -35.625 -27.734 1 90.81 408 LEU A CA 1
ATOM 3127 C C . LEU A 1 408 ? -10.758 -34.875 -26.766 1 90.81 408 LEU A C 1
ATOM 3129 O O . LEU A 1 408 ? -10.375 -33.812 -26.25 1 90.81 408 LEU A O 1
ATOM 3133 N N . GLU A 1 409 ? -11.922 -35.375 -26.625 1 91.31 409 GLU A N 1
ATOM 3134 C CA . GLU A 1 409 ? -12.883 -34.812 -25.672 1 91.31 409 GLU A CA 1
ATOM 3135 C C . GLU A 1 409 ? -13.062 -35.719 -24.469 1 91.31 409 GLU A C 1
ATOM 3137 O O . GLU A 1 409 ? -13.094 -36.938 -24.594 1 91.31 409 GLU A O 1
ATOM 3142 N N . ARG A 1 410 ? -13.102 -35.031 -23.453 1 89.81 410 ARG A N 1
ATOM 3143 C CA . ARG A 1 410 ? -13.375 -35.781 -22.234 1 89.81 410 ARG A CA 1
ATOM 3144 C C . ARG A 1 410 ? -14.219 -34.969 -21.25 1 89.81 410 ARG A C 1
ATOM 3146 O O . ARG A 1 410 ? -14.195 -33.75 -21.297 1 89.81 410 ARG A O 1
ATOM 3153 N N . THR A 1 411 ? -14.93 -35.688 -20.422 1 91.56 411 THR A N 1
ATOM 3154 C CA . THR A 1 411 ? -15.711 -35.062 -19.359 1 91.56 411 THR A CA 1
ATOM 3155 C C . THR A 1 411 ? -14.961 -35.125 -18.031 1 91.56 411 THR A C 1
ATOM 3157 O O . THR A 1 411 ? -14.484 -36.188 -17.609 1 91.56 411 THR A O 1
ATOM 3160 N N . ILE A 1 412 ? -14.828 -33.969 -17.438 1 90.62 412 ILE A N 1
ATOM 3161 C CA . ILE A 1 412 ? -14.219 -33.906 -16.109 1 90.62 412 ILE A CA 1
ATOM 3162 C C . ILE A 1 412 ? -15.289 -34.094 -15.039 1 90.62 412 ILE A C 1
ATOM 3164 O O . ILE A 1 412 ? -16.312 -33.406 -15.047 1 90.62 412 ILE A O 1
ATOM 3168 N N . SER A 1 413 ? -15.07 -35.031 -14.211 1 91.69 413 SER A N 1
ATOM 3169 C CA . SER A 1 413 ? -16 -35.312 -13.117 1 91.69 413 SER A CA 1
ATOM 3170 C C . SER A 1 413 ? -15.297 -36 -11.953 1 91.69 413 SER A C 1
ATOM 3172 O O . SER A 1 413 ? -14.242 -36.594 -12.133 1 91.69 413 SER A O 1
ATOM 3174 N N . ALA A 1 414 ? -15.969 -35.875 -10.82 1 90.75 414 ALA A N 1
ATOM 3175 C CA . ALA A 1 414 ? -15.453 -36.594 -9.648 1 90.75 414 ALA A CA 1
ATOM 3176 C C . ALA A 1 414 ? -15.484 -38.094 -9.844 1 90.75 414 ALA A C 1
ATOM 3178 O O . ALA A 1 414 ? -14.68 -38.812 -9.25 1 90.75 414 ALA A O 1
ATOM 3179 N N . ALA A 1 415 ? -16.281 -38.531 -10.672 1 89.81 415 ALA A N 1
ATOM 3180 C CA . ALA A 1 415 ? -16.438 -39.938 -10.914 1 89.81 415 ALA A CA 1
ATOM 3181 C C . ALA A 1 415 ? -15.258 -40.5 -11.703 1 89.81 415 ALA A C 1
ATOM 3183 O O . ALA A 1 415 ? -14.914 -41.688 -11.57 1 89.81 415 ALA A O 1
ATOM 3184 N N . ASN A 1 416 ? -14.641 -39.656 -12.43 1 90.56 416 ASN A N 1
ATOM 3185 C CA . ASN A 1 416 ? -13.641 -40.219 -13.344 1 90.56 416 ASN A CA 1
ATOM 3186 C C . ASN A 1 416 ? -12.25 -39.688 -13.047 1 90.56 416 ASN A C 1
ATOM 3188 O O . ASN A 1 416 ? -11.258 -40.156 -13.586 1 90.56 416 ASN A O 1
ATOM 3192 N N . HIS A 1 417 ? -12.242 -38.688 -12.188 1 90.19 417 HIS A N 1
ATOM 3193 C CA . HIS A 1 417 ? -10.898 -38.188 -11.922 1 90.19 417 HIS A CA 1
ATOM 3194 C C . HIS A 1 417 ? -10.148 -39.094 -10.961 1 90.19 417 HIS A C 1
ATOM 3196 O O . HIS A 1 417 ? -10.75 -39.969 -10.352 1 90.19 417 HIS A O 1
ATOM 3202 N N . LYS A 1 418 ? -8.82 -38.969 -10.914 1 93.5 418 LYS A N 1
ATOM 3203 C CA . LYS A 1 418 ? -7.965 -39.844 -10.125 1 93.5 418 LYS A CA 1
ATOM 3204 C C . LYS A 1 418 ? -7.691 -39.281 -8.742 1 93.5 418 LYS A C 1
ATOM 3206 O O . LYS A 1 418 ? -7.055 -39.906 -7.906 1 93.5 418 LYS A O 1
ATOM 3211 N N . GLN A 1 419 ? -8.227 -38.062 -8.477 1 93 419 GLN A N 1
ATOM 3212 C CA . GLN A 1 419 ? -8.039 -37.406 -7.184 1 93 419 GLN A CA 1
ATOM 3213 C C . GLN A 1 419 ? -8.891 -38.094 -6.102 1 93 419 GLN A C 1
ATOM 3215 O O . GLN A 1 419 ? -9.82 -38.812 -6.406 1 93 419 GLN A O 1
ATOM 3220 N N . ALA A 1 420 ? -8.531 -37.844 -4.883 1 92.81 420 ALA A N 1
ATOM 3221 C CA . ALA A 1 420 ? -9.102 -38.594 -3.758 1 92.81 420 ALA A CA 1
ATOM 3222 C C . ALA A 1 420 ? -10.477 -38.031 -3.377 1 92.81 420 ALA A C 1
ATOM 3224 O O . ALA A 1 420 ? -11.258 -38.719 -2.709 1 92.81 420 ALA A O 1
ATOM 3225 N N . VAL A 1 421 ? -10.789 -36.875 -3.834 1 92.31 421 VAL A N 1
ATOM 3226 C CA . VAL A 1 421 ? -12.016 -36.219 -3.395 1 92.31 421 VAL A CA 1
ATOM 3227 C C . VAL A 1 421 ? -13.156 -36.594 -4.336 1 92.31 421 VAL A C 1
ATOM 3229 O O . VAL A 1 421 ? -12.93 -37 -5.473 1 92.31 421 VAL A O 1
ATOM 3232 N N . ASP A 1 422 ? -14.367 -36.375 -3.842 1 90.06 422 ASP A N 1
ATOM 3233 C CA . ASP A 1 422 ? -15.547 -36.719 -4.633 1 90.06 422 ASP A CA 1
ATOM 3234 C C . ASP A 1 422 ? -16.219 -35.469 -5.172 1 90.06 422 ASP A C 1
ATOM 3236 O O . ASP A 1 422 ? -17.438 -35.406 -5.324 1 90.06 422 ASP A O 1
ATOM 3240 N N . PHE A 1 423 ? -15.461 -34.469 -5.375 1 92.75 423 PHE A N 1
ATOM 3241 C CA . PHE A 1 423 ? -15.922 -33.219 -5.957 1 92.75 423 PHE A CA 1
ATOM 3242 C C . PHE A 1 423 ? -14.859 -32.625 -6.871 1 92.75 423 PHE A C 1
ATOM 3244 O O . PHE A 1 423 ? -13.664 -32.688 -6.578 1 92.75 423 PHE A O 1
ATOM 3251 N N . ASN A 1 424 ? -15.273 -32.062 -7.938 1 94.38 424 ASN A N 1
ATOM 3252 C CA . ASN A 1 424 ? -14.406 -31.375 -8.891 1 94.38 424 ASN A CA 1
ATOM 3253 C C . ASN A 1 424 ? -14.977 -30.031 -9.305 1 94.38 424 ASN A C 1
ATOM 3255 O O . ASN A 1 424 ? -16.094 -29.938 -9.797 1 94.38 424 ASN A O 1
ATOM 3259 N N . ILE A 1 425 ? -14.242 -29.016 -9.133 1 92.81 425 ILE A N 1
ATOM 3260 C CA . ILE A 1 425 ? -14.797 -27.688 -9.336 1 92.81 425 ILE A CA 1
ATOM 3261 C C . ILE A 1 425 ? -14.75 -27.328 -10.82 1 92.81 425 ILE A C 1
ATOM 3263 O O . ILE A 1 425 ? -15.273 -26.297 -11.234 1 92.81 425 ILE A O 1
ATOM 3267 N N . SER A 1 426 ? -13.984 -28.109 -11.633 1 86.62 426 SER A N 1
ATOM 3268 C CA . SER A 1 426 ? -13.812 -27.844 -13.055 1 86.62 426 SER A CA 1
ATOM 3269 C C . SER A 1 426 ? -15.031 -28.266 -13.859 1 86.62 426 SER A C 1
ATOM 3271 O O . SER A 1 426 ? -15.477 -27.562 -14.758 1 86.62 426 SER A O 1
ATOM 3273 N N . MET B 1 1 ? -19.938 52.344 22 1 40.97 1 MET B N 1
ATOM 3274 C CA . MET B 1 1 ? -19.031 51.281 21.609 1 40.97 1 MET B CA 1
ATOM 3275 C C . MET B 1 1 ? -17.688 51.844 21.172 1 40.97 1 MET B C 1
ATOM 3277 O O . MET B 1 1 ? -17.641 52.75 20.344 1 40.97 1 MET B O 1
ATOM 3281 N N . SER B 1 2 ? -16.781 51.438 21.984 1 54.5 2 SER B N 1
ATOM 3282 C CA . SER B 1 2 ? -15.547 52.219 21.953 1 54.5 2 SER B CA 1
ATOM 3283 C C . SER B 1 2 ? -14.883 52.156 20.578 1 54.5 2 SER B C 1
ATOM 3285 O O . SER B 1 2 ? -14.945 51.094 19.906 1 54.5 2 SER B O 1
ATOM 3287 N N . SER B 1 3 ? -14.875 53 19.969 1 71.06 3 SER B N 1
ATOM 3288 C CA . SER B 1 3 ? -14.203 53.219 18.703 1 71.06 3 SER B CA 1
ATOM 3289 C C . SER B 1 3 ? -12.945 52.375 18.578 1 71.06 3 SER B C 1
ATOM 3291 O O . SER B 1 3 ? -12.484 52.125 17.453 1 71.06 3 SER B O 1
ATOM 3293 N N . GLN B 1 4 ? -12.516 51.656 19.75 1 72.75 4 GLN B N 1
ATOM 3294 C CA . GLN B 1 4 ? -11.242 50.969 19.766 1 72.75 4 GLN B CA 1
ATOM 3295 C C . GLN B 1 4 ? -11.359 49.594 19.094 1 72.75 4 GLN B C 1
ATOM 3297 O O . GLN B 1 4 ? -10.367 49.031 18.625 1 72.75 4 GLN B O 1
ATOM 3302 N N . ASN B 1 5 ? -12.602 49.094 18.844 1 84.12 5 ASN B N 1
ATOM 3303 C CA . ASN B 1 5 ? -12.789 47.75 18.281 1 84.12 5 ASN B CA 1
ATOM 3304 C C . ASN B 1 5 ? -13.281 47.812 16.844 1 84.12 5 ASN B C 1
ATOM 3306 O O . ASN B 1 5 ? -13.82 46.844 16.328 1 84.12 5 ASN B O 1
ATOM 3310 N N . ARG B 1 6 ? -13.141 48.875 16.281 1 89.38 6 ARG B N 1
ATOM 3311 C CA . ARG B 1 6 ? -13.586 49.094 14.906 1 89.38 6 ARG B CA 1
ATOM 3312 C C . ARG B 1 6 ? -12.398 49.312 13.977 1 89.38 6 ARG B C 1
ATOM 3314 O O . ARG B 1 6 ? -11.469 50.062 14.328 1 89.38 6 ARG B O 1
ATOM 3321 N N . LEU B 1 7 ? -12.516 48.625 12.898 1 92.5 7 LEU B N 1
ATOM 3322 C CA . LEU B 1 7 ? -11.453 48.75 11.906 1 92.5 7 LEU B CA 1
ATOM 3323 C C . LEU B 1 7 ? -12.023 48.688 10.492 1 92.5 7 LEU B C 1
ATOM 3325 O O . LEU B 1 7 ? -12.898 47.875 10.203 1 92.5 7 LEU B O 1
ATOM 3329 N N . LEU B 1 8 ? -11.562 49.594 9.703 1 93.62 8 LEU B N 1
ATOM 3330 C CA . LEU B 1 8 ? -11.883 49.594 8.281 1 93.62 8 LEU B CA 1
ATOM 3331 C C . LEU B 1 8 ? -10.633 49.375 7.441 1 93.62 8 LEU B C 1
ATOM 3333 O O . LEU B 1 8 ? -9.641 50.094 7.59 1 93.62 8 LEU B O 1
ATOM 3337 N N . ILE B 1 9 ? -10.641 48.406 6.727 1 95.81 9 ILE B N 1
ATOM 3338 C CA . ILE B 1 9 ? -9.633 48.188 5.688 1 95.81 9 ILE B CA 1
ATOM 3339 C C . ILE B 1 9 ? -10.148 48.75 4.359 1 95.81 9 ILE B C 1
ATOM 3341 O O . ILE B 1 9 ? -11.109 48.219 3.793 1 95.81 9 ILE B O 1
ATOM 3345 N N . LYS B 1 10 ? -9.414 49.656 3.92 1 95 10 LYS B N 1
ATOM 3346 C CA . LYS B 1 10 ? -9.93 50.438 2.789 1 95 10 LYS B CA 1
ATOM 3347 C C . LYS B 1 10 ? -9.023 50.312 1.569 1 95 10 LYS B C 1
ATOM 3349 O O . LYS B 1 10 ? -7.805 50.188 1.706 1 95 10 LYS B O 1
ATOM 3354 N N . 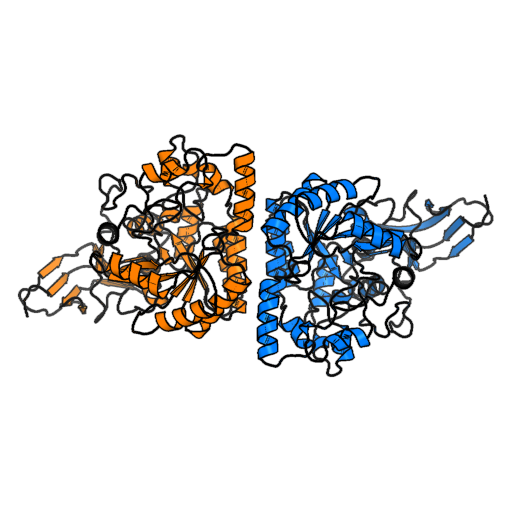ASN B 1 11 ? -9.695 50.219 0.531 1 93.19 11 ASN B N 1
ATOM 3355 C CA . ASN B 1 11 ? -9.047 50.312 -0.77 1 93.19 11 ASN B CA 1
ATOM 3356 C C . ASN B 1 11 ? -8.234 49.062 -1.088 1 93.19 11 ASN B C 1
ATOM 3358 O O . ASN B 1 11 ? -7.293 49.094 -1.883 1 93.19 11 ASN B O 1
ATOM 3362 N N . GLY B 1 12 ? -8.438 48.031 -0.543 1 94.81 12 GLY B N 1
ATOM 3363 C CA . GLY B 1 12 ? -7.73 46.781 -0.842 1 94.81 12 GLY B CA 1
ATOM 3364 C C . GLY B 1 12 ? -8.422 45.938 -1.894 1 94.81 12 GLY B C 1
ATOM 3365 O O . GLY B 1 12 ? -9.578 46.188 -2.236 1 94.81 12 GLY B O 1
ATOM 3366 N N . ARG B 1 13 ? -7.754 44.938 -2.461 1 92.56 13 ARG B N 1
ATOM 3367 C CA . ARG B 1 13 ? -8.312 43.875 -3.324 1 92.56 13 ARG B CA 1
ATOM 3368 C C . ARG B 1 13 ? -8.578 42.594 -2.539 1 92.56 13 ARG B C 1
ATOM 3370 O O . ARG B 1 13 ? -7.641 41.906 -2.16 1 92.56 13 ARG B O 1
ATOM 3377 N N . VAL B 1 14 ? -9.828 42.312 -2.258 1 98.25 14 VAL B N 1
ATOM 3378 C CA . VAL B 1 14 ? -10.234 41.156 -1.466 1 98.25 14 VAL B CA 1
ATOM 3379 C C . VAL B 1 14 ? -10.102 39.875 -2.303 1 98.25 14 VAL B C 1
ATOM 3381 O O . VAL B 1 14 ? -10.617 39.812 -3.422 1 98.25 14 VAL B O 1
ATOM 3384 N N . VAL B 1 15 ? -9.352 38.938 -1.794 1 98.56 15 VAL B N 1
ATOM 3385 C CA . VAL B 1 15 ? -9.141 37.688 -2.477 1 98.56 15 VAL B CA 1
ATOM 3386 C C . VAL B 1 15 ? -9.719 36.531 -1.641 1 98.56 15 VAL B C 1
ATOM 3388 O O . VAL B 1 15 ? -9.273 36.312 -0.511 1 98.56 15 VAL B O 1
ATOM 3391 N N . ASN B 1 16 ? -10.781 35.844 -2.115 1 98.38 16 ASN B N 1
ATOM 3392 C CA . ASN B 1 16 ? -11.273 34.562 -1.626 1 98.38 16 ASN B CA 1
ATOM 3393 C C . ASN B 1 16 ? -10.922 33.438 -2.584 1 98.38 16 ASN B C 1
ATOM 3395 O O . ASN B 1 16 ? -10.32 33.656 -3.633 1 98.38 16 ASN B O 1
ATOM 3399 N N . ASP B 1 17 ? -11.211 32.219 -2.168 1 98.31 17 ASP B N 1
ATOM 3400 C CA . ASP B 1 17 ? -10.844 31.078 -2.992 1 98.31 17 ASP B CA 1
ATOM 3401 C C . ASP B 1 17 ? -11.641 31.062 -4.297 1 98.31 17 ASP B C 1
ATOM 3403 O O . ASP B 1 17 ? -11.273 30.359 -5.246 1 98.31 17 ASP B O 1
ATOM 3407 N N . ASP B 1 18 ? -12.68 31.969 -4.379 1 97.88 18 ASP B N 1
ATOM 3408 C CA . ASP B 1 18 ? -13.547 31.875 -5.551 1 97.88 18 ASP B CA 1
ATOM 3409 C C . ASP B 1 18 ? -13.641 33.219 -6.266 1 97.88 18 ASP B C 1
ATOM 3411 O O . ASP B 1 18 ? -14.5 33.406 -7.133 1 97.88 18 ASP B O 1
ATOM 3415 N N . GLY B 1 19 ? -12.797 34.219 -5.809 1 97.56 19 GLY B N 1
ATOM 3416 C CA . GLY B 1 19 ? -12.867 35.469 -6.547 1 97.56 19 GLY B CA 1
ATOM 3417 C C . GLY B 1 19 ? -12.023 36.562 -5.938 1 97.56 19 GLY B C 1
ATOM 3418 O O . GLY B 1 19 ? -11.57 36.438 -4.797 1 97.56 19 GLY B O 1
ATOM 3419 N N . ILE B 1 20 ? -11.805 37.625 -6.715 1 97.44 20 ILE B N 1
ATOM 3420 C CA . ILE B 1 20 ? -11.047 38.812 -6.344 1 97.44 20 ILE B CA 1
ATOM 3421 C C . ILE B 1 20 ? -11.852 40.062 -6.672 1 97.44 20 ILE B C 1
ATOM 3423 O O . ILE B 1 20 ? -12.383 40.188 -7.781 1 97.44 20 ILE B O 1
ATOM 3427 N N . GLU B 1 21 ? -12.031 40.875 -5.68 1 96.88 21 GLU B N 1
ATOM 3428 C CA . GLU B 1 21 ? -12.805 42.094 -5.883 1 96.88 21 GLU B CA 1
ATOM 3429 C C . GLU B 1 21 ? -12.242 43.25 -5.055 1 96.88 21 GLU B C 1
ATOM 3431 O O . GLU B 1 21 ? -11.789 43.062 -3.926 1 96.88 21 GLU B O 1
ATOM 3436 N N . ASP B 1 22 ? -12.328 44.531 -5.551 1 96.38 22 ASP B N 1
ATOM 3437 C CA . ASP B 1 22 ? -11.945 45.719 -4.812 1 96.38 22 ASP B CA 1
ATOM 3438 C C . ASP B 1 22 ? -13.047 46.156 -3.838 1 96.38 22 ASP B C 1
ATOM 3440 O O . ASP B 1 22 ? -14.062 46.719 -4.246 1 96.38 22 ASP B O 1
ATOM 3444 N N . LEU B 1 23 ? -12.812 45.688 -2.703 1 89.69 23 LEU B N 1
ATOM 3445 C CA . LEU B 1 23 ? -13.812 45.938 -1.666 1 89.69 23 LEU B CA 1
ATOM 3446 C C . LEU B 1 23 ? -13.148 46.438 -0.386 1 89.69 23 LEU B C 1
ATOM 3448 O O . LEU B 1 23 ? -11.984 46.125 -0.12 1 89.69 23 LEU B O 1
ATOM 3452 N N . ASP B 1 24 ? -13.961 47.312 0.448 1 97.19 24 ASP B N 1
ATOM 3453 C CA . ASP B 1 24 ? -13.594 47.656 1.82 1 97.19 24 ASP B CA 1
ATOM 3454 C C . ASP B 1 24 ? -14.156 46.625 2.807 1 97.19 24 ASP B C 1
ATOM 3456 O O . ASP B 1 24 ? -15.156 45.969 2.523 1 97.19 24 ASP B O 1
ATOM 3460 N N . VAL B 1 25 ? -13.391 46.5 3.814 1 97.5 25 VAL B N 1
ATOM 3461 C CA . VAL B 1 25 ? -13.805 45.531 4.852 1 97.5 25 VAL B CA 1
ATOM 3462 C C . VAL B 1 25 ? -13.914 46.281 6.191 1 97.5 25 VAL B C 1
ATOM 3464 O O . VAL B 1 25 ? -12.945 46.844 6.676 1 97.5 25 VAL B O 1
ATOM 3467 N N . TYR B 1 26 ? -15.156 46.188 6.68 1 95.88 26 TYR B N 1
ATOM 3468 C CA . TYR B 1 26 ? -15.398 46.781 7.988 1 95.88 26 TYR B CA 1
ATOM 3469 C C . TYR B 1 26 ? -15.531 45.719 9.062 1 95.88 26 TYR B C 1
ATOM 3471 O O . TYR B 1 26 ? -16.297 44.75 8.906 1 95.88 26 TYR B O 1
ATOM 3479 N N . ILE B 1 27 ? -14.68 45.938 10.258 1 94.88 27 ILE B N 1
ATOM 3480 C CA . ILE B 1 27 ? -14.602 44.969 11.344 1 94.88 27 ILE B CA 1
ATOM 3481 C C . ILE B 1 27 ? -15.078 45.625 12.648 1 94.88 27 ILE B C 1
ATOM 3483 O O . ILE B 1 27 ? -14.742 46.781 12.938 1 94.88 27 ILE B O 1
ATOM 3487 N N . GLU B 1 28 ? -15.883 44.875 13.219 1 93.25 28 GLU B N 1
ATOM 3488 C CA . GLU B 1 28 ? -16.297 45.281 14.555 1 93.25 28 GLU B CA 1
ATOM 3489 C C . GLU B 1 28 ? -16.328 44.094 15.516 1 93.25 28 GLU B C 1
ATOM 3491 O O . GLU B 1 28 ? -16.906 43.062 15.203 1 93.25 28 GLU B O 1
ATOM 3496 N N . ASP B 1 29 ? -15.609 44.312 16.578 1 91.5 29 ASP B N 1
ATOM 3497 C CA . ASP B 1 29 ? -15.555 43.344 17.641 1 91.5 29 ASP B CA 1
ATOM 3498 C C . ASP B 1 29 ? -15.094 41.969 17.125 1 91.5 29 ASP B C 1
ATOM 3500 O O . ASP B 1 29 ? -15.695 40.938 17.438 1 91.5 29 ASP B O 1
ATOM 3504 N N . GLY B 1 30 ? -14.133 42.062 16.172 1 93 30 GLY B N 1
ATOM 3505 C CA . GLY B 1 30 ? -13.477 40.844 15.703 1 93 30 GLY B CA 1
ATOM 3506 C C . GLY B 1 30 ? -14.25 40.125 14.617 1 93 30 GLY B C 1
ATOM 3507 O O . GLY B 1 30 ? -13.883 39.031 14.203 1 93 30 GLY B O 1
ATOM 3508 N N . ILE B 1 31 ? -15.273 40.719 14.141 1 96.44 31 ILE B N 1
ATOM 3509 C CA . ILE B 1 31 ? -16.125 40.156 13.109 1 96.44 31 ILE B CA 1
ATOM 3510 C C . ILE B 1 31 ? -16.188 41.094 11.906 1 96.44 31 ILE B C 1
ATOM 3512 O O . ILE B 1 31 ? -16.266 42.312 12.062 1 96.44 31 ILE B O 1
ATOM 3516 N N . ILE B 1 32 ? -16.234 40.406 10.93 1 95.31 32 ILE B N 1
ATOM 3517 C CA . ILE B 1 32 ? -16.453 41.188 9.719 1 95.31 32 ILE B CA 1
ATOM 3518 C C . ILE B 1 32 ? -17.922 41.562 9.609 1 95.31 32 ILE B C 1
ATOM 3520 O O . ILE B 1 32 ? -18.781 40.688 9.422 1 95.31 32 ILE B O 1
ATOM 3524 N N . LYS B 1 33 ? -18.172 42.938 9.484 1 95.25 33 LYS B N 1
ATOM 3525 C CA . LYS B 1 33 ? -19.547 43.406 9.516 1 95.25 33 LYS B CA 1
ATOM 3526 C C . LYS B 1 33 ? -20.031 43.781 8.125 1 95.25 33 LYS B C 1
ATOM 3528 O O . LYS B 1 33 ? -21.203 43.656 7.797 1 95.25 33 LYS B O 1
ATOM 3533 N N . GLN B 1 34 ? -19.109 44.281 7.418 1 95.25 34 GLN B N 1
ATOM 3534 C CA . GLN B 1 34 ? -19.438 44.688 6.062 1 95.25 34 GLN B CA 1
ATOM 3535 C C . GLN B 1 34 ? -18.266 44.438 5.109 1 95.25 34 GLN B C 1
ATOM 3537 O O . GLN B 1 34 ? -17.094 44.562 5.5 1 95.25 34 GLN B O 1
ATOM 3542 N N . VAL B 1 35 ? -18.672 44.125 3.975 1 94.44 35 VAL B N 1
ATOM 3543 C CA . VAL B 1 35 ? -17.766 44.031 2.836 1 94.44 35 VAL B CA 1
ATOM 3544 C C . VAL B 1 35 ? -18.406 44.688 1.611 1 94.44 35 VAL B C 1
ATOM 3546 O O . VAL B 1 35 ? -19.516 44.312 1.224 1 94.44 35 VAL B O 1
ATOM 3549 N N . GLY B 1 36 ? -17.734 45.812 1.07 1 95.81 36 GLY B N 1
ATOM 3550 C CA . GLY B 1 36 ? -18.344 46.469 -0.068 1 95.81 36 GLY B CA 1
ATOM 3551 C C . GLY B 1 36 ? -17.656 47.781 -0.423 1 95.81 36 GLY B C 1
ATOM 3552 O O . GLY B 1 36 ? -16.531 48.031 0.026 1 95.81 36 GLY B O 1
ATOM 3553 N N . ARG B 1 37 ? -18.375 48.469 -1.213 1 92.62 37 ARG B N 1
ATOM 3554 C CA . ARG B 1 37 ? -17.922 49.781 -1.651 1 92.62 37 ARG B CA 1
ATOM 3555 C C . ARG B 1 37 ? -18.672 50.906 -0.945 1 92.62 37 ARG B C 1
ATOM 3557 O O . ARG B 1 37 ? -19.859 50.75 -0.608 1 92.62 37 ARG B O 1
ATOM 3564 N N . ASN B 1 38 ? -17.953 51.938 -0.796 1 88.88 38 ASN B N 1
ATOM 3565 C CA . ASN B 1 38 ? -18.578 53.125 -0.225 1 88.88 38 ASN B CA 1
ATOM 3566 C C . ASN B 1 38 ? -19.344 52.781 1.05 1 88.88 38 ASN B C 1
ATOM 3568 O O . ASN B 1 38 ? -20.516 53.156 1.184 1 88.88 38 ASN B O 1
ATOM 3572 N N . LEU B 1 39 ? -18.688 52.25 1.932 1 91.31 39 LEU B N 1
ATOM 3573 C CA . LEU B 1 39 ? -19.312 51.812 3.17 1 91.31 39 LEU B CA 1
ATOM 3574 C C . LEU B 1 39 ? -19.625 53 4.07 1 91.31 39 LEU B C 1
ATOM 3576 O O . LEU B 1 39 ? -18.844 53.938 4.137 1 91.31 39 LEU B O 1
ATOM 3580 N N . ILE B 1 40 ? -20.75 52.812 4.648 1 89.81 40 ILE B N 1
ATOM 3581 C CA . ILE B 1 40 ? -21.094 53.75 5.695 1 89.81 40 ILE B CA 1
ATOM 3582 C C . ILE B 1 40 ? -20.719 53.188 7.062 1 89.81 40 ILE B C 1
ATOM 3584 O O . ILE B 1 40 ? -21.297 52.219 7.52 1 89.81 40 ILE B O 1
ATOM 3588 N N . ILE B 1 41 ? -19.688 53.875 7.664 1 89.19 41 ILE B N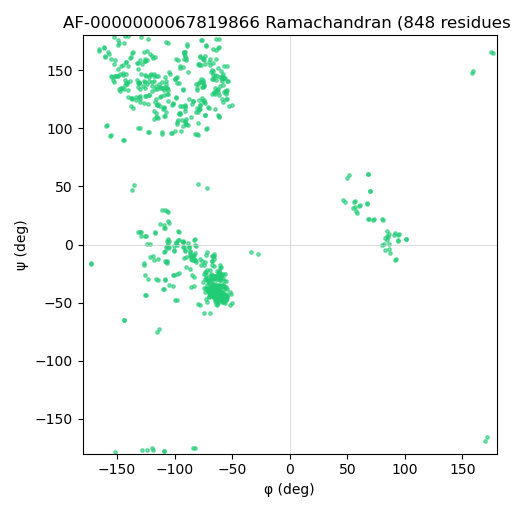 1
ATOM 3589 C CA . ILE B 1 41 ? -19.188 53.312 8.922 1 89.19 41 ILE B CA 1
ATOM 3590 C C . ILE B 1 41 ? -19.219 54.375 10.008 1 89.19 41 ILE B C 1
ATOM 3592 O O . ILE B 1 41 ? -19.219 55.562 9.711 1 89.19 41 ILE B O 1
ATOM 3596 N N . PRO B 1 42 ? -19.234 53.969 11.172 1 89.12 42 PRO B N 1
ATOM 3597 C CA . PRO B 1 42 ? -19.266 54.906 12.289 1 89.12 42 PRO B CA 1
ATOM 3598 C C . PRO B 1 42 ? -18.016 55.781 12.344 1 89.12 42 PRO B C 1
ATOM 3600 O O . PRO B 1 42 ? -16.938 55.344 11.914 1 89.12 42 PRO B O 1
ATOM 3603 N N . GLY B 1 43 ? -18.266 56.969 12.758 1 87.44 43 GLY B N 1
ATOM 3604 C CA . GLY B 1 43 ? -17.156 57.875 12.945 1 87.44 43 GLY B CA 1
ATOM 3605 C C . GLY B 1 43 ? -16.141 57.375 13.953 1 87.44 43 GLY B C 1
ATOM 3606 O O . GLY B 1 43 ? -16.484 56.656 14.891 1 87.44 43 GLY B O 1
ATOM 3607 N N . GLY B 1 44 ? -14.852 57.75 13.758 1 88.25 44 GLY B N 1
ATOM 3608 C CA . GLY B 1 44 ? -13.805 57.406 14.703 1 88.25 44 GLY B CA 1
ATOM 3609 C C . GLY B 1 44 ? -13.195 56.031 14.438 1 88.25 44 GLY B C 1
ATOM 3610 O O . GLY B 1 44 ? -12.375 55.562 15.227 1 88.25 44 GLY B O 1
ATOM 3611 N N . THR B 1 45 ? -13.75 55.375 13.492 1 90.44 45 THR B N 1
ATOM 3612 C CA . THR B 1 45 ? -13.227 54.062 13.117 1 90.44 45 THR B CA 1
ATOM 3613 C C . THR B 1 45 ? -11.789 54.188 12.609 1 90.44 45 THR B C 1
ATOM 3615 O O . THR B 1 45 ? -11.484 55.062 11.805 1 90.44 45 THR B O 1
ATOM 3618 N N . ARG B 1 46 ? -10.891 53.25 13.203 1 92.25 46 ARG B N 1
ATOM 3619 C CA . ARG B 1 46 ? -9.531 53.156 12.68 1 92.25 46 ARG B CA 1
ATOM 3620 C C . ARG B 1 46 ? -9.531 52.625 11.25 1 92.25 46 ARG B C 1
ATOM 3622 O O . ARG B 1 46 ? -10.289 51.719 10.922 1 92.25 46 ARG B O 1
ATOM 3629 N N . THR B 1 47 ? -8.68 53.125 10.508 1 92.06 47 THR B N 1
ATOM 3630 C CA . THR B 1 47 ? -8.664 52.75 9.102 1 92.06 47 THR B CA 1
ATOM 3631 C C . THR B 1 47 ? -7.266 52.281 8.68 1 92.06 47 THR B C 1
ATOM 3633 O O . THR B 1 47 ? -6.266 52.906 9.07 1 92.06 47 THR B O 1
ATOM 3636 N N . ILE B 1 48 ? -7.289 51.312 8 1 94.5 48 ILE B N 1
ATOM 3637 C CA . ILE B 1 48 ? -6.09 50.812 7.328 1 94.5 48 ILE B CA 1
ATOM 3638 C C . ILE B 1 48 ? -6.238 51 5.82 1 94.5 48 ILE B C 1
ATOM 3640 O O . ILE B 1 48 ? -7.227 50.562 5.23 1 94.5 48 ILE B O 1
ATOM 3644 N N . ASP B 1 49 ? -5.211 51.625 5.324 1 95.69 49 ASP B N 1
ATOM 3645 C CA . ASP B 1 49 ? -5.184 51.781 3.875 1 95.69 49 ASP B CA 1
ATOM 3646 C C . ASP B 1 49 ? -4.469 50.625 3.203 1 95.69 49 ASP B C 1
ATOM 3648 O O . ASP B 1 49 ? -3.254 50.469 3.338 1 95.69 49 ASP B O 1
ATOM 3652 N N . ALA B 1 50 ? -5.246 49.969 2.492 1 97.12 50 ALA B N 1
ATOM 3653 C CA . ALA B 1 50 ? -4.711 48.781 1.844 1 97.12 50 ALA B CA 1
ATOM 3654 C C . ALA B 1 50 ? -4.547 49 0.342 1 97.12 50 ALA B C 1
ATOM 3656 O O . ALA B 1 50 ? -4.645 48.062 -0.444 1 97.12 50 ALA B O 1
ATOM 3657 N N . THR B 1 51 ? -4.328 50.031 -0.145 1 95.44 51 THR B N 1
ATOM 3658 C CA . THR B 1 51 ? -4.109 50.344 -1.556 1 95.44 51 THR B CA 1
ATOM 3659 C C . THR B 1 51 ? -2.93 49.531 -2.104 1 95.44 51 THR B C 1
ATOM 3661 O O . THR B 1 51 ? -1.851 49.531 -1.508 1 95.44 51 THR B O 1
ATOM 3664 N N . GLY B 1 52 ? -3.199 48.844 -3.053 1 92.75 52 GLY B N 1
ATOM 3665 C CA . GLY B 1 52 ? -2.16 48.094 -3.719 1 92.75 52 GLY B CA 1
ATOM 3666 C C . GLY B 1 52 ? -1.882 46.75 -3.049 1 92.75 52 GLY B C 1
ATOM 3667 O O . GLY B 1 52 ? -1.003 46 -3.484 1 92.75 52 GLY B O 1
ATOM 3668 N N . LYS B 1 53 ? -2.596 46.438 -2.096 1 97.25 53 LYS B N 1
ATOM 3669 C CA . LYS B 1 53 ? -2.393 45.219 -1.337 1 97.25 53 LYS B CA 1
ATOM 3670 C C . LYS B 1 53 ? -3.598 44.281 -1.463 1 97.25 53 LYS B C 1
ATOM 3672 O O . LYS B 1 53 ? -4.66 44.688 -1.935 1 97.25 53 LYS B O 1
ATOM 3677 N N . LEU B 1 54 ? -3.34 43.062 -1.147 1 98.38 54 LEU B N 1
ATOM 3678 C CA . LEU B 1 54 ? -4.395 42.062 -1.128 1 98.38 54 LEU B CA 1
ATOM 3679 C C . LEU B 1 54 ? -4.918 41.844 0.289 1 98.38 54 LEU B C 1
ATOM 3681 O O . LEU B 1 54 ? -4.145 41.844 1.248 1 98.38 54 LEU B O 1
ATOM 3685 N N . VAL B 1 55 ? -6.215 41.719 0.402 1 98.56 55 VAL B N 1
ATOM 3686 C CA . VAL B 1 55 ? -6.879 41.406 1.663 1 98.56 55 VAL B CA 1
ATOM 3687 C C . VAL B 1 55 ? -7.422 39.969 1.622 1 98.56 55 VAL B C 1
ATOM 3689 O O . VAL B 1 55 ? -8.375 39.688 0.896 1 98.56 55 VAL B O 1
ATOM 3692 N N . MET B 1 56 ? -6.902 39.125 2.332 1 98.56 56 MET B N 1
ATOM 3693 C 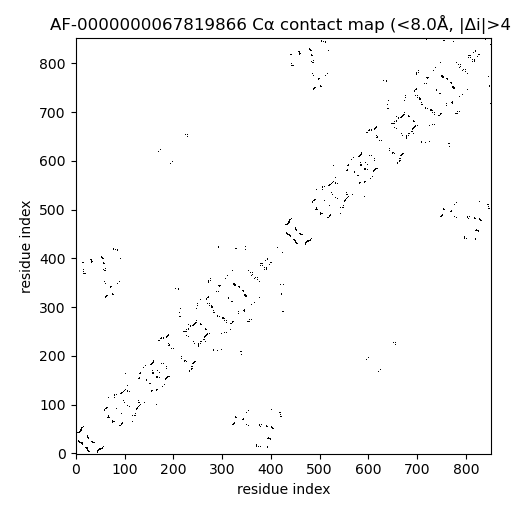CA . MET B 1 56 ? -7.176 37.688 2.25 1 98.56 56 MET B CA 1
ATOM 3694 C C . MET B 1 56 ? -7.5 37.125 3.625 1 98.56 56 MET B C 1
ATOM 3696 O O . MET B 1 56 ? -7.148 37.719 4.648 1 98.56 56 MET B O 1
ATOM 3700 N N . PRO B 1 57 ? -8.195 35.938 3.631 1 98.56 57 PRO B N 1
ATOM 3701 C CA . PRO B 1 57 ? -8.297 35.25 4.926 1 98.56 57 PRO B CA 1
ATOM 3702 C C . PRO B 1 57 ? -6.934 34.875 5.492 1 98.56 57 PRO B C 1
ATOM 3704 O O . PRO B 1 57 ? -6.027 34.531 4.738 1 98.56 57 PRO B O 1
ATOM 3707 N N . GLY B 1 58 ? -6.852 34.969 6.832 1 98.5 58 GLY B N 1
ATOM 3708 C CA . GLY B 1 58 ? -5.641 34.5 7.473 1 98.5 5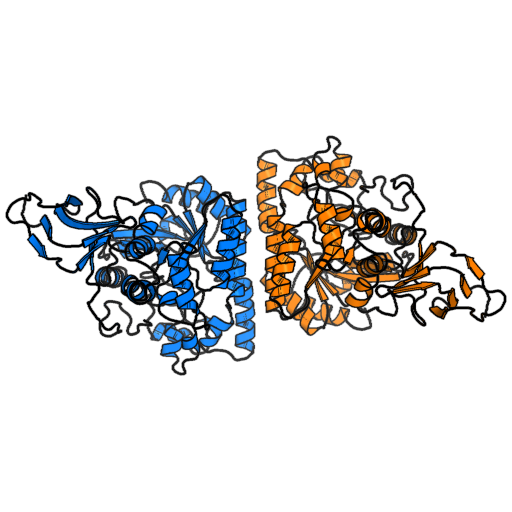8 GLY B CA 1
ATOM 3709 C C . GLY B 1 58 ? -5.352 33.031 7.18 1 98.5 58 GLY B C 1
ATOM 3710 O O . GLY B 1 58 ? -6.277 32.219 7.027 1 98.5 58 GLY B O 1
ATOM 3711 N N . GLY B 1 59 ? -4.055 32.719 7.027 1 98.75 59 GLY B N 1
ATOM 3712 C CA . GLY B 1 59 ? -3.688 31.328 6.828 1 98.75 59 GLY B CA 1
ATOM 3713 C C . GLY B 1 59 ? -4.137 30.422 7.965 1 98.75 59 GLY B C 1
ATOM 3714 O O . GLY B 1 59 ? -4.172 30.844 9.125 1 98.75 59 GLY B O 1
ATOM 3715 N N . ILE B 1 60 ? -4.508 29.203 7.625 1 98.94 60 ILE B N 1
ATOM 3716 C CA . ILE B 1 60 ? -4.797 28.156 8.594 1 98.94 60 ILE B CA 1
ATOM 3717 C C . ILE B 1 60 ? -3.814 27 8.398 1 98.94 60 ILE B C 1
ATOM 3719 O O . ILE B 1 60 ? -3.828 26.328 7.363 1 98.94 60 ILE B O 1
ATOM 3723 N N . ASP B 1 61 ? -2.895 26.859 9.336 1 98.88 61 ASP B N 1
ATOM 3724 C CA . ASP B 1 61 ? -1.906 25.781 9.312 1 98.88 61 ASP B CA 1
ATOM 3725 C C . ASP B 1 61 ? -2.402 24.547 10.07 1 98.88 61 ASP B C 1
ATOM 3727 O O . ASP B 1 61 ? -2.41 24.547 11.305 1 98.88 61 ASP B O 1
ATOM 3731 N N . PRO B 1 62 ? -2.756 23.531 9.32 1 98.88 62 PRO B N 1
ATOM 3732 C CA . PRO B 1 62 ? -3.375 22.391 9.984 1 98.88 62 PRO B CA 1
ATOM 3733 C C . PRO B 1 62 ? -2.346 21.438 10.586 1 98.88 62 PRO B C 1
ATOM 3735 O O . PRO B 1 62 ? -2.713 20.375 11.117 1 98.88 62 PRO B O 1
ATOM 3738 N N . HIS B 1 63 ? -1.062 21.719 10.547 1 98.88 63 HIS B N 1
ATOM 3739 C CA . HIS B 1 63 ? -0.024 20.766 10.914 1 98.88 63 HIS B CA 1
ATOM 3740 C C . HIS B 1 63 ? 1.146 21.469 11.609 1 98.88 63 HIS B C 1
ATOM 3742 O O . HIS B 1 63 ? 2.115 21.859 10.953 1 98.88 63 HIS B O 1
ATOM 3748 N N . THR B 1 64 ? 1.119 21.609 12.922 1 98.81 64 THR B N 1
ATOM 3749 C CA . THR B 1 64 ? 2.207 22.156 13.727 1 98.81 64 THR B CA 1
ATOM 3750 C C . THR B 1 64 ? 2.484 21.25 14.93 1 98.81 64 THR B C 1
ATOM 3752 O O . THR B 1 64 ? 1.626 20.469 15.336 1 98.81 64 THR B O 1
ATOM 3755 N N . HIS B 1 65 ? 3.607 21.359 15.383 1 98.62 65 HIS B N 1
ATOM 3756 C CA . HIS B 1 65 ? 4.035 20.719 16.625 1 98.62 65 HIS B CA 1
ATOM 3757 C C . HIS B 1 65 ? 4.754 21.719 17.531 1 98.62 65 HIS B C 1
ATOM 3759 O O . HIS B 1 65 ? 5.941 21.984 17.344 1 98.62 65 HIS B O 1
ATOM 3765 N N . PHE B 1 66 ? 4.008 22.219 18.531 1 98.19 66 PHE B N 1
ATOM 3766 C CA . PHE B 1 66 ? 4.609 23.109 19.516 1 98.19 66 PHE B CA 1
ATOM 3767 C C . PHE B 1 66 ? 4.793 22.406 20.859 1 98.19 66 PHE B C 1
ATOM 3769 O O . PHE B 1 66 ? 3.91 21.656 21.297 1 98.19 66 PHE B O 1
ATOM 3776 N N . GLU B 1 67 ? 5.949 22.609 21.391 1 96.06 67 GLU B N 1
ATOM 3777 C CA . GLU B 1 67 ? 6.328 22.062 22.703 1 96.06 67 GLU B CA 1
ATOM 3778 C C . GLU B 1 67 ? 6.191 20.547 22.719 1 96.06 67 GLU B C 1
ATOM 3780 O O . GLU B 1 67 ? 5.836 19.969 23.75 1 96.06 67 GLU B O 1
ATOM 3785 N N . LEU B 1 68 ? 6.359 19.922 21.562 1 96.44 68 LEU B N 1
ATOM 3786 C CA . LEU B 1 68 ? 6.355 18.469 21.422 1 96.44 68 LEU B CA 1
ATOM 3787 C C . LEU B 1 68 ? 7.672 17.875 21.906 1 96.44 68 LEU B C 1
ATOM 3789 O O . LEU B 1 68 ? 8.742 18.422 21.625 1 96.44 68 LEU B O 1
ATOM 3793 N N . GLU B 1 69 ? 7.547 16.844 22.641 1 94.62 69 GLU B N 1
ATOM 3794 C CA . GLU B 1 69 ? 8.711 16.031 22.984 1 94.62 69 GLU B CA 1
ATOM 3795 C C . GLU B 1 69 ? 8.781 14.773 22.141 1 94.62 69 GLU B C 1
ATOM 3797 O O . GLU B 1 69 ? 7.855 13.961 22.141 1 94.62 69 GLU B O 1
ATOM 3802 N N . MET B 1 70 ? 9.852 14.617 21.438 1 90.62 70 MET B N 1
ATOM 3803 C CA . MET B 1 70 ? 10.031 13.508 20.516 1 90.62 70 MET B CA 1
ATOM 3804 C C . MET B 1 70 ? 11.508 13.188 20.328 1 90.62 70 MET B C 1
ATOM 3806 O O . MET B 1 70 ? 12.336 14.094 20.219 1 90.62 70 MET B O 1
ATOM 3810 N N . MET B 1 71 ? 11.852 11.906 20.234 1 92.25 71 MET B N 1
ATOM 3811 C CA . MET B 1 71 ? 13.18 11.414 19.906 1 92.25 71 MET B CA 1
ATOM 3812 C C . MET B 1 71 ? 14.234 11.984 20.844 1 92.25 71 MET B C 1
ATOM 3814 O O . MET B 1 71 ? 15.32 12.367 20.406 1 92.25 71 MET B O 1
ATOM 3818 N N . GLY B 1 72 ? 13.852 12.258 22.094 1 92.19 72 GLY B N 1
ATOM 3819 C CA . GLY B 1 72 ? 14.781 12.625 23.156 1 92.19 72 GLY B CA 1
ATOM 3820 C C . GLY B 1 72 ? 14.977 14.125 23.266 1 92.19 72 GLY B C 1
ATOM 3821 O O . GLY B 1 72 ? 15.852 14.586 24.016 1 92.19 72 GLY B O 1
ATOM 3822 N N . ALA B 1 73 ? 14.133 14.852 22.547 1 96.38 73 ALA B N 1
ATOM 3823 C CA . ALA B 1 73 ? 14.266 16.312 22.562 1 96.38 73 ALA B CA 1
ATOM 3824 C C . ALA B 1 73 ? 12.906 16.984 22.625 1 96.38 73 ALA B C 1
ATOM 3826 O O . ALA B 1 73 ? 11.875 16.344 22.406 1 96.38 73 ALA B O 1
ATOM 3827 N N . LYS B 1 74 ? 12.938 18.188 23.031 1 96.56 74 LYS B N 1
ATOM 3828 C CA . LYS B 1 74 ? 11.734 19.016 23.078 1 96.56 74 LYS B CA 1
ATOM 3829 C C . LYS B 1 74 ? 11.797 20.125 22.016 1 96.56 74 LYS B C 1
ATOM 3831 O O . LYS B 1 74 ? 12.828 20.781 21.859 1 96.56 74 LYS B O 1
ATOM 3836 N N . CYS B 1 75 ? 10.688 20.266 21.344 1 97.19 75 CYS B N 1
ATOM 3837 C CA . CYS B 1 75 ? 10.617 21.312 20.312 1 97.19 75 CYS B CA 1
ATOM 3838 C C . CYS B 1 75 ? 11 22.672 20.906 1 97.19 75 CYS B C 1
ATOM 3840 O O . CYS B 1 75 ? 10.602 23 22.016 1 97.19 75 CYS B O 1
ATOM 3842 N N . ALA B 1 76 ? 11.719 23.438 20.156 1 97.38 76 ALA B N 1
ATOM 3843 C CA . ALA B 1 76 ? 12.203 24.75 20.562 1 97.38 76 ALA B CA 1
ATOM 3844 C C . ALA B 1 76 ? 11.047 25.75 20.688 1 97.38 76 ALA B C 1
ATOM 3846 O O . ALA B 1 76 ? 10.992 26.531 21.625 1 97.38 76 ALA B O 1
ATOM 3847 N N . ASP B 1 77 ? 10.156 25.688 19.766 1 97.06 77 ASP B N 1
ATOM 3848 C CA . ASP B 1 77 ? 9.008 26.594 19.797 1 97.06 77 ASP B CA 1
ATOM 3849 C C . ASP B 1 77 ? 7.945 26.094 20.766 1 97.06 77 ASP B C 1
ATOM 3851 O O . ASP B 1 77 ? 7.402 25 20.609 1 97.06 77 ASP B O 1
ATOM 3855 N N . ASP B 1 78 ? 7.746 26.953 21.781 1 97.38 78 ASP B N 1
ATOM 3856 C CA . ASP B 1 78 ? 6.527 26.719 22.547 1 97.38 78 ASP B CA 1
ATOM 3857 C C . ASP B 1 78 ? 5.32 27.375 21.875 1 97.38 78 ASP B C 1
ATOM 3859 O O . ASP B 1 78 ? 5.434 27.906 20.766 1 97.38 78 ASP B O 1
ATOM 3863 N N . PHE B 1 79 ? 4.125 27.312 22.578 1 98.25 79 PHE B N 1
ATOM 3864 C CA . PHE B 1 79 ? 2.908 27.812 21.953 1 98.25 79 PHE B CA 1
ATOM 3865 C C . PHE B 1 79 ? 2.969 29.328 21.797 1 98.25 79 PHE B C 1
ATOM 3867 O O . PHE B 1 79 ? 2.367 29.875 20.875 1 98.25 79 PHE B O 1
ATOM 3874 N N . TYR B 1 80 ? 3.762 30 22.656 1 98.19 80 TYR B N 1
ATOM 3875 C CA . TYR B 1 80 ? 3.895 31.453 22.516 1 98.19 80 TYR B CA 1
ATOM 3876 C C . TYR B 1 80 ? 4.766 31.797 21.328 1 98.19 80 TYR B C 1
ATOM 3878 O O . TYR B 1 80 ? 4.305 32.469 20.391 1 98.19 80 TYR B O 1
ATOM 3886 N N . LYS B 1 81 ? 5.941 31.328 21.359 1 96.81 81 LYS B N 1
ATOM 3887 C CA . LYS B 1 81 ? 6.867 31.672 20.281 1 96.81 81 LYS B CA 1
ATOM 3888 C C . LYS B 1 81 ? 6.367 31.141 18.938 1 96.81 81 LYS B C 1
ATOM 3890 O O . LYS B 1 81 ? 6.457 31.828 17.922 1 96.81 81 LYS B O 1
ATOM 3895 N N . GLY B 1 82 ? 5.832 29.938 18.953 1 97.88 82 GLY B N 1
ATOM 3896 C CA . GLY B 1 82 ? 5.344 29.344 17.719 1 97.88 82 GLY B CA 1
ATOM 3897 C C . GLY B 1 82 ? 4.176 30.094 17.125 1 97.88 82 GLY B C 1
ATOM 3898 O O . GLY B 1 82 ? 4.164 30.391 15.922 1 97.88 82 GLY B O 1
ATOM 3899 N N . THR B 1 83 ? 3.221 30.422 17.891 1 98.38 83 THR B N 1
ATOM 3900 C CA . THR B 1 83 ? 2.051 31.094 17.359 1 98.38 83 THR B CA 1
ATOM 3901 C C . THR B 1 83 ? 2.375 32.562 17.047 1 98.38 83 THR B C 1
ATOM 3903 O O . THR B 1 83 ? 1.775 33.156 16.141 1 98.38 83 THR B O 1
ATOM 3906 N N . ARG B 1 84 ? 3.252 33.125 17.828 1 97.69 84 ARG B N 1
ATOM 3907 C CA . ARG B 1 84 ? 3.746 34.438 17.453 1 97.69 84 ARG B CA 1
ATOM 3908 C C . ARG B 1 84 ? 4.387 34.406 16.062 1 97.69 84 ARG B C 1
ATOM 3910 O O . ARG B 1 84 ? 4.168 35.312 15.258 1 97.69 84 ARG B O 1
ATOM 3917 N N . ALA B 1 85 ? 5.215 33.438 15.82 1 98.06 85 ALA B N 1
ATOM 3918 C CA . ALA B 1 85 ? 5.816 33.25 14.508 1 98.06 85 ALA B CA 1
ATOM 3919 C C . ALA B 1 85 ? 4.75 33.031 13.438 1 98.06 85 ALA B C 1
ATOM 3921 O O . ALA B 1 85 ? 4.852 33.562 12.328 1 98.06 85 ALA B O 1
ATOM 3922 N N . ALA B 1 86 ? 3.73 32.25 13.789 1 98.62 86 ALA B N 1
ATOM 3923 C CA . ALA B 1 86 ? 2.629 32.031 12.859 1 98.62 86 ALA B CA 1
ATOM 3924 C C . ALA B 1 86 ? 1.979 33.344 12.438 1 98.62 86 ALA B C 1
ATOM 3926 O O . ALA B 1 86 ? 1.852 33.625 11.242 1 98.62 86 ALA B O 1
ATOM 3927 N N . VAL B 1 87 ? 1.673 34.156 13.383 1 97.94 87 VAL B N 1
ATOM 3928 C CA . VAL B 1 87 ? 0.996 35.406 13.125 1 97.94 87 VAL B CA 1
ATOM 3929 C C . VAL B 1 87 ? 1.909 36.344 12.312 1 97.94 87 VAL B C 1
ATOM 3931 O O . VAL B 1 87 ? 1.453 37.031 11.398 1 97.94 87 VAL B O 1
ATOM 3934 N N . ALA B 1 88 ? 3.186 36.281 12.672 1 96.38 88 ALA B N 1
ATOM 3935 C CA . ALA B 1 88 ? 4.148 37.094 11.938 1 96.38 88 ALA B CA 1
ATOM 3936 C C . ALA B 1 88 ? 4.168 36.75 10.461 1 96.38 88 ALA B C 1
ATOM 3938 O O . ALA B 1 88 ? 4.453 37.594 9.609 1 96.38 88 ALA B O 1
ATOM 3939 N N . GLY B 1 89 ? 3.797 35.531 10.148 1 96.81 89 GLY B N 1
ATOM 3940 C CA . GLY B 1 89 ? 3.836 35.062 8.773 1 96.81 89 GLY B CA 1
ATOM 3941 C C . GLY B 1 89 ? 2.475 35.094 8.102 1 96.81 89 GLY B C 1
ATOM 3942 O O . GLY B 1 89 ? 2.346 34.688 6.941 1 96.81 89 GLY B O 1
ATOM 3943 N N . GLY B 1 90 ? 1.521 35.469 8.781 1 97.81 90 GLY B N 1
ATOM 3944 C CA . GLY B 1 90 ? 0.206 35.594 8.172 1 97.81 90 GLY B CA 1
ATOM 3945 C C . GLY B 1 90 ? -0.711 34.406 8.5 1 97.81 90 GLY B C 1
ATOM 3946 O O . GLY B 1 90 ? -1.821 34.312 7.969 1 97.81 90 GLY B O 1
ATOM 3947 N N . THR B 1 91 ? -0.262 33.531 9.32 1 98.75 91 THR B N 1
ATOM 3948 C CA . THR B 1 91 ? -1.097 32.438 9.805 1 98.75 91 THR B CA 1
ATOM 3949 C C . THR B 1 91 ? -1.821 32.812 11.086 1 98.75 91 THR B C 1
ATOM 3951 O O . THR B 1 91 ? -1.185 33.125 12.102 1 98.75 91 THR B O 1
ATOM 3954 N N . THR B 1 92 ? -3.162 32.781 11.047 1 98.56 92 THR B N 1
ATOM 3955 C CA . THR B 1 92 ? -3.934 33.312 12.164 1 98.56 92 THR B CA 1
ATOM 3956 C C . THR B 1 92 ? -4.605 32.188 12.945 1 98.56 92 THR B C 1
ATOM 3958 O O . THR B 1 92 ? -5.227 32.438 13.984 1 98.56 92 THR B O 1
ATOM 3961 N N . CYS B 1 93 ? -4.461 31.047 12.398 1 98.75 93 CYS B N 1
ATOM 3962 C CA . CYS B 1 93 ? -5 29.875 13.078 1 98.75 93 CYS B CA 1
ATOM 3963 C C . CYS B 1 93 ? -4.117 28.656 12.852 1 98.75 93 CYS B C 1
ATOM 3965 O O . CYS B 1 93 ? -3.66 28.422 11.734 1 98.75 93 CYS B O 1
ATOM 3967 N N . VAL B 1 94 ? -3.855 27.906 13.969 1 98.69 94 VAL B N 1
ATOM 3968 C CA . VAL B 1 94 ? -3.102 26.656 13.852 1 98.69 94 VAL B CA 1
ATOM 3969 C C . VAL B 1 94 ? -3.883 25.516 14.484 1 98.69 94 VAL B C 1
ATOM 3971 O O . VAL B 1 94 ? -4.668 25.734 15.414 1 98.69 94 VAL B O 1
ATOM 3974 N N . ILE B 1 95 ? -3.697 24.359 13.828 1 98.88 95 ILE B N 1
ATOM 3975 C CA . ILE B 1 95 ? -4.188 23.141 14.461 1 98.88 95 ILE B CA 1
ATOM 3976 C C . ILE B 1 95 ? -3.012 22.219 14.797 1 98.88 95 ILE B C 1
ATOM 3978 O O . ILE B 1 95 ? -2.32 21.734 13.906 1 98.88 95 ILE B O 1
ATOM 3982 N N . ASP B 1 96 ? -2.752 22.109 16.109 1 98.81 96 ASP B N 1
ATOM 3983 C CA . ASP B 1 96 ? -1.599 21.359 16.609 1 98.81 96 ASP B CA 1
ATOM 3984 C C . ASP B 1 96 ? -1.966 19.906 16.906 1 98.81 96 ASP B C 1
ATOM 3986 O O . ASP B 1 96 ? -3.141 19.547 16.859 1 98.81 96 ASP B O 1
ATOM 3990 N N . PHE B 1 97 ? -0.938 19.062 17.078 1 98.69 97 PHE B N 1
ATOM 3991 C CA . PHE B 1 97 ? -1.17 17.641 17.266 1 98.69 97 PHE B CA 1
ATOM 3992 C C . PHE B 1 97 ? -0.87 17.234 18.703 1 98.69 97 PHE B C 1
ATOM 3994 O O . PHE B 1 97 ? 0.266 17.344 19.172 1 98.69 97 PHE B O 1
ATOM 4001 N N . VAL B 1 98 ? -1.908 16.734 19.391 1 98.75 98 VAL B N 1
ATOM 4002 C CA . VAL B 1 98 ? -1.729 16.016 20.641 1 98.75 98 VAL B CA 1
ATOM 4003 C C . VAL B 1 98 ? -1.19 14.617 20.359 1 98.75 98 VAL B C 1
ATOM 4005 O O . VAL B 1 98 ? -1.806 13.844 19.625 1 98.75 98 VAL B O 1
ATOM 4008 N N . LEU B 1 99 ? -0.063 14.266 20.938 1 98.12 99 LEU B N 1
ATOM 4009 C CA . LEU B 1 99 ? 0.518 12.945 20.688 1 98.12 99 LEU B CA 1
ATOM 4010 C C . LEU B 1 99 ? 0.708 12.188 22 1 98.12 99 LEU B C 1
ATOM 4012 O O . LEU B 1 99 ? 1.734 12.336 22.656 1 98.12 99 LEU B O 1
ATOM 4016 N N . PRO B 1 100 ? -0.196 11.375 22.297 1 97.62 100 PRO B N 1
ATOM 4017 C CA . PRO B 1 100 ? -0.05 10.555 23.5 1 97.62 100 PRO B CA 1
ATOM 4018 C C . PRO B 1 100 ? 1.072 9.523 23.391 1 97.62 100 PRO B C 1
ATOM 4020 O O . PRO B 1 100 ? 1.339 9.023 22.297 1 97.62 100 PRO B O 1
ATOM 4023 N N . GLN B 1 101 ? 1.675 9.242 24.547 1 95.56 101 GLN B N 1
ATOM 4024 C CA . GLN B 1 101 ? 2.537 8.07 24.609 1 95.56 101 GLN B CA 1
ATOM 4025 C C . GLN B 1 101 ? 1.725 6.785 24.516 1 95.56 101 GLN B C 1
ATOM 4027 O O . GLN B 1 101 ? 0.52 6.781 24.781 1 95.56 101 GLN B O 1
ATOM 4032 N N . LYS B 1 102 ? 2.436 5.734 24.031 1 95.06 102 LYS B N 1
ATOM 4033 C CA . LYS B 1 102 ? 1.739 4.449 23.984 1 95.06 102 LYS B CA 1
ATOM 4034 C C . LYS B 1 102 ? 1.176 4.082 25.359 1 95.06 102 LYS B C 1
ATOM 4036 O O . LYS B 1 102 ? 1.887 4.141 26.359 1 95.06 102 LYS B O 1
ATOM 4041 N N . GLY B 1 103 ? -0.123 3.812 25.453 1 96.94 103 GLY B N 1
ATOM 4042 C CA . GLY B 1 103 ? -0.778 3.453 26.703 1 96.94 103 GLY B CA 1
ATOM 4043 C C . GLY B 1 103 ? -1.354 4.648 27.438 1 96.94 103 GLY B C 1
ATOM 4044 O O . GLY B 1 103 ? -2.129 4.484 28.391 1 96.94 103 GLY B O 1
ATOM 4045 N N . GLN B 1 104 ? -0.975 5.895 27.016 1 98 104 GLN B N 1
ATOM 4046 C CA . GLN B 1 104 ? -1.491 7.09 27.672 1 98 104 GLN B CA 1
ATOM 4047 C C . GLN B 1 104 ? -2.91 7.402 27.203 1 98 104 GLN B C 1
ATOM 4049 O O . GLN B 1 104 ? -3.225 7.27 26.016 1 98 104 GLN B O 1
ATOM 4054 N N . SER B 1 105 ? -3.734 7.824 28.188 1 98.69 105 SER B N 1
ATOM 4055 C CA . SER B 1 105 ? -5.078 8.305 27.875 1 98.69 105 SER B CA 1
ATOM 4056 C C . SER B 1 105 ? -5.043 9.453 26.875 1 98.69 105 SER B C 1
ATOM 4058 O O . SER B 1 105 ? -4.281 10.406 27.047 1 98.69 105 SER B O 1
ATOM 4060 N N . LEU B 1 106 ? -5.906 9.352 25.828 1 98.81 106 LEU B N 1
ATOM 4061 C CA . LEU B 1 106 ? -6 10.438 24.859 1 98.81 106 LEU B CA 1
ATOM 4062 C C . LEU B 1 106 ? -6.504 11.719 25.531 1 98.81 106 LEU B C 1
ATOM 4064 O O . LEU B 1 106 ? -6.035 12.812 25.219 1 98.81 106 LEU B O 1
ATOM 4068 N N . LEU B 1 107 ? -7.473 11.602 26.453 1 98.75 107 LEU B N 1
ATOM 4069 C CA . LEU B 1 107 ? -8.031 12.742 27.172 1 98.75 107 LEU B CA 1
ATOM 4070 C C . LEU B 1 107 ? -6.973 13.414 28.047 1 98.75 107 LEU B C 1
ATOM 4072 O O . LEU B 1 107 ? -6.906 14.641 28.109 1 98.75 107 LEU B O 1
ATOM 4076 N N . GLU B 1 108 ? -6.195 12.57 28.688 1 98.75 108 GLU B N 1
ATOM 4077 C CA . GLU B 1 108 ? -5.109 13.125 29.484 1 98.75 108 GLU B CA 1
ATOM 4078 C C . GLU B 1 108 ? -4.125 13.906 28.625 1 98.75 108 GLU B C 1
ATOM 4080 O O . GLU B 1 108 ? -3.721 15.016 28.984 1 98.75 108 GLU B O 1
ATOM 4085 N N . ALA B 1 109 ? -3.773 13.336 27.562 1 98.69 109 ALA B N 1
ATOM 4086 C CA . ALA B 1 109 ? -2.855 14.016 26.641 1 98.69 109 ALA B CA 1
ATOM 4087 C C . ALA B 1 109 ? -3.457 15.32 26.141 1 98.69 109 ALA B C 1
ATOM 4089 O O . ALA B 1 109 ? -2.771 16.344 26.062 1 98.69 109 ALA B O 1
ATOM 4090 N N . TYR B 1 110 ? -4.73 15.32 25.766 1 98.75 110 TYR B N 1
ATOM 4091 C CA . TYR B 1 110 ? -5.441 16.516 25.312 1 98.75 110 TYR B CA 1
ATOM 4092 C C . TYR B 1 110 ? -5.355 17.625 26.359 1 98.75 110 TYR B C 1
ATOM 4094 O O . TYR B 1 110 ? -5.004 18.75 26.047 1 98.75 110 TYR B O 1
ATOM 4102 N N . ASN B 1 111 ? -5.613 17.266 27.578 1 98.69 111 ASN B N 1
ATOM 4103 C CA . ASN B 1 111 ? -5.59 18.25 28.656 1 98.69 111 ASN B CA 1
ATOM 4104 C C . ASN B 1 111 ? -4.188 18.797 28.875 1 98.69 111 ASN B C 1
ATOM 4106 O O . ASN B 1 111 ? -4.023 19.984 29.156 1 98.69 111 ASN B O 1
ATOM 4110 N N . ASN B 1 112 ? -3.291 17.953 28.766 1 98.31 112 ASN B N 1
ATOM 4111 C CA . ASN B 1 112 ? -1.911 18.422 28.875 1 98.31 112 ASN B CA 1
ATOM 4112 C C . ASN B 1 112 ? -1.589 19.469 27.812 1 98.31 112 ASN B C 1
ATOM 4114 O O . ASN B 1 112 ? -0.922 20.469 28.094 1 98.31 112 ASN B O 1
ATOM 4118 N N . TRP B 1 113 ? -2.043 19.219 26.641 1 98.5 113 TRP B N 1
ATOM 4119 C CA . TRP B 1 113 ? -1.783 20.172 25.562 1 98.5 113 TRP B CA 1
ATOM 4120 C C . TRP B 1 113 ? -2.547 21.469 25.797 1 98.5 113 TRP B C 1
ATOM 4122 O O . TRP B 1 113 ? -2.031 22.562 25.516 1 98.5 113 TRP B O 1
ATOM 4132 N N . ARG B 1 114 ? -3.771 21.422 26.234 1 98.5 114 ARG B N 1
ATOM 4133 C CA . ARG B 1 114 ? -4.523 22.625 26.562 1 98.5 114 ARG B CA 1
ATOM 4134 C C . ARG B 1 114 ? -3.799 23.453 27.625 1 98.5 114 ARG B C 1
ATOM 4136 O O . ARG B 1 114 ? -3.705 24.672 27.5 1 98.5 114 ARG B O 1
ATOM 4143 N N . GLU B 1 115 ? -3.32 22.781 28.578 1 98.06 115 GLU B N 1
ATOM 4144 C CA . GLU B 1 115 ? -2.582 23.469 29.625 1 98.06 115 GLU B CA 1
ATOM 4145 C C . GLU B 1 115 ? -1.339 24.156 29.078 1 98.06 115 GLU B C 1
ATOM 4147 O O . GLU B 1 115 ? -1.021 25.281 29.469 1 98.06 115 GLU B O 1
ATOM 4152 N N . LYS B 1 116 ? -0.68 23.5 28.188 1 97.25 116 LYS B N 1
ATOM 4153 C CA . LYS B 1 116 ? 0.516 24.047 27.562 1 97.25 116 LYS B CA 1
ATOM 4154 C C . LYS B 1 116 ? 0.172 25.266 26.688 1 97.25 116 LYS B C 1
ATOM 4156 O O . LYS B 1 116 ? 0.951 26.219 26.609 1 97.25 116 LYS B O 1
ATOM 4161 N N . ALA B 1 117 ? -0.97 25.297 26.062 1 98.31 117 ALA B N 1
ATOM 4162 C CA . ALA B 1 117 ? -1.27 26.219 24.969 1 98.31 117 ALA B CA 1
ATOM 4163 C C . ALA B 1 117 ? -2.072 27.406 25.453 1 98.31 117 ALA B C 1
ATOM 4165 O O . ALA B 1 117 ? -1.742 28.562 25.141 1 98.31 117 ALA B O 1
ATOM 4166 N N . ASP B 1 118 ? -3.203 27.297 26.266 1 97.38 118 ASP B N 1
ATOM 4167 C CA . ASP B 1 118 ? -4.234 28.297 26.547 1 97.38 118 ASP B CA 1
ATOM 4168 C C . ASP B 1 118 ? -3.623 29.578 27.078 1 97.38 118 ASP B C 1
ATOM 4170 O O . ASP B 1 118 ? -4.02 30.672 26.672 1 97.38 118 ASP B O 1
ATOM 4174 N N . GLY B 1 119 ? -2.637 29.562 27.828 1 96 119 GLY B N 1
ATOM 4175 C CA . GLY B 1 119 ? -2.076 30.781 28.406 1 96 119 GLY B CA 1
ATOM 4176 C C . GLY B 1 119 ? -0.957 31.375 27.578 1 96 119 GLY B C 1
ATOM 4177 O O . GLY B 1 119 ? -0.444 32.438 27.891 1 96 119 GLY B O 1
ATOM 4178 N N . LYS B 1 120 ? -0.732 30.734 26.453 1 97.06 120 LYS B N 1
ATOM 4179 C CA . LYS B 1 120 ? 0.474 31.141 25.75 1 97.06 120 LYS B CA 1
ATOM 4180 C C . LYS B 1 120 ? 0.151 31.547 24.312 1 97.06 120 LYS B C 1
ATOM 4182 O O . LYS B 1 120 ? 0.839 32.375 23.719 1 97.06 120 LYS B O 1
ATOM 4187 N N . VAL B 1 121 ? -0.916 31.016 23.75 1 97.94 121 VAL B N 1
ATOM 4188 C CA . VAL B 1 121 ? -1.163 31.109 22.312 1 97.94 121 VAL B CA 1
ATOM 4189 C C . VAL B 1 121 ? -1.451 32.562 21.938 1 97.94 121 VAL B C 1
ATOM 4191 O O . VAL B 1 121 ? -2.119 33.281 22.688 1 97.94 121 VAL B O 1
ATOM 4194 N N . CYS B 1 122 ? -0.919 33 20.703 1 96.94 122 CYS B N 1
ATOM 4195 C CA . CYS B 1 122 ? -1.066 34.344 20.203 1 96.94 122 CYS B CA 1
ATOM 4196 C C . CYS B 1 122 ? -2.084 34.406 19.062 1 96.94 122 CYS B C 1
ATOM 4198 O O . CYS B 1 122 ? -2.352 35.469 18.516 1 96.94 122 CYS B O 1
ATOM 4200 N N . CYS B 1 123 ? -2.672 33.375 18.719 1 97 123 CYS B N 1
ATOM 4201 C CA . CYS B 1 123 ? -3.715 33.281 17.703 1 97 123 CYS B CA 1
ATOM 4202 C C . CYS B 1 123 ? -4.699 32.156 18.031 1 97 123 CYS B C 1
ATOM 4204 O O . CYS B 1 123 ? -4.52 31.453 19.031 1 97 123 CYS B O 1
ATOM 4206 N N . ASP B 1 124 ? -5.719 32.031 17.25 1 97.19 124 ASP B N 1
ATOM 4207 C CA . ASP B 1 124 ? -6.648 30.906 17.453 1 97.19 124 ASP B CA 1
ATOM 4208 C C . ASP B 1 124 ? -5.984 29.578 17.141 1 97.19 124 ASP B C 1
ATOM 4210 O O . ASP B 1 124 ? -5.102 29.5 16.281 1 97.19 124 ASP B O 1
ATOM 4214 N N . TYR B 1 125 ? -6.473 28.625 17.844 1 97.94 125 TYR B N 1
ATOM 4215 C CA . TYR B 1 125 ? -5.867 27.328 17.609 1 97.94 125 TYR B CA 1
ATOM 4216 C C . TYR B 1 125 ? -6.848 26.203 17.906 1 97.94 125 TYR B C 1
ATOM 4218 O O . TYR B 1 125 ? -7.855 26.422 18.594 1 97.94 125 TYR B O 1
ATOM 4226 N N . GLY B 1 126 ? -6.605 25.094 17.281 1 98.19 126 GLY B N 1
ATOM 4227 C CA . GLY B 1 126 ? -7.277 23.828 17.562 1 98.19 126 GLY B CA 1
ATOM 4228 C C . GLY B 1 126 ? -6.316 22.672 17.781 1 98.19 126 GLY B C 1
ATOM 4229 O O . GLY B 1 126 ? -5.098 22.859 17.75 1 98.19 126 GLY B O 1
ATOM 4230 N N . LEU B 1 127 ? -6.938 21.516 18.062 1 98.81 127 LEU B N 1
ATOM 4231 C CA . LEU B 1 127 ? -6.102 20.344 18.328 1 98.81 127 LEU B CA 1
ATOM 4232 C C . LEU B 1 127 ? -6.609 19.141 17.562 1 98.81 127 LEU B C 1
ATOM 4234 O O . LEU B 1 127 ? -7.809 18.844 17.578 1 98.81 127 LEU B O 1
ATOM 4238 N N . HIS B 1 128 ? -5.676 18.469 16.766 1 98.81 128 HIS B N 1
ATOM 4239 C CA . HIS B 1 128 ? -5.832 17.062 16.422 1 98.81 128 HIS B CA 1
ATOM 4240 C C . HIS B 1 128 ? -5.387 16.172 17.578 1 98.81 128 HIS B C 1
ATOM 4242 O O . HIS B 1 128 ? -4.539 16.562 18.391 1 98.81 128 HIS B O 1
ATOM 4248 N N . VAL B 1 129 ? -5.922 14.977 17.594 1 98.94 129 VAL B N 1
ATOM 4249 C CA . VAL B 1 129 ? -5.438 14.055 18.609 1 98.94 129 VAL B CA 1
ATOM 4250 C C . VAL B 1 129 ? -4.898 12.789 17.953 1 98.94 129 VAL B C 1
ATOM 4252 O O . VAL B 1 129 ? -5.562 12.195 17.094 1 98.94 129 VAL B O 1
ATOM 4255 N N . GLY B 1 130 ? -3.678 12.43 18.328 1 98.81 130 GLY B N 1
ATOM 4256 C CA . GLY B 1 130 ? -3.07 11.211 17.812 1 98.81 130 GLY B CA 1
ATOM 4257 C C . GLY B 1 130 ? -3.633 9.953 18.453 1 98.81 130 GLY B C 1
ATOM 4258 O O . GLY B 1 130 ? -3.908 9.93 19.656 1 98.81 130 GLY B O 1
ATOM 4259 N N . VAL B 1 131 ? -3.83 8.938 17.625 1 98.88 131 VAL B N 1
ATOM 4260 C CA . VAL B 1 131 ? -4.078 7.574 18.078 1 98.88 131 VAL B CA 1
ATOM 4261 C C . VAL B 1 131 ? -2.809 6.742 17.922 1 98.88 131 VAL B C 1
ATOM 4263 O O . VAL B 1 131 ? -2.545 6.195 16.844 1 98.88 131 VAL B O 1
ATOM 4266 N N . THR B 1 132 ? -2.062 6.645 19 1 98.31 132 THR B N 1
ATOM 4267 C CA . THR B 1 132 ? -0.726 6.062 18.969 1 98.31 132 THR B CA 1
ATOM 4268 C C . THR B 1 132 ? -0.75 4.621 19.469 1 98.31 132 THR B C 1
ATOM 4270 O O . THR B 1 132 ? 0.289 3.957 19.516 1 98.31 132 THR B O 1
ATOM 4273 N N . TRP B 1 133 ? -1.847 4.16 19.922 1 98.5 133 TRP B N 1
ATOM 4274 C CA . TRP B 1 133 ? -2.143 2.793 20.328 1 98.5 133 TRP B CA 1
ATOM 4275 C C . TRP B 1 133 ? -3.643 2.521 20.281 1 98.5 133 TRP B C 1
ATOM 4277 O O . TRP B 1 133 ? -4.441 3.447 20.125 1 98.5 133 TRP B O 1
ATOM 4287 N N . TRP B 1 134 ? -4.043 1.259 20.344 1 98.5 134 TRP B N 1
ATOM 4288 C CA . TRP B 1 134 ? -5.457 0.969 20.141 1 98.5 134 TRP B CA 1
ATOM 4289 C C . TRP B 1 134 ? -5.98 0.038 21.234 1 98.5 134 TRP B C 1
ATOM 4291 O O . TRP B 1 134 ? -5.293 -0.903 21.641 1 98.5 134 TRP B O 1
ATOM 4301 N N . SER B 1 135 ? -7.098 0.24 21.734 1 98.25 135 SER B N 1
ATOM 4302 C CA . SER B 1 135 ? -7.906 -0.554 22.656 1 98.25 135 SER B CA 1
ATOM 4303 C C . SER B 1 135 ? -9.344 -0.048 22.703 1 98.25 135 SER B C 1
ATOM 4305 O O . SER B 1 135 ? -9.648 1.023 22.188 1 98.25 135 SER B O 1
ATOM 4307 N N . PRO B 1 136 ? -10.289 -0.741 23.281 1 97.81 136 PRO B N 1
ATOM 4308 C CA . PRO B 1 136 ? -11.648 -0.225 23.469 1 97.81 136 PRO B CA 1
ATOM 4309 C C . PRO B 1 136 ? -11.68 1.087 24.25 1 97.81 136 PRO B C 1
ATOM 4311 O O . PRO B 1 136 ? -12.547 1.929 24.031 1 97.81 136 PRO B O 1
ATOM 4314 N N . ALA B 1 137 ? -10.75 1.273 25.156 1 98.44 137 ALA B N 1
ATOM 4315 C CA . ALA B 1 137 ? -10.664 2.523 25.906 1 98.44 137 ALA B CA 1
ATOM 4316 C C . ALA B 1 137 ? -10.359 3.699 24.984 1 98.44 137 ALA B C 1
ATOM 4318 O O . ALA B 1 137 ? -10.898 4.793 25.156 1 98.44 137 ALA B O 1
ATOM 4319 N N . VAL B 1 138 ? -9.477 3.463 24.031 1 98.81 138 VAL B N 1
ATOM 4320 C CA . VAL B 1 138 ? -9.141 4.496 23.062 1 98.81 138 VAL B CA 1
ATOM 4321 C C . VAL B 1 138 ? -10.391 4.883 22.266 1 98.81 138 VAL B C 1
ATOM 4323 O O . VAL B 1 138 ? -10.672 6.066 22.094 1 98.81 138 VAL B O 1
ATOM 4326 N N . LYS B 1 139 ? -11.164 3.912 21.844 1 98.75 139 LYS B N 1
ATOM 4327 C CA . LYS B 1 139 ? -12.398 4.172 21.109 1 98.75 139 LYS B CA 1
ATOM 4328 C C . LYS B 1 139 ? -13.344 5.051 21.922 1 98.75 139 LYS B C 1
ATOM 4330 O O . LYS B 1 139 ? -13.906 6.016 21.391 1 98.75 139 LYS B O 1
ATOM 4335 N N . LYS B 1 140 ? -13.531 4.73 23.172 1 98.75 140 LYS B N 1
ATOM 4336 C CA . LYS B 1 140 ? -14.414 5.496 24.047 1 98.75 140 LYS B CA 1
ATOM 4337 C C . LYS B 1 140 ? -13.922 6.938 24.188 1 98.75 140 LYS B C 1
ATOM 4339 O O . LYS B 1 140 ? -14.727 7.871 24.172 1 98.75 140 LYS B O 1
ATOM 4344 N N . GLU B 1 141 ? -12.672 7.105 24.328 1 98.81 141 GLU B N 1
ATOM 4345 C CA . GLU B 1 141 ? -12.133 8.445 24.516 1 98.81 141 GLU B CA 1
ATOM 4346 C C . GLU B 1 141 ? -12.211 9.258 23.219 1 98.81 141 GLU B C 1
ATOM 4348 O O . GLU B 1 141 ? -12.406 10.477 23.25 1 98.81 141 GLU B O 1
ATOM 4353 N N . MET B 1 142 ? -12.039 8.594 22.094 1 98.94 142 MET B N 1
ATOM 4354 C CA . MET B 1 142 ? -12.289 9.289 20.828 1 98.94 142 MET B CA 1
ATOM 4355 C C . MET B 1 142 ? -13.719 9.82 20.781 1 98.94 142 MET B C 1
ATOM 4357 O O . MET B 1 142 ? -13.945 10.953 20.344 1 98.94 142 MET B O 1
ATOM 4361 N N . GLN B 1 143 ? -14.695 9.016 21.188 1 98.81 143 GLN B N 1
ATOM 4362 C CA . GLN B 1 143 ? -16.094 9.445 21.234 1 98.81 143 GLN B CA 1
ATOM 4363 C C . GLN B 1 143 ? -16.266 10.664 22.125 1 98.81 143 GLN B C 1
ATOM 4365 O O . GLN B 1 143 ? -17 11.594 21.781 1 98.81 143 GLN B O 1
ATOM 4370 N N . GLN B 1 144 ? -15.609 10.68 23.25 1 98.81 144 GLN B N 1
ATOM 4371 C CA . GLN B 1 144 ? -15.68 11.82 24.156 1 98.81 144 GLN B CA 1
ATOM 4372 C C . GLN B 1 144 ? -15.055 13.062 23.531 1 98.81 144 GLN B C 1
ATOM 4374 O O . GLN B 1 144 ? -15.617 14.156 23.609 1 98.81 144 GLN B O 1
ATOM 4379 N N . LEU B 1 145 ? -13.969 12.883 22.891 1 98.88 145 LEU B N 1
ATOM 4380 C CA . LEU B 1 145 ? -13.18 13.992 22.359 1 98.88 145 LEU B CA 1
ATOM 4381 C C . LEU B 1 145 ? -13.938 14.711 21.25 1 98.88 145 LEU B C 1
ATOM 4383 O O . LEU B 1 145 ? -13.773 15.922 21.062 1 98.88 145 LEU B O 1
ATOM 4387 N N . VAL B 1 146 ? -14.836 14.039 20.547 1 98.62 146 VAL B N 1
ATOM 4388 C CA . VAL B 1 146 ? -15.539 14.672 19.438 1 98.62 146 VAL B CA 1
ATOM 4389 C C . VAL B 1 146 ? -16.734 15.461 19.969 1 98.62 146 VAL B C 1
ATOM 4391 O O . VAL B 1 146 ? -17.375 16.188 19.219 1 98.62 146 VAL B O 1
ATOM 4394 N N . SER B 1 147 ? -17.094 15.32 21.281 1 98.25 147 SER B N 1
ATOM 4395 C CA . SER B 1 147 ? -18.203 16.062 21.859 1 98.25 147 SER B CA 1
ATOM 4396 C C . SER B 1 147 ? -17.922 17.562 21.859 1 98.25 147 SER B C 1
ATOM 4398 O O . SER B 1 147 ? -16.781 17.984 21.672 1 98.25 147 SER B O 1
ATOM 4400 N N . GLU B 1 148 ? -18.859 18.312 22.094 1 96.5 148 GLU B N 1
ATOM 4401 C CA . GLU B 1 148 ? -18.766 19.766 22.109 1 96.5 148 GLU B CA 1
ATOM 4402 C C . GLU B 1 148 ? -17.828 20.25 23.219 1 96.5 148 GLU B C 1
ATOM 4404 O O . GLU B 1 148 ? -17.234 21.328 23.109 1 96.5 148 GLU B O 1
ATOM 4409 N N . GLN B 1 149 ? -17.766 19.406 24.234 1 96.69 149 GLN B N 1
ATOM 4410 C CA . GLN B 1 149 ? -16.906 19.781 25.359 1 96.69 149 GLN B CA 1
ATOM 4411 C C . GLN B 1 149 ? -15.461 19.938 24.906 1 96.69 149 GLN B C 1
ATOM 4413 O O . GLN B 1 149 ? -14.758 20.844 25.375 1 96.69 149 GLN B O 1
ATOM 4418 N N . TYR B 1 150 ? -15.008 19.141 24.016 1 97.5 150 TYR B N 1
ATOM 4419 C CA . TYR B 1 150 ? -13.602 19.156 23.609 1 97.5 150 TYR B CA 1
ATOM 4420 C C . TYR B 1 150 ? -13.453 19.703 22.188 1 97.5 150 TYR B C 1
ATOM 4422 O O . TYR B 1 150 ? -12.469 20.375 21.891 1 97.5 150 TYR B O 1
ATOM 4430 N N . GLY B 1 151 ? -14.352 19.375 21.297 1 96.75 151 GLY B N 1
ATOM 4431 C CA . GLY B 1 151 ? -14.414 19.984 19.984 1 96.75 151 GLY B CA 1
ATOM 4432 C C . GLY B 1 151 ? -13.414 19.391 19 1 96.75 151 GLY B C 1
ATOM 4433 O O . GLY B 1 151 ? -13.078 20.016 18 1 96.75 151 GLY B O 1
ATOM 4434 N N . VAL B 1 152 ? -12.898 18.109 19.266 1 98.38 152 VAL B N 1
ATOM 4435 C CA . VAL B 1 152 ? -11.945 17.453 18.375 1 98.38 152 VAL B CA 1
ATOM 4436 C C . VAL B 1 152 ? -12.695 16.828 17.203 1 98.38 152 VAL B C 1
ATOM 4438 O O . VAL B 1 152 ? -13.703 16.156 17.391 1 98.38 152 VAL B O 1
ATOM 4441 N N . ASN B 1 153 ? -12.211 17.031 15.93 1 98.38 153 ASN B N 1
ATOM 4442 C CA . ASN B 1 153 ? -12.922 16.438 14.797 1 98.38 153 ASN B CA 1
ATOM 4443 C C . ASN B 1 153 ? -11.969 15.672 13.883 1 98.38 153 ASN B C 1
ATOM 4445 O O . ASN B 1 153 ? -12.344 15.297 12.766 1 98.38 153 ASN B O 1
ATOM 4449 N N . SER B 1 154 ? -10.75 15.438 14.289 1 98.88 154 SER B N 1
ATOM 4450 C CA . SER B 1 154 ? -9.773 14.703 13.492 1 98.88 154 SER B CA 1
ATOM 4451 C C . SER B 1 154 ? -8.789 13.953 14.367 1 98.88 154 SER B C 1
ATOM 4453 O O . SER B 1 154 ? -8.422 14.422 15.445 1 98.88 154 SER B O 1
ATOM 4455 N N . PHE B 1 155 ? -8.359 12.789 13.938 1 98.94 155 PHE B N 1
ATOM 4456 C CA . PHE B 1 155 ? -7.434 11.93 14.664 1 98.94 155 PHE B CA 1
ATOM 4457 C C . PHE B 1 155 ? -6.297 11.469 13.758 1 98.94 155 PHE B C 1
ATOM 4459 O O . PHE B 1 155 ? -6.523 11.117 12.602 1 98.94 155 PHE B O 1
ATOM 4466 N N . LYS B 1 156 ? -5.117 11.445 14.234 1 98.81 156 LYS B N 1
ATOM 4467 C CA . LYS B 1 156 ? -3.93 11.109 13.453 1 98.81 156 LYS B CA 1
ATOM 4468 C C . LYS B 1 156 ? -3.377 9.742 13.852 1 98.81 156 LYS B C 1
ATOM 4470 O O . LYS B 1 156 ? -3.236 9.445 15.039 1 98.81 156 LYS B O 1
ATOM 4475 N N . MET B 1 157 ? -3.016 8.922 12.914 1 98.88 157 MET B N 1
ATOM 4476 C CA . MET B 1 157 ? -2.334 7.645 13.117 1 98.88 157 MET B CA 1
ATOM 4477 C C . MET B 1 157 ? -1.003 7.613 12.375 1 98.88 157 MET B C 1
ATOM 4479 O O . MET B 1 157 ? -0.754 8.453 11.5 1 98.88 157 MET B O 1
ATOM 4483 N N . PHE B 1 158 ? -0.174 6.668 12.742 1 98.75 158 PHE B N 1
ATOM 4484 C CA . PHE B 1 158 ? 1.161 6.566 12.164 1 98.75 158 PHE B CA 1
ATOM 4485 C C . PHE B 1 158 ? 1.4 5.176 11.594 1 98.75 158 PHE B C 1
ATOM 4487 O O . PHE B 1 158 ? 1.055 4.172 12.227 1 98.75 158 PHE B O 1
ATOM 4494 N N . MET B 1 159 ? 2.041 5.062 10.438 1 98.81 159 MET B N 1
ATOM 4495 C CA . MET B 1 159 ? 2.49 3.809 9.836 1 98.81 159 MET B CA 1
ATOM 4496 C C . MET B 1 159 ? 4.004 3.664 9.953 1 98.81 159 MET B C 1
ATOM 4498 O O . MET B 1 159 ? 4.578 2.695 9.453 1 98.81 159 MET B O 1
ATOM 4502 N N . ALA B 1 160 ? 4.688 4.672 10.547 1 97.88 160 ALA B N 1
ATOM 4503 C CA . ALA B 1 160 ? 6.117 4.648 10.852 1 97.88 160 ALA B CA 1
ATOM 4504 C C . ALA B 1 160 ? 6.367 4.902 12.336 1 97.88 160 ALA B C 1
ATOM 4506 O O . ALA B 1 160 ? 5.43 4.953 13.133 1 97.88 160 ALA B O 1
ATOM 4507 N N . TYR B 1 161 ? 7.688 4.969 12.68 1 95.81 161 TYR B N 1
ATOM 4508 C CA . TYR B 1 161 ? 8.109 5.09 14.07 1 95.81 161 TYR B CA 1
ATOM 4509 C C . TYR B 1 161 ? 7.801 3.812 14.844 1 95.81 161 TYR B C 1
ATOM 4511 O O . TYR B 1 161 ? 7.086 3.846 15.852 1 95.81 161 TYR B O 1
ATOM 4519 N N . LYS B 1 162 ? 8.461 2.748 14.312 1 93.25 162 LYS B N 1
ATOM 4520 C CA . LYS B 1 162 ? 8.305 1.415 14.891 1 93.25 162 LYS B CA 1
ATOM 4521 C C . LYS B 1 162 ? 8.641 1.418 16.375 1 93.25 162 LYS B C 1
ATOM 4523 O O . LYS B 1 162 ? 9.641 2.01 16.797 1 93.25 162 LYS B O 1
ATOM 4528 N N . ASP B 1 163 ? 7.766 0.875 17.234 1 90.19 163 ASP B N 1
ATOM 4529 C CA . ASP B 1 163 ? 7.898 0.699 18.688 1 90.19 163 ASP B CA 1
ATOM 4530 C C . ASP B 1 163 ? 7.543 1.982 19.422 1 90.19 163 ASP B C 1
ATOM 4532 O O . ASP B 1 163 ? 7.727 2.072 20.641 1 90.19 163 ASP B O 1
ATOM 4536 N N . ALA B 1 164 ? 7.152 3.094 18.766 1 93.12 164 ALA B N 1
ATOM 4537 C CA . ALA B 1 164 ? 6.691 4.328 19.391 1 93.12 164 ALA B CA 1
ATOM 4538 C C . ALA B 1 164 ? 5.227 4.602 19.062 1 93.12 164 ALA B C 1
ATOM 4540 O O . ALA B 1 164 ? 4.332 4.273 19.844 1 93.12 164 ALA B O 1
ATOM 4541 N N . TRP B 1 165 ? 4.957 5.043 17.859 1 96.69 165 TRP B N 1
ATOM 4542 C CA . TRP B 1 165 ? 3.609 5.496 17.531 1 96.69 165 TRP B CA 1
ATOM 4543 C C . TRP B 1 165 ? 2.967 4.594 16.484 1 96.69 165 TRP B C 1
ATOM 4545 O O . TRP B 1 165 ? 1.746 4.609 16.312 1 96.69 165 TRP B O 1
ATOM 4555 N N . MET B 1 166 ? 3.682 3.762 15.852 1 98.25 166 MET B N 1
ATOM 4556 C CA . MET B 1 166 ? 3.244 2.996 14.68 1 98.25 166 MET B CA 1
ATOM 4557 C C . MET B 1 166 ? 2.146 2.01 15.062 1 98.25 166 MET B C 1
ATOM 4559 O O . MET B 1 166 ? 2.266 1.29 16.047 1 98.25 166 MET B O 1
ATOM 4563 N N . LEU B 1 167 ? 1.059 2.006 14.289 1 98.56 167 LEU B N 1
ATOM 4564 C CA . LEU B 1 167 ? 0.007 1.001 14.391 1 98.56 167 LEU B CA 1
ATOM 4565 C C . LEU B 1 167 ? 0.159 -0.06 13.305 1 98.56 167 LEU B C 1
ATOM 4567 O O . LEU B 1 167 ? 0.554 0.25 12.18 1 98.56 167 LEU B O 1
ATOM 4571 N N . ASP B 1 168 ? -0.114 -1.341 13.602 1 97.62 168 ASP B N 1
ATOM 4572 C CA . ASP B 1 168 ? -0.243 -2.309 12.516 1 97.62 168 ASP B CA 1
ATOM 4573 C C . ASP B 1 168 ? -1.543 -2.096 11.742 1 97.62 168 ASP B C 1
ATOM 4575 O O . ASP B 1 168 ? -2.375 -1.272 12.133 1 97.62 168 ASP B O 1
ATOM 4579 N N . ASP B 1 169 ? -1.704 -2.77 10.664 1 98.69 169 ASP B N 1
ATOM 4580 C CA . ASP B 1 169 ? -2.818 -2.52 9.75 1 98.69 169 ASP B CA 1
ATOM 4581 C C . ASP B 1 169 ? -4.156 -2.824 10.422 1 98.69 169 ASP B C 1
ATOM 4583 O O . ASP B 1 169 ? -5.168 -2.197 10.109 1 98.69 169 ASP B O 1
ATOM 4587 N N . TYR B 1 170 ? -4.23 -3.857 11.32 1 98.69 170 TYR B N 1
ATOM 4588 C CA . TYR B 1 170 ? -5.473 -4.191 12.008 1 98.69 170 TYR B CA 1
ATOM 4589 C C . TYR B 1 170 ? -5.93 -3.041 12.898 1 98.69 170 TYR B C 1
ATOM 4591 O O . TYR B 1 170 ? -7.082 -2.607 12.82 1 98.69 170 TYR B O 1
ATOM 4599 N N . ASP B 1 171 ? -5.027 -2.48 13.742 1 98.75 171 ASP B N 1
ATOM 4600 C CA . ASP B 1 171 ? -5.352 -1.368 14.633 1 98.75 171 ASP B CA 1
ATOM 4601 C C . ASP B 1 171 ? -5.668 -0.105 13.836 1 98.75 171 ASP B C 1
ATOM 4603 O O . ASP B 1 171 ? -6.566 0.657 14.203 1 98.75 171 ASP B O 1
ATOM 4607 N N . LEU B 1 172 ? -4.898 0.092 12.812 1 98.88 172 LEU B N 1
ATOM 4608 C CA . LEU B 1 172 ? -5.168 1.219 11.922 1 98.88 172 LEU B CA 1
ATOM 4609 C C . LEU B 1 172 ? -6.582 1.139 11.359 1 98.88 172 LEU B C 1
ATOM 4611 O O . LEU B 1 172 ? -7.305 2.139 11.336 1 98.88 172 LEU B O 1
ATOM 4615 N N . TYR B 1 173 ? -6.969 -0.063 10.914 1 98.88 173 TYR B N 1
ATOM 4616 C CA . TYR B 1 173 ? -8.305 -0.323 10.398 1 98.88 173 TYR B CA 1
ATOM 4617 C C . TYR B 1 173 ? -9.359 -0.011 11.453 1 98.88 173 TYR B C 1
ATOM 4619 O O . TYR B 1 173 ? -10.328 0.71 11.188 1 98.88 173 TYR B O 1
ATOM 4627 N N . CYS B 1 174 ? -9.203 -0.424 12.633 1 98.88 174 CYS B N 1
ATOM 4628 C CA . CYS B 1 174 ? -10.141 -0.188 13.727 1 98.88 174 CYS B CA 1
ATOM 4629 C C . CYS B 1 174 ? -10.266 1.301 14.023 1 98.88 174 CYS B C 1
ATOM 4631 O O . CYS B 1 174 ? -11.375 1.806 14.211 1 98.88 174 CYS B O 1
ATOM 4633 N N . ALA B 1 175 ? -9.148 1.961 14.016 1 98.88 175 ALA B N 1
ATOM 4634 C CA . ALA B 1 175 ? -9.148 3.393 14.297 1 98.88 175 ALA B CA 1
ATOM 4635 C C . ALA B 1 175 ? -9.883 4.172 13.211 1 98.88 175 ALA B C 1
ATOM 4637 O O . ALA B 1 175 ? -10.672 5.066 13.508 1 98.88 175 ALA B O 1
ATOM 4638 N N . MET B 1 176 ? -9.664 3.852 11.984 1 98.88 176 MET B N 1
ATOM 4639 C CA . MET B 1 176 ? -10.32 4.543 10.883 1 98.88 176 MET B CA 1
ATOM 4640 C C . MET B 1 176 ? -11.82 4.258 10.883 1 98.88 176 MET B C 1
ATOM 4642 O O . MET B 1 176 ? -12.625 5.145 10.586 1 98.88 176 MET B O 1
ATOM 4646 N N . GLU B 1 177 ? -12.164 3.008 11.172 1 98.62 177 GLU B N 1
ATOM 4647 C CA . GLU B 1 177 ? -13.578 2.662 11.289 1 98.62 177 GLU B CA 1
ATOM 4648 C C . GLU B 1 177 ? -14.258 3.484 12.375 1 98.62 177 GLU B C 1
ATOM 4650 O O . GLU B 1 177 ? -15.383 3.963 12.188 1 98.62 177 GLU B O 1
ATOM 4655 N N . THR B 1 178 ? -13.602 3.67 13.492 1 98.81 178 THR B N 1
ATOM 4656 C CA . THR B 1 178 ? -14.125 4.48 14.586 1 98.81 178 THR B CA 1
ATOM 4657 C C . THR B 1 178 ? -14.305 5.934 14.148 1 98.81 178 THR B C 1
ATOM 4659 O O . THR B 1 178 ? -15.32 6.559 14.445 1 98.81 178 THR B O 1
ATOM 4662 N N . CYS B 1 179 ? -13.344 6.473 13.43 1 98.88 179 CYS B N 1
ATOM 4663 C CA . CYS B 1 179 ? -13.477 7.82 12.891 1 98.88 179 CYS B CA 1
ATOM 4664 C C . CYS B 1 179 ? -14.719 7.941 12.016 1 98.88 179 CYS B C 1
ATOM 4666 O O . CYS B 1 179 ? -15.461 8.922 12.109 1 98.88 179 CYS B O 1
ATOM 4668 N N . ALA B 1 180 ? -14.906 6.965 11.195 1 98.5 180 ALA B N 1
ATOM 4669 C CA . ALA B 1 180 ? -16.078 6.984 10.32 1 98.5 180 ALA B CA 1
ATOM 4670 C C . ALA B 1 180 ? -17.375 7.012 11.141 1 98.5 180 ALA B C 1
ATOM 4672 O O . ALA B 1 180 ? -18.281 7.777 10.836 1 98.5 180 ALA B O 1
ATOM 4673 N N . GLU B 1 181 ? -17.453 6.203 12.164 1 98.44 181 GLU B N 1
ATOM 4674 C CA . GLU B 1 181 ? -18.609 6.148 13.039 1 98.44 181 GLU B CA 1
ATOM 4675 C C . GLU B 1 181 ? -18.859 7.488 13.727 1 98.44 181 GLU B C 1
ATOM 4677 O O . GLU B 1 181 ? -20 7.906 13.906 1 98.44 181 GLU B O 1
ATOM 4682 N N . LEU B 1 182 ? -17.812 8.18 14.102 1 98.62 182 LEU B N 1
ATOM 4683 C CA . LEU B 1 182 ? -17.891 9.414 14.875 1 98.62 182 LEU B CA 1
ATOM 4684 C C . LEU B 1 182 ? -17.969 10.633 13.961 1 98.62 182 LEU B C 1
ATOM 4686 O O . LEU B 1 182 ? -18.078 11.758 14.438 1 98.62 182 LEU B O 1
ATOM 4690 N N . LYS B 1 183 ? -17.859 10.406 12.609 1 98.06 183 LYS B N 1
ATOM 4691 C CA . LYS B 1 183 ? -17.812 11.469 11.609 1 98.06 183 LYS B CA 1
ATOM 4692 C C . LYS B 1 183 ? -16.625 12.391 11.836 1 98.06 183 LYS B C 1
ATOM 4694 O O . LYS B 1 183 ? -16.75 13.617 11.727 1 98.06 183 LYS B O 1
ATOM 4699 N N . ALA B 1 184 ? -15.547 11.781 12.336 1 98.75 184 ALA B N 1
ATOM 4700 C CA . ALA B 1 184 ? -14.258 12.453 12.453 1 98.75 184 ALA B CA 1
ATOM 4701 C C . ALA B 1 184 ? -13.352 12.117 11.281 1 98.75 184 ALA B C 1
ATOM 4703 O O . ALA B 1 184 ? -13.578 11.133 10.57 1 98.75 184 ALA B O 1
ATOM 4704 N N . LEU B 1 185 ? -12.391 12.898 11.016 1 98.88 185 LEU B N 1
ATOM 4705 C CA . LEU B 1 185 ? -11.484 12.734 9.891 1 98.88 185 LEU B CA 1
ATOM 4706 C C . LEU B 1 185 ? -10.219 12 10.32 1 98.88 185 LEU B C 1
ATOM 4708 O O . LEU B 1 185 ? -9.445 12.508 11.133 1 98.88 185 LEU B O 1
ATOM 4712 N N . PRO B 1 186 ? -10.008 10.75 9.812 1 98.94 186 PRO B N 1
ATOM 4713 C CA . PRO B 1 186 ? -8.719 10.102 10.078 1 98.94 186 PRO B CA 1
ATOM 4714 C C . PRO B 1 186 ? -7.582 10.688 9.25 1 98.94 186 PRO B C 1
ATOM 4716 O O . PRO B 1 186 ? -7.766 11 8.07 1 98.94 186 PRO B O 1
ATOM 4719 N N . GLN B 1 187 ? -6.461 10.883 9.914 1 98.94 187 GLN B N 1
ATOM 4720 C CA . GLN B 1 187 ? -5.207 11.328 9.305 1 98.94 187 GLN B CA 1
ATOM 4721 C C . GLN B 1 187 ? -4.113 10.281 9.477 1 98.94 187 GLN B C 1
ATOM 4723 O O . GLN B 1 187 ? -4.055 9.594 10.492 1 98.94 187 GLN B O 1
ATOM 4728 N N . VAL B 1 188 ? -3.209 10.195 8.438 1 98.88 188 VAL B N 1
ATOM 4729 C CA . VAL B 1 188 ? -2.182 9.164 8.555 1 98.88 188 VAL B CA 1
ATOM 4730 C C . VAL B 1 188 ? -0.834 9.727 8.109 1 98.88 188 VAL B C 1
ATOM 4732 O O . VAL B 1 188 ? -0.745 10.391 7.074 1 98.88 188 VAL B O 1
ATOM 4735 N N . HIS B 1 189 ? 0.202 9.609 8.992 1 98.81 189 HIS B N 1
ATOM 4736 C CA . HIS B 1 189 ? 1.598 9.656 8.57 1 98.81 189 HIS B CA 1
ATOM 4737 C C . HIS B 1 189 ? 2.006 8.375 7.859 1 98.81 189 HIS B C 1
ATOM 4739 O O . HIS B 1 189 ? 2.188 7.336 8.492 1 98.81 189 HIS B O 1
ATOM 4745 N N . ALA B 1 190 ? 2.271 8.445 6.543 1 98.75 190 ALA B N 1
ATOM 4746 C CA . ALA B 1 190 ? 2.324 7.234 5.734 1 98.75 190 ALA B CA 1
ATOM 4747 C C . ALA B 1 190 ? 3.75 6.949 5.27 1 98.75 190 ALA B C 1
ATOM 4749 O O . ALA B 1 190 ? 4.188 7.461 4.234 1 98.75 190 ALA B O 1
ATOM 4750 N N . GLU B 1 191 ? 4.535 6.113 5.906 1 98.75 191 GLU B N 1
ATOM 4751 C CA . GLU B 1 191 ? 5.789 5.445 5.562 1 98.75 191 GLU B CA 1
ATOM 4752 C C . GLU B 1 191 ? 5.812 4.012 6.086 1 98.75 191 GLU B C 1
ATOM 4754 O O . GLU B 1 191 ? 5.277 3.729 7.16 1 98.75 191 GLU B O 1
ATOM 4759 N N . ASN B 1 192 ? 6.324 3.086 5.344 1 98.81 192 ASN B N 1
ATOM 4760 C CA . ASN B 1 192 ? 6.43 1.718 5.844 1 98.81 192 ASN B CA 1
ATOM 4761 C C . ASN B 1 192 ? 7.516 1.592 6.91 1 98.81 192 ASN B C 1
ATOM 4763 O O . ASN B 1 192 ? 8.703 1.478 6.586 1 98.81 192 ASN B O 1
ATOM 4767 N N . GLY B 1 193 ? 7.062 1.582 8.172 1 98.75 193 GLY B N 1
ATOM 4768 C CA . GLY B 1 193 ? 7.98 1.627 9.297 1 98.75 193 GLY B CA 1
ATOM 4769 C C . GLY B 1 193 ? 8.867 0.397 9.398 1 98.75 193 GLY B C 1
ATOM 4770 O O . GLY B 1 193 ? 9.984 0.468 9.914 1 98.75 193 GLY B O 1
ATOM 4771 N N . HIS B 1 194 ? 8.398 -0.75 8.922 1 98.81 194 HIS B N 1
ATOM 4772 C CA . HIS B 1 194 ? 9.188 -1.974 8.945 1 98.81 194 HIS B CA 1
ATOM 4773 C C . HIS B 1 194 ? 10.344 -1.9 7.957 1 98.81 194 HIS B C 1
ATOM 4775 O O . HIS B 1 194 ? 11.469 -2.301 8.273 1 98.81 194 HIS B O 1
ATOM 4781 N N . ILE B 1 195 ? 10.078 -1.428 6.758 1 98.88 195 ILE B N 1
ATOM 4782 C CA . ILE B 1 195 ? 11.125 -1.265 5.758 1 98.88 195 ILE B CA 1
ATOM 4783 C C . ILE B 1 195 ? 12.172 -0.269 6.266 1 98.88 195 ILE B C 1
ATOM 4785 O O . ILE B 1 195 ? 13.375 -0.508 6.145 1 98.88 195 ILE B O 1
ATOM 4789 N N . ILE B 1 196 ? 11.703 0.855 6.844 1 98.81 196 ILE B N 1
ATOM 4790 C CA . ILE B 1 196 ? 12.586 1.887 7.367 1 98.81 196 ILE B CA 1
ATOM 4791 C C . ILE B 1 196 ? 13.508 1.286 8.438 1 98.81 196 ILE B C 1
ATOM 4793 O O . ILE B 1 196 ? 14.711 1.542 8.438 1 98.81 196 ILE B O 1
ATOM 4797 N N . ALA B 1 197 ? 12.914 0.542 9.344 1 98.69 197 ALA B N 1
ATOM 4798 C CA . ALA B 1 197 ? 13.703 -0.079 10.406 1 98.69 197 ALA B CA 1
ATOM 4799 C C . ALA B 1 197 ? 14.82 -0.945 9.82 1 98.69 197 ALA B C 1
ATOM 4801 O O . ALA B 1 197 ? 15.977 -0.834 10.227 1 98.69 197 ALA B O 1
ATOM 4802 N N . ARG B 1 198 ? 14.547 -1.782 8.867 1 98.75 198 ARG B N 1
ATOM 4803 C CA . ARG B 1 198 ? 15.539 -2.676 8.281 1 98.75 198 ARG B CA 1
ATOM 4804 C C . ARG B 1 198 ? 16.578 -1.892 7.488 1 98.75 198 ARG B C 1
ATOM 4806 O O . ARG B 1 198 ? 17.781 -2.158 7.598 1 98.75 198 ARG B O 1
ATOM 4813 N N . ASN B 1 199 ? 16.109 -0.923 6.688 1 98.88 199 ASN B N 1
ATOM 4814 C CA . ASN B 1 199 ? 17.031 -0.079 5.945 1 98.88 199 ASN B CA 1
ATOM 4815 C C . ASN B 1 199 ? 18 0.641 6.879 1 98.88 199 ASN B C 1
ATOM 4817 O O . ASN B 1 199 ? 19.188 0.775 6.566 1 98.88 199 ASN B O 1
ATOM 4821 N N . THR B 1 200 ? 17.5 1.167 7.969 1 98.75 200 THR B N 1
ATOM 4822 C CA . THR B 1 200 ? 18.312 1.862 8.953 1 98.75 200 THR B CA 1
ATOM 4823 C C . THR B 1 200 ? 19.422 0.946 9.477 1 98.75 200 THR B C 1
ATOM 4825 O O . THR B 1 200 ? 20.594 1.328 9.516 1 98.75 200 THR B O 1
ATOM 4828 N N . GLU B 1 201 ? 19.031 -0.237 9.852 1 98.56 201 GLU B N 1
ATOM 4829 C CA . GLU B 1 201 ? 20 -1.221 10.328 1 98.56 201 GLU B CA 1
ATOM 4830 C C . GLU B 1 201 ? 21.094 -1.48 9.281 1 98.56 201 GLU B C 1
ATOM 4832 O O . GLU B 1 201 ? 22.281 -1.484 9.602 1 98.56 201 GLU B O 1
ATOM 4837 N N . LYS B 1 202 ? 20.719 -1.678 8.086 1 98.44 202 LYS B N 1
ATOM 4838 C CA . LYS B 1 202 ? 21.641 -2.004 7.004 1 98.44 202 LYS B CA 1
ATOM 4839 C C . LYS B 1 202 ? 22.609 -0.854 6.746 1 98.44 202 LYS B C 1
ATOM 4841 O O . LYS B 1 202 ? 23.797 -1.075 6.559 1 98.44 202 LYS B O 1
ATOM 4846 N N . LEU B 1 203 ? 22.094 0.365 6.707 1 98.75 203 LEU B N 1
ATOM 4847 C CA . LEU B 1 203 ? 22.906 1.54 6.438 1 98.75 203 LEU B CA 1
ATOM 4848 C C . LEU B 1 203 ? 23.938 1.761 7.551 1 98.75 203 LEU B C 1
ATOM 4850 O O . LEU B 1 203 ? 25.109 2.023 7.281 1 98.75 203 LEU B O 1
ATOM 4854 N N . LEU B 1 204 ? 23.484 1.679 8.805 1 98.69 204 LEU B N 1
ATOM 4855 C CA . LEU B 1 204 ? 24.406 1.832 9.93 1 98.69 204 LEU B CA 1
ATOM 4856 C C . LEU B 1 204 ? 25.5 0.758 9.891 1 98.69 204 LEU B C 1
ATOM 4858 O O . LEU B 1 204 ? 26.672 1.042 10.148 1 98.69 204 LEU B O 1
ATOM 4862 N N . ALA B 1 205 ? 25.094 -0.468 9.562 1 98.38 205 ALA B N 1
ATOM 4863 C CA . ALA B 1 205 ? 26.047 -1.568 9.461 1 98.38 205 ALA B CA 1
ATOM 4864 C C . ALA B 1 205 ? 27.078 -1.295 8.375 1 98.38 205 ALA B C 1
ATOM 4866 O O . ALA B 1 205 ? 28.234 -1.741 8.477 1 98.38 205 ALA B O 1
ATOM 4867 N N . LYS B 1 206 ? 26.734 -0.551 7.359 1 98.38 206 LYS B N 1
ATOM 4868 C CA . LYS B 1 206 ? 27.625 -0.209 6.262 1 98.38 206 LYS B CA 1
ATOM 4869 C C . LYS B 1 206 ? 28.438 1.041 6.582 1 98.38 206 LYS B C 1
ATOM 4871 O O . LYS B 1 206 ? 29.219 1.519 5.75 1 98.38 206 LYS B O 1
ATOM 4876 N N . GLY B 1 207 ? 28.203 1.645 7.723 1 98.31 207 GLY B N 1
ATOM 4877 C CA . GLY B 1 207 ? 29 2.766 8.18 1 98.31 207 GLY B CA 1
ATOM 4878 C C . GLY B 1 207 ? 28.406 4.113 7.816 1 98.31 207 GLY B C 1
ATOM 4879 O O . GLY B 1 207 ? 29.062 5.148 7.973 1 98.31 207 GLY B O 1
ATOM 4880 N N . VAL B 1 208 ? 27.188 4.129 7.289 1 98.44 208 VAL B N 1
ATOM 4881 C CA . VAL B 1 208 ? 26.5 5.387 7.008 1 98.44 208 VAL B CA 1
ATOM 4882 C C . VAL B 1 208 ? 25.891 5.941 8.297 1 98.44 208 VAL B C 1
ATOM 4884 O O . VAL B 1 208 ? 24.953 5.367 8.852 1 98.44 208 VAL B O 1
ATOM 4887 N N . THR B 1 209 ? 26.391 7.086 8.758 1 97.94 209 THR B N 1
ATOM 4888 C CA . THR B 1 209 ? 25.953 7.602 10.047 1 97.94 209 THR B CA 1
ATOM 4889 C C . THR B 1 209 ? 25.469 9.039 9.922 1 97.94 209 THR B C 1
ATOM 4891 O O . THR B 1 209 ? 24.797 9.562 10.82 1 97.94 209 THR B O 1
ATOM 4894 N N . GLY B 1 210 ? 25.844 9.719 8.82 1 97.94 210 GLY B N 1
ATOM 4895 C CA . GLY B 1 210 ? 25.484 11.117 8.648 1 97.94 210 GLY B CA 1
ATOM 4896 C C . GLY B 1 210 ? 24.031 11.32 8.242 1 97.94 210 GLY B C 1
ATOM 4897 O O . GLY B 1 210 ? 23.312 10.359 7.965 1 97.94 210 GLY B O 1
ATOM 4898 N N . PRO B 1 211 ? 23.609 12.586 8.141 1 98.31 211 PRO B N 1
ATOM 4899 C CA . PRO B 1 211 ? 22.219 12.914 7.883 1 98.31 211 PRO B CA 1
ATOM 4900 C C . PRO B 1 211 ? 21.719 12.359 6.551 1 98.31 211 PRO B C 1
ATOM 4902 O O . PRO B 1 211 ? 20.5 12.188 6.363 1 98.31 211 PRO B O 1
ATOM 4905 N N . GLU B 1 212 ? 22.672 12.039 5.629 1 98 212 GLU B N 1
ATOM 4906 C CA . GLU B 1 212 ? 22.266 11.461 4.348 1 98 212 GLU B CA 1
ATOM 4907 C C . GLU B 1 212 ? 21.594 10.109 4.535 1 98 212 GLU B C 1
ATOM 4909 O O . GLU B 1 212 ? 20.75 9.711 3.719 1 98 212 GLU B O 1
ATOM 4914 N N . GLY B 1 213 ? 21.938 9.406 5.609 1 98.62 213 GLY B N 1
ATOM 4915 C CA . GLY B 1 213 ? 21.328 8.117 5.898 1 98.62 213 GLY B CA 1
ATOM 4916 C C . GLY B 1 213 ? 19.828 8.188 6.129 1 98.62 213 GLY B C 1
ATOM 4917 O O . GLY B 1 213 ? 19.109 7.215 5.898 1 98.62 213 GLY B O 1
ATOM 4918 N N . HIS B 1 214 ? 19.328 9.383 6.582 1 98.56 214 HIS B N 1
ATOM 4919 C CA . HIS B 1 214 ? 17.906 9.555 6.852 1 98.56 214 HIS B CA 1
ATOM 4920 C C . HIS B 1 214 ? 17.078 9.383 5.586 1 98.56 214 HIS B C 1
ATOM 4922 O O . HIS B 1 214 ? 16.172 8.555 5.543 1 98.56 214 HIS B O 1
ATOM 4928 N N . GLN B 1 215 ? 17.469 10.117 4.543 1 98.25 215 GLN B N 1
ATOM 4929 C CA . GLN B 1 215 ? 16.766 10.023 3.27 1 98.25 215 GLN B CA 1
ATOM 4930 C C . GLN B 1 215 ? 16.984 8.664 2.613 1 98.25 215 GLN B C 1
ATOM 4932 O O . GLN B 1 215 ? 16.062 8.086 2.045 1 98.25 215 GLN B O 1
ATOM 4937 N N . LEU B 1 216 ? 18.188 8.125 2.756 1 98.38 216 LEU B N 1
ATOM 4938 C CA . LEU B 1 216 ? 18.516 6.859 2.119 1 98.38 216 LEU B CA 1
ATOM 4939 C C . LEU B 1 216 ? 17.703 5.719 2.709 1 98.38 216 LEU B C 1
ATOM 4941 O O . LEU B 1 216 ? 17.391 4.75 2.016 1 98.38 216 LEU B O 1
ATOM 4945 N N . SER B 1 217 ? 17.281 5.809 3.947 1 98.56 217 SER B N 1
ATOM 4946 C CA . SER B 1 217 ? 16.531 4.75 4.617 1 98.56 217 SER B CA 1
ATOM 4947 C C . SER B 1 217 ? 15.039 4.832 4.293 1 98.56 217 SER B C 1
ATOM 4949 O O . SER B 1 217 ? 14.273 3.932 4.637 1 98.56 217 SER B O 1
ATOM 4951 N N . ARG B 1 218 ? 14.594 5.938 3.652 1 98.12 218 ARG B N 1
ATOM 4952 C CA . ARG B 1 218 ? 13.195 6.277 3.436 1 98.12 218 ARG B CA 1
ATOM 4953 C C . ARG B 1 218 ? 12.961 6.758 2.008 1 98.12 218 ARG B C 1
ATOM 4955 O O . ARG B 1 218 ? 12.383 7.828 1.794 1 98.12 218 ARG B O 1
ATOM 4962 N N . ASP B 1 219 ? 13.414 6.008 1.059 1 96.5 219 ASP B N 1
ATOM 4963 C CA . ASP B 1 219 ? 13.281 6.508 -0.307 1 96.5 219 ASP B CA 1
ATOM 4964 C C . ASP B 1 219 ? 11.812 6.633 -0.704 1 96.5 219 ASP B C 1
ATOM 4966 O O . ASP B 1 219 ? 10.922 6.328 0.092 1 96.5 219 ASP B O 1
ATOM 4970 N N . GLU B 1 220 ? 11.477 7.117 -1.869 1 96.88 220 GLU B N 1
ATOM 4971 C CA . GLU B 1 220 ? 10.141 7.566 -2.23 1 96.88 220 GLU B CA 1
ATOM 4972 C C . GLU B 1 220 ? 9.18 6.387 -2.354 1 96.88 220 GLU B C 1
ATOM 4974 O O . GLU B 1 220 ? 7.984 6.523 -2.074 1 96.88 220 GLU B O 1
ATOM 4979 N N . GLU B 1 221 ? 9.656 5.172 -2.785 1 97.19 221 GLU B N 1
ATOM 4980 C CA . GLU B 1 221 ? 8.727 4.062 -2.951 1 97.19 221 GLU B CA 1
ATOM 4981 C C . GLU B 1 221 ? 8.211 3.566 -1.604 1 97.19 221 GLU B C 1
ATOM 4983 O O . GLU B 1 221 ? 7.102 3.037 -1.513 1 97.19 221 GLU B O 1
ATOM 4988 N N . VAL B 1 222 ? 9.062 3.777 -0.49 1 98.44 222 VAL B N 1
ATOM 4989 C CA . VAL B 1 222 ? 8.656 3.404 0.863 1 98.44 222 VAL B CA 1
ATOM 4990 C C . VAL B 1 222 ? 7.473 4.254 1.304 1 98.44 222 VAL B C 1
ATOM 4992 O O . VAL B 1 222 ? 6.555 3.76 1.966 1 98.44 222 VAL B O 1
ATOM 4995 N N . GLU B 1 223 ? 7.461 5.508 0.913 1 98.81 223 GLU B N 1
ATOM 4996 C CA . GLU B 1 223 ? 6.348 6.418 1.178 1 98.81 223 GLU B CA 1
ATOM 4997 C C . GLU B 1 223 ? 5.145 6.086 0.299 1 98.81 223 GLU B C 1
ATOM 4999 O O . GLU B 1 223 ? 4.023 5.973 0.794 1 98.81 223 GLU B O 1
ATOM 5004 N N . ALA B 1 224 ? 5.344 5.883 -0.968 1 98.69 224 ALA B N 1
ATOM 5005 C CA . ALA B 1 224 ? 4.262 5.625 -1.916 1 98.69 224 ALA B CA 1
ATOM 5006 C C . ALA B 1 224 ? 3.514 4.344 -1.56 1 98.69 224 ALA B C 1
ATOM 5008 O O . ALA B 1 224 ? 2.285 4.293 -1.639 1 98.69 224 ALA B O 1
ATOM 5009 N N . GLU B 1 225 ? 4.324 3.338 -1.214 1 98.75 225 GLU B N 1
ATOM 5010 C CA . GLU B 1 225 ? 3.719 2.076 -0.795 1 98.75 225 GLU B CA 1
ATOM 5011 C C . GLU B 1 225 ? 2.775 2.285 0.385 1 98.75 225 GLU B C 1
ATOM 5013 O O . GLU B 1 225 ? 1.651 1.777 0.384 1 98.75 225 GLU B O 1
ATOM 5018 N N . ALA B 1 226 ? 3.166 3.018 1.376 1 98.88 226 ALA B N 1
ATOM 5019 C CA . ALA B 1 226 ? 2.365 3.244 2.576 1 98.88 226 ALA B CA 1
ATOM 5020 C C . ALA B 1 226 ? 1.128 4.082 2.262 1 98.88 226 ALA B C 1
ATOM 5022 O O . ALA B 1 226 ? 0.059 3.861 2.836 1 98.88 226 ALA B O 1
ATOM 5023 N N . VAL B 1 227 ? 1.266 5.066 1.383 1 98.88 227 VAL B N 1
ATOM 5024 C CA . VAL B 1 227 ? 0.116 5.867 0.976 1 98.88 227 VAL B CA 1
ATOM 5025 C C . VAL B 1 227 ? -0.941 4.969 0.338 1 98.88 227 VAL B C 1
ATOM 5027 O O . VAL B 1 227 ? -2.121 5.043 0.69 1 98.88 227 VAL B O 1
ATOM 5030 N N . ASN B 1 228 ? -0.531 4.086 -0.58 1 98.56 228 ASN B N 1
ATOM 5031 C CA . ASN B 1 228 ? -1.47 3.162 -1.207 1 98.56 228 ASN B CA 1
ATOM 5032 C C . ASN B 1 228 ? -2.15 2.27 -0.173 1 98.56 228 ASN B C 1
ATOM 5034 O O . ASN B 1 228 ? -3.369 2.092 -0.207 1 98.56 228 ASN B O 1
ATOM 5038 N N . ARG B 1 229 ? -1.379 1.698 0.721 1 98.81 229 ARG B N 1
ATOM 5039 C CA . ARG B 1 229 ? -1.897 0.791 1.74 1 98.81 229 ARG B CA 1
ATOM 5040 C C . ARG B 1 229 ? -2.869 1.511 2.67 1 98.81 229 ARG B C 1
ATOM 5042 O O . ARG B 1 229 ? -3.939 0.985 2.986 1 98.81 229 ARG B O 1
ATOM 5049 N N . ALA B 1 230 ? -2.549 2.77 3.053 1 98.88 230 ALA B N 1
ATOM 5050 C CA . ALA B 1 230 ? -3.443 3.566 3.885 1 98.88 230 ALA B CA 1
ATOM 5051 C C . ALA B 1 230 ? -4.773 3.82 3.178 1 98.88 230 ALA B C 1
ATOM 5053 O O . ALA B 1 230 ? -5.836 3.73 3.791 1 98.88 230 ALA B O 1
ATOM 5054 N N . CYS B 1 231 ? -4.734 4.145 1.924 1 98.81 231 CYS B N 1
ATOM 5055 C CA . CYS B 1 231 ? -5.945 4.406 1.153 1 98.81 231 CYS B CA 1
ATOM 5056 C C . CYS B 1 231 ? -6.82 3.16 1.074 1 98.81 231 CYS B C 1
ATOM 5058 O O . CYS B 1 231 ? -8.039 3.246 1.198 1 98.81 231 CYS B O 1
ATOM 5060 N N . VAL B 1 232 ? -6.18 2.008 0.903 1 98.62 232 VAL B N 1
ATOM 5061 C CA . VAL B 1 232 ? -6.938 0.765 0.812 1 98.62 232 VAL B CA 1
ATOM 5062 C C . VAL B 1 232 ? -7.609 0.47 2.152 1 98.62 232 VAL B C 1
ATOM 5064 O O . VAL B 1 232 ? -8.789 0.107 2.195 1 98.62 232 VAL B O 1
ATOM 5067 N N . ILE B 1 233 ? -6.898 0.639 3.246 1 98.81 233 ILE B N 1
ATOM 5068 C CA . ILE B 1 233 ? -7.461 0.395 4.57 1 98.81 233 ILE B CA 1
ATOM 5069 C C . ILE B 1 233 ? -8.625 1.354 4.82 1 98.81 233 ILE B C 1
ATOM 5071 O O . ILE B 1 233 ? -9.664 0.953 5.344 1 98.81 233 ILE B O 1
ATOM 5075 N N . ALA B 1 234 ? -8.453 2.631 4.461 1 98.81 234 ALA B N 1
ATOM 5076 C CA . ALA B 1 234 ? -9.531 3.602 4.613 1 98.81 234 ALA B CA 1
ATOM 5077 C C . ALA B 1 234 ? -10.766 3.188 3.811 1 98.81 234 ALA B C 1
ATOM 5079 O O . ALA B 1 234 ? -11.898 3.309 4.285 1 98.81 234 ALA B O 1
ATOM 5080 N N . ASN B 1 235 ? -10.516 2.74 2.617 1 98.44 235 ASN B N 1
ATOM 5081 C CA . ASN B 1 235 ? -11.625 2.277 1.782 1 98.44 235 ASN B CA 1
ATOM 5082 C C . ASN B 1 235 ? -12.359 1.105 2.426 1 98.44 235 ASN B C 1
ATOM 5084 O O . ASN B 1 235 ? -13.586 1.071 2.434 1 98.44 235 ASN B O 1
ATOM 5088 N N . GLN B 1 236 ? -11.617 0.139 2.945 1 98.12 236 GLN B N 1
ATOM 5089 C CA . GLN B 1 236 ? -12.203 -1.003 3.641 1 98.12 236 GLN B CA 1
ATOM 5090 C C . GLN B 1 236 ? -13 -0.556 4.863 1 98.12 236 GLN B C 1
ATOM 5092 O O . GLN B 1 236 ? -14.023 -1.154 5.199 1 98.12 236 GLN B O 1
ATOM 5097 N N . ALA B 1 237 ? -12.617 0.523 5.488 1 98.12 237 ALA B N 1
ATOM 5098 C CA . ALA B 1 237 ? -13.234 1.035 6.711 1 98.12 237 ALA B CA 1
ATOM 5099 C C . ALA B 1 237 ? -14.414 1.94 6.395 1 98.12 237 ALA B C 1
ATOM 5101 O O . ALA B 1 237 ? -15.133 2.373 7.297 1 98.12 237 ALA B O 1
ATOM 5102 N N . GLY B 1 238 ? -14.617 2.322 5.102 1 97.62 238 GLY B N 1
ATOM 5103 C CA . GLY B 1 238 ? -15.656 3.271 4.742 1 97.62 238 GLY B CA 1
ATOM 5104 C C . GLY B 1 238 ? -15.391 4.672 5.266 1 97.62 238 GLY B C 1
ATOM 5105 O O . GLY B 1 238 ? -16.328 5.367 5.68 1 97.62 238 GLY B O 1
ATOM 5106 N N . ALA B 1 239 ? -14.164 5.078 5.293 1 98.31 239 ALA B N 1
ATOM 5107 C CA . ALA B 1 239 ? -13.789 6.363 5.875 1 98.31 239 ALA B CA 1
ATOM 5108 C C . ALA B 1 239 ? -13.086 7.246 4.848 1 98.31 239 ALA B C 1
ATOM 5110 O O . ALA B 1 239 ? -12.414 6.746 3.941 1 98.31 239 ALA B O 1
ATOM 5111 N N . PRO B 1 240 ? -13.281 8.602 4.902 1 98.56 240 PRO B N 1
ATOM 5112 C CA . PRO B 1 240 ? -12.32 9.484 4.242 1 98.56 240 PRO B CA 1
ATOM 5113 C C . PRO B 1 240 ? -10.914 9.352 4.824 1 98.56 240 PRO B C 1
ATOM 5115 O O . PRO B 1 240 ? -10.719 8.68 5.836 1 98.56 240 PRO B O 1
ATOM 5118 N N . LEU B 1 241 ? -9.953 9.953 4.172 1 98.88 241 LEU B N 1
ATOM 5119 C CA . LEU B 1 241 ? -8.586 9.875 4.672 1 98.88 241 LEU B CA 1
ATOM 5120 C C . LEU B 1 241 ? -7.809 11.141 4.328 1 98.88 241 LEU B C 1
ATOM 5122 O O . LEU B 1 241 ? -7.922 11.664 3.219 1 98.88 241 LEU B O 1
ATOM 5126 N N . TYR B 1 242 ? -7.125 11.648 5.293 1 98.88 242 TYR B N 1
ATOM 5127 C CA . TYR B 1 242 ? -6.199 12.773 5.172 1 98.88 242 TYR B CA 1
ATOM 5128 C C . TYR B 1 242 ? -4.758 12.305 5.344 1 98.88 242 TYR B C 1
ATOM 5130 O O . TYR B 1 242 ? -4.367 11.852 6.418 1 98.88 242 TYR B O 1
ATOM 5138 N N . ILE B 1 243 ? -3.922 12.422 4.328 1 98.81 243 ILE B N 1
ATOM 5139 C CA . ILE B 1 243 ? -2.529 11.992 4.402 1 98.81 243 ILE B CA 1
ATOM 5140 C C . ILE B 1 243 ? -1.654 13.156 4.863 1 98.81 243 ILE B C 1
ATOM 5142 O O . ILE B 1 243 ? -1.504 14.148 4.152 1 98.81 243 ILE B O 1
ATOM 5146 N N . VAL B 1 244 ? -1.193 13.172 6.055 1 97 244 VAL B N 1
ATOM 5147 C CA . VAL B 1 244 ? -0.281 14.141 6.645 1 97 244 VAL B CA 1
ATOM 5148 C C . VAL B 1 244 ? 1.142 13.586 6.641 1 97 244 VAL B C 1
ATOM 5150 O O . VAL B 1 244 ? 1.55 12.906 7.586 1 97 244 VAL B O 1
ATOM 5153 N N . HIS B 1 245 ? 1.776 13.953 5.762 1 96.75 245 HIS B N 1
ATOM 5154 C CA . HIS B 1 245 ? 2.059 14.867 4.656 1 96.75 245 HIS B CA 1
ATOM 5155 C C . HIS B 1 245 ? 2.863 14.172 3.562 1 96.75 245 HIS B C 1
ATOM 5157 O O . HIS B 1 245 ? 3.689 13.305 3.852 1 96.75 245 HIS B O 1
ATOM 5163 N N . MET B 1 246 ? 2.586 14.531 2.459 1 98.38 246 MET B N 1
ATOM 5164 C CA . MET B 1 246 ? 3.217 13.922 1.292 1 98.38 246 MET B CA 1
ATOM 5165 C C . MET B 1 246 ? 4.453 14.711 0.868 1 98.38 246 MET B C 1
ATOM 5167 O O . MET B 1 246 ? 4.383 15.93 0.684 1 98.38 246 MET B O 1
ATOM 5171 N N . MET B 1 247 ? 5.559 14 0.59 1 98.62 247 MET B N 1
ATOM 5172 C CA . MET B 1 247 ? 6.844 14.656 0.365 1 98.62 247 MET B CA 1
ATOM 5173 C C . MET B 1 247 ? 7.418 14.273 -0.995 1 98.62 247 MET B C 1
ATOM 5175 O O . MET B 1 247 ? 8.492 14.75 -1.378 1 98.62 247 MET B O 1
ATOM 5179 N N . SER B 1 248 ? 6.688 13.398 -1.821 1 98.62 248 SER B N 1
ATOM 5180 C CA . SER B 1 248 ? 7.309 12.883 -3.039 1 98.62 248 SER B CA 1
ATOM 5181 C C . SER B 1 248 ? 6.297 12.797 -4.18 1 98.62 248 SER B C 1
ATOM 5183 O O . SER B 1 248 ? 5.094 12.68 -3.939 1 98.62 248 SER B O 1
ATOM 5185 N N . LYS B 1 249 ? 6.871 12.812 -5.438 1 98.44 249 LYS B N 1
ATOM 5186 C CA . LYS B 1 249 ? 6.059 12.633 -6.637 1 98.44 249 LYS B CA 1
ATOM 5187 C C . LYS B 1 249 ? 5.371 11.273 -6.641 1 98.44 249 LYS B C 1
ATOM 5189 O O . LYS B 1 249 ? 4.211 11.156 -7.039 1 98.44 249 LYS B O 1
ATOM 5194 N N . SER B 1 250 ? 6.055 10.273 -6.113 1 98.12 250 SER B N 1
ATOM 5195 C CA . SER B 1 250 ? 5.516 8.914 -6.102 1 98.12 250 SER B CA 1
ATOM 5196 C C . SER B 1 250 ? 4.34 8.797 -5.141 1 98.12 250 SER B C 1
ATOM 5198 O O . SER B 1 250 ? 3.359 8.102 -5.434 1 98.12 250 SER B O 1
ATOM 5200 N N . ALA B 1 251 ? 4.438 9.43 -3.998 1 98.62 251 ALA B N 1
ATOM 5201 C CA . ALA B 1 251 ? 3.33 9.445 -3.047 1 98.62 251 ALA B CA 1
ATOM 5202 C C . ALA B 1 251 ? 2.102 10.125 -3.648 1 98.62 251 ALA B C 1
ATOM 5204 O O . ALA B 1 251 ? 0.978 9.641 -3.488 1 98.62 251 ALA B O 1
ATOM 5205 N N . VAL B 1 252 ? 2.297 11.266 -4.344 1 98.81 252 VAL B N 1
ATOM 5206 C CA . VAL B 1 252 ? 1.202 11.984 -4.984 1 98.81 252 VAL B CA 1
ATOM 5207 C C . VAL B 1 252 ? 0.543 11.094 -6.035 1 98.81 252 VAL B C 1
ATOM 5209 O O . VAL B 1 252 ? -0.686 11.039 -6.129 1 98.81 252 VAL B O 1
ATOM 5212 N N . ARG B 1 253 ? 1.349 10.375 -6.789 1 97.81 253 ARG B N 1
ATOM 5213 C CA . ARG B 1 253 ? 0.812 9.469 -7.801 1 97.81 253 ARG B CA 1
ATOM 5214 C C . ARG B 1 253 ? -0.019 8.359 -7.16 1 97.81 253 ARG B C 1
ATOM 5216 O O . ARG B 1 253 ? -1.08 8 -7.672 1 97.81 253 ARG B O 1
ATOM 5223 N N . ALA B 1 254 ? 0.464 7.816 -6.066 1 98.12 254 ALA B N 1
ATOM 5224 C CA . ALA B 1 254 ? -0.296 6.793 -5.359 1 98.12 254 ALA B CA 1
ATOM 5225 C C . ALA B 1 254 ? -1.655 7.324 -4.914 1 98.12 254 ALA B C 1
ATOM 5227 O O . ALA B 1 254 ? -2.67 6.637 -5.039 1 98.12 254 ALA B O 1
ATOM 5228 N N . LEU B 1 255 ? -1.689 8.523 -4.41 1 98.56 255 LEU B N 1
ATOM 5229 C CA . LEU B 1 255 ? -2.941 9.148 -3.992 1 98.56 255 LEU B CA 1
ATOM 5230 C C . LEU B 1 255 ? -3.871 9.352 -5.184 1 98.56 255 LEU B C 1
ATOM 5232 O O . LEU B 1 255 ? -5.074 9.086 -5.09 1 98.56 255 LEU B O 1
ATOM 5236 N N . GLN B 1 256 ? -3.328 9.805 -6.285 1 97.94 256 GLN B N 1
ATOM 5237 C CA . GLN B 1 256 ? -4.125 10.031 -7.488 1 97.94 256 GLN B CA 1
ATOM 5238 C C . GLN B 1 256 ? -4.793 8.742 -7.953 1 97.94 256 GLN B C 1
ATOM 5240 O O . GLN B 1 256 ? -5.969 8.742 -8.312 1 97.94 256 GLN B O 1
ATOM 5245 N N . LEU B 1 257 ? -4.051 7.707 -7.906 1 96.38 257 LEU B N 1
ATOM 5246 C CA . LEU B 1 257 ? -4.586 6.414 -8.312 1 96.38 257 LEU B CA 1
ATOM 5247 C C . LEU B 1 257 ? -5.695 5.965 -7.367 1 96.38 257 LEU B C 1
ATOM 5249 O O . LEU B 1 257 ? -6.73 5.465 -7.812 1 96.38 257 LEU B O 1
ATOM 5253 N N . ALA B 1 258 ? -5.508 6.176 -6.113 1 97.44 258 ALA B N 1
ATOM 5254 C CA . ALA B 1 258 ? -6.527 5.809 -5.129 1 97.44 258 ALA B CA 1
ATOM 5255 C C . ALA B 1 258 ? -7.789 6.641 -5.312 1 97.44 258 ALA B C 1
ATOM 5257 O O . ALA B 1 258 ? -8.906 6.125 -5.195 1 97.44 258 ALA B O 1
ATOM 5258 N N . ARG B 1 259 ? -7.652 7.965 -5.527 1 97 259 ARG B N 1
ATOM 5259 C CA . ARG B 1 259 ? -8.781 8.875 -5.691 1 97 259 ARG B CA 1
ATOM 5260 C C . ARG B 1 259 ? -9.648 8.469 -6.875 1 97 259 ARG B C 1
ATOM 5262 O O . ARG B 1 259 ? -10.859 8.703 -6.875 1 97 259 ARG B O 1
ATOM 5269 N N . SER B 1 260 ? -9.102 7.82 -7.84 1 94 260 SER B N 1
ATOM 5270 C CA . SER B 1 260 ? -9.844 7.406 -9.023 1 94 260 SER B CA 1
ATOM 5271 C C . SER B 1 260 ? -10.695 6.172 -8.734 1 94 260 SER B C 1
ATOM 5273 O O . SER B 1 260 ? -11.633 5.871 -9.477 1 94 260 SER B O 1
ATOM 5275 N N . ARG B 1 261 ? -10.469 5.52 -7.617 1 90.31 261 ARG B N 1
ATOM 5276 C CA . ARG B 1 261 ? -11.117 4.234 -7.363 1 90.31 261 ARG B CA 1
ATOM 5277 C C . ARG B 1 261 ? -12.047 4.32 -6.16 1 90.31 261 ARG B C 1
ATOM 5279 O O . ARG B 1 261 ? -13.008 3.553 -6.055 1 90.31 261 ARG B O 1
ATOM 5286 N N . GLN B 1 262 ? -11.758 5.113 -5.285 1 88.81 262 GLN B N 1
ATOM 5287 C CA . GLN B 1 262 ? -12.438 5.082 -3.992 1 88.81 262 GLN B CA 1
ATOM 5288 C C . GLN B 1 262 ? -13.594 6.074 -3.949 1 88.81 262 GLN B C 1
ATOM 5290 O O . GLN B 1 262 ? -13.555 7.102 -4.633 1 88.81 262 GLN B O 1
ATOM 5295 N N . ARG B 1 263 ? -14.625 5.727 -3.041 1 86.56 263 ARG B N 1
ATOM 5296 C CA . ARG B 1 263 ? -15.867 6.484 -2.943 1 86.56 263 ARG B CA 1
ATOM 5297 C C . ARG B 1 263 ? -15.711 7.668 -1.996 1 86.56 263 ARG B C 1
ATOM 5299 O O . ARG B 1 263 ? -16.281 8.734 -2.232 1 86.56 263 ARG B O 1
ATOM 5306 N N . HIS B 1 264 ? -14.953 7.531 -0.904 1 94.38 264 HIS B N 1
ATOM 5307 C CA . HIS B 1 264 ? -14.812 8.562 0.117 1 94.38 264 HIS B CA 1
ATOM 5308 C C . HIS B 1 264 ? -13.648 9.5 -0.201 1 94.38 264 HIS B C 1
ATOM 5310 O O . HIS B 1 264 ? -12.734 9.133 -0.948 1 94.38 264 HIS B O 1
ATOM 5316 N N . ALA B 1 265 ? -13.656 10.609 0.328 1 96.94 265 ALA B N 1
ATOM 5317 C CA . ALA B 1 265 ? -12.672 11.648 0.057 1 96.94 265 ALA B CA 1
ATOM 5318 C C . ALA B 1 265 ? -11.281 11.227 0.521 1 96.94 265 ALA B C 1
ATOM 5320 O O . ALA B 1 265 ? -11.117 10.719 1.634 1 96.94 265 ALA B O 1
ATOM 5321 N N . LEU B 1 266 ? -10.352 11.453 -0.309 1 98.62 266 LEU B N 1
ATOM 5322 C CA . LEU B 1 266 ? -8.93 11.344 0 1 98.62 266 LEU B CA 1
ATOM 5323 C C . LEU B 1 266 ? -8.234 12.695 -0.14 1 98.62 266 LEU B C 1
ATOM 5325 O O . LEU B 1 266 ? -8.266 13.305 -1.212 1 98.62 266 LEU B O 1
ATOM 5329 N N . ILE B 1 267 ? -7.641 13.102 0.887 1 98.75 267 ILE B N 1
ATOM 5330 C CA . ILE B 1 267 ? -7.078 14.445 0.975 1 98.75 267 ILE B CA 1
ATOM 5331 C C . ILE B 1 267 ? -5.562 14.359 1.15 1 98.75 267 ILE B C 1
ATOM 5333 O O . ILE B 1 267 ? -5.07 13.594 1.986 1 98.75 267 ILE B O 1
ATOM 5337 N N . GLY B 1 268 ? -4.875 15.133 0.404 1 98.81 268 GLY B N 1
ATOM 5338 C CA . GLY B 1 268 ? -3.424 15.188 0.489 1 98.81 268 GLY B CA 1
ATOM 5339 C C . GLY B 1 268 ? -2.906 16.516 1.001 1 98.81 268 GLY B C 1
ATOM 5340 O O . GLY B 1 268 ? -3.377 17.578 0.579 1 98.81 268 GLY B O 1
ATOM 5341 N N . GLU B 1 269 ? -1.93 16.484 1.863 1 98.94 269 GLU B N 1
ATOM 5342 C CA . GLU B 1 269 ? -1.206 17.625 2.41 1 98.94 269 GLU B CA 1
ATOM 5343 C C . GLU B 1 269 ? 0.267 17.594 2.014 1 98.94 269 GLU B C 1
ATOM 5345 O O . GLU B 1 269 ? 0.895 16.531 2.039 1 98.94 269 GLU B O 1
ATOM 5350 N N . THR B 1 270 ? 0.738 18.656 1.659 1 98.88 270 THR B N 1
ATOM 5351 C CA . THR B 1 270 ? 2.189 18.797 1.593 1 98.88 270 THR B CA 1
ATOM 5352 C C . THR B 1 270 ? 2.666 19.906 2.523 1 98.88 270 THR B C 1
ATOM 5354 O O . THR B 1 270 ? 1.879 20.469 3.295 1 98.88 270 THR B O 1
ATOM 5357 N N . LEU B 1 271 ? 4.004 20.203 2.461 1 98.81 271 LEU B N 1
ATOM 5358 C CA . LEU B 1 271 ? 4.566 21.125 3.445 1 98.81 271 LEU B CA 1
ATOM 5359 C C . LEU B 1 271 ? 5.301 22.266 2.76 1 98.81 271 LEU B C 1
ATOM 5361 O O . LEU B 1 271 ? 5.777 22.125 1.634 1 98.81 271 LEU B O 1
ATOM 5365 N N . ALA B 1 272 ? 5.438 23.344 3.588 1 98.62 272 ALA B N 1
ATOM 5366 C CA . ALA B 1 272 ? 6.262 24.469 3.156 1 98.62 272 ALA B CA 1
ATOM 5367 C C . ALA B 1 272 ? 7.688 24.016 2.855 1 98.62 272 ALA B C 1
ATOM 5369 O O . ALA B 1 272 ? 8.297 24.469 1.885 1 98.62 272 ALA B O 1
ATOM 5370 N N . ALA B 1 273 ? 8.172 23.094 3.594 1 98.5 273 ALA B N 1
ATOM 5371 C CA . ALA B 1 273 ? 9.539 22.609 3.396 1 98.5 273 ALA B CA 1
ATOM 5372 C C . ALA B 1 273 ? 9.672 21.875 2.066 1 98.5 273 ALA B C 1
ATOM 5374 O O . ALA B 1 273 ? 10.695 22 1.387 1 98.5 273 ALA B O 1
ATOM 5375 N N . THR B 1 274 ? 8.68 21.125 1.711 1 98.5 274 THR B N 1
ATOM 5376 C CA . THR B 1 274 ? 8.695 20.359 0.476 1 98.5 274 THR B CA 1
ATOM 5377 C C . THR B 1 274 ? 8.719 21.281 -0.741 1 98.5 274 THR B C 1
ATOM 5379 O O . THR B 1 274 ? 9.375 20.969 -1.741 1 98.5 274 THR B O 1
ATOM 5382 N N . VAL B 1 275 ? 8.039 22.391 -0.634 1 98.12 275 VAL B N 1
ATOM 5383 C CA . VAL B 1 275 ? 7.934 23.375 -1.715 1 98.12 275 VAL B CA 1
ATOM 5384 C C . VAL B 1 275 ? 9.156 24.281 -1.706 1 98.12 275 VAL B C 1
ATOM 5386 O O . VAL B 1 275 ? 9.594 24.766 -2.758 1 98.12 275 VAL B O 1
ATOM 5389 N N . GLY B 1 276 ? 9.766 24.484 -0.579 1 97.69 276 GLY B N 1
ATOM 5390 C CA . GLY B 1 276 ? 10.766 25.531 -0.404 1 97.69 276 GLY B CA 1
ATOM 5391 C C . GLY B 1 276 ? 12.188 25.031 -0.568 1 97.69 276 GLY B C 1
ATOM 5392 O O . GLY B 1 276 ? 13.102 25.812 -0.825 1 97.69 276 GLY B O 1
ATOM 5393 N N . THR B 1 277 ? 12.375 23.766 -0.343 1 97.75 277 THR B N 1
ATOM 5394 C CA . THR B 1 277 ? 13.727 23.219 -0.413 1 97.75 277 THR B CA 1
ATOM 5395 C C . THR B 1 277 ? 13.703 21.734 -0.788 1 97.75 277 THR B C 1
ATOM 5397 O O . THR B 1 277 ? 12.664 21.219 -1.187 1 97.75 277 THR B O 1
ATOM 5400 N N . ASP B 1 278 ? 14.922 21.094 -0.913 1 97.81 278 ASP B N 1
ATOM 5401 C CA . ASP B 1 278 ? 14.969 19.703 -1.354 1 97.81 278 ASP B CA 1
ATOM 5402 C C . ASP B 1 278 ? 16.031 18.922 -0.585 1 97.81 278 ASP B C 1
ATOM 5404 O O . ASP B 1 278 ? 16.688 19.453 0.31 1 97.81 278 ASP B O 1
ATOM 5408 N N . GLY B 1 279 ? 16.188 17.641 -0.853 1 97.81 279 GLY B N 1
ATOM 5409 C CA . GLY B 1 279 ? 16.984 16.703 -0.073 1 97.81 279 GLY B CA 1
ATOM 5410 C C . GLY B 1 279 ? 18.469 16.781 -0.406 1 97.81 279 GLY B C 1
ATOM 5411 O O . GLY B 1 279 ? 19.281 16.062 0.185 1 97.81 279 GLY B O 1
ATOM 5412 N N . SER B 1 280 ? 18.922 17.656 -1.387 1 97.38 280 SER B N 1
ATOM 5413 C CA . SER B 1 280 ? 20.344 17.828 -1.659 1 97.38 280 SER B CA 1
ATOM 5414 C C . SER B 1 280 ? 21.094 18.328 -0.43 1 97.38 280 SER B C 1
ATOM 5416 O O . SER B 1 280 ? 22.297 18.141 -0.308 1 97.38 280 SER B O 1
ATOM 5418 N N . HIS B 1 281 ? 20.359 18.891 0.525 1 97.75 281 HIS B N 1
ATOM 5419 C CA . HIS B 1 281 ? 20.953 19.484 1.722 1 97.75 281 HIS B CA 1
ATOM 5420 C C . HIS B 1 281 ? 21.453 18.406 2.678 1 97.75 281 HIS B C 1
ATOM 5422 O O . HIS B 1 281 ? 22.25 18.688 3.578 1 97.75 281 HIS B O 1
ATOM 5428 N N . TYR B 1 282 ? 21.047 17.172 2.508 1 97.19 282 TYR B N 1
ATOM 5429 C CA . TYR B 1 282 ? 21.5 16.094 3.383 1 97.19 282 TYR B CA 1
ATOM 5430 C C . TYR B 1 282 ? 22.969 15.797 3.164 1 97.19 282 TYR B C 1
ATOM 5432 O O . TYR B 1 282 ? 23.641 15.266 4.051 1 97.19 282 TYR B O 1
ATOM 5440 N N . GLY B 1 283 ? 23.453 16.172 2.029 1 95.25 283 GLY B N 1
ATOM 5441 C CA . GLY B 1 283 ? 24.828 15.898 1.696 1 95.25 283 GLY B CA 1
ATOM 5442 C C . GLY B 1 283 ? 25.766 17.047 2.062 1 95.25 283 GLY B C 1
ATOM 5443 O O . GLY B 1 283 ? 26.953 17 1.741 1 95.25 283 GLY B O 1
ATOM 5444 N N . ASN B 1 284 ? 25.219 18.047 2.646 1 96.62 284 ASN B N 1
ATOM 5445 C CA . ASN B 1 284 ? 26.062 19.172 3.068 1 96.62 284 ASN B CA 1
ATOM 5446 C C . ASN B 1 284 ? 27.141 18.719 4.043 1 96.62 284 ASN B C 1
ATOM 5448 O O . ASN B 1 284 ? 26.875 17.906 4.941 1 96.62 284 ASN B O 1
ATOM 5452 N N . ALA B 1 285 ? 28.375 19.297 3.895 1 96.5 285 ALA B N 1
ATOM 5453 C CA . ALA B 1 285 ? 29.516 18.922 4.73 1 96.5 285 ALA B CA 1
ATOM 5454 C C . ALA B 1 285 ? 29.297 19.375 6.176 1 96.5 285 ALA B C 1
ATOM 5456 O O . ALA B 1 285 ? 29.844 18.766 7.105 1 96.5 285 ALA B O 1
ATOM 5457 N N . CYS B 1 286 ? 28.609 20.391 6.375 1 97 286 CYS B N 1
ATOM 5458 C CA . CYS B 1 286 ? 28.297 20.875 7.711 1 97 286 CYS B CA 1
ATOM 5459 C C . CYS B 1 286 ? 27.172 20.062 8.336 1 97 286 CYS B C 1
ATOM 5461 O O . CYS B 1 286 ? 26.016 20.125 7.883 1 97 286 CYS B O 1
ATOM 5463 N N . PHE B 1 287 ? 27.453 19.375 9.406 1 97.25 287 PHE B N 1
ATOM 5464 C CA . PHE B 1 287 ? 26.469 18.531 10.094 1 97.25 287 PHE B CA 1
ATOM 5465 C C . PHE B 1 287 ? 25.25 19.359 10.516 1 97.25 287 PHE B C 1
ATOM 5467 O O . PHE B 1 287 ? 24.125 18.906 10.359 1 97.25 287 PHE B O 1
ATOM 5474 N N . ARG B 1 288 ? 25.578 20.438 11.055 1 95.88 288 ARG B N 1
ATOM 5475 C CA . ARG B 1 288 ? 24.5 21.281 11.539 1 95.88 288 ARG B CA 1
ATOM 5476 C C . ARG B 1 288 ? 23.5 21.578 10.422 1 95.88 288 ARG B C 1
ATOM 5478 O O . ARG B 1 288 ? 22.281 21.453 10.617 1 95.88 288 ARG B O 1
ATOM 5485 N N . HIS B 1 289 ? 24 21.953 9.25 1 96.81 289 HIS B N 1
ATOM 5486 C CA . HIS B 1 289 ? 23.156 22.281 8.102 1 96.81 289 HIS B CA 1
ATOM 5487 C C . HIS B 1 289 ? 22.375 21.062 7.637 1 96.81 289 HIS B C 1
ATOM 5489 O O . HIS B 1 289 ? 21.156 21.141 7.449 1 96.81 289 HIS B O 1
ATOM 5495 N N . ALA B 1 290 ? 23.078 19.969 7.523 1 97.88 290 ALA B N 1
ATOM 5496 C CA . ALA B 1 290 ? 22.438 18.766 7.027 1 97.88 290 ALA B CA 1
ATOM 5497 C C . ALA B 1 290 ? 21.375 18.266 8 1 97.88 290 ALA B C 1
ATOM 5499 O O . ALA B 1 290 ? 20.234 17.953 7.602 1 97.88 290 ALA B O 1
ATOM 5500 N N . ALA B 1 291 ? 21.656 18.25 9.25 1 98 291 ALA B N 1
ATOM 5501 C CA . ALA B 1 291 ? 20.75 17.766 10.289 1 98 291 ALA B CA 1
ATOM 5502 C C . ALA B 1 291 ? 19.547 18.672 10.43 1 98 291 ALA B C 1
ATOM 5504 O O . ALA B 1 291 ? 18.453 18.219 10.766 1 98 291 ALA B O 1
ATOM 5505 N N . ALA B 1 292 ? 19.734 19.938 10.156 1 97.31 292 ALA B N 1
ATOM 5506 C CA . ALA B 1 292 ? 18.656 20.906 10.281 1 97.31 292 ALA B CA 1
ATOM 5507 C C . ALA B 1 292 ? 17.547 20.625 9.266 1 97.31 292 ALA B C 1
ATOM 5509 O O . ALA B 1 292 ? 16.422 21.078 9.43 1 97.31 292 ALA B O 1
ATOM 5510 N N . HIS B 1 293 ? 17.844 19.844 8.211 1 98.19 293 HIS B N 1
ATOM 5511 C CA . HIS B 1 293 ? 16.891 19.594 7.133 1 98.19 293 HIS B CA 1
ATOM 5512 C C . HIS B 1 293 ? 16.188 18.25 7.324 1 98.19 293 HIS B C 1
ATOM 5514 O O . HIS B 1 293 ? 15.352 17.859 6.508 1 98.19 293 HIS B O 1
ATOM 5520 N N . VAL B 1 294 ? 16.531 17.578 8.438 1 98.25 294 VAL B N 1
ATOM 5521 C CA . VAL B 1 294 ? 16 16.234 8.656 1 98.25 294 VAL B CA 1
ATOM 5522 C C . VAL B 1 294 ? 14.555 16.312 9.148 1 98.25 294 VAL B C 1
ATOM 5524 O O . VAL B 1 294 ? 14.281 16.969 10.156 1 98.25 294 VAL B O 1
ATOM 5527 N N . LEU B 1 295 ? 13.609 15.75 8.438 1 98.31 295 LEU B N 1
ATOM 5528 C CA . LEU B 1 295 ? 12.227 15.484 8.82 1 98.31 295 LEU B CA 1
ATOM 5529 C C . LEU B 1 295 ? 11.703 14.219 8.133 1 98.31 295 LEU B C 1
ATOM 5531 O O . LEU B 1 295 ? 12.383 13.648 7.281 1 98.31 295 LEU B O 1
ATOM 5535 N N . SER B 1 296 ? 10.555 13.758 8.445 1 98.12 296 SER B N 1
ATOM 5536 C CA . SER B 1 296 ? 9.984 12.523 7.93 1 98.12 296 SER B CA 1
ATOM 5537 C C . SER B 1 296 ? 8.555 12.727 7.441 1 98.12 296 SER B C 1
ATOM 5539 O O . SER B 1 296 ? 7.719 13.273 8.164 1 98.12 296 SER B O 1
ATOM 5541 N N . PRO B 1 297 ? 8.164 12.195 6.285 1 98.5 297 PRO B N 1
ATOM 5542 C CA . PRO B 1 297 ? 9.07 11.688 5.258 1 98.5 297 PRO B CA 1
ATOM 5543 C C . PRO B 1 297 ? 10.102 12.727 4.816 1 98.5 297 PRO B C 1
ATOM 5545 O O . PRO B 1 297 ? 9.883 13.93 4.984 1 98.5 297 PRO B O 1
ATOM 5548 N N . PRO B 1 298 ? 11.242 12.305 4.34 1 98.69 298 PRO B N 1
ATOM 5549 C CA . PRO B 1 298 ? 12.32 13.258 4.105 1 98.69 298 PRO B CA 1
ATOM 5550 C C . PRO B 1 298 ? 12.102 14.117 2.861 1 98.69 298 PRO B C 1
ATOM 5552 O O . PRO B 1 298 ? 11.273 13.766 2.01 1 98.69 298 PRO B O 1
ATOM 5555 N N . LEU B 1 299 ? 12.82 15.242 2.854 1 98.69 299 LEU B N 1
ATOM 5556 C CA . LEU B 1 299 ? 12.992 15.969 1.599 1 98.69 299 LEU B CA 1
ATOM 5557 C C . LEU B 1 299 ? 13.633 15.078 0.539 1 98.69 299 LEU B C 1
ATOM 5559 O O . LEU B 1 299 ? 14.492 14.25 0.853 1 98.69 299 LEU B O 1
ATOM 5563 N N . ARG B 1 300 ? 13.211 15.281 -0.641 1 98.69 300 ARG B N 1
ATOM 5564 C CA . ARG B 1 300 ? 13.672 14.391 -1.702 1 98.69 300 ARG B CA 1
ATOM 5565 C C . ARG B 1 300 ? 14.836 15.016 -2.467 1 98.69 300 ARG B C 1
ATOM 5567 O O . ARG B 1 300 ? 14.844 16.219 -2.729 1 98.69 300 ARG B O 1
ATOM 5574 N N . PRO B 1 301 ? 15.797 14.18 -2.898 1 97.06 301 PRO B N 1
ATOM 5575 C CA . PRO B 1 301 ? 16.984 14.719 -3.559 1 97.06 301 PRO B CA 1
ATOM 5576 C C . PRO B 1 301 ? 16.703 15.211 -4.977 1 97.06 301 PRO B C 1
ATOM 5578 O O . PRO B 1 301 ? 17.453 16.047 -5.504 1 97.06 301 PRO B O 1
ATOM 5581 N N . ASP B 1 302 ? 15.648 14.711 -5.637 1 97.88 302 ASP B N 1
ATOM 5582 C CA . ASP B 1 302 ? 15.266 15.227 -6.949 1 97.88 302 ASP B CA 1
ATOM 5583 C C . ASP B 1 302 ? 14.891 16.703 -6.875 1 97.88 302 ASP B C 1
ATOM 5585 O O . ASP B 1 302 ? 13.891 17.062 -6.258 1 97.88 302 ASP B O 1
ATOM 5589 N N . PRO B 1 303 ? 15.688 17.594 -7.434 1 96.62 303 PRO B N 1
ATOM 5590 C CA . PRO B 1 303 ? 15.461 19.031 -7.301 1 96.62 303 PRO B CA 1
ATOM 5591 C C . PRO B 1 303 ? 14.18 19.5 -7.988 1 96.62 303 PRO B C 1
ATOM 5593 O O . PRO B 1 303 ? 13.75 20.641 -7.805 1 96.62 303 PRO B O 1
ATOM 5596 N N . SER B 1 304 ? 13.539 18.609 -8.797 1 98.06 304 SER B N 1
ATOM 5597 C CA . SER B 1 304 ? 12.289 18.984 -9.461 1 98.06 304 SER B CA 1
ATOM 5598 C C . SER B 1 304 ? 11.086 18.719 -8.555 1 98.06 304 SER B C 1
ATOM 5600 O O . SER B 1 304 ? 9.961 19.094 -8.891 1 98.06 304 SER B O 1
ATOM 5602 N N . THR B 1 305 ? 11.32 18.109 -7.395 1 98.62 305 THR B N 1
ATOM 5603 C CA . THR B 1 305 ? 10.219 17.719 -6.523 1 98.62 305 THR B CA 1
ATOM 5604 C C . THR B 1 305 ? 9.484 18.953 -6.004 1 98.62 305 THR B C 1
ATOM 5606 O O . THR B 1 305 ? 8.25 19.016 -6.051 1 98.62 305 THR B O 1
ATOM 5609 N N . PRO B 1 306 ? 10.141 20.016 -5.594 1 98.69 306 PRO B N 1
ATOM 5610 C CA . PRO B 1 306 ? 9.406 21.172 -5.098 1 98.69 306 PRO B CA 1
ATOM 5611 C C . PRO B 1 306 ? 8.445 21.75 -6.133 1 98.69 306 PRO B C 1
ATOM 5613 O O . PRO B 1 306 ? 7.285 22.047 -5.812 1 98.69 306 PRO B O 1
ATOM 5616 N N . GLN B 1 307 ? 8.898 21.875 -7.332 1 98.62 307 GLN B N 1
ATOM 5617 C CA . GLN B 1 307 ? 8.023 22.391 -8.383 1 98.62 307 GLN B CA 1
ATOM 5618 C C . GLN B 1 307 ? 6.852 21.453 -8.633 1 98.62 307 GLN B C 1
ATOM 5620 O O . GLN B 1 307 ? 5.715 21.891 -8.812 1 98.62 307 GLN B O 1
ATOM 5625 N N . ALA B 1 308 ? 7.148 20.156 -8.625 1 98.75 308 ALA B N 1
ATOM 5626 C CA . ALA B 1 308 ? 6.09 19.172 -8.836 1 98.75 308 ALA B CA 1
ATOM 5627 C C . ALA B 1 308 ? 5.027 19.266 -7.746 1 98.75 308 ALA B C 1
ATOM 5629 O O . ALA B 1 308 ? 3.838 19.094 -8.016 1 98.75 308 ALA B O 1
ATOM 5630 N N . MET B 1 309 ? 5.43 19.562 -6.594 1 98.75 309 MET B N 1
ATOM 5631 C CA . MET B 1 309 ? 4.496 19.688 -5.477 1 98.75 309 MET B CA 1
ATOM 5632 C C . MET B 1 309 ? 3.65 20.953 -5.598 1 98.75 309 MET B C 1
ATOM 5634 O O . MET B 1 309 ? 2.463 20.938 -5.273 1 98.75 309 MET B O 1
ATOM 5638 N N . CYS B 1 310 ? 4.246 22.047 -6.051 1 98.88 310 CYS B N 1
ATOM 5639 C CA . CYS B 1 310 ? 3.482 23.25 -6.336 1 98.88 310 CYS B CA 1
ATOM 5640 C C . CYS B 1 310 ? 2.41 22.984 -7.383 1 98.88 310 CYS B C 1
ATOM 5642 O O . CYS B 1 310 ? 1.264 23.422 -7.227 1 98.88 310 CYS B O 1
ATOM 5644 N N . GLU B 1 311 ? 2.822 22.266 -8.398 1 98.88 311 GLU B N 1
ATOM 5645 C CA . GLU B 1 311 ? 1.88 21.938 -9.469 1 98.88 311 GLU B CA 1
ATOM 5646 C C . GLU B 1 311 ? 0.762 21.031 -8.961 1 98.88 311 GLU B C 1
ATOM 5648 O O . GLU B 1 311 ? -0.397 21.188 -9.352 1 98.88 311 GLU B O 1
ATOM 5653 N N . ALA B 1 312 ? 1.129 20.125 -8.055 1 98.81 312 ALA B N 1
ATOM 5654 C CA . ALA B 1 312 ? 0.117 19.25 -7.473 1 98.81 312 ALA B CA 1
ATOM 5655 C C . ALA B 1 312 ? -0.891 20.047 -6.648 1 98.81 312 ALA B C 1
ATOM 5657 O O . ALA B 1 312 ? -2.084 19.734 -6.645 1 98.81 312 ALA B O 1
ATOM 5658 N N . LEU B 1 313 ? -0.444 21.062 -5.953 1 98.81 313 LEU B N 1
ATOM 5659 C CA . LEU B 1 313 ? -1.335 21.953 -5.23 1 98.81 313 LEU B CA 1
ATOM 5660 C C . LEU B 1 313 ? -2.219 22.75 -6.195 1 98.81 313 LEU B C 1
ATOM 5662 O O . LEU B 1 313 ? -3.424 22.875 -5.969 1 98.81 313 LEU B O 1
ATOM 5666 N N . ALA B 1 314 ? -1.623 23.219 -7.199 1 98.75 314 ALA B N 1
ATOM 5667 C CA . ALA B 1 314 ? -2.34 24.016 -8.18 1 98.75 314 ALA B CA 1
ATOM 5668 C C . ALA B 1 314 ? -3.451 23.219 -8.852 1 98.75 314 ALA B C 1
ATOM 5670 O O . ALA B 1 314 ? -4.543 23.734 -9.094 1 98.75 314 ALA B O 1
ATOM 5671 N N . ASP B 1 315 ? -3.186 21.922 -9.07 1 98.06 315 ASP B N 1
ATOM 5672 C CA . ASP B 1 315 ? -4.082 21.078 -9.859 1 98.06 315 ASP B CA 1
ATOM 5673 C C . ASP B 1 315 ? -5.016 20.281 -8.961 1 98.06 315 ASP B C 1
ATOM 5675 O O . ASP B 1 315 ? -5.73 19.391 -9.438 1 98.06 315 ASP B O 1
ATOM 5679 N N . ASP B 1 316 ? -4.988 20.469 -7.727 1 98 316 ASP B N 1
ATOM 5680 C CA . ASP B 1 316 ? -5.863 19.859 -6.727 1 98 316 ASP B CA 1
ATOM 5681 C C . ASP B 1 316 ? -5.59 18.359 -6.598 1 98 316 ASP B C 1
ATOM 5683 O O . ASP B 1 316 ? -6.477 17.594 -6.215 1 98 316 ASP B O 1
ATOM 5687 N N . HIS B 1 317 ? -4.332 17.969 -7.031 1 98.06 317 HIS B N 1
ATOM 5688 C CA . HIS B 1 317 ? -3.867 16.641 -6.645 1 98.06 317 HIS B CA 1
ATOM 5689 C C . HIS B 1 317 ? -3.502 16.594 -5.164 1 98.06 317 HIS B C 1
ATOM 5691 O O . HIS B 1 317 ? -3.6 15.547 -4.527 1 98.06 317 HIS B O 1
ATOM 5697 N N . LEU B 1 318 ? -3.084 17.703 -4.629 1 98.69 318 LEU B N 1
ATOM 5698 C CA . LEU B 1 318 ? -2.975 18 -3.209 1 98.69 318 LEU B CA 1
ATOM 5699 C C . LEU B 1 318 ? -3.92 19.141 -2.822 1 98.69 318 LEU B C 1
ATOM 5701 O O . LEU B 1 318 ? -4.105 20.078 -3.588 1 98.69 318 LEU B O 1
ATOM 5705 N N . GLN B 1 319 ? -4.465 19.078 -1.656 1 98.69 319 GLN B N 1
ATOM 5706 C CA . GLN B 1 319 ? -5.578 19.969 -1.324 1 98.69 319 GLN B CA 1
ATOM 5707 C C . GLN B 1 319 ? -5.105 21.156 -0.485 1 98.69 319 GLN B C 1
ATOM 5709 O O . GLN B 1 319 ? -5.75 22.203 -0.467 1 98.69 319 GLN B O 1
ATOM 5714 N N . LEU B 1 320 ? -4.031 20.984 0.247 1 98.81 320 LEU B N 1
ATOM 5715 C CA . LEU B 1 320 ? -3.602 22.078 1.103 1 98.81 320 LEU B CA 1
ATOM 5716 C C . LEU B 1 320 ? -2.143 21.906 1.513 1 98.81 320 LEU B C 1
ATOM 5718 O O . LEU B 1 320 ? -1.534 20.875 1.242 1 98.81 320 LEU B O 1
ATOM 5722 N N . ILE B 1 321 ? -1.58 22.891 2.082 1 98.88 321 ILE B N 1
ATOM 5723 C CA . ILE B 1 321 ? -0.183 22.938 2.496 1 98.88 321 ILE B CA 1
ATOM 5724 C C . ILE B 1 321 ? -0.1 23.281 3.984 1 98.88 321 ILE B C 1
ATOM 5726 O O . ILE B 1 321 ? -0.771 24.188 4.461 1 98.88 321 ILE B O 1
ATOM 5730 N N . GLY B 1 322 ? 0.589 22.516 4.75 1 98.75 322 GLY B N 1
ATOM 5731 C CA . GLY B 1 322 ? 0.925 22.766 6.145 1 98.75 322 GLY B CA 1
ATOM 5732 C C . GLY B 1 322 ? 2.395 23.078 6.355 1 98.75 322 GLY B C 1
ATOM 5733 O O . GLY B 1 322 ? 3.133 23.297 5.395 1 98.75 322 GLY B O 1
ATOM 5734 N N . SER B 1 323 ? 2.785 23.266 7.586 1 98.75 323 SER B N 1
ATOM 5735 C CA . SER B 1 323 ? 4.188 23.547 7.875 1 98.75 323 SER B CA 1
ATOM 5736 C C . SER B 1 323 ? 4.863 22.344 8.547 1 98.75 323 SER B C 1
ATOM 5738 O O . SER B 1 323 ? 6.059 22.109 8.352 1 98.75 323 SER B O 1
ATOM 5740 N N . ASP B 1 324 ? 4.012 21.609 9.305 1 98.62 324 ASP B N 1
ATOM 5741 C CA . ASP B 1 324 ? 4.602 20.625 10.203 1 98.62 324 ASP B CA 1
ATOM 5742 C C . ASP B 1 324 ? 5.75 21.219 11.008 1 98.62 324 ASP B C 1
ATOM 5744 O O . ASP B 1 324 ? 6.805 20.594 11.164 1 98.62 324 ASP B O 1
ATOM 5748 N N . ASN B 1 325 ? 5.625 22.453 11.391 1 98.56 325 ASN B N 1
ATOM 5749 C CA . ASN B 1 325 ? 6.629 23.109 12.227 1 98.56 325 ASN B CA 1
ATOM 5750 C C . ASN B 1 325 ? 6.973 22.266 13.453 1 98.56 325 ASN B C 1
ATOM 5752 O O . ASN B 1 325 ? 6.098 21.969 14.273 1 98.56 325 ASN B O 1
ATOM 5756 N N . CYS B 1 326 ? 8.109 21.938 13.539 1 98 326 CYS B N 1
ATOM 5757 C CA . CYS B 1 326 ? 8.719 21.141 14.602 1 98 326 CYS B CA 1
ATOM 5758 C C . CYS B 1 326 ? 10.219 21.406 14.688 1 98 326 CYS B C 1
ATOM 5760 O O . CYS B 1 326 ? 11 20.766 13.992 1 98 326 CYS B O 1
ATOM 5762 N N . THR B 1 327 ? 10.555 22.375 15.594 1 96.81 327 THR B N 1
ATOM 5763 C CA . THR B 1 327 ? 11.922 22.891 15.578 1 96.81 327 THR B CA 1
ATOM 5764 C C . THR B 1 327 ? 12.703 22.375 16.781 1 96.81 327 THR B C 1
ATOM 5766 O O . THR B 1 327 ? 12.172 22.297 17.891 1 96.81 327 THR B O 1
ATOM 5769 N N . PHE B 1 328 ? 13.969 22.047 16.5 1 97.31 328 PHE B N 1
ATOM 5770 C CA . PHE B 1 328 ? 14.898 21.625 17.547 1 97.31 328 PHE B CA 1
ATOM 5771 C C . PHE B 1 328 ? 16.172 22.453 17.531 1 97.31 328 PHE B C 1
ATOM 5773 O O . PHE B 1 328 ? 16.609 22.891 16.453 1 97.31 328 PHE B O 1
ATOM 5780 N N . HIS B 1 329 ? 16.641 22.75 18.75 1 96 329 HIS B N 1
ATOM 5781 C CA . HIS B 1 329 ? 17.922 23.438 18.828 1 96 329 HIS B CA 1
ATOM 5782 C C . HIS B 1 329 ? 19.047 22.562 18.266 1 96 329 HIS B C 1
ATOM 5784 O O . HIS B 1 329 ? 18.906 21.344 18.188 1 96 329 HIS B O 1
ATOM 5790 N N . GLU B 1 330 ? 20.109 23.266 17.922 1 94.62 330 GLU B N 1
ATOM 5791 C CA . GLU B 1 330 ? 21.266 22.578 17.375 1 94.62 330 GLU B CA 1
ATOM 5792 C C . GLU B 1 330 ? 21.75 21.469 18.312 1 94.62 330 GLU B C 1
ATOM 5794 O O . GLU B 1 330 ? 22.125 20.391 17.859 1 94.62 330 GLU B O 1
ATOM 5799 N N . LYS B 1 331 ? 21.797 21.812 19.578 1 96.06 331 LYS B N 1
ATOM 5800 C CA . LYS B 1 331 ? 22.266 20.844 20.562 1 96.06 331 LYS B CA 1
ATOM 5801 C C . LYS B 1 331 ? 21.438 19.562 20.531 1 96.06 331 LYS B C 1
ATOM 5803 O O . LYS B 1 331 ? 21.969 18.469 20.734 1 96.06 331 LYS B O 1
ATOM 5808 N N . ASP B 1 332 ? 20.141 19.641 20.281 1 97.19 332 ASP B N 1
ATOM 5809 C CA . ASP B 1 332 ? 19.266 18.484 20.188 1 97.19 332 ASP B CA 1
ATOM 5810 C C . ASP B 1 332 ? 19.547 17.672 18.922 1 97.19 332 ASP B C 1
ATOM 5812 O O . ASP B 1 332 ? 19.609 16.438 18.969 1 97.19 332 ASP B O 1
ATOM 5816 N N . LYS B 1 333 ? 19.766 18.375 17.781 1 97 333 LYS B N 1
ATOM 5817 C CA . LYS B 1 333 ? 20.094 17.703 16.531 1 97 333 LYS B CA 1
ATOM 5818 C C . LYS B 1 333 ? 21.406 16.922 16.656 1 97 333 LYS B C 1
ATOM 5820 O O . LYS B 1 333 ? 21.594 15.914 15.984 1 97 333 LYS B O 1
ATOM 5825 N N . GLN B 1 334 ? 22.328 17.344 17.547 1 96.94 334 GLN B N 1
ATOM 5826 C CA . GLN B 1 334 ? 23.625 16.734 17.766 1 96.94 334 GLN B CA 1
ATOM 5827 C C . GLN B 1 334 ? 23.484 15.336 18.375 1 96.94 334 GLN B C 1
ATOM 5829 O O . GLN B 1 334 ? 24.438 14.555 18.359 1 96.94 334 GLN B O 1
ATOM 5834 N N . LEU B 1 335 ? 22.266 15.078 18.844 1 97.06 335 LEU B N 1
ATOM 5835 C CA . LEU B 1 335 ? 22.016 13.734 19.344 1 97.06 335 LEU B CA 1
ATOM 5836 C C . LEU B 1 335 ? 22.281 12.688 18.266 1 97.06 335 LEU B C 1
ATOM 5838 O O . LEU B 1 335 ? 22.625 11.547 18.578 1 97.06 335 LEU B O 1
ATOM 5842 N N . GLY B 1 336 ? 22.172 13.07 16.984 1 97.5 336 GLY B N 1
ATOM 5843 C CA . GLY B 1 336 ? 22.328 12.148 15.867 1 97.5 336 GLY B CA 1
ATOM 5844 C C . GLY B 1 336 ? 23.656 12.312 15.148 1 97.5 336 GLY B C 1
ATOM 5845 O O . GLY B 1 336 ? 23.781 11.945 13.977 1 97.5 336 GLY B O 1
ATOM 5846 N N . LYS B 1 337 ? 24.672 12.945 15.766 1 96.88 337 LYS B N 1
ATOM 5847 C CA . LYS B 1 337 ? 25.938 13.258 15.125 1 96.88 337 LYS B CA 1
ATOM 5848 C C . LYS B 1 337 ? 26.625 11.992 14.609 1 96.88 337 LYS B C 1
ATOM 5850 O O . LYS B 1 337 ? 27.266 12.016 13.555 1 96.88 337 LYS B O 1
ATOM 5855 N N . ASP B 1 338 ? 26.484 10.875 15.305 1 97 338 ASP B N 1
ATOM 5856 C CA . ASP B 1 338 ? 27.141 9.641 14.891 1 97 338 ASP B CA 1
ATOM 5857 C C . ASP B 1 338 ? 26.125 8.562 14.539 1 97 338 ASP B C 1
ATOM 5859 O O . ASP B 1 338 ? 26.484 7.383 14.414 1 97 338 ASP B O 1
ATOM 5863 N N . ASN B 1 339 ? 24.938 8.867 14.43 1 98.44 339 ASN B N 1
ATOM 5864 C CA . ASN B 1 339 ? 23.812 7.988 14.125 1 98.44 339 ASN B CA 1
ATOM 5865 C C . ASN B 1 339 ? 22.609 8.773 13.578 1 98.44 339 ASN B C 1
ATOM 5867 O O . ASN B 1 339 ? 21.828 9.336 14.352 1 98.44 339 ASN B O 1
ATOM 5871 N N . PHE B 1 340 ? 22.422 8.734 12.258 1 98.44 340 PHE B N 1
ATOM 5872 C CA . PHE B 1 340 ? 21.422 9.57 11.625 1 98.44 340 PHE B CA 1
ATOM 5873 C C . PHE B 1 340 ? 20.031 9.25 12.172 1 98.44 340 PHE B C 1
ATOM 5875 O O . PHE B 1 340 ? 19.125 10.094 12.133 1 98.44 340 PHE B O 1
ATOM 5882 N N . ALA B 1 341 ? 19.828 8.023 12.672 1 97.81 341 ALA B N 1
ATOM 5883 C CA . ALA B 1 341 ? 18.516 7.59 13.141 1 97.81 341 ALA B CA 1
ATOM 5884 C C . ALA B 1 341 ? 18.141 8.266 14.453 1 97.81 341 ALA B C 1
ATOM 5886 O O . ALA B 1 341 ? 17 8.172 14.914 1 97.81 341 ALA B O 1
ATOM 5887 N N . LYS B 1 342 ? 19.062 9.039 15.07 1 97.88 342 LYS B N 1
ATOM 5888 C CA . LYS B 1 342 ? 18.844 9.688 16.359 1 97.88 342 LYS B CA 1
ATOM 5889 C C . LYS B 1 342 ? 18.656 11.195 16.188 1 97.88 342 LYS B C 1
ATOM 5891 O O . LYS B 1 342 ? 18.469 11.914 17.172 1 97.88 342 LYS B O 1
ATOM 5896 N N . ILE B 1 343 ? 18.75 11.672 15.016 1 97.88 343 ILE B N 1
ATOM 5897 C CA . ILE B 1 343 ? 18.516 13.094 14.766 1 97.88 343 ILE B CA 1
ATOM 5898 C C . ILE B 1 343 ? 17.031 13.398 14.922 1 97.88 343 ILE B C 1
ATOM 5900 O O . ILE B 1 343 ? 16.203 12.867 14.188 1 97.88 343 ILE B O 1
ATOM 5904 N N . PRO B 1 344 ? 16.656 14.258 15.867 1 97.38 344 PRO B N 1
ATOM 5905 C CA . PRO B 1 344 ? 15.25 14.625 15.953 1 97.38 344 PRO B CA 1
ATOM 5906 C C . PRO B 1 344 ? 14.695 15.18 14.641 1 97.38 344 PRO B C 1
ATOM 5908 O O . PRO B 1 344 ? 15.352 16 13.992 1 97.38 344 PRO B O 1
ATOM 5911 N N . ASN B 1 345 ? 13.547 14.664 14.258 1 97.25 345 ASN B N 1
ATOM 5912 C CA . ASN B 1 345 ? 12.914 15.031 12.992 1 97.25 345 ASN B CA 1
ATOM 5913 C C . ASN B 1 345 ? 12.094 16.312 13.133 1 97.25 345 ASN B C 1
ATOM 5915 O O . ASN B 1 345 ? 11.172 16.375 13.945 1 97.25 345 ASN B O 1
ATOM 5919 N N . GLY B 1 346 ? 12.383 17.297 12.344 1 97.56 346 GLY B N 1
ATOM 5920 C CA . GLY B 1 346 ? 11.539 18.484 12.32 1 97.56 346 GLY B CA 1
ATOM 5921 C C . GLY B 1 346 ? 12.242 19.703 11.766 1 97.56 346 GLY B C 1
ATOM 5922 O O . GLY B 1 346 ? 13.453 19.859 11.914 1 97.56 346 GLY B O 1
ATOM 5923 N N . VAL B 1 347 ? 11.562 20.469 11.211 1 97.94 347 VAL B N 1
ATOM 5924 C CA . VAL B 1 347 ? 12.062 21.703 10.602 1 97.94 347 VAL B CA 1
ATOM 5925 C C . VAL B 1 347 ? 11.102 22.859 10.914 1 97.94 347 VAL B C 1
ATOM 5927 O O . VAL B 1 347 ? 10 22.625 11.422 1 97.94 347 VAL B O 1
ATOM 5930 N N . ASN B 1 348 ? 11.586 24.047 10.688 1 97.69 348 ASN B N 1
ATOM 5931 C CA . ASN B 1 348 ? 10.711 25.219 10.773 1 97.69 348 ASN B CA 1
ATOM 5932 C C . ASN B 1 348 ? 9.828 25.359 9.531 1 97.69 348 ASN B C 1
ATOM 5934 O O . ASN B 1 348 ? 10.172 24.828 8.469 1 97.69 348 ASN B O 1
ATOM 5938 N N . GLY B 1 349 ? 8.664 26.031 9.719 1 97.69 349 GLY B N 1
ATOM 5939 C CA . GLY B 1 349 ? 7.879 26.281 8.523 1 97.69 349 GLY B CA 1
ATOM 5940 C C . GLY B 1 349 ? 6.68 27.188 8.781 1 97.69 349 GLY B C 1
ATOM 5941 O O . GLY B 1 349 ? 6.113 27.75 7.844 1 97.69 349 GLY B O 1
ATOM 5942 N N . VAL B 1 350 ? 6.297 27.375 10.039 1 98.44 350 VAL B N 1
ATOM 5943 C CA . VAL B 1 350 ? 5.012 27.984 10.352 1 98.44 350 VAL B CA 1
ATOM 5944 C C . VAL B 1 350 ? 5.051 29.469 9.977 1 98.44 350 VAL B C 1
ATOM 5946 O O . VAL B 1 350 ? 4.059 30.016 9.492 1 98.44 350 VAL B O 1
ATOM 5949 N N . GLU B 1 351 ? 6.137 30.078 10.219 1 98 351 GLU B N 1
ATOM 5950 C CA . GLU B 1 351 ? 6.238 31.516 9.945 1 98 351 GLU B CA 1
ATOM 5951 C C . GLU B 1 351 ? 6.262 31.797 8.445 1 98 351 GLU B C 1
ATOM 5953 O O . GLU B 1 351 ? 5.598 32.719 7.973 1 98 351 GLU B O 1
ATOM 5958 N N . ASP B 1 352 ? 6.957 30.984 7.691 1 96.94 352 ASP B N 1
ATOM 5959 C CA . ASP B 1 352 ? 7.266 31.344 6.309 1 96.94 352 ASP B CA 1
ATOM 5960 C C . ASP B 1 352 ? 6.391 30.562 5.332 1 96.94 352 ASP B C 1
ATOM 5962 O O . ASP B 1 352 ? 6.523 30.703 4.117 1 96.94 352 ASP B O 1
ATOM 5966 N N . ARG B 1 353 ? 5.445 29.719 5.832 1 98.25 353 ARG B N 1
ATOM 5967 C CA . ARG B 1 353 ? 4.617 28.812 5.035 1 98.25 353 ARG B CA 1
ATOM 5968 C C . ARG B 1 353 ? 3.963 29.562 3.875 1 98.25 353 ARG B C 1
ATOM 5970 O O . ARG B 1 353 ? 4.141 29.188 2.715 1 98.25 353 ARG B O 1
ATOM 5977 N N . MET B 1 354 ? 3.303 30.719 4.145 1 98.5 354 MET B N 1
ATOM 5978 C CA . MET B 1 354 ? 2.553 31.438 3.117 1 98.5 354 MET B CA 1
ATOM 5979 C C . MET B 1 354 ? 3.492 32.156 2.168 1 98.5 354 MET B C 1
ATOM 5981 O O . MET B 1 354 ? 3.299 32.156 0.952 1 98.5 354 MET B O 1
ATOM 5985 N N . ALA B 1 355 ? 4.543 32.688 2.65 1 97.38 355 ALA B N 1
ATOM 5986 C CA . ALA B 1 355 ? 5.48 33.438 1.823 1 97.38 355 ALA B CA 1
ATOM 5987 C C . ALA B 1 355 ? 6.223 32.531 0.861 1 97.38 355 ALA B C 1
ATOM 5989 O O . ALA B 1 355 ? 6.438 32.875 -0.303 1 97.38 355 ALA B O 1
ATOM 5990 N N . ILE B 1 356 ? 6.57 31.422 1.388 1 97.94 356 ILE B N 1
ATOM 5991 C CA . ILE B 1 356 ? 7.301 30.484 0.549 1 97.94 356 ILE B CA 1
ATOM 5992 C C . ILE B 1 356 ? 6.406 30.016 -0.599 1 97.94 356 ILE B C 1
ATOM 5994 O O . ILE B 1 356 ? 6.836 29.984 -1.755 1 97.94 356 ILE B O 1
ATOM 5998 N N . LEU B 1 357 ? 5.211 29.672 -0.259 1 98.62 357 LEU B N 1
ATOM 5999 C CA . LEU B 1 357 ? 4.324 29.219 -1.325 1 98.62 357 LEU B CA 1
ATOM 6000 C C . LEU B 1 357 ? 4.047 30.344 -2.316 1 98.62 357 LEU B C 1
ATOM 6002 O O . LEU B 1 357 ? 4.008 30.125 -3.527 1 98.62 357 LEU B O 1
ATOM 6006 N N . TRP B 1 358 ? 3.781 31.562 -1.815 1 98.38 358 TRP B N 1
ATOM 6007 C CA . TRP B 1 358 ? 3.555 32.688 -2.705 1 98.38 358 TRP B CA 1
ATOM 6008 C C . TRP B 1 358 ? 4.711 32.875 -3.686 1 98.38 358 TRP B C 1
ATOM 6010 O O . TRP B 1 358 ? 4.492 33 -4.895 1 98.38 358 TRP B O 1
ATOM 6020 N N . GLN B 1 359 ? 5.926 32.781 -3.195 1 97.25 359 GLN B N 1
ATOM 6021 C CA . GLN B 1 359 ? 7.113 32.969 -4.023 1 97.25 359 GLN B CA 1
ATOM 6022 C C . GLN B 1 359 ? 7.266 31.812 -5.027 1 97.25 359 GLN B C 1
ATOM 6024 O O . GLN B 1 359 ? 7.578 32.062 -6.195 1 97.25 359 GLN B O 1
ATOM 6029 N N . LYS B 1 360 ? 6.945 30.625 -4.617 1 97.88 360 LYS B N 1
ATOM 6030 C CA . LYS B 1 360 ? 7.266 29.453 -5.426 1 97.88 360 LYS B CA 1
ATOM 6031 C C . LYS B 1 360 ? 6.133 29.125 -6.395 1 97.88 360 LYS B C 1
ATOM 6033 O O . LYS B 1 360 ? 6.348 28.438 -7.398 1 97.88 360 LYS B O 1
ATOM 6038 N N . ALA B 1 361 ? 4.945 29.672 -6.047 1 98.56 361 ALA B N 1
ATOM 6039 C CA . ALA B 1 361 ? 3.826 29.203 -6.867 1 98.56 361 ALA B CA 1
ATOM 6040 C C . ALA B 1 361 ? 3.076 30.391 -7.48 1 98.56 361 ALA B C 1
ATOM 6042 O O . ALA B 1 361 ? 2.717 30.359 -8.656 1 98.56 361 ALA B O 1
ATOM 6043 N N . VAL B 1 362 ? 2.82 31.422 -6.75 1 98.44 362 VAL B N 1
ATOM 6044 C CA . VAL B 1 362 ? 2.068 32.562 -7.293 1 98.44 362 VAL B CA 1
ATOM 6045 C C . VAL B 1 362 ? 2.984 33.406 -8.156 1 98.44 362 VAL B C 1
ATOM 6047 O O . VAL B 1 362 ? 2.67 33.719 -9.312 1 98.44 362 VAL B O 1
ATOM 6050 N N . ASN B 1 363 ? 4.148 33.812 -7.625 1 97.06 363 ASN B N 1
ATOM 6051 C CA . ASN B 1 363 ? 5.062 34.656 -8.375 1 97.06 363 ASN B CA 1
ATOM 6052 C C . ASN B 1 363 ? 5.559 33.969 -9.641 1 97.06 363 ASN B C 1
ATOM 6054 O O . ASN B 1 363 ? 5.879 34.625 -10.633 1 97.06 363 ASN B O 1
ATOM 6058 N N . THR B 1 364 ? 5.535 32.688 -9.602 1 97.25 364 THR B N 1
ATOM 6059 C CA . THR B 1 364 ? 6.055 31.953 -10.742 1 97.25 364 THR B CA 1
ATOM 6060 C C . THR B 1 364 ? 4.938 31.656 -11.742 1 97.25 364 THR B C 1
ATOM 6062 O O . THR B 1 364 ? 5.195 31.125 -12.828 1 97.25 364 THR B O 1
ATOM 6065 N N . GLY B 1 365 ? 3.756 31.875 -11.352 1 97.69 365 GLY B N 1
ATOM 6066 C CA . GLY B 1 365 ? 2.639 31.719 -12.273 1 97.69 365 GLY B CA 1
ATOM 6067 C C . GLY B 1 365 ? 2 30.344 -12.195 1 97.69 365 GLY B C 1
ATOM 6068 O O . GLY B 1 365 ? 1.051 30.062 -12.93 1 97.69 365 GLY B O 1
ATOM 6069 N N . ILE B 1 366 ? 2.424 29.5 -11.312 1 98.25 366 ILE B N 1
ATOM 6070 C CA . ILE B 1 366 ? 1.913 28.141 -11.18 1 98.25 366 ILE B CA 1
ATOM 6071 C C . ILE B 1 366 ? 0.513 28.172 -10.57 1 98.25 366 ILE B C 1
ATOM 6073 O O . ILE B 1 366 ? -0.329 27.328 -10.883 1 98.25 366 ILE B O 1
ATOM 6077 N N . MET B 1 367 ? 0.267 29.234 -9.805 1 97.81 367 MET B N 1
ATOM 6078 C CA . MET B 1 367 ? -0.943 29.344 -8.992 1 97.81 367 MET B CA 1
ATOM 6079 C C . MET B 1 367 ? -1.455 30.781 -8.953 1 97.81 367 MET B C 1
ATOM 6081 O O . MET B 1 367 ? -0.665 31.719 -8.898 1 97.81 367 MET B O 1
ATOM 6085 N N . ASP B 1 368 ? -2.766 30.938 -9.07 1 98.12 368 ASP B N 1
ATOM 6086 C CA . ASP B 1 368 ? -3.281 32.281 -8.906 1 98.12 368 ASP B CA 1
ATOM 6087 C C . ASP B 1 368 ? -3.611 32.594 -7.445 1 98.12 368 ASP B C 1
ATOM 6089 O O . ASP B 1 368 ? -3.594 31.688 -6.605 1 98.12 368 ASP B O 1
ATOM 6093 N N . PRO B 1 369 ? -3.896 33.75 -7.098 1 98.44 369 PRO B N 1
ATOM 6094 C CA . PRO B 1 369 ? -4.117 34.125 -5.699 1 98.44 369 PRO B CA 1
ATOM 6095 C C . PRO B 1 369 ? -5.332 33.406 -5.086 1 98.44 369 PRO B C 1
ATOM 6097 O O . PRO B 1 369 ? -5.344 33.125 -3.887 1 98.44 369 PRO B O 1
ATOM 6100 N N . CYS B 1 370 ? -6.379 33.188 -5.895 1 98.69 370 CYS B N 1
ATOM 6101 C CA . CYS B 1 370 ? -7.547 32.5 -5.371 1 98.69 370 CYS B CA 1
ATOM 6102 C C . CYS B 1 370 ? -7.188 31.094 -4.934 1 98.69 370 CYS B C 1
ATOM 6104 O O . CYS B 1 370 ? -7.59 30.641 -3.855 1 98.69 370 CYS B O 1
ATOM 6106 N N . ARG B 1 371 ? -6.398 30.422 -5.797 1 98.62 371 ARG B N 1
ATOM 6107 C CA . ARG B 1 371 ? -5.938 29.078 -5.449 1 98.62 371 ARG B CA 1
ATOM 6108 C C . ARG B 1 371 ? -4.988 29.125 -4.258 1 98.62 371 ARG B C 1
ATOM 6110 O O . ARG B 1 371 ? -5.004 28.219 -3.418 1 98.62 371 ARG B O 1
ATOM 6117 N N . PHE B 1 372 ? -4.184 30.141 -4.223 1 98.69 372 PHE B N 1
ATOM 6118 C CA . PHE B 1 372 ? -3.324 30.344 -3.064 1 98.69 372 PHE B CA 1
ATOM 6119 C C . PHE B 1 372 ? -4.148 30.406 -1.784 1 98.69 372 PHE B C 1
ATOM 6121 O O . PHE B 1 372 ? -3.832 29.734 -0.802 1 98.69 372 PHE B O 1
ATOM 6128 N N . VAL B 1 373 ? -5.242 31.109 -1.79 1 98.88 373 VAL B N 1
ATOM 6129 C CA . VAL B 1 373 ? -6.137 31.203 -0.642 1 98.88 373 VAL B CA 1
ATOM 6130 C C . VAL B 1 373 ? -6.77 29.844 -0.354 1 98.88 373 VAL B C 1
ATOM 6132 O O . VAL B 1 373 ? -6.883 29.438 0.805 1 98.88 373 VAL B O 1
ATOM 6135 N N . ALA B 1 374 ? -7.113 29.203 -1.392 1 98.88 374 ALA B N 1
ATOM 6136 C CA . ALA B 1 374 ? -7.711 27.891 -1.216 1 98.88 374 ALA B CA 1
ATOM 6137 C C . ALA B 1 374 ? -6.777 26.953 -0.452 1 98.88 374 ALA B C 1
ATOM 6139 O O . ALA B 1 374 ? -7.164 26.375 0.564 1 98.88 374 ALA B O 1
ATOM 6140 N N . VAL B 1 375 ? -5.473 26.844 -0.846 1 98.81 375 VAL B N 1
ATOM 6141 C CA . VAL B 1 375 ? -4.582 25.797 -0.34 1 98.81 375 VAL B CA 1
ATOM 6142 C C . VAL B 1 375 ? -3.955 26.25 0.976 1 98.81 375 VAL B C 1
ATOM 6144 O O . VAL B 1 375 ? -3.42 25.438 1.73 1 98.81 375 VAL B O 1
ATOM 6147 N N . THR B 1 376 ? -4.086 27.625 1.354 1 98.81 376 THR B N 1
ATOM 6148 C CA . THR B 1 376 ? -3.436 28.078 2.576 1 98.81 376 THR B CA 1
ATOM 6149 C C . THR B 1 376 ? -4.465 28.344 3.672 1 98.81 376 THR B C 1
ATOM 6151 O O . THR B 1 376 ? -4.109 28.5 4.844 1 98.81 376 THR B O 1
ATOM 6154 N N . SER B 1 377 ? -5.785 28.422 3.193 1 98.75 377 SER B N 1
ATOM 6155 C CA . SER B 1 377 ? -6.75 28.875 4.188 1 98.75 377 SER B CA 1
ATOM 6156 C C . SER B 1 377 ? -8.086 28.172 4.031 1 98.75 377 SER B C 1
ATOM 6158 O O . SER B 1 377 ? -8.43 27.297 4.832 1 98.75 377 SER B O 1
ATOM 6160 N N . SER B 1 378 ? -8.797 28.344 2.986 1 98.88 378 SER B N 1
ATOM 6161 C CA . SER B 1 378 ? -10.195 27.969 2.834 1 98.88 378 SER B CA 1
ATOM 6162 C C . SER B 1 378 ? -10.367 26.453 2.898 1 98.88 378 SER B C 1
ATOM 6164 O O . SER B 1 378 ? -11.312 25.953 3.512 1 98.88 378 SER B O 1
ATOM 6166 N N . ASN B 1 379 ? -9.453 25.766 2.197 1 98.81 379 ASN B N 1
ATOM 6167 C CA . ASN B 1 379 ? -9.578 24.312 2.201 1 98.81 379 ASN B CA 1
ATOM 6168 C C . ASN B 1 379 ? -9.453 23.734 3.611 1 98.81 379 ASN B C 1
ATOM 6170 O O . ASN B 1 379 ? -10.227 22.859 4.004 1 98.81 379 ASN B O 1
ATOM 6174 N N . ALA B 1 380 ? -8.477 24.234 4.359 1 98.81 380 ALA B N 1
ATOM 6175 C CA . ALA B 1 380 ? -8.336 23.766 5.738 1 98.81 380 ALA B CA 1
ATOM 6176 C C . ALA B 1 380 ? -9.594 24.078 6.547 1 98.81 380 ALA B C 1
ATOM 6178 O O . ALA B 1 380 ? -10.062 23.234 7.324 1 98.81 380 ALA B O 1
ATOM 6179 N N . ALA B 1 381 ? -10.117 25.312 6.391 1 98.81 381 ALA B N 1
ATOM 6180 C CA . ALA B 1 381 ? -11.328 25.688 7.113 1 98.81 381 ALA B CA 1
ATOM 6181 C C . ALA B 1 381 ? -12.477 24.75 6.781 1 98.81 381 ALA B C 1
ATOM 6183 O O . ALA B 1 381 ? -13.219 24.328 7.672 1 98.81 381 ALA B O 1
ATOM 6184 N N . LYS B 1 382 ? -12.633 24.391 5.484 1 98.56 382 LYS B N 1
ATOM 6185 C CA . LYS B 1 382 ? -13.695 23.484 5.047 1 98.56 382 LYS B CA 1
ATOM 6186 C C . LYS B 1 382 ? -13.469 22.078 5.57 1 98.56 382 LYS B C 1
ATOM 6188 O O . LYS B 1 382 ? -14.391 21.453 6.109 1 98.56 382 LYS B O 1
ATOM 6193 N N . ILE B 1 383 ? -12.242 21.625 5.48 1 98.56 383 ILE B N 1
ATOM 6194 C CA . ILE B 1 383 ? -11.891 20.25 5.836 1 98.56 383 ILE B CA 1
ATOM 6195 C C . ILE B 1 383 ? -12.086 20.047 7.336 1 98.56 383 ILE B C 1
ATOM 6197 O O . ILE B 1 383 ? -12.562 19 7.766 1 98.56 383 ILE B O 1
ATOM 6201 N N . PHE B 1 384 ? -11.812 21.062 8.117 1 98.38 384 PHE B N 1
ATOM 6202 C CA . PHE B 1 384 ? -11.844 20.875 9.562 1 98.38 384 PHE B CA 1
ATOM 6203 C C . PHE B 1 384 ? -13.039 21.594 10.18 1 98.38 384 PHE B C 1
ATOM 6205 O O . PHE B 1 384 ? -13.062 21.844 11.383 1 98.38 384 PHE B O 1
ATOM 6212 N N . ASN B 1 385 ? -13.992 22 9.359 1 97.44 385 ASN B N 1
ATOM 6213 C CA . ASN B 1 385 ? -15.359 22.375 9.719 1 97.44 385 ASN B CA 1
ATOM 6214 C C . ASN B 1 385 ? -15.391 23.688 10.5 1 97.44 385 ASN B C 1
ATOM 6216 O O . ASN B 1 385 ? -16.109 23.812 11.492 1 97.44 385 ASN B O 1
ATOM 6220 N N . ILE B 1 386 ? -14.648 24.672 9.992 1 97.62 386 ILE B N 1
ATOM 6221 C CA . ILE B 1 386 ? -14.734 26 10.594 1 97.62 386 ILE B CA 1
ATOM 6222 C C . ILE B 1 386 ? -14.977 27.047 9.508 1 97.62 386 ILE B C 1
ATOM 6224 O O . ILE B 1 386 ? -14.82 28.25 9.75 1 97.62 386 ILE B O 1
ATOM 6228 N N . TRP B 1 387 ? -15.281 26.578 8.281 1 96.62 387 TRP B N 1
ATOM 6229 C CA . TRP B 1 387 ? -15.734 27.453 7.203 1 96.62 387 TRP B CA 1
ATOM 6230 C C . TRP B 1 387 ? -17.219 27.75 7.328 1 96.62 387 TRP B C 1
ATOM 6232 O O . TRP B 1 387 ? -18 26.859 7.695 1 96.62 387 TRP B O 1
ATOM 6242 N N . PRO B 1 388 ? -17.75 28.922 7.125 1 97.69 388 PRO B N 1
ATOM 6243 C CA . PRO B 1 388 ? -17.047 30.109 6.664 1 97.69 388 PRO B CA 1
ATOM 6244 C C . PRO B 1 388 ? -16.625 31.031 7.812 1 97.69 388 PRO B C 1
ATOM 6246 O O . PRO B 1 388 ? -16.266 32.188 7.582 1 97.69 388 PRO B O 1
ATOM 6249 N N . GLN B 1 389 ? -16.766 30.484 9.094 1 97.81 389 GLN B N 1
ATOM 6250 C CA . GLN B 1 389 ? -16.312 31.297 10.211 1 97.81 389 GLN B CA 1
ATOM 6251 C C . GLN B 1 389 ? -14.883 31.781 9.992 1 97.81 389 GLN B C 1
ATOM 6253 O O . GLN B 1 389 ? -14.539 32.906 10.336 1 97.81 389 GLN B O 1
ATOM 6258 N N . LYS B 1 390 ? -14.109 30.953 9.508 1 97.88 390 LYS B N 1
ATOM 6259 C CA . LYS B 1 390 ? -12.742 31.266 9.094 1 97.88 390 LYS B CA 1
ATOM 6260 C C . LYS B 1 390 ? -12.5 30.844 7.645 1 97.88 390 LYS B C 1
ATOM 6262 O O . LYS B 1 390 ? -13.289 30.109 7.062 1 97.88 390 LYS B O 1
ATOM 6267 N N . GLY B 1 391 ? -11.422 31.344 7.09 1 98.31 391 GLY B N 1
ATOM 6268 C CA . GLY B 1 391 ? -11 30.922 5.762 1 98.31 391 GLY B CA 1
ATOM 6269 C C . GLY B 1 391 ? -11.672 31.719 4.652 1 98.31 391 GLY B C 1
ATOM 6270 O O . GLY B 1 391 ? -11.555 31.359 3.475 1 98.31 391 GLY B O 1
ATOM 6271 N N . ARG B 1 392 ? -12.367 32.781 5.07 1 98 392 ARG B N 1
ATOM 6272 C CA . ARG B 1 392 ? -13.039 33.594 4.074 1 98 392 ARG B CA 1
ATOM 6273 C C . ARG B 1 392 ? -13.219 35.031 4.578 1 98 392 ARG B C 1
ATOM 6275 O O . ARG B 1 392 ? -13.422 35.25 5.777 1 98 392 ARG B O 1
ATOM 6282 N N . ILE B 1 393 ? -13.102 35.969 3.611 1 98.5 393 ILE B N 1
ATOM 6283 C CA . ILE B 1 393 ? -13.531 37.344 3.854 1 98.5 393 ILE B CA 1
ATOM 6284 C C . ILE B 1 393 ? -15 37.5 3.469 1 98.5 393 ILE B C 1
ATOM 6286 O O . ILE B 1 393 ? -15.328 37.625 2.287 1 98.5 393 ILE B O 1
ATOM 6290 N N . ALA B 1 394 ? -15.75 37.531 4.516 1 97.19 394 ALA B N 1
ATOM 6291 C CA . ALA B 1 394 ? -17.188 37.656 4.316 1 97.19 394 ALA B CA 1
ATOM 6292 C C . ALA B 1 394 ? -17.875 38.156 5.586 1 97.19 394 ALA B C 1
ATOM 6294 O O . ALA B 1 394 ? -17.328 38.031 6.688 1 97.19 394 ALA B O 1
ATOM 6295 N N . VAL B 1 395 ? -19.109 38.656 5.309 1 97.31 395 VAL B N 1
ATOM 6296 C CA . VAL B 1 395 ? -19.891 39.156 6.438 1 97.31 395 VAL B CA 1
ATOM 6297 C C . VAL B 1 395 ? -20.156 38.031 7.422 1 97.31 395 VAL B C 1
ATOM 6299 O O . VAL B 1 395 ? -20.484 36.906 7.012 1 97.31 395 VAL B O 1
ATOM 6302 N N . ASN B 1 396 ? -19.812 38.406 8.633 1 97.25 396 ASN B N 1
ATOM 6303 C CA . ASN B 1 396 ? -20.062 37.531 9.766 1 97.25 396 ASN B CA 1
ATOM 6304 C C . ASN B 1 396 ? -18.922 36.531 9.992 1 97.25 396 ASN B C 1
ATOM 6306 O O . ASN B 1 396 ? -18.938 35.75 10.938 1 97.25 396 ASN B O 1
ATOM 6310 N N . SER B 1 397 ? -17.938 36.406 9.164 1 97.56 397 SER B N 1
ATOM 6311 C CA . SER B 1 397 ? -16.719 35.625 9.43 1 97.56 397 SER B CA 1
ATOM 6312 C C . SER B 1 397 ? -15.859 36.312 10.484 1 97.56 397 SER B C 1
ATOM 6314 O O . SER B 1 397 ? -15.984 37.5 10.711 1 97.56 397 SER B O 1
ATOM 6316 N N . ASP B 1 398 ? -14.992 35.5 11.156 1 97.19 398 ASP B N 1
ATOM 6317 C CA . ASP B 1 398 ? -13.969 36.094 12.016 1 97.19 398 ASP B CA 1
ATOM 6318 C C . ASP B 1 398 ? -13.039 37 11.219 1 97.19 398 ASP B C 1
ATOM 6320 O O . ASP B 1 398 ? -12.719 36.719 10.062 1 97.19 398 ASP B O 1
ATOM 6324 N N . ALA B 1 399 ? -12.805 38.062 11.812 1 97 399 ALA B N 1
ATOM 6325 C CA . ALA B 1 399 ? -11.898 39 11.172 1 97 399 ALA B CA 1
ATOM 6326 C C . ALA B 1 399 ? -10.453 38.5 11.227 1 97 399 ALA B C 1
ATOM 6328 O O . ALA B 1 399 ? -9.555 39.219 11.664 1 97 399 ALA B O 1
ATOM 6329 N N . ASP B 1 400 ? -10.219 37.25 10.852 1 96.75 400 ASP B N 1
ATOM 6330 C CA . ASP B 1 400 ? -8.898 36.688 10.555 1 96.75 400 ASP B CA 1
ATOM 6331 C C . ASP B 1 400 ? -8.445 37.094 9.156 1 96.75 400 ASP B C 1
ATOM 6333 O O . ASP B 1 400 ? -8.789 36.438 8.18 1 96.75 400 ASP B O 1
ATOM 6337 N N . ILE B 1 401 ? -7.691 38.188 9.195 1 97.25 401 ILE B N 1
ATOM 6338 C CA . ILE B 1 401 ? -7.406 38.812 7.906 1 97.25 401 ILE B CA 1
ATOM 6339 C C . ILE B 1 401 ? -5.91 39.094 7.785 1 97.25 401 ILE B C 1
ATOM 6341 O O . ILE B 1 401 ? -5.262 39.469 8.758 1 97.25 401 ILE B O 1
ATOM 6345 N N . VAL B 1 402 ? -5.391 38.844 6.551 1 97.25 402 VAL B N 1
ATOM 6346 C CA . VAL B 1 402 ? -4.027 39.219 6.191 1 97.25 402 VAL B CA 1
ATOM 6347 C C . VAL B 1 402 ? -4.066 40.281 5.094 1 97.25 402 VAL B C 1
ATOM 6349 O O . VAL B 1 402 ? -4.781 40.125 4.102 1 97.25 402 VAL B O 1
ATOM 6352 N N . VAL B 1 403 ? -3.531 41.375 5.383 1 97.75 403 VAL B N 1
ATOM 6353 C CA . VAL B 1 403 ? -3.246 42.344 4.316 1 97.75 403 VAL B CA 1
ATOM 6354 C C . VAL B 1 403 ? -1.888 42.031 3.691 1 97.75 403 VAL B C 1
ATOM 6356 O O . VAL B 1 403 ? -0.846 42.25 4.316 1 97.75 403 VAL B O 1
ATOM 6359 N N . TRP B 1 404 ? -1.932 41.594 2.559 1 98 404 TRP B N 1
ATOM 6360 C CA . TRP B 1 404 ? -0.8 41 1.862 1 98 404 TRP B CA 1
ATOM 6361 C C . TRP B 1 404 ? -0.239 41.938 0.81 1 98 404 TRP B C 1
ATOM 6363 O O . TRP B 1 404 ? -0.958 42.375 -0.096 1 98 404 TRP B O 1
ATOM 6373 N N . ASP B 1 405 ? 1.035 42.25 0.888 1 96.19 405 ASP B N 1
ATOM 6374 C CA . ASP B 1 405 ? 1.73 43.031 -0.128 1 96.19 405 ASP B CA 1
ATOM 6375 C C . ASP B 1 405 ? 2.49 42.125 -1.095 1 96.19 405 ASP B C 1
ATOM 6377 O O . ASP B 1 405 ? 3.557 41.625 -0.759 1 96.19 405 ASP B O 1
ATOM 6381 N N . PRO B 1 406 ? 2 41.969 -2.15 1 93.25 406 PRO B N 1
ATOM 6382 C CA . PRO B 1 406 ? 2.596 41.031 -3.1 1 93.25 406 PRO B CA 1
ATOM 6383 C C . PRO B 1 406 ? 3.959 41.5 -3.611 1 93.25 406 PRO B C 1
ATOM 6385 O O . PRO B 1 406 ? 4.684 40.719 -4.234 1 93.25 406 PRO B O 1
ATOM 6388 N N . LYS B 1 407 ? 4.32 42.719 -3.314 1 92.38 407 LYS B N 1
ATOM 6389 C CA . LYS B 1 407 ? 5.566 43.25 -3.844 1 92.38 407 LYS B CA 1
ATOM 6390 C C . LYS B 1 407 ? 6.629 43.344 -2.75 1 92.38 407 LYS B C 1
ATOM 6392 O O . LYS B 1 407 ? 7.789 43.656 -3.033 1 92.38 407 LYS B O 1
ATOM 6397 N N . LEU B 1 408 ? 6.141 43.219 -1.641 1 90.5 408 LEU B N 1
ATOM 6398 C CA . LEU B 1 408 ? 7.086 43.344 -0.536 1 90.5 408 LEU B CA 1
ATOM 6399 C C . LEU B 1 408 ? 8.141 42.25 -0.589 1 90.5 408 LEU B C 1
ATOM 6401 O O . LEU B 1 408 ? 7.812 41.062 -0.834 1 90.5 408 LEU B O 1
ATOM 6405 N N . GLU B 1 409 ? 9.328 42.656 -0.411 1 91.19 409 GLU B N 1
ATOM 6406 C CA . GLU B 1 409 ? 10.453 41.719 -0.352 1 91.19 409 GLU B CA 1
ATOM 6407 C C . GLU B 1 409 ? 11.031 41.656 1.06 1 91.19 409 GLU B C 1
ATOM 6409 O O . GLU B 1 409 ? 11.141 42.656 1.75 1 91.19 409 GLU B O 1
ATOM 6414 N N . ARG B 1 410 ? 11.328 40.5 1.355 1 89.62 410 ARG B N 1
ATOM 6415 C CA . ARG B 1 410 ? 11.984 40.281 2.645 1 89.62 410 ARG B CA 1
ATOM 6416 C C . ARG B 1 410 ? 12.977 39.125 2.586 1 89.62 410 ARG B C 1
ATOM 6418 O O . ARG B 1 410 ? 12.828 38.219 1.76 1 89.62 410 ARG B O 1
ATOM 6425 N N . THR B 1 411 ? 13.945 39.25 3.498 1 91.88 411 THR B N 1
ATOM 6426 C CA . THR B 1 411 ? 14.922 38.156 3.648 1 91.88 411 THR B CA 1
ATOM 6427 C C . THR B 1 411 ? 14.547 37.25 4.82 1 91.88 411 THR B C 1
ATOM 6429 O O . THR B 1 411 ? 14.297 37.75 5.93 1 91.88 411 THR B O 1
ATOM 6432 N N . ILE B 1 412 ? 14.445 36 4.531 1 90.69 412 ILE B N 1
ATOM 6433 C CA . ILE B 1 412 ? 14.203 35 5.582 1 90.69 412 ILE B CA 1
ATOM 6434 C C . ILE B 1 412 ? 15.531 34.594 6.199 1 90.69 412 ILE B C 1
ATOM 6436 O O . ILE B 1 412 ? 16.453 34.188 5.488 1 90.69 412 ILE B O 1
ATOM 6440 N N . SER B 1 413 ? 15.672 34.781 7.461 1 91.62 413 SER B N 1
ATOM 6441 C CA . SER B 1 413 ? 16.875 34.375 8.172 1 91.62 413 SER B CA 1
ATOM 6442 C C . SER B 1 413 ? 16.562 34.062 9.641 1 91.62 413 SER B C 1
ATOM 6444 O O . SER B 1 413 ? 15.555 34.531 10.18 1 91.62 413 SER B O 1
ATOM 6446 N N . ALA B 1 414 ? 17.438 33.312 10.203 1 91.5 414 ALA B N 1
ATOM 6447 C CA . ALA B 1 414 ? 17.312 33.031 11.625 1 91.5 414 ALA B CA 1
ATOM 6448 C C . ALA B 1 414 ? 17.422 34.281 12.461 1 91.5 414 ALA B C 1
ATOM 6450 O O . ALA B 1 414 ? 16.875 34.375 13.562 1 91.5 414 ALA B O 1
ATOM 6451 N N . ALA B 1 415 ? 18.078 35.25 11.953 1 90.44 415 ALA B N 1
ATOM 6452 C CA . ALA B 1 415 ? 18.281 36.5 12.68 1 90.44 415 ALA B CA 1
ATOM 6453 C C . ALA B 1 415 ? 17 37.312 12.766 1 90.44 415 ALA B C 1
ATOM 6455 O O . ALA B 1 415 ? 16.797 38.062 13.711 1 90.44 415 ALA B O 1
ATOM 6456 N N . ASN B 1 416 ? 16.078 37.031 11.844 1 91 416 ASN B N 1
ATOM 6457 C CA . ASN B 1 416 ? 14.93 37.938 11.789 1 91 416 ASN B CA 1
ATOM 6458 C C . ASN B 1 416 ? 13.617 37.188 12.016 1 91 416 ASN B C 1
ATOM 6460 O O . ASN B 1 416 ? 12.57 37.812 12.195 1 91 416 ASN B O 1
ATOM 6464 N N . HIS B 1 417 ? 13.773 35.906 11.984 1 90.62 417 HIS B N 1
ATOM 6465 C CA . HIS B 1 417 ? 12.508 35.219 12.195 1 90.62 417 HIS B CA 1
ATOM 6466 C C . HIS B 1 417 ? 12.125 35.219 13.672 1 90.62 417 HIS B C 1
ATOM 6468 O O . HIS B 1 417 ? 12.938 35.562 14.531 1 90.62 417 HIS B O 1
ATOM 6474 N N . LYS B 1 418 ? 10.836 34.969 13.945 1 93.81 418 LYS B N 1
ATOM 6475 C CA . LYS B 1 418 ? 10.297 35.031 15.305 1 93.81 418 LYS B CA 1
ATOM 6476 C C . LYS B 1 418 ? 10.344 33.688 15.984 1 93.81 418 LYS B C 1
ATOM 6478 O O . LYS B 1 418 ? 9.984 33.562 17.156 1 93.81 418 LYS B O 1
ATOM 6483 N N . GLN B 1 419 ? 10.828 32.656 15.242 1 93.12 419 GLN B N 1
ATOM 6484 C CA . GLN B 1 419 ? 10.922 31.297 15.789 1 93.12 419 GLN B CA 1
ATOM 6485 C C . GLN B 1 419 ? 12.078 31.188 16.781 1 93.12 419 GLN B C 1
ATOM 6487 O O . GLN B 1 419 ? 12.969 32.062 16.797 1 93.12 419 GLN B O 1
ATOM 6492 N N . ALA B 1 420 ? 12.016 30.219 17.625 1 93.94 420 ALA B N 1
ATOM 6493 C CA . ALA B 1 420 ? 12.938 30.109 18.75 1 93.94 420 ALA B CA 1
ATOM 6494 C C . ALA B 1 420 ? 14.297 29.594 18.312 1 93.94 420 ALA B C 1
ATOM 6496 O O . ALA B 1 420 ? 15.305 29.781 19 1 93.94 420 ALA B O 1
ATOM 6497 N N . VAL B 1 421 ? 14.375 29 17.156 1 91.94 421 VAL B N 1
ATOM 6498 C CA . VAL B 1 421 ? 15.609 28.344 16.734 1 91.94 421 VAL B CA 1
ATOM 6499 C C . VAL B 1 421 ? 16.484 29.359 15.984 1 91.94 421 VAL B C 1
ATOM 6501 O O . VAL B 1 421 ? 15.992 30.375 15.5 1 91.94 421 VAL B O 1
ATOM 6504 N N . ASP B 1 422 ? 17.766 29.016 15.906 1 89.88 422 ASP B N 1
ATOM 6505 C CA . ASP B 1 422 ? 18.703 29.906 15.242 1 89.88 422 ASP B CA 1
ATOM 6506 C C . ASP B 1 422 ? 19.094 29.359 13.867 1 89.88 422 ASP B C 1
ATOM 6508 O O . ASP B 1 422 ? 20.234 29.547 13.422 1 89.88 422 ASP B O 1
ATOM 6512 N N . PHE B 1 423 ? 18.266 28.641 13.273 1 92.81 423 PHE B N 1
ATOM 6513 C CA . PHE B 1 423 ? 18.438 28.109 11.922 1 92.81 423 PHE B CA 1
ATOM 6514 C C . PHE B 1 423 ? 17.109 28.125 11.164 1 92.81 423 PHE B C 1
ATOM 6516 O O . PHE B 1 423 ? 16.062 27.875 11.742 1 92.81 423 PHE B O 1
ATOM 6523 N N . ASN B 1 424 ? 17.141 28.484 9.945 1 94.88 424 ASN B N 1
ATOM 6524 C CA . ASN B 1 424 ? 16 28.484 9.039 1 94.88 424 ASN B CA 1
ATOM 6525 C C . ASN B 1 424 ? 16.312 27.781 7.727 1 94.88 424 ASN B C 1
ATOM 6527 O O . ASN B 1 424 ? 17.266 28.156 7.031 1 94.88 424 ASN B O 1
ATOM 6531 N N . ILE B 1 425 ? 15.578 26.797 7.379 1 92.75 425 ILE B N 1
ATOM 6532 C CA . ILE B 1 425 ? 15.93 25.969 6.223 1 92.75 425 ILE B CA 1
ATOM 6533 C C . ILE B 1 425 ? 15.445 26.656 4.945 1 92.75 425 ILE B C 1
ATOM 6535 O O . ILE B 1 425 ? 15.742 26.188 3.84 1 92.75 425 ILE B O 1
ATOM 6539 N N . SER B 1 426 ? 14.562 27.703 5.066 1 86.94 426 SER B N 1
ATOM 6540 C CA . SER B 1 426 ? 13.992 28.391 3.908 1 86.94 426 SER B CA 1
ATOM 6541 C C . SER B 1 426 ? 14.992 29.359 3.295 1 86.94 426 SER B C 1
ATOM 6543 O O . SER B 1 426 ? 15.883 29.859 3.982 1 86.94 426 SER B O 1
#

Solvent-accessible surface area (backbone atoms only — not comparable to full-atom values): 41853 Å² total; per-residue (Å²): 127,71,48,82,48,32,38,31,39,34,62,16,36,31,38,30,55,87,46,73,46,80,32,26,39,33,31,45,78,60,24,21,69,40,68,40,69,87,74,87,70,70,81,73,48,42,72,43,82,28,65,88,22,34,36,28,34,16,23,32,32,69,31,35,36,56,56,41,73,51,77,91,36,56,27,48,22,33,35,36,41,38,30,44,14,13,46,74,32,39,24,42,30,39,24,31,61,32,73,33,56,64,86,48,54,57,63,59,34,43,51,53,47,48,66,61,30,75,87,36,47,67,46,54,69,50,55,34,40,37,48,26,57,82,50,75,66,49,55,54,44,53,58,52,37,50,33,82,89,64,60,30,56,37,36,34,34,30,38,28,55,71,96,56,33,36,46,57,66,45,53,45,34,53,52,34,30,48,22,37,75,69,72,28,45,31,28,32,32,46,30,42,23,42,58,30,53,53,37,43,52,52,38,45,73,72,67,47,23,46,43,44,42,48,38,70,27,48,45,54,67,43,28,14,49,25,40,40,49,51,50,51,42,24,55,78,35,66,19,48,38,34,38,58,52,50,53,40,70,54,27,50,49,32,48,53,57,45,56,76,72,47,92,53,61,72,42,34,26,29,34,30,51,40,50,55,39,50,26,63,46,26,70,43,87,50,61,68,62,10,42,48,61,34,34,82,70,32,46,38,60,56,76,61,46,19,59,52,50,43,46,29,44,56,69,60,68,21,50,31,45,23,23,50,18,22,31,56,42,69,76,48,37,52,63,11,65,80,32,27,89,41,35,41,66,22,29,66,19,48,35,49,27,55,57,46,47,40,56,65,19,39,74,66,62,64,27,53,70,30,56,48,35,23,29,33,9,28,40,50,19,52,74,73,70,40,50,58,46,34,35,28,78,45,67,72,4,41,58,45,65,28,81,41,55,87,76,69,80,79,84,85,40,40,86,70,49,61,50,65,40,84,66,60,81,108,126,69,44,83,48,30,37,32,40,34,62,16,35,32,38,30,58,86,47,74,43,79,30,27,40,33,31,45,80,61,23,20,70,40,72,40,70,89,73,88,69,68,82,73,48,42,72,42,82,28,66,86,22,34,36,30,33,17,24,34,32,70,33,34,36,55,56,40,73,50,78,92,36,57,27,48,22,33,33,37,40,39,32,43,15,15,47,73,32,40,25,43,30,38,24,30,61,31,73,36,55,64,88,48,52,58,64,59,35,47,50,53,48,48,66,60,28,73,86,34,48,66,50,52,69,51,56,33,38,37,49,28,58,80,51,74,66,48,55,53,45,52,59,54,35,49,32,81,90,63,60,30,55,38,36,35,34,30,37,26,53,71,95,55,35,36,45,56,66,45,51,45,34,53,51,33,32,50,22,39,76,69,74,29,45,30,28,33,33,48,31,42,23,42,57,31,54,53,38,43,52,53,38,46,74,72,66,46,22,46,45,43,43,50,40,68,27,50,44,54,67,43,29,15,48,24,41,40,49,51,50,50,43,25,56,76,36,67,20,46,40,33,38,57,50,51,52,42,71,52,27,51,49,32,48,54,57,45,59,75,72,49,91,55,58,71,43,34,26,30,35,29,51,40,52,59,42,51,26,63,46,26,71,43,87,48,59,68,64,10,40,49,62,34,35,81,71,33,46,38,59,58,76,62,45,20,60,52,50,44,48,29,45,56,69,61,70,22,50,33,45,24,24,51,18,23,32,56,40,68,77,48,38,52,64,10,65,78,33,26,91,41,35,42,66,22,31,67,21,48,34,50,28,56,56,47,46,42,57,66,19,38,74,65,62,65,28,53,70,27,54,49,36,24,31,33,9,29,41,50,18,52,76,71,71,39,52,60,46,35,35,28,79,45,68,69,6,40,58,45,64,28,80,40,55,86,77,69,79,79,82,79,40,37,88,70,49,61,50,67,40,83,66,57,83,101

Foldseek 3Di:
DDLPFKEKEAQAWEFALVDIHGWMWITGPQFTADIGPPDDDDPSHHYDYLHQWYKFFFFEFAAAEAQDDDLNFTFLHFQQLLQVLLVLQRHQEYEYEQEDWVVDQQVVSLVVNCVRHVVRHPHHYHYEYEDQDDDVRNLVSVLVCCDPVNVHQEYEAEQADPPTRHDDLVRLLVVLLSSVVSVGEYEYAFFNHVQLVVQLVVCVVVQNQALLSLCVSGDQVRRLVRLLSSLVSNQVSVGEYEYPAHQFPSNLVSLVVSVVPGDHHYAHEHELLSQQHAQVQCPDPDRLRNLQQAAPVHGHHPRCRNVVVLLCLQVVSHFAYHHNAGHGESVQQCLRVRHNVSRDHHHHGSNCGLVSSCVRDPVVPSHPVSSSLRRRWQVVCVNSVNPPLGSGRDGRHRPRIDTGNSPDDDDDALVPRSHSYRGHND/DPLPFKEKEAQAWEFALVDTDGWIWITGPQFTADIHPPDDDDPSHHYDYQHQWYKFFFFEFAAAEAQDDDLNFTFLHFQQLLQVLLVLQRHQEYEYEQEDWVVDQQVVSLVVVCVRHVVRHPHHYHYEYEDQDDDVNNLVSVLVCCDPVNVHQEYEAEQADPPIRHDDLVRLLVVLLSSVVSVGEYEYAFFNHVQLVVQQVVCVVVQNQALLSLCVSGDQVRRLVRLLSSLVSNQVSVGEYEYPAHQFPSNLVSLVVSCVPGDHHYAHEHELLSLQHAQCQCPDPDRLRNLQQAAPVHGHHPRCRNVVVLLCLQVVSHFAYHHNAGHDESVQQCLRVRHNVSGDHHHHGSNCGLVSSCVRDPVVPSHPVSSSLRRRWQVVCVNSVNPPLGSGRDGGHRPNMDTGNSPDDDDDALVPRSHSYRGHND

Secondary structure (DSSP, 8-state):
--GGGEEEEEEEEEEETTEEEEEEEEEETTEEEEEESS----TT-EEEE-TT-EEEEPEEEEEE-SS-EETTEE-S--HHHHHHHHHHTTEEEEEEEE-PPTT--HHHHHHHHHHHHTTT-SSEEEEEEE--S--HHHHHHHHHHTSTTT---EEEEES-STTTTBPPHHHHHHHHHHHHHHT-EEEEE---HHHHHHHHHHHHHTT--STHHHHHTT-HHHHHHHHHHHHHHHHHHT--EEES---SHHHHHHHHHHHTT-SS-EEEEEEHHHHH--GGGGG-S-HHHHHHT--SSPPPS-TTHHHHHHHHHHTTSS-EEE--B----HHHHGGGTT-GGGSPP-B--TTTHHHHHIIIIITTTSS-HHHHHIIIIIHHHHHTT-TTTSSS--TTSB--EEEE-TT------TTT-SSSSS----/--GGGEEEEES-EEEETTEEEE-EEEEETTEEEEEESS----TT-EEEE-TT-EEEEPEEEEEE-SS-EETTEE-S--HHHHHHHHHHTTEEEEEEEE-PPTT--HHHHHHHHHHHHTTT-SSEEEEEEE--S--HHHHHHHHHHTSTTT---EEEEES-STTTTBPPHHHHHHHHHHHHHHT-EEEEE---HHHHHHHHHHHHHTT--STHHHHHTT-HHHHHHHHHHHHHHHHHHT--EEEE---SHHHHHHHHHHHTT-SS-EEEEEEHHHHH--GGGGG-SSHHHHHHT--SSPPPS-TTHHHHHHHHHHTTSS-EEE--B----HHHHGGGTT-GGGSPP-B--TTTHHHHHIIIIITTTSS-HHHHHIIIIIHHHHHTT-TTTSSS--TTSB--EEEE-TT------TTT-SSSSS----

Nearest PDB structures (foldseek):
  4gz7-assembly1_A  TM=9.890E-01  e=3.092E-64  Tetraodon nigroviridis
  2ftw-assembly1_A  TM=9.889E-01  e=3.309E-63  Dictyostelium discoideum
  5mkv-assembly1_C  TM=9.861E-01  e=2.193E-61  Homo sapiens
  5x1d-assembly1_A  TM=9.855E-01  e=1.942E-61  Homo sapiens
  5uqc-assembly1_B-2  TM=9.899E-01  e=2.094E-59  Mus musculus

InterPro domains:
  IPR006680 Amidohydrolase-related [PF01979] (54-424)
  IPR011059 Metal-dependent hydrolase, composite domain superfamily [G3DSA:2.30.40.10] (5-57)
  IPR011059 Metal-dependent hydrolase, composite domain superfamily [SSF51338] (5-424)
  IPR011778 Hydantoinase/dihydropyrimidinase [TIGR02033] (7-425)
  IPR011778 Hydantoinase/dihydropyrimidinase [cd01314] (7-425)
  IPR032466 Metal-dependent hydrolase [SSF51556] (58-391)
  IPR050378 Metallo-dependent Hydrolases Superfamily [PTHR11647] (2-425)

Radius of gyration: 32.48 Å; Cα contacts (8 Å, |Δi|>4): 2081; chains: 2; bounding box: 57×113×70 Å